Protein AF-A0A5E4HFN9-F1 (afdb_monomer_lite)

pLDDT: mean 70.24, std 19.67, range [31.2, 97.5]

Radius of gyration: 47.09 Å; chains: 1; bounding box: 109×94×127 Å

Foldseek 3Di:
DDPPPPPVVNVVVVVVVVVVVVVLVVLVVDPPPVVVVVVVVVVVVVVVVLLVVLVVLLVVLLVLVLLLLVLLLDAPLQADCVCVVPPDCGGPVPLVVLLVVVLVVCVVVLVVQLVVLVVQLVVVVPDPVSNVVSVLLNVLSVVLNVCLVCLLVVLNVLLVVLSVLLCVLQVVLDVVRRCRLCVLVVQLVVLQSVVLVVVSPDDPPPVNPVVSVVVVVLSVVLSVLSVLLSVLSVVLSVVLSVLSSCVSVLSVLCSHPVSVLVSLVSVLLNSLSSNLSSQLSNLSSVLSVVSVVVDRHDPVNSVSSSVSSVCSSCSSVVSLVVLLVQLVVQLVVLLVDEDPSSLVSVQSSCSSNSHDVVVSVVSSVVRHPPPPCVPVCVVVVVVVCCVVLLVCLVDPVNVVVLVVLLVVLVVLLVVLQVQLVVLQVVLVVCVVVVNNVSSVVSNVVSVVSNVSSVVSVVVSVVSVVSVVVSVVVVVVPPVLVVLVVVLVVQLVVLVVVLVVQLVVLQVVQADPPPRDGVDPVSSVVSNVVSVVVSVVVNVVSVVVSLVVVLVPDPDVVQSVVLVVVLVVQLVVLVVVLVVVVVVVVVVDPDPDDPDVVNVVSVVVSVVSNVVSVVVSVVVVVDPDDDDDPVVVVVVVVVVVPDDDDPDPPVVVVVVVVVPPPDDDDDDDDDDDDDDDDDDDDDDDDDDDDDDDDPPPDDPPPPPPVVVVVVVVVVVVVVVVVVVVVVVVVVVVVPPDDDPVNVVVCVVVVNDDPVVVVVVVVVVPPPDPPPVVVVVVVVVVVVVVVVPDDDDDDDPPVVVVVVVVVVVVVVDDDDPDPVVVVVVVVVVVVVPDDVVRVVVVVVVVVVVVVVVVVPPDDDPPPPPPPPVVPPVVPPPDDDDD

Structure (mmCIF, N/CA/C/O backbone):
data_AF-A0A5E4HFN9-F1
#
_entry.id   AF-A0A5E4HFN9-F1
#
loop_
_atom_site.group_PDB
_atom_site.id
_atom_site.type_symbol
_atom_site.label_atom_id
_atom_site.label_alt_id
_atom_site.label_comp_id
_atom_site.label_asym_id
_atom_site.label_entity_id
_atom_site.label_seq_id
_atom_site.pdbx_PDB_ins_code
_atom_site.Cartn_x
_atom_site.Cartn_y
_atom_site.Cartn_z
_atom_site.occupancy
_atom_site.B_iso_or_equiv
_atom_site.auth_seq_id
_atom_site.auth_comp_id
_atom_site.auth_asym_id
_atom_site.auth_atom_id
_atom_site.pdbx_PDB_model_num
ATOM 1 N N . MET A 1 1 ? 14.097 31.391 -7.782 1.00 42.09 1 MET A N 1
ATOM 2 C CA . MET A 1 1 ? 15.137 30.340 -7.893 1.00 42.09 1 MET A CA 1
ATOM 3 C C . MET A 1 1 ? 16.482 31.002 -8.155 1.00 42.09 1 MET A C 1
ATOM 5 O O . MET A 1 1 ? 16.592 31.787 -9.087 1.00 42.09 1 MET A O 1
ATOM 9 N N . ASN A 1 2 ? 17.453 30.781 -7.269 1.00 40.31 2 ASN A N 1
ATOM 10 C CA . ASN A 1 2 ? 18.664 31.593 -7.130 1.00 40.31 2 ASN A CA 1
ATOM 11 C C . ASN A 1 2 ? 19.790 31.080 -8.057 1.00 40.31 2 ASN A C 1
ATOM 13 O O . ASN A 1 2 ? 20.162 29.914 -7.977 1.00 40.31 2 ASN A O 1
ATOM 17 N N . LYS A 1 3 ? 20.358 31.941 -8.916 1.00 57.16 3 LYS A N 1
ATOM 18 C CA . LYS A 1 3 ? 21.394 31.627 -9.937 1.00 57.16 3 LYS A CA 1
ATOM 19 C C . LYS A 1 3 ? 22.765 31.175 -9.376 1.00 57.16 3 LYS A C 1
ATOM 21 O O . LYS A 1 3 ? 23.726 31.069 -10.133 1.00 57.16 3 LYS A O 1
ATOM 26 N N . ARG A 1 4 ? 22.895 30.928 -8.067 1.00 57.03 4 ARG A N 1
ATOM 27 C CA . ARG A 1 4 ? 24.194 30.759 -7.381 1.00 57.03 4 ARG A CA 1
ATOM 28 C C . ARG A 1 4 ? 24.650 29.317 -7.127 1.00 57.03 4 ARG A C 1
ATOM 30 O O . ARG A 1 4 ? 25.708 29.143 -6.541 1.00 57.03 4 ARG A O 1
ATOM 37 N N . ILE A 1 5 ? 23.935 28.294 -7.599 1.00 60.75 5 ILE A N 1
ATOM 38 C CA . ILE A 1 5 ? 24.332 26.884 -7.399 1.00 60.75 5 ILE A CA 1
ATOM 39 C C . ILE A 1 5 ? 24.607 26.201 -8.745 1.00 60.75 5 ILE A C 1
ATOM 41 O O . ILE A 1 5 ? 24.029 25.175 -9.077 1.00 60.75 5 ILE A O 1
ATOM 45 N N . ILE A 1 6 ? 25.474 26.793 -9.566 1.00 57.41 6 ILE A N 1
ATOM 46 C CA . ILE A 1 6 ? 26.140 26.041 -10.636 1.00 57.41 6 ILE A CA 1
ATOM 47 C C . ILE A 1 6 ? 27.609 26.002 -10.248 1.00 57.41 6 ILE A C 1
ATOM 49 O O . ILE A 1 6 ? 28.295 27.024 -10.313 1.00 57.41 6 ILE A O 1
ATOM 53 N N . ASN A 1 7 ? 28.034 24.830 -9.777 1.00 74.12 7 ASN A N 1
ATOM 54 C CA . ASN A 1 7 ? 29.374 24.553 -9.274 1.00 74.12 7 ASN A CA 1
ATOM 55 C C . ASN A 1 7 ? 30.421 25.028 -10.309 1.00 74.12 7 ASN A C 1
ATOM 57 O O . ASN A 1 7 ? 30.266 24.702 -11.490 1.00 74.12 7 ASN A O 1
ATOM 61 N N . PRO A 1 8 ? 31.449 25.820 -9.943 1.00 80.25 8 PRO A N 1
ATOM 62 C CA . PRO A 1 8 ? 32.484 26.279 -10.878 1.00 80.25 8 PRO A CA 1
ATOM 63 C C . PRO A 1 8 ? 33.132 25.134 -11.666 1.00 80.25 8 PRO A C 1
ATOM 65 O O . PRO A 1 8 ? 33.437 25.307 -12.843 1.00 80.25 8 PRO A O 1
ATOM 68 N N . THR A 1 9 ? 33.226 23.941 -11.078 1.00 67.50 9 THR A N 1
ATOM 69 C CA . THR A 1 9 ? 33.654 22.716 -11.769 1.00 67.50 9 THR A CA 1
ATOM 70 C C . THR A 1 9 ? 32.770 22.355 -12.961 1.00 67.50 9 THR A C 1
ATOM 72 O O . THR A 1 9 ? 33.297 21.990 -14.004 1.00 67.50 9 THR A O 1
ATOM 75 N N . PHE A 1 10 ? 31.447 22.529 -12.874 1.00 66.75 10 PHE A N 1
ATOM 76 C CA . PHE A 1 10 ? 30.537 22.287 -14.000 1.00 66.75 10 PHE A CA 1
ATOM 77 C C . PHE A 1 10 ? 30.761 23.290 -15.140 1.00 66.75 10 PHE A C 1
ATOM 79 O O . PHE A 1 10 ? 30.739 22.912 -16.307 1.00 66.75 10 PHE A O 1
ATOM 86 N N . LYS A 1 11 ? 31.036 24.562 -14.821 1.00 73.19 11 LYS A N 1
ATOM 87 C CA . LYS A 1 11 ? 31.340 25.584 -15.839 1.00 73.19 11 LYS A CA 1
ATOM 88 C C . LYS A 1 11 ? 32.664 25.308 -16.544 1.00 73.19 11 LYS A C 1
ATOM 90 O O . LYS A 1 11 ? 32.726 25.441 -17.761 1.00 73.19 11 LYS A O 1
ATOM 95 N N . VAL A 1 12 ? 33.688 24.900 -15.793 1.00 76.56 12 VAL A N 1
ATOM 96 C CA . VAL A 1 12 ? 34.982 24.492 -16.357 1.00 76.56 12 VAL A CA 1
ATOM 97 C C . VAL A 1 12 ? 34.805 23.260 -17.239 1.00 76.56 12 VAL A C 1
ATOM 99 O O . VAL A 1 12 ? 35.295 23.261 -18.360 1.00 76.56 12 VAL A O 1
ATOM 102 N N . LEU A 1 13 ? 34.031 22.263 -16.798 1.00 68.94 13 LEU A N 1
ATOM 103 C CA . LEU A 1 13 ? 33.755 21.067 -17.595 1.00 68.94 13 LEU A CA 1
ATOM 104 C C . LEU A 1 13 ? 33.059 21.425 -18.918 1.00 68.94 13 LEU A C 1
ATOM 106 O O . LEU A 1 13 ? 33.502 21.000 -19.980 1.00 68.94 13 LEU A O 1
ATOM 110 N N . VAL A 1 14 ? 32.017 22.265 -18.879 1.00 74.81 14 VAL A N 1
ATOM 111 C CA . VAL A 1 14 ? 31.288 22.714 -20.080 1.00 74.81 14 VAL A CA 1
ATOM 112 C C . VAL A 1 14 ? 32.182 23.543 -21.010 1.00 74.81 14 VAL A C 1
ATOM 114 O O . VAL A 1 14 ? 32.163 23.317 -22.218 1.00 74.81 14 VAL A O 1
ATOM 117 N N . ALA A 1 15 ? 32.995 24.458 -20.472 1.00 75.25 15 ALA A N 1
ATOM 118 C CA . ALA A 1 15 ? 33.919 25.272 -21.263 1.00 75.25 15 ALA A CA 1
ATOM 119 C C . ALA A 1 15 ? 35.007 24.423 -21.937 1.00 75.25 15 ALA A C 1
ATOM 121 O O . ALA A 1 15 ? 35.308 24.630 -23.109 1.00 75.25 15 ALA A O 1
ATOM 122 N N . LEU A 1 16 ? 35.548 23.430 -21.228 1.00 73.88 16 LEU A N 1
ATOM 123 C CA . LEU A 1 16 ? 36.560 22.513 -21.751 1.00 73.88 16 LEU A CA 1
ATOM 124 C C . LEU A 1 16 ? 35.956 21.595 -22.824 1.00 73.88 16 LEU A C 1
ATOM 126 O O . LEU A 1 16 ? 36.562 21.392 -23.871 1.00 73.88 16 LEU A O 1
ATOM 130 N N . THR A 1 17 ? 34.714 21.141 -22.630 1.00 69.12 17 THR A N 1
ATOM 131 C CA . THR A 1 17 ? 33.980 20.360 -23.640 1.00 69.12 17 THR A CA 1
ATOM 132 C C . THR A 1 17 ? 33.726 21.188 -24.906 1.00 69.12 17 THR A C 1
ATOM 134 O O . THR A 1 17 ? 33.980 20.715 -26.009 1.00 69.12 17 THR A O 1
ATOM 137 N N . LEU A 1 18 ? 33.288 22.446 -24.766 1.00 72.50 18 LEU A N 1
ATOM 138 C CA . LEU A 1 18 ? 33.086 23.363 -25.896 1.00 72.50 18 LEU A CA 1
ATOM 139 C C . LEU A 1 18 ? 34.394 23.699 -26.620 1.00 72.50 18 LEU A C 1
ATOM 141 O O . LEU A 1 18 ? 34.405 23.742 -27.847 1.00 72.50 18 LEU A O 1
ATOM 145 N N . ALA A 1 19 ? 35.491 23.895 -25.886 1.00 74.00 19 ALA A N 1
ATOM 146 C CA . ALA A 1 19 ? 36.808 24.138 -26.468 1.00 74.00 19 ALA A CA 1
ATOM 147 C C . ALA A 1 19 ? 37.306 22.929 -27.275 1.00 74.00 19 ALA A C 1
ATOM 149 O O . ALA A 1 19 ? 37.797 23.104 -28.386 1.00 74.00 19 ALA A O 1
ATOM 150 N N . VAL A 1 20 ? 37.117 21.706 -26.765 1.00 71.56 20 VAL A N 1
ATOM 151 C CA . VAL A 1 20 ? 37.455 20.468 -27.488 1.00 71.56 20 VAL A CA 1
ATOM 152 C C . VAL A 1 20 ? 36.600 20.311 -28.748 1.00 71.56 20 VAL A C 1
ATOM 154 O O . VAL A 1 20 ? 37.133 19.969 -29.800 1.00 71.56 20 VAL A O 1
ATOM 157 N N . VAL A 1 21 ? 35.299 20.616 -28.684 1.00 69.31 21 VAL A N 1
ATOM 158 C CA . VAL A 1 21 ? 34.407 20.574 -29.859 1.00 69.31 21 VAL A CA 1
ATOM 159 C C . VAL A 1 21 ? 34.807 21.619 -30.906 1.00 69.31 21 VAL A C 1
ATOM 161 O O . VAL A 1 21 ? 34.862 21.299 -32.092 1.00 69.31 21 VAL A O 1
ATOM 164 N N . LEU A 1 22 ? 35.134 22.846 -30.491 1.00 72.00 22 LEU A N 1
ATOM 165 C CA . LEU A 1 22 ? 35.589 23.909 -31.395 1.00 72.00 22 LEU A CA 1
ATOM 166 C C . LEU A 1 22 ? 36.934 23.571 -32.049 1.00 72.00 22 LEU A C 1
ATOM 168 O O . LEU A 1 22 ? 37.082 23.759 -33.254 1.00 72.00 22 LEU A O 1
ATOM 172 N N . LEU A 1 23 ? 37.883 23.017 -31.287 1.00 69.56 23 LEU A N 1
ATOM 173 C CA . LEU A 1 23 ? 39.171 22.550 -31.813 1.00 69.56 23 LEU A CA 1
ATOM 174 C C . LEU A 1 23 ? 39.010 21.368 -32.780 1.00 69.56 23 LEU A C 1
ATOM 176 O O . LEU A 1 23 ? 39.713 21.293 -33.785 1.00 69.56 23 LEU A O 1
ATOM 180 N N . ALA A 1 24 ? 38.059 20.466 -32.524 1.00 61.44 24 ALA A N 1
ATOM 181 C CA . ALA A 1 24 ? 37.743 19.368 -33.434 1.00 61.44 24 ALA A CA 1
ATOM 182 C C . ALA A 1 24 ? 37.159 19.873 -34.765 1.00 61.44 24 ALA A C 1
ATOM 184 O O . ALA A 1 24 ? 37.516 19.374 -35.833 1.00 61.44 24 ALA A O 1
ATOM 185 N N . GLN A 1 25 ? 36.288 20.889 -34.714 1.00 68.19 25 GLN A N 1
ATOM 186 C CA . GLN A 1 25 ? 35.696 21.483 -35.914 1.00 68.19 25 GLN A CA 1
ATOM 187 C C . GLN A 1 25 ? 36.732 22.224 -36.764 1.00 68.19 25 GLN A C 1
ATOM 189 O O . GLN A 1 25 ? 36.754 22.036 -37.981 1.00 68.19 25 GLN A O 1
ATOM 194 N N . THR A 1 26 ? 37.627 23.007 -36.154 1.00 67.19 26 THR A N 1
ATOM 195 C CA . THR A 1 26 ? 38.673 23.727 -36.900 1.00 67.19 26 THR A CA 1
ATOM 196 C C . THR A 1 26 ? 39.723 22.788 -37.490 1.00 67.19 26 THR A C 1
ATOM 198 O O . THR A 1 26 ? 40.177 23.020 -38.610 1.00 67.19 26 THR A O 1
ATOM 201 N N . ALA A 1 27 ? 40.049 21.688 -36.805 1.00 60.00 27 ALA A N 1
ATOM 202 C CA . ALA A 1 27 ? 40.955 20.667 -37.325 1.00 60.00 27 ALA A CA 1
ATOM 203 C C . ALA A 1 27 ? 40.397 19.925 -38.553 1.00 60.00 27 ALA A C 1
ATOM 205 O O . ALA A 1 27 ? 41.162 19.560 -39.439 1.00 60.00 27 ALA A O 1
ATOM 206 N N . SER A 1 28 ? 39.076 19.729 -38.635 1.00 57.62 28 SER A N 1
ATOM 207 C CA . SER A 1 28 ? 38.444 19.038 -39.771 1.00 57.62 28 SER A CA 1
ATOM 208 C C . SER A 1 28 ? 38.421 19.852 -41.074 1.00 57.62 28 SER A C 1
ATOM 210 O O . SER A 1 28 ? 38.289 19.278 -42.151 1.00 57.62 28 SER A O 1
ATOM 212 N N . ALA A 1 29 ? 38.558 21.181 -40.989 1.00 59.19 29 ALA A N 1
ATOM 213 C CA . ALA A 1 29 ? 38.464 22.085 -42.136 1.00 59.19 29 ALA A CA 1
ATOM 214 C C . ALA A 1 29 ? 39.809 22.353 -42.833 1.00 59.19 29 ALA A C 1
ATOM 216 O O . ALA A 1 29 ? 39.833 22.893 -43.938 1.00 59.19 29 ALA A O 1
ATOM 217 N N . ALA A 1 30 ? 40.931 22.001 -42.205 1.00 58.72 30 ALA A N 1
ATOM 218 C CA . ALA A 1 30 ? 42.255 22.272 -42.739 1.00 58.72 30 ALA A CA 1
ATOM 219 C C . ALA A 1 30 ? 42.918 20.963 -43.198 1.00 58.72 30 ALA A C 1
ATOM 221 O O . ALA A 1 30 ? 42.917 19.964 -42.485 1.00 58.72 30 ALA A O 1
ATOM 222 N N . ASN A 1 31 ? 43.518 20.979 -44.389 1.00 60.12 31 ASN A N 1
ATOM 223 C CA . ASN A 1 31 ? 44.084 19.819 -45.088 1.00 60.12 31 ASN A CA 1
ATOM 224 C C . ASN A 1 31 ? 45.431 19.352 -44.471 1.00 60.12 31 ASN A C 1
ATOM 226 O O . ASN A 1 31 ? 46.474 19.347 -45.121 1.00 60.12 31 ASN A O 1
ATOM 230 N N . TRP A 1 32 ? 45.443 19.024 -43.176 1.00 58.34 32 TRP A N 1
ATOM 231 C CA . TRP A 1 32 ? 46.639 18.616 -42.430 1.00 58.34 32 TRP A CA 1
ATOM 232 C C . TRP A 1 32 ? 46.868 17.112 -42.606 1.00 58.34 32 TRP A C 1
ATOM 234 O O . TRP A 1 32 ? 46.421 16.323 -41.782 1.00 58.34 32 TRP A O 1
ATOM 244 N N . GLY A 1 33 ? 47.556 16.694 -43.672 1.00 67.81 33 GLY A N 1
ATOM 245 C CA . GLY A 1 33 ? 47.706 15.273 -44.034 1.00 67.81 33 GLY A CA 1
ATOM 246 C C . GLY A 1 33 ? 48.133 14.337 -42.887 1.00 67.81 33 GLY A C 1
ATOM 247 O O . GLY A 1 33 ? 47.483 13.323 -42.649 1.00 67.81 33 GLY A O 1
ATOM 248 N N . SER A 1 34 ? 49.175 14.680 -42.122 1.00 70.38 34 SER A N 1
ATOM 249 C CA . SER A 1 34 ? 49.655 13.848 -41.001 1.00 70.38 34 SER A CA 1
ATOM 250 C C . SER A 1 34 ? 48.941 14.127 -39.672 1.00 70.38 34 SER A C 1
ATOM 252 O O . SER A 1 34 ? 48.705 13.204 -38.891 1.00 70.38 34 SER A O 1
ATOM 254 N N . MET A 1 35 ? 48.547 15.378 -39.409 1.00 67.19 35 MET A N 1
ATOM 255 C CA . MET A 1 35 ? 47.866 15.749 -38.161 1.00 67.19 35 MET A CA 1
ATOM 256 C C . MET A 1 35 ? 46.403 15.288 -38.151 1.00 67.19 35 MET A C 1
ATOM 258 O O . MET A 1 35 ? 45.902 14.860 -37.117 1.00 67.19 35 MET A O 1
ATOM 262 N N . GLY A 1 36 ? 45.746 15.274 -39.312 1.00 68.88 36 GLY A N 1
ATOM 263 C CA . GLY A 1 36 ? 44.412 14.712 -39.501 1.00 68.88 36 GLY A CA 1
ATOM 264 C C . GLY A 1 36 ? 44.367 13.207 -39.234 1.00 68.88 36 GLY A C 1
ATOM 265 O O . GLY A 1 36 ? 43.425 12.737 -38.603 1.00 68.88 36 GLY A O 1
ATOM 266 N N . ALA A 1 37 ? 45.411 12.458 -39.610 1.00 70.62 37 ALA A N 1
ATOM 267 C CA . ALA A 1 37 ? 45.520 11.033 -39.287 1.00 70.62 37 ALA A CA 1
ATOM 268 C C . ALA A 1 37 ? 45.652 10.794 -37.773 1.00 70.62 37 ALA A C 1
ATOM 270 O O . ALA A 1 37 ? 44.993 9.909 -37.231 1.00 70.62 37 ALA A O 1
ATOM 271 N N . LEU A 1 38 ? 46.442 11.617 -37.075 1.00 73.00 38 LEU A N 1
ATOM 272 C CA . LEU A 1 38 ? 46.636 11.521 -35.624 1.00 73.00 38 LEU A CA 1
ATOM 273 C C . LEU A 1 38 ? 45.356 11.900 -34.859 1.00 73.00 38 LEU A C 1
ATOM 275 O O . LEU A 1 38 ? 44.962 11.210 -33.922 1.00 73.00 38 LEU A O 1
ATOM 279 N N . ILE A 1 39 ? 44.658 12.946 -35.309 1.00 70.19 39 ILE A N 1
ATOM 280 C CA . ILE A 1 39 ? 43.367 13.373 -34.757 1.00 70.19 39 ILE A CA 1
ATOM 281 C C . ILE A 1 39 ? 42.288 12.313 -35.013 1.00 70.19 39 ILE A C 1
ATOM 283 O O . ILE A 1 39 ? 41.557 11.952 -34.094 1.00 70.19 39 ILE A O 1
ATOM 287 N N . SER A 1 40 ? 42.218 11.763 -36.226 1.00 69.19 40 SER A N 1
ATOM 288 C CA . SER A 1 40 ? 41.289 10.681 -36.568 1.00 69.19 40 SER A CA 1
ATOM 289 C C . SER A 1 40 ? 41.559 9.421 -35.739 1.00 69.19 40 SER A C 1
ATOM 291 O O . SER A 1 40 ? 40.637 8.867 -35.143 1.00 69.19 40 SER A O 1
ATOM 293 N N . TRP A 1 41 ? 42.829 9.025 -35.592 1.00 77.12 41 TRP A N 1
ATOM 294 C CA . TRP A 1 41 ? 43.230 7.920 -34.719 1.00 77.12 41 TRP A CA 1
ATOM 295 C C . TRP A 1 41 ? 42.861 8.179 -33.252 1.00 77.12 41 TRP A C 1
ATOM 297 O O . TRP A 1 41 ? 42.342 7.286 -32.586 1.00 77.12 41 TRP A O 1
ATOM 307 N N . PHE A 1 42 ? 43.048 9.404 -32.755 1.00 72.00 42 PHE A N 1
ATOM 308 C CA . PHE A 1 42 ? 42.661 9.792 -31.399 1.00 72.00 42 PHE A CA 1
ATOM 309 C C . PHE A 1 42 ? 41.141 9.729 -31.185 1.00 72.00 42 PHE A C 1
ATOM 311 O O . PHE A 1 42 ? 40.687 9.181 -30.182 1.00 72.00 42 PHE A O 1
ATOM 318 N N . PHE A 1 43 ? 40.334 10.213 -32.134 1.00 70.06 43 PHE A N 1
ATOM 319 C CA . PHE A 1 43 ? 38.874 10.081 -32.074 1.00 70.06 43 PHE A CA 1
ATOM 320 C C . PHE A 1 43 ? 38.418 8.625 -32.186 1.00 70.06 43 PHE A C 1
ATOM 322 O O . PHE A 1 43 ? 37.505 8.213 -31.469 1.00 70.06 43 PHE A O 1
ATOM 329 N N . TYR A 1 44 ? 39.069 7.821 -33.024 1.00 71.25 44 TYR A N 1
ATOM 330 C CA . TYR A 1 44 ? 38.829 6.383 -33.103 1.00 71.25 44 TYR A CA 1
ATOM 331 C C . TYR A 1 44 ? 39.152 5.687 -31.771 1.00 71.25 44 TYR A C 1
ATOM 333 O O . TYR A 1 44 ? 38.361 4.896 -31.260 1.00 71.25 44 TYR A O 1
ATOM 341 N N . PHE A 1 45 ? 40.273 6.036 -31.143 1.00 73.31 45 PHE A N 1
ATOM 342 C CA . PHE A 1 45 ? 40.657 5.514 -29.835 1.00 73.31 45 PHE A CA 1
ATOM 343 C C . PHE A 1 45 ? 39.668 5.931 -28.735 1.00 73.31 45 PHE A C 1
ATOM 345 O O . PHE A 1 45 ? 39.184 5.077 -27.989 1.00 73.31 45 PHE A O 1
ATOM 352 N N . ILE A 1 46 ? 39.288 7.214 -28.678 1.00 73.81 46 ILE A N 1
ATOM 353 C CA . ILE A 1 46 ? 38.267 7.710 -27.744 1.00 73.81 46 ILE A CA 1
ATOM 354 C C . ILE A 1 46 ? 36.942 6.989 -27.965 1.00 73.81 46 ILE A C 1
ATOM 356 O O . ILE A 1 46 ? 36.349 6.533 -26.996 1.00 73.81 46 ILE A O 1
ATOM 360 N N . THR A 1 47 ? 36.471 6.849 -29.205 1.00 68.69 47 THR A N 1
ATOM 361 C CA . THR A 1 47 ? 35.192 6.179 -29.490 1.00 68.69 47 THR A CA 1
ATOM 362 C C . THR A 1 47 ? 35.214 4.699 -29.108 1.00 68.69 47 THR A C 1
ATOM 364 O O . THR A 1 47 ? 34.208 4.205 -28.602 1.00 68.69 47 THR A O 1
ATOM 367 N N . LYS A 1 48 ? 36.351 3.999 -29.239 1.00 73.38 48 LYS A N 1
ATOM 368 C CA . LYS A 1 48 ? 36.514 2.622 -28.736 1.00 73.38 48 LYS A CA 1
ATOM 369 C C . LYS A 1 48 ? 36.493 2.539 -27.211 1.00 73.38 48 LYS A C 1
ATOM 371 O O . LYS A 1 48 ? 35.787 1.684 -26.676 1.00 73.38 48 LYS A O 1
ATOM 376 N N . ILE A 1 49 ? 37.195 3.434 -26.510 1.00 74.25 49 ILE A N 1
ATOM 377 C CA . ILE A 1 49 ? 37.129 3.521 -25.039 1.00 74.25 49 ILE A CA 1
ATOM 378 C C . ILE A 1 49 ? 35.700 3.828 -24.590 1.00 74.25 49 ILE A C 1
ATOM 380 O O . ILE A 1 49 ? 35.179 3.180 -23.684 1.00 74.25 49 ILE A O 1
ATOM 384 N N . LEU A 1 50 ? 35.049 4.784 -25.251 1.00 71.69 50 LEU A N 1
ATOM 385 C CA . LEU A 1 50 ? 33.674 5.175 -24.977 1.00 71.69 50 LEU A CA 1
ATOM 386 C C . LEU A 1 50 ? 32.733 3.979 -25.178 1.00 71.69 50 LEU A C 1
ATOM 388 O O . LEU A 1 50 ? 31.913 3.704 -24.312 1.00 71.69 50 LEU A O 1
ATOM 392 N N . GLY A 1 51 ? 32.897 3.222 -26.269 1.00 69.38 51 GLY A N 1
ATOM 393 C CA . GLY A 1 51 ? 32.135 2.003 -26.547 1.00 69.38 51 GLY A CA 1
ATOM 394 C C . GLY A 1 51 ? 32.316 0.912 -25.485 1.00 69.38 51 GLY A C 1
ATOM 395 O O . GLY A 1 51 ? 31.329 0.324 -25.046 1.00 69.38 51 GLY A O 1
ATOM 396 N N . LEU A 1 52 ? 33.543 0.682 -25.005 1.00 73.00 52 LEU A N 1
ATOM 397 C CA . LEU A 1 52 ? 33.799 -0.234 -23.885 1.00 73.00 52 LEU A CA 1
ATOM 398 C C . LEU A 1 52 ? 33.126 0.242 -22.590 1.00 73.00 52 LEU A C 1
ATOM 400 O O . LEU A 1 52 ? 32.540 -0.565 -21.869 1.00 73.00 52 LEU A O 1
ATOM 404 N N . LEU A 1 53 ? 33.152 1.550 -22.315 1.00 73.06 53 LEU A N 1
ATOM 405 C CA . LEU A 1 53 ? 32.498 2.135 -21.142 1.00 73.06 53 LEU A CA 1
ATOM 406 C C . LEU A 1 53 ? 30.968 2.006 -21.230 1.00 73.06 53 LEU A C 1
ATOM 408 O O . LEU A 1 53 ? 30.329 1.685 -20.230 1.00 73.06 53 LEU A O 1
ATOM 412 N N . VAL A 1 54 ? 30.386 2.167 -22.426 1.00 70.81 54 VAL A N 1
ATOM 413 C CA . VAL A 1 54 ? 28.963 1.888 -22.683 1.00 70.81 54 VAL A CA 1
ATOM 414 C C . VAL A 1 54 ? 28.633 0.438 -22.328 1.00 70.81 54 VAL A C 1
ATOM 416 O O . VAL A 1 54 ? 27.723 0.203 -21.537 1.00 70.81 54 VAL A O 1
ATOM 419 N N . LEU A 1 55 ? 29.378 -0.534 -22.863 1.00 72.75 55 LEU A N 1
ATOM 420 C CA . LEU A 1 55 ? 29.148 -1.957 -22.581 1.00 72.75 55 LEU A CA 1
ATOM 421 C C . LEU A 1 55 ? 29.259 -2.278 -21.082 1.00 72.75 55 LEU A C 1
ATOM 423 O O . LEU A 1 55 ? 28.427 -3.014 -20.552 1.00 72.75 55 LEU A O 1
ATOM 427 N N . ALA A 1 56 ? 30.227 -1.678 -20.382 1.00 75.62 56 ALA A N 1
ATOM 428 C CA . ALA A 1 56 ? 30.362 -1.816 -18.934 1.00 75.62 56 ALA A CA 1
ATOM 429 C C . ALA A 1 56 ? 29.136 -1.264 -18.183 1.00 75.62 56 ALA A C 1
ATOM 431 O O . ALA A 1 56 ? 28.608 -1.932 -17.293 1.00 75.62 56 ALA A O 1
ATOM 432 N N . ILE A 1 57 ? 28.627 -0.088 -18.572 1.00 75.00 57 ILE A N 1
ATOM 433 C CA . ILE A 1 57 ? 27.400 0.485 -17.997 1.00 75.00 57 ILE A CA 1
ATOM 434 C C . ILE A 1 57 ? 26.195 -0.416 -18.261 1.00 75.00 57 ILE A C 1
ATOM 436 O O . ILE A 1 57 ? 25.405 -0.637 -17.348 1.00 75.00 57 ILE A O 1
ATOM 440 N N . PHE A 1 58 ? 26.058 -0.980 -19.462 1.00 72.50 58 PHE A N 1
ATOM 441 C CA . PHE A 1 58 ? 24.990 -1.939 -19.754 1.00 72.50 58 PHE A CA 1
ATOM 442 C C . PHE A 1 58 ? 25.074 -3.187 -18.876 1.00 72.50 58 PHE A C 1
ATOM 444 O O . PHE A 1 58 ? 24.049 -3.636 -18.361 1.00 72.50 58 PHE A O 1
ATOM 451 N N . GLY A 1 59 ? 26.284 -3.700 -18.641 1.00 74.25 59 GLY A N 1
ATOM 452 C CA . GLY A 1 59 ? 26.522 -4.771 -17.675 1.00 74.25 59 GLY A CA 1
ATOM 453 C C . GLY A 1 59 ? 26.037 -4.399 -16.271 1.00 74.25 59 GLY A C 1
ATOM 454 O O . GLY A 1 59 ? 25.304 -5.167 -15.651 1.00 74.25 59 GLY A O 1
ATOM 455 N N . ILE A 1 60 ? 26.358 -3.189 -15.800 1.00 77.88 60 ILE A N 1
ATOM 456 C CA . ILE A 1 60 ? 25.907 -2.679 -14.495 1.00 77.88 60 ILE A CA 1
ATOM 457 C C . ILE A 1 60 ? 24.380 -2.533 -14.450 1.00 77.88 60 ILE A C 1
ATOM 459 O O . ILE A 1 60 ? 23.765 -2.954 -13.474 1.00 77.88 60 ILE A O 1
ATOM 463 N N . ILE A 1 61 ? 23.755 -1.974 -15.492 1.00 75.94 61 ILE A N 1
ATOM 464 C CA . ILE A 1 61 ? 22.293 -1.826 -15.587 1.00 75.94 61 ILE A CA 1
ATOM 465 C C . ILE A 1 61 ? 21.618 -3.194 -15.498 1.00 75.94 61 ILE A C 1
ATOM 467 O O . ILE A 1 61 ? 20.656 -3.339 -14.748 1.00 75.94 61 ILE A O 1
ATOM 471 N N . LYS A 1 62 ? 22.134 -4.200 -16.214 1.00 78.62 62 LYS A N 1
ATOM 472 C CA . LYS A 1 62 ? 21.611 -5.569 -16.160 1.00 78.62 62 LYS A CA 1
ATOM 473 C C . LYS A 1 62 ? 21.703 -6.145 -14.746 1.00 78.62 62 LYS A C 1
ATOM 475 O O . LYS A 1 62 ? 20.688 -6.568 -14.209 1.00 78.62 62 LYS A O 1
ATOM 480 N N . VAL A 1 63 ? 22.878 -6.080 -14.115 1.00 77.75 63 VAL A N 1
ATOM 481 C CA . VAL A 1 63 ? 23.074 -6.562 -12.735 1.00 77.75 63 VAL A CA 1
ATOM 482 C C . VAL A 1 63 ? 22.139 -5.846 -11.759 1.00 77.75 63 VAL A C 1
ATOM 484 O O . VAL A 1 63 ? 21.538 -6.479 -10.898 1.00 77.75 63 VAL A O 1
ATOM 487 N N . MET A 1 64 ? 21.972 -4.530 -11.898 1.00 76.56 64 MET A N 1
ATOM 488 C CA . MET A 1 64 ? 21.078 -3.743 -11.048 1.00 76.56 64 MET A CA 1
ATOM 489 C C . MET A 1 64 ? 19.602 -4.072 -11.281 1.00 76.56 64 MET A C 1
ATOM 491 O O . MET A 1 64 ? 18.826 -4.054 -10.330 1.00 76.56 64 MET A O 1
ATOM 495 N N . LEU A 1 65 ? 19.208 -4.383 -12.517 1.00 74.81 65 LEU A N 1
ATOM 496 C CA . LEU A 1 65 ? 17.859 -4.829 -12.846 1.00 74.81 65 LEU A CA 1
ATOM 497 C C . LEU A 1 65 ? 17.586 -6.218 -12.262 1.00 74.81 65 LEU A C 1
ATOM 499 O O . LEU A 1 65 ? 16.541 -6.411 -11.649 1.00 74.81 65 LEU A O 1
ATOM 503 N N . ASP A 1 66 ? 18.530 -7.149 -12.391 1.00 75.19 66 ASP A N 1
ATOM 504 C CA . ASP A 1 66 ? 18.441 -8.483 -11.791 1.00 75.19 66 ASP A CA 1
ATOM 505 C C . ASP A 1 66 ? 18.329 -8.374 -10.270 1.00 75.19 66 ASP A C 1
ATOM 507 O O . ASP A 1 66 ? 17.455 -8.979 -9.656 1.00 75.19 66 ASP A O 1
ATOM 511 N N . PHE A 1 67 ? 19.150 -7.517 -9.662 1.00 75.88 67 PHE A N 1
ATOM 512 C CA . PHE A 1 67 ? 19.121 -7.230 -8.232 1.00 75.88 67 PHE A CA 1
ATOM 513 C C . PHE A 1 67 ? 17.815 -6.556 -7.788 1.00 75.88 67 PHE A C 1
ATOM 515 O O . PHE A 1 67 ? 17.283 -6.844 -6.717 1.00 75.88 67 PHE A O 1
ATOM 522 N N . PHE A 1 68 ? 17.251 -5.684 -8.621 1.00 77.19 68 PHE A N 1
ATOM 523 C CA . PHE A 1 68 ? 15.957 -5.059 -8.379 1.00 77.19 68 PHE A CA 1
ATOM 524 C C . PHE A 1 68 ? 14.806 -6.066 -8.458 1.00 77.19 68 PHE A C 1
ATOM 526 O O . PHE A 1 68 ? 13.973 -6.110 -7.554 1.00 77.19 68 PHE A O 1
ATOM 533 N N . VAL A 1 69 ? 14.764 -6.896 -9.504 1.00 72.62 69 VAL A N 1
ATOM 534 C CA . VAL A 1 69 ? 13.778 -7.978 -9.655 1.00 72.62 69 VAL A CA 1
ATOM 535 C C . VAL A 1 69 ? 13.913 -8.968 -8.502 1.00 72.62 69 VAL A C 1
ATOM 537 O O . VAL A 1 69 ? 12.906 -9.373 -7.923 1.00 72.62 69 VAL A O 1
ATOM 540 N N . TYR A 1 70 ? 15.144 -9.282 -8.103 1.00 75.50 70 TYR A N 1
ATOM 541 C CA . TYR A 1 70 ? 15.431 -10.079 -6.922 1.00 75.50 70 TYR A CA 1
ATOM 542 C C . TYR A 1 70 ? 14.846 -9.439 -5.662 1.00 75.50 70 TYR A C 1
ATOM 544 O O . TYR A 1 70 ? 14.120 -10.110 -4.945 1.00 75.50 70 TYR A O 1
ATOM 552 N N . PHE A 1 71 ? 15.047 -8.142 -5.413 1.00 74.56 71 PHE A N 1
ATOM 553 C CA . PHE A 1 71 ? 14.450 -7.469 -4.254 1.00 74.56 71 PHE A CA 1
ATOM 554 C C . PHE A 1 71 ? 12.934 -7.300 -4.322 1.00 74.56 71 PHE A C 1
ATOM 556 O O . PHE A 1 71 ? 12.288 -7.226 -3.278 1.00 74.56 71 PHE A O 1
ATOM 563 N N . LEU A 1 72 ? 12.352 -7.223 -5.517 1.00 72.88 72 LEU A N 1
ATOM 564 C CA . LEU A 1 72 ? 10.903 -7.265 -5.686 1.00 72.88 72 LEU A CA 1
ATOM 565 C C . LEU A 1 72 ? 10.343 -8.637 -5.314 1.00 72.88 72 LEU A C 1
ATOM 567 O O . LEU A 1 72 ? 9.322 -8.699 -4.634 1.00 72.88 72 LEU A O 1
ATOM 571 N N . ALA A 1 73 ? 11.012 -9.706 -5.753 1.00 67.31 73 ALA A N 1
ATOM 572 C CA . ALA A 1 73 ? 10.619 -11.088 -5.502 1.00 67.31 73 ALA A CA 1
ATOM 573 C C . ALA A 1 73 ? 10.949 -11.551 -4.075 1.00 67.31 73 ALA A C 1
ATOM 575 O O . ALA A 1 73 ? 10.234 -12.375 -3.503 1.00 67.31 73 ALA A O 1
ATOM 576 N N . MET A 1 74 ? 12.008 -11.006 -3.478 1.00 68.44 74 MET A N 1
ATOM 577 C CA . MET A 1 74 ? 12.369 -11.232 -2.090 1.00 68.44 74 MET A CA 1
ATOM 578 C C . MET A 1 74 ? 11.453 -10.424 -1.183 1.00 68.44 74 MET A C 1
ATOM 580 O O . MET A 1 74 ? 11.676 -9.242 -0.908 1.00 68.44 74 MET A O 1
ATOM 584 N N . ASN A 1 75 ? 10.432 -11.093 -0.662 1.00 65.31 75 ASN A N 1
ATOM 585 C CA . ASN A 1 75 ? 9.831 -10.663 0.586 1.00 65.31 75 ASN A CA 1
ATOM 586 C C . ASN A 1 75 ? 10.607 -11.253 1.759 1.00 65.31 75 ASN A C 1
ATOM 588 O O . ASN A 1 75 ? 11.101 -12.377 1.654 1.00 65.31 75 ASN A O 1
ATOM 592 N N . PRO A 1 76 ? 10.737 -10.513 2.875 1.00 62.69 76 PRO A N 1
ATOM 593 C CA . PRO A 1 76 ? 11.318 -11.075 4.081 1.00 62.69 76 PRO A CA 1
ATOM 594 C C . PRO A 1 76 ? 10.446 -12.258 4.507 1.00 62.69 76 PRO A C 1
ATOM 596 O O . PRO A 1 76 ? 9.352 -12.075 5.035 1.00 62.69 76 PRO A O 1
ATOM 599 N N . VAL A 1 77 ? 10.907 -13.482 4.257 1.00 58.62 77 VAL A N 1
ATOM 600 C CA . VAL A 1 77 ? 10.274 -14.685 4.794 1.00 58.62 77 VAL A CA 1
ATOM 601 C C . VAL A 1 77 ? 10.619 -14.713 6.279 1.00 58.62 77 VAL A C 1
ATOM 603 O O . VAL A 1 77 ? 11.714 -15.093 6.681 1.00 58.62 77 VAL A O 1
ATOM 606 N N . ILE A 1 78 ? 9.705 -14.198 7.103 1.00 56.47 78 ILE A N 1
ATOM 607 C CA . ILE A 1 78 ? 9.923 -14.039 8.552 1.00 56.47 78 ILE A CA 1
ATOM 608 C C . ILE A 1 78 ? 9.911 -15.393 9.260 1.00 56.47 78 ILE A C 1
ATOM 610 O O . ILE A 1 78 ? 10.642 -15.611 10.224 1.00 56.47 78 ILE A O 1
ATOM 614 N N . VAL A 1 79 ? 9.069 -16.297 8.774 1.00 52.25 79 VAL A N 1
ATOM 615 C CA . VAL A 1 79 ? 8.980 -17.678 9.221 1.00 52.25 79 VAL A CA 1
ATOM 616 C C . VAL A 1 79 ? 8.839 -18.501 7.950 1.00 52.25 79 VAL A C 1
ATOM 618 O O . VAL A 1 79 ? 7.954 -18.257 7.128 1.00 52.25 79 VAL A O 1
ATOM 621 N N . ASP A 1 80 ? 9.743 -19.442 7.757 1.00 53.19 80 ASP A N 1
ATOM 622 C CA . ASP A 1 80 ? 9.627 -20.417 6.697 1.00 53.19 80 ASP A CA 1
ATOM 623 C C . ASP A 1 80 ? 8.658 -21.500 7.189 1.00 53.19 80 ASP A C 1
ATOM 625 O O . ASP A 1 80 ? 9.018 -22.322 8.024 1.00 53.19 80 ASP A O 1
ATOM 629 N N . MET A 1 81 ? 7.382 -21.459 6.775 1.00 48.59 81 MET A N 1
ATOM 630 C CA . MET A 1 81 ? 6.475 -22.585 7.071 1.00 48.59 81 MET A CA 1
ATOM 631 C C . MET A 1 81 ? 6.836 -23.812 6.236 1.00 48.59 81 MET A C 1
ATOM 633 O O . MET A 1 81 ? 6.371 -24.903 6.556 1.00 48.59 81 MET A O 1
ATOM 637 N N . SER A 1 82 ? 7.639 -23.671 5.172 1.00 46.91 82 SER A N 1
ATOM 638 C CA . SER A 1 82 ? 7.971 -24.825 4.340 1.00 46.91 82 SER A CA 1
ATOM 639 C C . SER A 1 82 ? 8.860 -25.819 5.089 1.00 46.91 82 SER A C 1
ATOM 641 O O . SER A 1 82 ? 8.702 -27.023 4.911 1.00 46.91 82 SER A O 1
ATOM 643 N N . SER A 1 83 ? 9.671 -25.355 6.046 1.00 46.25 83 SER A N 1
ATOM 644 C CA . SER A 1 83 ? 10.436 -26.236 6.932 1.00 46.25 83 SER A CA 1
ATOM 645 C C . SER A 1 83 ? 9.642 -26.854 8.081 1.00 46.25 83 SER A C 1
ATOM 647 O O . SER A 1 83 ? 10.108 -27.790 8.723 1.00 46.25 83 SER A O 1
ATOM 649 N N . SER A 1 84 ? 8.411 -26.389 8.315 1.00 43.97 84 SER A N 1
ATOM 650 C CA . SER A 1 84 ? 7.437 -27.116 9.137 1.00 43.97 84 SER A CA 1
ATOM 651 C C . SER A 1 84 ? 6.822 -28.306 8.384 1.00 43.97 84 SER A C 1
ATOM 653 O O . SER A 1 84 ? 6.179 -29.140 9.018 1.00 43.97 84 SER A O 1
ATOM 655 N N . LEU A 1 85 ? 6.988 -28.386 7.058 1.00 46.09 85 LEU A N 1
ATOM 656 C CA . LEU A 1 85 ? 6.492 -29.478 6.210 1.00 46.09 85 LEU A CA 1
ATOM 657 C C . LEU A 1 85 ? 7.621 -30.303 5.562 1.00 46.09 85 LEU A C 1
ATOM 659 O O . LEU A 1 85 ? 7.340 -31.352 4.989 1.00 46.09 85 LEU A O 1
ATOM 663 N N . GLY A 1 86 ? 8.883 -29.882 5.694 1.00 44.81 86 GLY A N 1
ATOM 664 C CA . GLY A 1 86 ? 10.060 -30.634 5.261 1.00 44.81 86 GLY A CA 1
ATOM 665 C C . GLY A 1 86 ? 11.271 -30.385 6.177 1.00 44.81 86 GLY A C 1
ATOM 666 O O . GLY A 1 86 ? 11.538 -29.239 6.536 1.00 44.81 86 GLY A O 1
ATOM 667 N N . PRO A 1 87 ? 12.024 -31.420 6.581 1.00 42.75 87 PRO A N 1
ATOM 668 C CA . PRO A 1 87 ? 13.170 -31.263 7.473 1.00 42.75 87 PRO A CA 1
ATOM 669 C C . PRO A 1 87 ? 14.322 -30.545 6.749 1.00 42.75 87 PRO A C 1
ATOM 671 O O . PRO A 1 87 ? 14.898 -31.099 5.819 1.00 42.75 87 PRO A O 1
ATOM 674 N N . GLY A 1 88 ? 14.685 -29.323 7.166 1.00 46.19 88 GLY A N 1
ATOM 675 C CA . GLY A 1 88 ? 15.976 -28.738 6.760 1.00 46.19 88 GLY A CA 1
ATOM 676 C C . GLY A 1 88 ? 16.147 -27.219 6.836 1.00 46.19 88 GLY A C 1
ATOM 677 O O . GLY A 1 88 ? 17.238 -26.764 7.162 1.00 46.19 88 GLY A O 1
ATOM 678 N N . CYS A 1 89 ? 15.111 -26.410 6.604 1.00 43.22 89 CYS A N 1
ATOM 679 C CA . CYS A 1 89 ? 15.278 -24.947 6.516 1.00 43.22 89 CYS A CA 1
ATOM 680 C C . CYS A 1 89 ? 14.729 -24.226 7.750 1.00 43.22 89 CYS A C 1
ATOM 682 O O . CYS A 1 89 ? 13.701 -23.557 7.684 1.00 43.22 89 CYS A O 1
ATOM 684 N N . THR A 1 90 ? 15.369 -24.375 8.912 1.00 50.34 90 THR A N 1
ATOM 685 C CA . THR A 1 90 ? 14.914 -23.654 10.113 1.00 50.34 90 THR A CA 1
ATOM 686 C C . THR A 1 90 ? 14.843 -22.145 9.824 1.00 50.34 90 THR A C 1
ATOM 688 O O . THR A 1 90 ? 15.790 -21.579 9.272 1.00 50.34 90 THR A O 1
ATOM 691 N N . PRO A 1 91 ? 13.713 -21.472 10.129 1.00 53.78 91 PRO A N 1
ATOM 692 C CA . PRO A 1 91 ? 13.578 -20.041 9.891 1.00 53.78 91 PRO A CA 1
ATOM 693 C C . PRO A 1 91 ? 14.729 -19.313 10.569 1.00 53.78 91 PRO A C 1
ATOM 695 O O . PRO A 1 91 ? 15.076 -19.663 11.701 1.00 53.78 91 PRO A O 1
ATOM 698 N N . SER A 1 92 ? 15.301 -18.298 9.906 1.00 55.94 92 SER A N 1
ATOM 699 C CA . SER A 1 92 ? 16.382 -17.522 10.516 1.00 55.94 92 SER A CA 1
ATOM 700 C C . SER A 1 92 ? 15.898 -17.045 11.897 1.00 55.94 92 SER A C 1
ATOM 702 O O . SER A 1 92 ? 14.906 -16.311 11.993 1.00 55.94 92 SER A O 1
ATOM 704 N N . PRO A 1 93 ? 16.516 -17.509 12.996 1.00 61.25 93 PRO A N 1
ATOM 705 C CA . PRO A 1 93 ? 15.914 -17.401 14.321 1.00 61.25 93 PRO A CA 1
ATOM 706 C C . PRO A 1 93 ? 15.795 -15.947 14.802 1.00 61.25 93 PRO A C 1
ATOM 708 O O . PRO A 1 93 ? 15.171 -15.681 15.825 1.00 61.25 93 PRO A O 1
ATOM 711 N N . SER A 1 94 ? 16.380 -14.989 14.085 1.00 76.06 94 SER A N 1
ATOM 712 C CA . SER A 1 94 ? 16.563 -13.611 14.525 1.00 76.06 94 SER A CA 1
ATOM 713 C C . SER A 1 94 ? 15.267 -12.797 14.572 1.00 76.06 94 SER A C 1
ATOM 715 O O . SER A 1 94 ? 14.997 -12.174 15.596 1.00 76.06 94 SER A O 1
ATOM 717 N N . ILE A 1 95 ? 14.426 -12.800 13.528 1.00 75.75 95 ILE A N 1
ATOM 718 C CA . ILE A 1 95 ? 13.239 -11.915 13.504 1.00 75.75 95 ILE A CA 1
ATOM 719 C C . ILE A 1 95 ? 12.166 -12.408 14.479 1.00 75.75 95 ILE A C 1
ATOM 721 O O . ILE A 1 95 ? 11.583 -11.608 15.211 1.00 75.75 95 ILE A O 1
ATOM 725 N N . VAL A 1 96 ? 11.940 -13.723 14.542 1.00 81.25 96 VAL A N 1
ATOM 726 C CA . VAL A 1 96 ? 10.992 -14.325 15.493 1.00 81.25 96 VAL A CA 1
ATOM 727 C C . VAL A 1 96 ? 11.421 -14.042 16.931 1.00 81.25 96 VAL A C 1
ATOM 729 O O . VAL A 1 96 ? 10.582 -13.657 17.743 1.00 81.25 96 VAL A O 1
ATOM 732 N N . LYS A 1 97 ? 12.725 -14.145 17.234 1.00 86.19 97 LYS A N 1
ATOM 733 C CA . LYS A 1 97 ? 13.269 -13.757 18.542 1.00 86.19 97 LYS A CA 1
ATOM 734 C C . LYS A 1 97 ? 12.999 -12.283 18.838 1.00 86.19 97 LYS A C 1
ATOM 736 O O . LYS A 1 97 ? 12.440 -11.989 19.888 1.00 86.19 97 LYS A O 1
ATOM 741 N N . ILE A 1 98 ? 13.309 -11.370 17.908 1.00 88.00 98 ILE A N 1
ATOM 742 C CA . ILE A 1 98 ? 13.061 -9.922 18.064 1.00 88.00 98 ILE A CA 1
ATOM 743 C C . ILE A 1 98 ? 11.579 -9.636 18.335 1.00 88.00 98 ILE A C 1
ATOM 745 O O . ILE A 1 98 ? 11.251 -8.957 19.305 1.00 88.00 98 ILE A O 1
ATOM 749 N N . MET A 1 99 ? 10.670 -10.186 17.534 1.00 88.50 99 MET A N 1
ATOM 750 C CA . MET A 1 99 ? 9.231 -10.018 17.746 1.00 88.50 99 MET A CA 1
ATOM 751 C C . MET A 1 99 ? 8.769 -10.631 19.080 1.00 88.50 99 MET A C 1
ATOM 753 O O . MET A 1 99 ? 7.932 -10.047 19.769 1.00 88.50 99 MET A O 1
ATOM 757 N N . GLY A 1 100 ? 9.357 -11.762 19.484 1.00 88.44 100 GLY A N 1
ATOM 758 C CA . GLY A 1 100 ? 9.171 -12.370 20.802 1.00 88.44 100 GLY A CA 1
ATOM 759 C C . GLY A 1 100 ? 9.584 -11.444 21.951 1.00 88.44 100 GLY A C 1
ATOM 760 O O . GLY A 1 100 ? 8.838 -11.322 22.921 1.00 88.44 100 GLY A O 1
ATOM 761 N N . TYR A 1 101 ? 10.697 -10.713 21.819 1.00 91.50 101 TYR A N 1
ATOM 762 C CA . TYR A 1 101 ? 11.098 -9.694 22.798 1.00 91.50 101 TYR A CA 1
ATOM 763 C C . TYR A 1 101 ? 10.071 -8.558 22.898 1.00 91.50 101 TYR A C 1
ATOM 765 O O . TYR A 1 101 ? 9.727 -8.149 24.005 1.00 91.50 101 TYR A O 1
ATOM 773 N N . PHE A 1 102 ? 9.517 -8.082 21.777 1.00 89.75 102 PHE A N 1
ATOM 774 C CA . PHE A 1 102 ? 8.448 -7.073 21.809 1.00 89.75 102 PHE A CA 1
ATOM 775 C C . PHE A 1 102 ? 7.170 -7.595 22.472 1.00 89.75 102 PHE A C 1
ATOM 777 O O . PHE A 1 102 ? 6.532 -6.853 23.218 1.00 89.75 102 PHE A O 1
ATOM 784 N N . LEU A 1 103 ? 6.805 -8.861 22.251 1.00 92.06 103 LEU A N 1
ATOM 785 C CA . LEU A 1 103 ? 5.684 -9.497 22.950 1.00 92.06 103 LEU A CA 1
ATOM 786 C C . LEU A 1 103 ? 5.935 -9.583 24.458 1.00 92.06 103 LEU A C 1
ATOM 788 O O . LEU A 1 103 ? 5.073 -9.184 25.240 1.00 92.06 103 LEU A O 1
ATOM 792 N N . MET A 1 104 ? 7.129 -10.027 24.859 1.00 95.19 104 MET A N 1
ATOM 793 C CA . MET A 1 104 ? 7.550 -10.077 26.260 1.00 95.19 104 MET A CA 1
ATOM 794 C C . MET A 1 104 ? 7.495 -8.692 26.916 1.00 95.19 104 MET A C 1
ATOM 796 O O . MET A 1 104 ? 7.023 -8.567 28.044 1.00 95.19 104 MET A O 1
ATOM 800 N N . LEU A 1 105 ? 7.896 -7.648 26.183 1.00 93.50 105 LEU A N 1
ATOM 801 C CA . LEU A 1 105 ? 7.811 -6.258 26.626 1.00 93.50 105 LEU A CA 1
ATOM 802 C C . LEU A 1 105 ? 6.359 -5.763 26.731 1.00 93.50 105 LEU A C 1
ATOM 804 O O . LEU A 1 105 ? 6.042 -5.001 27.637 1.00 93.50 105 LEU A O 1
ATOM 808 N N . LEU A 1 106 ? 5.468 -6.182 25.828 1.00 93.88 106 LEU A N 1
ATOM 809 C CA . LEU A 1 106 ? 4.065 -5.752 25.767 1.00 93.88 106 LEU A CA 1
ATOM 810 C C . LEU A 1 106 ? 3.170 -6.385 26.838 1.00 93.88 106 LEU A C 1
ATOM 812 O O . LEU A 1 106 ? 2.227 -5.733 27.292 1.00 93.88 106 LEU A O 1
ATOM 816 N N . TYR A 1 107 ? 3.436 -7.627 27.252 1.00 94.12 107 TYR A N 1
ATOM 817 C CA . TYR A 1 107 ? 2.627 -8.327 28.258 1.00 94.12 107 TYR A CA 1
ATOM 818 C C . TYR A 1 107 ? 2.432 -7.564 29.583 1.00 94.12 107 TYR A C 1
ATOM 820 O O . TYR A 1 107 ? 1.282 -7.456 30.018 1.00 94.12 107 TYR A O 1
ATOM 828 N N . PRO A 1 108 ? 3.457 -6.970 30.225 1.00 95.81 108 PRO A N 1
ATOM 829 C CA . PRO A 1 108 ? 3.237 -6.190 31.443 1.00 95.81 108 PRO A CA 1
ATOM 830 C C . PRO A 1 108 ? 2.343 -4.961 31.206 1.00 95.81 108 PRO A C 1
ATOM 832 O O . PRO A 1 108 ? 1.469 -4.683 32.026 1.00 95.81 108 PRO A O 1
ATOM 835 N N . PHE A 1 109 ? 2.468 -4.265 30.068 1.00 94.56 109 PHE A N 1
ATOM 836 C CA . PHE A 1 109 ? 1.582 -3.136 29.736 1.00 94.56 109 PHE A CA 1
ATOM 837 C C . PHE A 1 109 ? 0.128 -3.576 29.545 1.00 94.56 109 PHE A C 1
ATOM 839 O O . PHE A 1 109 ? -0.796 -2.871 29.954 1.00 94.56 109 PHE A O 1
ATOM 846 N N . TRP A 1 110 ? -0.077 -4.754 28.958 1.00 93.69 110 TRP A N 1
ATOM 847 C CA . TRP A 1 110 ? -1.385 -5.386 28.829 1.00 93.69 110 TRP A CA 1
ATOM 848 C C . TRP A 1 110 ? -2.018 -5.688 30.188 1.00 93.69 110 TRP A C 1
ATOM 850 O O . TRP A 1 110 ? -3.165 -5.303 30.424 1.00 93.69 110 TRP A O 1
ATOM 860 N N . ILE A 1 111 ? -1.260 -6.317 31.091 1.00 94.62 111 ILE A N 1
ATOM 861 C CA . ILE A 1 111 ? -1.707 -6.627 32.456 1.00 94.62 111 ILE A CA 1
ATOM 862 C C . ILE A 1 111 ? -2.085 -5.337 33.187 1.00 94.62 111 ILE A C 1
ATOM 864 O O . ILE A 1 111 ? -3.173 -5.247 33.750 1.00 94.62 111 ILE A O 1
ATOM 868 N N . VAL A 1 112 ? -1.244 -4.302 33.112 1.00 95.81 112 VAL A N 1
ATOM 869 C CA . VAL A 1 112 ? -1.520 -2.992 33.718 1.00 95.81 112 VAL A CA 1
ATOM 870 C C . VAL A 1 112 ? -2.794 -2.367 33.139 1.00 95.81 112 VAL A C 1
ATOM 872 O O . VAL A 1 112 ? -3.662 -1.937 33.898 1.00 95.81 112 VAL A O 1
ATOM 875 N N . ALA A 1 113 ? -2.971 -2.364 31.814 1.00 94.19 113 ALA A N 1
ATOM 876 C CA . ALA A 1 113 ? -4.166 -1.818 31.166 1.00 94.19 113 ALA A CA 1
ATOM 877 C C . ALA A 1 113 ? -5.451 -2.571 31.557 1.00 94.19 113 ALA A C 1
ATOM 879 O O . ALA A 1 113 ? -6.493 -1.947 31.782 1.00 94.19 113 ALA A O 1
ATOM 880 N N . ILE A 1 114 ? -5.382 -3.901 31.665 1.00 93.94 114 ILE A N 1
ATOM 881 C CA . ILE A 1 114 ? -6.497 -4.742 32.116 1.00 93.94 114 ILE A CA 1
ATOM 882 C C . ILE A 1 114 ? -6.821 -4.447 33.582 1.00 93.94 114 ILE A C 1
ATOM 884 O O . ILE A 1 114 ? -7.985 -4.204 33.891 1.00 93.94 114 ILE A O 1
ATOM 888 N N . THR A 1 115 ? -5.819 -4.386 34.461 1.00 95.75 115 THR A N 1
ATOM 889 C CA . THR A 1 115 ? -5.994 -4.074 35.887 1.00 95.75 115 THR A CA 1
ATOM 890 C C . THR A 1 115 ? -6.595 -2.685 36.092 1.00 95.75 115 THR A C 1
ATOM 892 O O . THR A 1 115 ? -7.569 -2.543 36.831 1.00 95.75 115 THR A O 1
ATOM 895 N N . PHE A 1 116 ? -6.107 -1.662 35.380 1.00 94.75 116 PHE A N 1
ATOM 896 C CA . PHE A 1 116 ? -6.693 -0.318 35.424 1.00 94.75 116 PHE A CA 1
ATOM 897 C C . PHE A 1 116 ? -8.142 -0.302 34.942 1.00 94.75 116 PHE A C 1
ATOM 899 O O . PHE A 1 116 ? -8.983 0.372 35.538 1.00 94.75 116 PHE A O 1
ATOM 906 N N . ASN A 1 117 ? -8.464 -1.047 33.884 1.00 93.00 117 ASN A N 1
ATOM 907 C CA . ASN A 1 117 ? -9.833 -1.123 33.393 1.00 93.00 117 ASN A CA 1
ATOM 908 C C . ASN A 1 117 ? -10.744 -1.938 34.328 1.00 93.00 117 ASN A C 1
ATOM 910 O O . ASN A 1 117 ? -11.916 -1.604 34.479 1.00 93.00 117 ASN A O 1
ATOM 914 N N . LEU A 1 118 ? -10.222 -2.962 35.007 1.00 93.38 118 LEU A N 1
ATOM 915 C CA . LEU A 1 118 ? -10.955 -3.712 36.027 1.00 93.38 118 LEU A CA 1
ATOM 916 C C . LEU A 1 118 ? -11.253 -2.827 37.246 1.00 93.38 118 LEU A C 1
ATOM 918 O O . LEU A 1 118 ? -12.399 -2.766 37.690 1.00 93.38 118 LEU A O 1
ATOM 922 N N . ALA A 1 119 ? -10.265 -2.066 37.723 1.00 93.19 119 ALA A N 1
ATOM 923 C CA . ALA A 1 119 ? -10.462 -1.066 38.769 1.00 93.19 119 ALA A CA 1
ATOM 924 C C . ALA A 1 119 ? -11.492 -0.013 38.330 1.00 93.19 119 ALA A C 1
ATOM 926 O O . ALA A 1 119 ? -12.455 0.256 39.047 1.00 93.19 119 ALA A O 1
ATOM 927 N N . TYR A 1 120 ? -11.364 0.519 37.109 1.00 91.94 120 TYR A N 1
ATOM 928 C CA . TYR A 1 120 ? -12.348 1.434 36.531 1.00 91.94 120 TYR A CA 1
ATOM 929 C C . TYR A 1 120 ? -13.746 0.810 36.473 1.00 91.94 120 TYR A C 1
ATOM 931 O O . TYR A 1 120 ? -14.721 1.473 36.809 1.00 91.94 120 TYR A O 1
ATOM 939 N N . PHE A 1 121 ? -13.868 -0.464 36.100 1.00 91.81 121 PHE A N 1
ATOM 940 C CA . PHE A 1 121 ? -15.140 -1.180 36.065 1.00 91.81 121 PHE A CA 1
ATOM 941 C C . PHE A 1 121 ? -15.784 -1.291 37.454 1.00 91.81 121 PHE A C 1
ATOM 943 O O . PHE A 1 121 ? -16.998 -1.114 37.545 1.00 91.81 121 PHE A O 1
ATOM 950 N N . ILE A 1 122 ? -14.996 -1.537 38.510 1.00 91.56 122 ILE A N 1
ATOM 951 C CA . ILE A 1 122 ? -15.462 -1.632 39.907 1.00 91.56 122 ILE A CA 1
ATOM 952 C C . ILE A 1 122 ? -15.877 -0.254 40.446 1.00 91.56 122 ILE A C 1
ATOM 954 O O . ILE A 1 122 ? -16.968 -0.113 41.000 1.00 91.56 122 ILE A O 1
ATOM 958 N N . PHE A 1 123 ? -15.064 0.784 40.236 1.00 91.19 123 PHE A N 1
ATOM 959 C CA . PHE A 1 123 ? -15.336 2.126 40.769 1.00 91.19 123 PHE A CA 1
ATOM 960 C C . PHE A 1 123 ? -16.363 2.921 39.945 1.00 91.19 123 PHE A C 1
ATOM 962 O O . PHE A 1 123 ? -17.122 3.716 40.494 1.00 91.19 123 PHE A O 1
ATOM 969 N N . ALA A 1 124 ? -16.461 2.698 38.631 1.00 84.44 124 ALA A N 1
ATOM 970 C CA . ALA A 1 124 ? -17.428 3.384 37.765 1.00 84.44 124 ALA A CA 1
ATOM 971 C C . ALA A 1 124 ? -18.845 2.774 37.808 1.00 84.44 124 ALA A C 1
ATOM 973 O O . ALA A 1 124 ? -19.716 3.183 37.029 1.00 84.44 124 ALA A O 1
ATOM 974 N N . THR A 1 125 ? -19.097 1.826 38.719 1.00 72.50 125 THR A N 1
ATOM 975 C CA . THR A 1 125 ? -20.379 1.119 38.895 1.00 72.50 125 THR A CA 1
ATOM 976 C C . THR A 1 125 ? -21.567 2.020 39.217 1.00 72.50 125 THR A C 1
ATOM 978 O O . THR A 1 125 ? -22.700 1.604 38.990 1.00 72.50 125 THR A O 1
ATOM 981 N N . LEU A 1 126 ? -21.343 3.265 39.644 1.00 83.06 126 LEU A N 1
ATOM 982 C CA . LEU A 1 126 ? -22.414 4.208 39.984 1.00 83.06 126 LEU A CA 1
ATOM 983 C C . LEU A 1 126 ? -23.321 4.584 38.797 1.00 83.06 126 LEU A C 1
ATOM 985 O O . LEU A 1 126 ? -24.403 5.119 39.011 1.00 83.06 126 LEU A O 1
ATOM 989 N N . THR A 1 127 ? -22.921 4.311 37.545 1.00 89.38 127 THR A N 1
ATOM 990 C CA . THR A 1 127 ? -23.797 4.541 36.380 1.00 89.38 127 THR A CA 1
ATOM 991 C C . THR A 1 127 ? -23.796 3.356 35.400 1.00 89.38 127 THR A C 1
ATOM 993 O O . THR A 1 127 ? -22.729 2.949 34.927 1.00 89.38 127 THR A O 1
ATOM 996 N N . PRO A 1 128 ? -24.973 2.824 35.005 1.00 89.25 128 PRO A N 1
ATOM 997 C CA . PRO A 1 128 ? -25.071 1.653 34.126 1.00 89.25 128 PRO A CA 1
ATOM 998 C C . PRO A 1 128 ? -24.435 1.886 32.746 1.00 89.25 128 PRO A C 1
ATOM 1000 O O . PRO A 1 128 ? -23.823 0.980 32.178 1.00 89.25 128 PRO A O 1
ATOM 1003 N N . ALA A 1 129 ? -24.484 3.119 32.233 1.00 88.81 129 ALA A N 1
ATOM 1004 C CA . ALA A 1 129 ? -23.858 3.484 30.962 1.00 88.81 129 ALA A CA 1
ATOM 1005 C C . ALA A 1 129 ? -22.323 3.322 30.981 1.00 88.81 129 ALA A C 1
ATOM 1007 O O . ALA A 1 129 ? -21.741 2.815 30.017 1.00 88.81 129 ALA A O 1
ATOM 1008 N N . LYS A 1 130 ? -21.656 3.702 32.083 1.00 88.06 130 LYS A N 1
ATOM 1009 C CA . LYS A 1 130 ? -20.195 3.558 32.215 1.00 88.06 130 LYS A CA 1
ATOM 1010 C C . LYS A 1 130 ? -19.783 2.097 32.375 1.00 88.06 130 LYS A C 1
ATOM 1012 O O . LYS A 1 130 ? -18.775 1.698 31.797 1.00 88.06 130 LYS A O 1
ATOM 1017 N N . ARG A 1 131 ? -20.596 1.277 33.053 1.00 89.00 131 ARG A N 1
ATOM 1018 C CA . ARG A 1 131 ? -20.358 -0.169 33.198 1.00 89.00 131 ARG A CA 1
ATOM 1019 C C . ARG A 1 131 ? -20.346 -0.893 31.849 1.00 89.00 131 ARG A C 1
ATOM 1021 O O . ARG A 1 131 ? -19.444 -1.685 31.584 1.00 89.00 131 ARG A O 1
ATOM 1028 N N . VAL A 1 132 ? -21.306 -0.590 30.970 1.00 91.06 132 VAL A N 1
ATOM 1029 C CA . VAL A 1 132 ? -21.348 -1.170 29.613 1.00 91.06 132 VAL A CA 1
ATOM 1030 C C . VAL A 1 132 ? -20.122 -0.746 28.802 1.00 91.06 132 VAL A C 1
ATOM 1032 O O . VAL A 1 132 ? -19.525 -1.570 28.104 1.00 91.06 132 VAL A O 1
ATOM 1035 N N . LYS A 1 133 ? -19.703 0.520 28.924 1.00 89.12 133 LYS A N 1
ATOM 1036 C CA . LYS A 1 133 ? -18.495 1.016 28.257 1.00 89.12 133 LYS A CA 1
ATOM 1037 C C . LYS A 1 133 ? -17.240 0.286 28.749 1.00 89.12 133 LYS A C 1
ATOM 1039 O O . LYS A 1 133 ? -16.489 -0.227 27.924 1.00 89.12 133 LYS A O 1
ATOM 1044 N N . ALA A 1 134 ? -17.052 0.185 30.063 1.00 91.31 134 ALA A N 1
ATOM 1045 C CA . ALA A 1 134 ? -15.921 -0.506 30.679 1.00 91.31 134 ALA A CA 1
ATOM 1046 C C . ALA A 1 134 ? -15.858 -1.990 30.270 1.00 91.31 134 ALA A C 1
ATOM 1048 O O . ALA A 1 134 ? -14.807 -2.456 29.832 1.00 91.31 134 ALA A O 1
ATOM 1049 N N . LYS A 1 135 ? -16.999 -2.702 30.272 1.00 91.81 135 LYS A N 1
ATOM 1050 C CA . LYS A 1 135 ? -17.088 -4.096 29.793 1.00 91.81 135 LYS A CA 1
ATOM 1051 C C . LYS A 1 135 ? -16.620 -4.242 28.339 1.00 91.81 135 LYS A C 1
ATOM 1053 O O . LYS A 1 135 ? -15.885 -5.170 28.019 1.00 91.81 135 LYS A O 1
ATOM 1058 N N . ASN A 1 136 ? -17.012 -3.319 27.460 1.00 90.44 136 ASN A N 1
ATOM 1059 C CA . ASN A 1 136 ? -16.603 -3.339 26.052 1.00 90.44 136 ASN A CA 1
ATOM 1060 C C . ASN A 1 136 ? -15.097 -3.067 25.887 1.00 90.44 136 ASN A C 1
ATOM 1062 O O . ASN A 1 136 ? -14.443 -3.713 25.074 1.00 90.44 136 ASN A O 1
ATOM 1066 N N . ILE A 1 137 ? -14.529 -2.142 26.670 1.00 92.50 137 ILE A N 1
ATOM 1067 C CA . ILE A 1 137 ? -13.077 -1.904 26.670 1.00 92.50 137 ILE A CA 1
ATOM 1068 C C . ILE A 1 137 ? -12.347 -3.153 27.188 1.00 92.50 137 ILE A C 1
ATOM 1070 O O . ILE A 1 137 ? -11.357 -3.555 26.590 1.00 92.50 137 ILE A O 1
ATOM 1074 N N . LEU A 1 138 ? -12.861 -3.810 28.235 1.00 94.19 138 LEU A N 1
ATOM 1075 C CA . LEU A 1 138 ? -12.246 -5.008 28.815 1.00 94.19 138 LEU A CA 1
ATOM 1076 C C . LEU A 1 138 ? -12.235 -6.171 27.817 1.00 94.19 138 LEU A C 1
ATOM 1078 O O . LEU A 1 138 ? -11.198 -6.786 27.602 1.00 94.19 138 LEU A O 1
ATOM 1082 N N . GLN A 1 139 ? -13.360 -6.425 27.144 1.00 94.31 139 GLN A N 1
ATOM 1083 C CA . GLN A 1 139 ? -13.436 -7.462 26.114 1.00 94.31 139 GLN A CA 1
ATOM 1084 C C . GLN A 1 139 ? -12.482 -7.175 24.945 1.00 94.31 139 GLN A C 1
ATOM 1086 O O . GLN A 1 139 ? -11.824 -8.084 24.448 1.00 94.31 139 GLN A O 1
ATOM 1091 N N . ARG A 1 140 ? -12.379 -5.913 24.507 1.00 92.62 140 ARG A N 1
ATOM 1092 C CA . ARG A 1 140 ? -11.427 -5.518 23.454 1.00 92.62 140 ARG A CA 1
ATOM 1093 C C . ARG A 1 140 ? -9.983 -5.692 23.883 1.00 92.62 140 ARG A C 1
ATOM 1095 O O . ARG A 1 140 ? -9.170 -6.063 23.046 1.00 92.62 140 ARG A O 1
ATOM 1102 N N . LEU A 1 141 ? -9.687 -5.425 25.152 1.00 94.88 141 LEU A N 1
ATOM 1103 C CA . LEU A 1 141 ? -8.371 -5.663 25.707 1.00 94.88 141 LEU A CA 1
ATOM 1104 C C . LEU A 1 141 ? -8.041 -7.168 25.655 1.00 94.88 141 LEU A C 1
ATOM 1106 O O . LEU A 1 141 ? -7.080 -7.561 25.009 1.00 94.88 141 LEU A O 1
ATOM 1110 N N . ILE A 1 142 ? -8.895 -8.031 26.206 1.00 94.31 142 ILE A N 1
ATOM 1111 C CA . ILE A 1 142 ? -8.664 -9.488 26.181 1.00 94.31 142 ILE A CA 1
ATOM 1112 C C . ILE A 1 142 ? -8.478 -10.002 24.742 1.00 94.31 142 ILE A C 1
ATOM 1114 O O . ILE A 1 142 ? -7.527 -10.726 24.459 1.00 94.31 142 ILE A O 1
ATOM 1118 N N . MET A 1 143 ? -9.331 -9.567 23.806 1.00 93.69 143 MET A N 1
ATOM 1119 C CA . MET A 1 143 ? -9.184 -9.934 22.393 1.00 93.69 143 MET A CA 1
ATOM 1120 C C . MET A 1 143 ? -7.882 -9.405 21.786 1.00 93.69 143 MET A C 1
ATOM 1122 O O . MET A 1 143 ? -7.234 -10.117 21.027 1.00 93.69 143 MET A O 1
ATOM 1126 N N . GLY A 1 144 ? -7.484 -8.171 22.100 1.00 93.81 144 GLY A N 1
ATOM 1127 C CA . GLY A 1 144 ? -6.239 -7.594 21.599 1.00 93.81 144 GLY A CA 1
ATOM 1128 C C . GLY A 1 144 ? -4.999 -8.328 22.109 1.00 93.81 144 GLY A C 1
ATOM 1129 O O . GLY A 1 144 ? -4.047 -8.459 21.348 1.00 93.81 144 GLY A O 1
ATOM 1130 N N . MET A 1 145 ? -5.031 -8.867 23.331 1.00 95.06 145 MET A N 1
ATOM 1131 C CA . MET A 1 145 ? -3.960 -9.712 23.865 1.00 95.06 145 MET A CA 1
ATOM 1132 C C . MET A 1 145 ? -3.830 -11.007 23.054 1.00 95.06 145 MET A C 1
ATOM 1134 O O . MET A 1 145 ? -2.739 -11.326 22.593 1.00 95.06 145 MET A O 1
ATOM 1138 N N . ILE A 1 146 ? -4.949 -11.695 22.792 1.00 95.19 146 ILE A N 1
ATOM 1139 C CA . ILE A 1 146 ? -4.973 -12.909 21.956 1.00 95.19 146 ILE A CA 1
ATOM 1140 C C . ILE A 1 146 ? -4.453 -12.599 20.544 1.00 95.19 146 ILE A C 1
ATOM 1142 O O . ILE A 1 146 ? -3.593 -13.309 20.026 1.00 95.19 146 ILE A O 1
ATOM 1146 N N . PHE A 1 147 ? -4.924 -11.510 19.926 1.00 94.50 147 PHE A N 1
ATOM 1147 C CA . PHE A 1 147 ? -4.462 -11.102 18.597 1.00 94.50 147 PHE A CA 1
ATOM 1148 C C . PHE A 1 147 ? -2.983 -10.712 18.570 1.00 94.50 147 PHE A C 1
ATOM 1150 O O . PHE A 1 147 ? -2.322 -10.986 17.573 1.00 94.50 147 PHE A O 1
ATOM 1157 N N . ALA A 1 148 ? -2.459 -10.094 19.630 1.00 94.06 148 ALA A N 1
ATOM 1158 C CA . ALA A 1 148 ? -1.038 -9.787 19.738 1.00 94.06 148 ALA A CA 1
ATOM 1159 C C . ALA A 1 148 ? -0.210 -11.079 19.805 1.00 94.06 148 ALA A C 1
ATOM 1161 O O . ALA A 1 148 ? 0.753 -11.213 19.061 1.00 94.06 148 ALA A O 1
ATOM 1162 N N . SER A 1 149 ? -0.623 -12.077 20.592 1.00 93.69 149 SER A N 1
ATOM 1163 C CA . SER A 1 149 ? 0.073 -13.371 20.660 1.00 93.69 149 SER A CA 1
ATOM 1164 C C . SER A 1 149 ? 0.060 -14.137 19.327 1.00 93.69 149 SER A C 1
ATOM 1166 O O . SER A 1 149 ? 1.036 -14.803 18.995 1.00 93.69 149 SER A O 1
ATOM 1168 N N . VAL A 1 150 ? -1.012 -14.017 18.532 1.00 93.81 150 VAL A N 1
ATOM 1169 C CA . VAL A 1 150 ? -1.132 -14.652 17.199 1.00 93.81 150 VAL A CA 1
ATOM 1170 C C . VAL A 1 150 ? -0.538 -13.777 16.080 1.00 93.81 150 VAL A C 1
ATOM 1172 O O . VAL A 1 150 ? -0.420 -14.204 14.932 1.00 93.81 150 VAL A O 1
ATOM 1175 N N . SER A 1 151 ? -0.107 -12.553 16.389 1.00 94.19 151 SER A N 1
ATOM 1176 C CA . SER A 1 151 ? 0.333 -11.578 15.392 1.00 94.19 151 SER A CA 1
ATOM 1177 C C . SER A 1 151 ? 1.494 -12.021 14.488 1.00 94.19 151 SER A C 1
ATOM 1179 O O . SER A 1 151 ? 1.446 -11.660 13.310 1.00 94.19 151 SER A O 1
ATOM 1181 N N . PRO A 1 152 ? 2.492 -12.807 14.957 1.00 90.81 152 PRO A N 1
ATOM 1182 C CA . PRO A 1 152 ? 3.524 -13.386 14.091 1.00 90.81 152 PRO A CA 1
ATOM 1183 C C . PRO A 1 152 ? 2.939 -14.124 12.884 1.00 90.81 152 PRO A C 1
ATOM 1185 O O . PRO A 1 152 ? 3.300 -13.858 11.738 1.00 90.81 152 PRO A O 1
ATOM 1188 N N . TYR A 1 153 ? 1.962 -14.991 13.150 1.00 90.00 153 TYR A N 1
ATOM 1189 C CA . TYR A 1 153 ? 1.298 -15.812 12.145 1.00 90.00 153 TYR A CA 1
ATOM 1190 C C . TYR A 1 153 ? 0.410 -14.977 11.224 1.00 90.00 153 TYR A C 1
ATOM 1192 O O . TYR A 1 153 ? 0.312 -15.262 10.036 1.00 90.00 153 TYR A O 1
ATOM 1200 N N . VAL A 1 154 ? -0.217 -13.917 11.746 1.00 91.19 154 VAL A N 1
ATOM 1201 C CA . VAL A 1 154 ? -1.044 -13.007 10.939 1.00 91.19 154 VAL A CA 1
ATOM 1202 C C . VAL A 1 154 ? -0.197 -12.244 9.919 1.00 91.19 154 VAL A C 1
ATOM 1204 O O . VAL A 1 154 ? -0.586 -12.149 8.757 1.00 91.19 154 VAL A O 1
ATOM 1207 N N . ILE A 1 155 ? 0.963 -11.715 10.319 1.00 90.88 155 ILE A N 1
ATOM 1208 C CA . ILE A 1 155 ? 1.882 -11.047 9.380 1.00 90.88 155 ILE A CA 1
ATOM 1209 C C . ILE A 1 155 ? 2.381 -12.034 8.342 1.00 90.88 155 ILE A C 1
ATOM 1211 O O . ILE A 1 155 ? 2.383 -11.725 7.155 1.00 90.88 155 ILE A O 1
ATOM 1215 N N . GLN A 1 156 ? 2.786 -13.220 8.790 1.00 87.62 156 GLN A N 1
ATOM 1216 C CA . GLN A 1 156 ? 3.257 -14.261 7.898 1.00 87.62 156 GLN A CA 1
ATOM 1217 C C . GLN A 1 156 ? 2.186 -14.650 6.879 1.00 87.62 156 GLN A C 1
ATOM 1219 O O . GLN A 1 156 ? 2.487 -14.751 5.697 1.00 87.62 156 GLN A O 1
ATOM 1224 N N . LEU A 1 157 ? 0.929 -14.788 7.304 1.00 89.81 157 LEU A N 1
ATOM 1225 C CA . LEU A 1 157 ? -0.193 -15.016 6.402 1.00 89.81 157 LEU A CA 1
ATOM 1226 C C . LEU A 1 157 ? -0.317 -13.891 5.365 1.00 89.81 157 LEU A C 1
ATOM 1228 O O . LEU A 1 157 ? -0.508 -14.176 4.186 1.00 89.81 157 LEU A O 1
ATOM 1232 N N . PHE A 1 158 ? -0.185 -12.623 5.767 1.00 91.88 158 PHE A N 1
ATOM 1233 C CA . PHE A 1 158 ? -0.227 -11.508 4.816 1.00 91.88 158 PHE A CA 1
ATOM 1234 C C . PHE A 1 158 ? 0.938 -11.525 3.826 1.00 91.88 158 PHE A C 1
ATOM 1236 O O . PHE A 1 158 ? 0.704 -11.273 2.647 1.00 91.88 158 PHE A O 1
ATOM 1243 N N . LEU A 1 159 ? 2.150 -11.859 4.275 1.00 88.25 159 LEU A N 1
ATOM 1244 C CA . LEU A 1 159 ? 3.317 -12.020 3.404 1.00 88.25 159 LEU A CA 1
ATOM 1245 C C . LEU A 1 159 ? 3.151 -13.208 2.443 1.00 88.25 159 LEU A C 1
ATOM 1247 O O . LEU A 1 159 ? 3.492 -13.095 1.276 1.00 88.25 159 LEU A O 1
ATOM 1251 N N . LEU A 1 160 ? 2.556 -14.320 2.885 1.00 86.56 160 LEU A N 1
ATOM 1252 C CA . LEU A 1 160 ? 2.261 -15.467 2.017 1.00 86.56 160 LEU A CA 1
ATOM 1253 C C . LEU A 1 160 ? 1.208 -15.131 0.954 1.00 86.56 160 LEU A C 1
ATOM 1255 O O . LEU A 1 160 ? 1.352 -15.515 -0.205 1.00 86.56 160 LEU A O 1
ATOM 1259 N N . ILE A 1 161 ? 0.149 -14.404 1.330 1.00 89.50 161 ILE A N 1
ATOM 1260 C CA . ILE A 1 161 ? -0.872 -13.937 0.379 1.00 89.50 161 ILE A CA 1
ATOM 1261 C C . ILE A 1 161 ? -0.237 -13.001 -0.650 1.00 89.50 161 ILE A C 1
ATOM 1263 O O . ILE A 1 161 ? -0.482 -13.135 -1.845 1.00 89.50 161 ILE A O 1
ATOM 1267 N N . GLU A 1 162 ? 0.575 -12.059 -0.185 1.00 91.69 162 GLU A N 1
ATOM 1268 C CA . GLU A 1 162 ? 1.308 -11.117 -1.021 1.00 91.69 162 GLU A CA 1
ATOM 1269 C C . GLU A 1 162 ? 2.236 -11.847 -2.005 1.00 91.69 162 GLU A C 1
ATOM 1271 O O . GLU A 1 162 ? 2.130 -11.613 -3.210 1.00 91.69 162 GLU A O 1
ATOM 1276 N N . GLN A 1 163 ? 3.029 -12.810 -1.532 1.00 86.19 163 GLN A N 1
ATOM 1277 C CA . GLN A 1 163 ? 3.916 -13.623 -2.360 1.00 86.19 163 GLN A CA 1
ATOM 1278 C C . GLN A 1 163 ? 3.129 -14.454 -3.383 1.00 86.19 163 GLN A C 1
ATOM 1280 O O . GLN A 1 163 ? 3.498 -14.508 -4.555 1.00 86.19 163 GLN A O 1
ATOM 1285 N N . GLY A 1 164 ? 2.007 -15.057 -2.979 1.00 86.25 164 GLY A N 1
ATOM 1286 C CA . GLY A 1 164 ? 1.123 -15.793 -3.884 1.00 86.25 164 GLY A CA 1
ATOM 1287 C C . GLY A 1 164 ? 0.535 -14.904 -4.984 1.00 86.25 164 GLY A C 1
ATOM 1288 O O . GLY A 1 164 ? 0.502 -15.296 -6.150 1.00 86.25 164 GLY A O 1
ATOM 1289 N N . MET A 1 165 ? 0.119 -13.680 -4.646 1.00 89.06 165 MET A N 1
ATOM 1290 C CA . MET A 1 165 ? -0.345 -12.698 -5.631 1.00 89.06 165 MET A CA 1
ATOM 1291 C C . MET A 1 165 ? 0.780 -12.265 -6.572 1.00 89.06 165 MET A C 1
ATOM 1293 O O . MET A 1 165 ? 0.565 -12.182 -7.781 1.00 89.06 165 MET A O 1
ATOM 1297 N N . LEU A 1 166 ? 1.975 -12.017 -6.035 1.00 87.31 166 LEU A N 1
ATOM 1298 C CA . LEU A 1 166 ? 3.149 -11.648 -6.816 1.00 87.31 166 LEU A CA 1
ATOM 1299 C C . LEU A 1 166 ? 3.521 -12.758 -7.808 1.00 87.31 166 LEU A C 1
ATOM 1301 O O . LEU A 1 166 ? 3.701 -12.468 -8.988 1.00 87.31 166 LEU A O 1
ATOM 1305 N N . PHE A 1 167 ? 3.536 -14.023 -7.377 1.00 83.12 167 PHE A N 1
ATOM 1306 C CA . PHE A 1 167 ? 3.752 -15.169 -8.263 1.00 83.12 167 PHE A CA 1
ATOM 1307 C C . PHE A 1 167 ? 2.654 -15.333 -9.305 1.00 83.12 167 PHE A C 1
ATOM 1309 O O . PHE A 1 167 ? 2.964 -15.675 -10.438 1.00 83.12 167 PHE A O 1
ATOM 1316 N N . MET A 1 168 ? 1.389 -15.067 -8.979 1.00 86.44 168 MET A N 1
ATOM 1317 C CA . MET A 1 168 ? 0.328 -15.097 -9.987 1.00 86.44 168 MET A CA 1
ATOM 1318 C C . MET A 1 168 ? 0.527 -14.016 -11.053 1.00 86.44 168 MET A C 1
ATOM 1320 O O . MET A 1 168 ? 0.349 -14.291 -12.234 1.00 86.44 168 MET A O 1
ATOM 1324 N N . ILE A 1 169 ? 0.924 -12.802 -10.666 1.00 87.06 169 ILE A N 1
ATOM 1325 C CA . ILE A 1 169 ? 1.127 -11.693 -11.609 1.00 87.06 169 ILE A CA 1
ATOM 1326 C C . ILE A 1 169 ? 2.389 -11.911 -12.444 1.00 87.06 169 ILE A C 1
ATOM 1328 O O . ILE A 1 169 ? 2.345 -11.842 -13.671 1.00 87.06 169 ILE A O 1
ATOM 1332 N N . ILE A 1 170 ? 3.516 -12.178 -11.784 1.00 81.62 170 ILE A N 1
ATOM 1333 C CA . ILE A 1 170 ? 4.802 -12.378 -12.449 1.00 81.62 170 ILE A CA 1
ATOM 1334 C C . ILE A 1 170 ? 4.769 -13.694 -13.222 1.00 81.62 170 ILE A C 1
ATOM 1336 O O . ILE A 1 170 ? 5.065 -13.698 -14.405 1.00 81.62 170 ILE A O 1
ATOM 1340 N N . GLY A 1 171 ? 4.327 -14.791 -12.616 1.00 77.06 171 GLY A N 1
ATOM 1341 C CA . GLY A 1 171 ? 4.252 -16.100 -13.266 1.00 77.06 171 GLY A CA 1
ATOM 1342 C C . GLY A 1 171 ? 3.326 -16.119 -14.481 1.00 77.06 171 GLY A C 1
ATOM 1343 O O . GLY A 1 171 ? 3.696 -16.693 -15.495 1.00 77.06 171 GLY A O 1
ATOM 1344 N N . ALA A 1 172 ? 2.179 -15.429 -14.447 1.00 74.62 172 ALA A N 1
ATOM 1345 C CA . ALA A 1 172 ? 1.322 -15.313 -15.633 1.00 74.62 172 ALA A CA 1
ATOM 1346 C C . ALA A 1 172 ? 1.960 -14.488 -16.763 1.00 74.62 172 ALA A C 1
ATOM 1348 O O . ALA A 1 172 ? 1.588 -14.648 -17.923 1.00 74.62 172 ALA A O 1
ATOM 1349 N N . THR A 1 173 ? 2.900 -13.601 -16.432 1.00 66.88 173 THR A N 1
ATOM 1350 C CA . THR A 1 173 ? 3.551 -12.716 -17.407 1.00 66.88 173 THR A CA 1
ATOM 1351 C C . THR A 1 173 ? 4.916 -13.259 -17.864 1.00 66.88 173 THR A C 1
ATOM 1353 O O . THR A 1 173 ? 5.375 -12.927 -18.953 1.00 66.88 173 THR A O 1
ATOM 1356 N N . PHE A 1 174 ? 5.567 -14.104 -17.057 1.00 61.91 174 PHE A N 1
ATOM 1357 C CA . PHE A 1 174 ? 6.975 -14.486 -17.182 1.00 61.91 174 PHE A CA 1
ATOM 1358 C C . PHE A 1 174 ? 7.180 -15.981 -16.894 1.00 61.91 174 PHE A C 1
ATOM 1360 O O . PHE A 1 174 ? 7.734 -16.377 -15.869 1.00 61.91 174 PHE A O 1
ATOM 1367 N N . THR A 1 175 ? 6.746 -16.840 -17.809 1.00 62.56 175 THR A N 1
ATOM 1368 C CA . THR A 1 175 ? 7.176 -18.245 -17.845 1.00 62.56 175 THR A CA 1
ATOM 1369 C C . THR A 1 175 ? 8.320 -18.404 -18.848 1.00 62.56 175 THR A C 1
ATOM 1371 O O . THR A 1 175 ? 8.056 -18.203 -20.036 1.00 62.56 175 THR A O 1
ATOM 1374 N N . PRO A 1 176 ? 9.550 -18.809 -18.452 1.00 50.91 176 PRO A N 1
ATOM 1375 C CA . PRO A 1 176 ? 10.089 -19.049 -17.097 1.00 50.91 176 PRO A CA 1
ATOM 1376 C C . PRO A 1 176 ? 10.626 -17.792 -16.346 1.00 50.91 176 PRO A C 1
ATOM 1378 O O . PRO A 1 176 ? 11.073 -16.828 -16.975 1.00 50.91 176 PRO A O 1
ATOM 1381 N N . PRO A 1 177 ? 10.642 -17.809 -14.991 1.00 52.44 177 PRO A N 1
ATOM 1382 C CA . PRO A 1 177 ? 10.687 -16.609 -14.135 1.00 52.44 177 PRO A CA 1
ATOM 1383 C C . PRO A 1 177 ? 11.996 -15.799 -14.117 1.00 52.44 177 PRO A C 1
ATOM 1385 O O . PRO A 1 177 ? 11.970 -14.650 -13.682 1.00 52.44 177 PRO A O 1
ATOM 1388 N N . CYS A 1 178 ? 13.128 -16.330 -14.592 1.00 48.50 178 CYS A N 1
ATOM 1389 C CA . CYS A 1 178 ? 14.422 -15.627 -14.507 1.00 48.50 178 CYS A CA 1
ATOM 1390 C C . CYS A 1 178 ? 14.951 -15.087 -15.846 1.00 48.50 178 CYS A C 1
ATOM 1392 O O . CYS A 1 178 ? 15.692 -14.107 -15.856 1.00 48.50 178 CYS A O 1
ATOM 1394 N N . SER A 1 179 ? 14.567 -15.676 -16.981 1.00 53.25 179 SER A N 1
ATOM 1395 C CA . SER A 1 179 ? 15.109 -15.301 -18.297 1.00 53.25 179 SER A CA 1
ATOM 1396 C C . SER A 1 179 ? 14.166 -14.429 -19.132 1.00 53.25 179 SER A C 1
ATOM 1398 O O . SER A 1 179 ? 14.615 -13.763 -20.062 1.00 53.25 179 SER A O 1
ATOM 1400 N N . VAL A 1 180 ? 12.868 -14.380 -18.804 1.00 51.56 180 VAL A N 1
ATOM 1401 C CA . VAL A 1 180 ? 11.855 -13.703 -19.641 1.00 51.56 180 VAL A CA 1
ATOM 1402 C C . VAL A 1 180 ? 11.539 -12.277 -19.190 1.00 51.56 180 VAL A C 1
ATOM 1404 O O . VAL A 1 180 ? 11.048 -11.499 -19.991 1.00 51.56 180 VAL A O 1
ATOM 1407 N N . VAL A 1 181 ? 11.849 -11.861 -17.958 1.00 54.41 181 VAL A N 1
ATOM 1408 C CA . VAL A 1 181 ? 11.817 -10.419 -17.608 1.00 54.41 181 VAL A CA 1
ATOM 1409 C C . VAL A 1 181 ? 13.051 -9.733 -18.185 1.00 54.41 181 VAL A C 1
ATOM 1411 O O . VAL A 1 181 ? 12.978 -8.668 -18.799 1.00 54.41 181 VAL A O 1
ATOM 1414 N N . THR A 1 182 ? 14.198 -10.390 -18.022 1.00 61.47 182 THR A N 1
ATOM 1415 C CA . THR A 1 182 ? 15.468 -9.941 -18.570 1.00 61.47 182 THR A CA 1
ATOM 1416 C C . THR A 1 182 ? 15.463 -10.019 -20.085 1.00 61.47 182 THR A C 1
ATOM 1418 O O . THR A 1 182 ? 16.016 -9.123 -20.689 1.00 61.47 182 THR A O 1
ATOM 1421 N N . GLY A 1 183 ? 14.810 -10.983 -20.731 1.00 66.62 183 GLY A N 1
ATOM 1422 C CA . GLY A 1 183 ? 14.808 -11.130 -22.193 1.00 66.62 183 GLY A CA 1
ATOM 1423 C C . GLY A 1 183 ? 14.348 -9.887 -22.977 1.00 66.62 183 GLY A C 1
ATOM 1424 O O . GLY A 1 183 ? 15.125 -9.378 -23.773 1.00 66.62 183 GLY A O 1
ATOM 1425 N N . PRO A 1 184 ? 13.137 -9.343 -22.766 1.00 66.56 184 PRO A N 1
ATOM 1426 C CA . PRO A 1 184 ? 12.645 -8.142 -23.437 1.00 66.56 184 PRO A CA 1
ATOM 1427 C C . PRO A 1 184 ? 13.378 -6.877 -23.011 1.00 66.56 184 PRO A C 1
ATOM 1429 O O . PRO A 1 184 ? 13.554 -5.983 -23.831 1.00 66.56 184 PRO A O 1
ATOM 1432 N N . ILE A 1 185 ? 13.805 -6.783 -21.747 1.00 66.94 185 ILE A N 1
ATOM 1433 C CA . ILE A 1 185 ? 14.520 -5.600 -21.256 1.00 66.94 185 ILE A CA 1
ATOM 1434 C C . ILE A 1 185 ? 15.954 -5.609 -21.781 1.00 66.94 185 ILE A C 1
ATOM 1436 O O . ILE A 1 185 ? 16.374 -4.657 -22.422 1.00 66.94 185 ILE A O 1
ATOM 1440 N N . THR A 1 186 ? 16.677 -6.709 -21.586 1.00 68.50 186 THR A N 1
ATOM 1441 C CA . THR A 1 186 ? 18.000 -6.954 -22.173 1.00 68.50 186 THR A CA 1
ATOM 1442 C C . THR A 1 186 ? 17.911 -6.845 -23.677 1.00 68.50 186 THR A C 1
ATOM 1444 O O . THR A 1 186 ? 18.726 -6.142 -24.225 1.00 68.50 186 THR A O 1
ATOM 1447 N N . GLY A 1 187 ? 16.896 -7.421 -24.321 1.00 67.00 187 GLY A N 1
ATOM 1448 C CA . GLY A 1 187 ? 16.618 -7.284 -25.747 1.00 67.00 187 GLY A CA 1
ATOM 1449 C C . GLY A 1 187 ? 16.461 -5.826 -26.157 1.00 67.00 187 GLY A C 1
ATOM 1450 O O . GLY A 1 187 ? 17.157 -5.363 -27.047 1.00 67.00 187 GLY A O 1
ATOM 1451 N N . ALA A 1 188 ? 15.606 -5.055 -25.485 1.00 67.00 188 ALA A N 1
ATOM 1452 C CA . ALA A 1 188 ? 15.455 -3.627 -25.755 1.00 67.00 188 ALA A CA 1
ATOM 1453 C C . ALA A 1 188 ? 16.763 -2.846 -25.548 1.00 67.00 188 ALA A C 1
ATOM 1455 O O . ALA A 1 188 ? 16.996 -1.874 -26.260 1.00 67.00 188 ALA A O 1
ATOM 1456 N N . LEU A 1 189 ? 17.614 -3.279 -24.614 1.00 66.88 189 LEU A N 1
ATOM 1457 C CA . LEU A 1 189 ? 18.929 -2.695 -24.370 1.00 66.88 189 LEU A CA 1
ATOM 1458 C C . LEU A 1 189 ? 19.964 -3.161 -25.418 1.00 66.88 189 LEU A C 1
ATOM 1460 O O . LEU A 1 189 ? 20.722 -2.332 -25.902 1.00 66.88 189 LEU A O 1
ATOM 1464 N N . THR A 1 190 ? 19.979 -4.436 -25.829 1.00 68.00 190 THR A N 1
ATOM 1465 C CA . THR A 1 190 ? 20.937 -5.040 -26.774 1.00 68.00 190 THR A CA 1
ATOM 1466 C C . THR A 1 190 ? 20.621 -4.693 -28.221 1.00 68.00 190 THR A C 1
ATOM 1468 O O . THR A 1 190 ? 21.532 -4.320 -28.952 1.00 68.00 190 THR A O 1
ATOM 1471 N N . TYR A 1 191 ? 19.342 -4.683 -28.618 1.00 62.94 191 TYR A N 1
ATOM 1472 C CA . TYR A 1 191 ? 18.891 -4.192 -29.929 1.00 62.94 191 TYR A CA 1
ATOM 1473 C C . TYR A 1 191 ? 19.186 -2.700 -30.136 1.00 62.94 191 TYR A C 1
ATOM 1475 O O . TYR A 1 191 ? 19.052 -2.214 -31.253 1.00 62.94 191 TYR A O 1
ATOM 1483 N N . GLN A 1 192 ? 19.588 -1.958 -29.098 1.00 60.22 192 GLN A N 1
ATOM 1484 C CA . GLN A 1 192 ? 20.119 -0.600 -29.254 1.00 60.22 192 GLN A CA 1
ATOM 1485 C C . GLN A 1 192 ? 21.634 -0.559 -29.427 1.00 60.22 192 GLN A C 1
ATOM 1487 O O . GLN A 1 192 ? 22.139 0.366 -30.062 1.00 60.22 192 GLN A O 1
ATOM 1492 N N . VAL A 1 193 ? 22.359 -1.563 -28.929 1.00 61.16 193 VAL A N 1
ATOM 1493 C CA . VAL A 1 193 ? 23.813 -1.641 -29.098 1.00 61.16 193 VAL A CA 1
ATOM 1494 C C . VAL A 1 193 ? 24.168 -1.961 -30.552 1.00 61.16 193 VAL A C 1
ATOM 1496 O O . VAL A 1 193 ? 25.121 -1.380 -31.063 1.00 61.16 193 VAL A O 1
ATOM 1499 N N . ASP A 1 194 ? 23.375 -2.778 -31.255 1.00 64.12 194 ASP A N 1
ATOM 1500 C CA . ASP A 1 194 ? 23.648 -3.152 -32.653 1.00 64.12 194 ASP A CA 1
ATOM 1501 C C . ASP A 1 194 ? 23.541 -1.972 -33.643 1.00 64.12 194 ASP A C 1
ATOM 1503 O O . ASP A 1 194 ? 24.512 -1.709 -34.357 1.00 64.12 194 ASP A O 1
ATOM 1507 N N . PRO A 1 195 ? 22.451 -1.173 -33.681 1.00 61.72 195 PRO A N 1
ATOM 1508 C CA . PRO A 1 195 ? 22.390 0.030 -34.506 1.00 61.72 195 PRO A CA 1
ATOM 1509 C C . PRO A 1 195 ? 23.437 1.057 -34.098 1.00 61.72 195 PRO A C 1
ATOM 1511 O O . PRO A 1 195 ? 23.963 1.745 -34.963 1.00 61.72 195 PRO A O 1
ATOM 1514 N N . PHE A 1 196 ? 23.771 1.154 -32.807 1.00 60.50 196 PHE A N 1
ATOM 1515 C CA . PHE A 1 196 ? 24.822 2.048 -32.328 1.00 60.50 196 PHE A CA 1
ATOM 1516 C C . PHE A 1 196 ? 26.206 1.614 -32.824 1.00 60.50 196 PHE A C 1
ATOM 1518 O O . PHE A 1 196 ? 27.000 2.451 -33.243 1.00 60.50 196 PHE A O 1
ATOM 1525 N N . TYR A 1 197 ? 26.479 0.309 -32.855 1.00 63.09 197 TYR A N 1
ATOM 1526 C CA . TYR A 1 197 ? 27.706 -0.255 -33.412 1.00 63.09 197 TYR A CA 1
ATOM 1527 C C . TYR A 1 197 ? 27.779 -0.061 -34.934 1.00 63.09 197 TYR A C 1
ATOM 1529 O O . TYR A 1 197 ? 28.817 0.330 -35.469 1.00 63.09 197 TYR A O 1
ATOM 1537 N N . ILE A 1 198 ? 26.661 -0.252 -35.642 1.00 64.50 198 ILE A N 1
ATOM 1538 C CA . ILE A 1 198 ? 26.553 -0.001 -37.090 1.00 64.50 198 ILE A CA 1
ATOM 1539 C C . ILE A 1 198 ? 26.693 1.501 -37.400 1.00 64.50 198 ILE A C 1
ATOM 1541 O O . ILE A 1 198 ? 27.302 1.884 -38.396 1.00 64.50 198 ILE A O 1
ATOM 1545 N N . MET A 1 199 ? 26.169 2.365 -36.532 1.00 59.78 199 MET A N 1
ATOM 1546 C CA . MET A 1 199 ? 26.265 3.822 -36.632 1.00 59.78 199 MET A CA 1
ATOM 1547 C C . MET A 1 199 ? 27.688 4.316 -36.322 1.00 59.78 199 MET A C 1
ATOM 1549 O O . MET A 1 199 ? 28.194 5.195 -37.004 1.00 59.78 199 MET A O 1
ATOM 1553 N N . LEU A 1 200 ? 28.395 3.693 -35.374 1.00 61.41 200 LEU A N 1
ATOM 1554 C CA . LEU A 1 200 ? 29.816 3.956 -35.108 1.00 61.41 200 LEU A CA 1
ATOM 1555 C C . LEU A 1 200 ? 30.751 3.521 -36.249 1.00 61.41 200 LEU A C 1
ATOM 1557 O O . LEU A 1 200 ? 31.882 3.995 -36.307 1.00 61.41 200 LEU A O 1
ATOM 1561 N N . THR A 1 201 ? 30.317 2.605 -37.119 1.00 65.69 201 THR A N 1
ATOM 1562 C CA . THR A 1 201 ? 31.162 2.009 -38.170 1.00 65.69 201 THR A CA 1
ATOM 1563 C C . THR A 1 201 ? 30.926 2.581 -39.570 1.00 65.69 201 THR A C 1
ATOM 1565 O O . THR A 1 201 ? 31.718 2.289 -40.461 1.00 65.69 201 THR A O 1
ATOM 1568 N N . LYS A 1 202 ? 29.890 3.405 -39.791 1.00 61.44 202 LYS A N 1
ATOM 1569 C CA . LYS A 1 202 ? 29.614 4.036 -41.097 1.00 61.44 202 LYS A CA 1
ATOM 1570 C C . LYS A 1 202 ? 30.002 5.521 -41.092 1.00 61.44 202 LYS A C 1
ATOM 1572 O O . LYS A 1 202 ? 29.731 6.224 -40.131 1.00 61.44 202 LYS A O 1
ATOM 1577 N N . ASP A 1 203 ? 30.596 6.010 -42.181 1.00 61.09 203 ASP A N 1
ATOM 1578 C CA . ASP A 1 203 ? 31.293 7.311 -42.336 1.00 61.09 203 ASP A CA 1
ATOM 1579 C C . ASP A 1 203 ? 30.470 8.619 -42.159 1.00 61.09 203 ASP A C 1
ATOM 1581 O O . ASP A 1 203 ? 30.916 9.703 -42.535 1.00 61.09 203 ASP A O 1
ATOM 1585 N N . THR A 1 204 ? 29.273 8.613 -41.565 1.00 59.03 204 THR A N 1
ATOM 1586 C CA . THR A 1 204 ? 28.433 9.829 -41.428 1.00 59.03 204 THR A CA 1
ATOM 1587 C C . THR A 1 204 ? 28.805 10.735 -40.236 1.00 59.03 204 THR A C 1
ATOM 1589 O O . THR A 1 204 ? 27.961 11.076 -39.409 1.00 59.03 204 THR A O 1
ATOM 1592 N N . ALA A 1 205 ? 30.074 11.144 -40.132 1.00 57.94 205 ALA A N 1
ATOM 1593 C CA . ALA A 1 205 ? 30.723 11.776 -38.968 1.00 57.94 205 ALA A CA 1
ATOM 1594 C C . ALA A 1 205 ? 29.965 12.919 -38.239 1.00 57.94 205 ALA A C 1
ATOM 1596 O O . ALA A 1 205 ? 30.131 13.073 -37.030 1.00 57.94 205 ALA A O 1
ATOM 1597 N N . GLN A 1 206 ? 29.124 13.717 -38.909 1.00 59.09 206 GLN A N 1
ATOM 1598 C CA . GLN A 1 206 ? 28.514 14.914 -38.294 1.00 59.09 206 GLN A CA 1
ATOM 1599 C C . GLN A 1 206 ? 27.193 14.672 -37.541 1.00 59.09 206 GLN A C 1
ATOM 1601 O O . GLN A 1 206 ? 26.936 15.337 -36.537 1.00 59.09 206 GLN A O 1
ATOM 1606 N N . LEU A 1 207 ? 26.366 13.709 -37.958 1.00 59.41 207 LEU A N 1
ATOM 1607 C CA . LEU A 1 207 ? 25.129 13.358 -37.235 1.00 59.41 207 LEU A CA 1
ATOM 1608 C C . LEU A 1 207 ? 25.403 12.448 -36.021 1.00 59.41 207 LEU A C 1
ATOM 1610 O O . LEU A 1 207 ? 24.577 12.351 -35.112 1.00 59.41 207 LEU A O 1
ATOM 1614 N N . HIS A 1 208 ? 26.592 11.839 -35.961 1.00 64.62 208 HIS A N 1
ATOM 1615 C CA . HIS A 1 208 ? 26.988 10.905 -34.907 1.00 64.62 208 HIS A CA 1
ATOM 1616 C C . HIS A 1 208 ? 27.185 11.546 -33.534 1.00 64.62 208 HIS A C 1
ATOM 1618 O O . HIS A 1 208 ? 26.751 10.971 -32.537 1.00 64.62 208 HIS A O 1
ATOM 1624 N N . GLY A 1 209 ? 27.776 12.742 -33.454 1.00 68.25 209 GLY A N 1
ATOM 1625 C CA . GLY A 1 209 ? 28.110 13.358 -32.163 1.00 68.25 209 GLY A CA 1
ATOM 1626 C C . GLY A 1 209 ? 26.890 13.601 -31.264 1.00 68.25 209 GLY A C 1
ATOM 1627 O O . GLY A 1 209 ? 26.910 13.276 -30.076 1.00 68.25 209 GLY A O 1
ATOM 1628 N N . TRP A 1 210 ? 25.797 14.110 -31.840 1.00 70.12 210 TRP A N 1
ATOM 1629 C CA . TRP A 1 210 ? 24.570 14.423 -31.097 1.00 70.12 210 TRP A CA 1
ATOM 1630 C C . TRP A 1 210 ? 23.806 13.176 -30.656 1.00 70.12 210 TRP A C 1
ATOM 1632 O O . TRP A 1 210 ? 23.302 13.137 -29.534 1.00 70.12 210 TRP A O 1
ATOM 1642 N N . ALA A 1 211 ? 23.747 12.149 -31.504 1.00 68.88 211 ALA A N 1
ATOM 1643 C CA . ALA A 1 211 ? 23.100 10.886 -31.164 1.00 68.88 211 ALA A CA 1
ATOM 1644 C C . ALA A 1 211 ? 23.851 10.151 -30.044 1.00 68.88 211 ALA A C 1
ATOM 1646 O O . ALA A 1 211 ? 23.223 9.669 -29.102 1.00 68.88 211 ALA A O 1
ATOM 1647 N N . ILE A 1 212 ? 25.190 10.143 -30.097 1.00 71.94 212 ILE A N 1
ATOM 1648 C CA . ILE A 1 212 ? 26.042 9.582 -29.042 1.00 71.94 212 ILE A CA 1
ATOM 1649 C C . ILE A 1 212 ? 25.795 10.323 -27.726 1.00 71.94 212 ILE A C 1
ATOM 1651 O O . ILE A 1 212 ? 25.491 9.688 -26.718 1.00 71.94 212 ILE A O 1
ATOM 1655 N N . TYR A 1 213 ? 25.858 11.658 -27.725 1.00 74.75 213 TYR A N 1
ATOM 1656 C CA . TYR A 1 213 ? 25.631 12.443 -26.510 1.00 74.75 213 TYR A CA 1
ATOM 1657 C C . TYR A 1 213 ? 24.222 12.242 -25.931 1.00 74.75 213 TYR A C 1
ATOM 1659 O O . TYR A 1 213 ? 24.072 12.022 -24.729 1.00 74.75 213 TYR A O 1
ATOM 1667 N N . GLY A 1 214 ? 23.190 12.267 -26.779 1.00 78.62 214 GLY A N 1
ATOM 1668 C CA . GLY A 1 214 ? 21.809 12.027 -26.360 1.00 78.62 214 GLY A CA 1
ATOM 1669 C C . GLY A 1 214 ? 21.631 10.650 -25.721 1.00 78.62 214 GLY A C 1
ATOM 1670 O O . GLY A 1 214 ? 21.016 10.544 -24.661 1.00 78.62 214 GLY A O 1
ATOM 1671 N N . TYR A 1 215 ? 22.235 9.617 -26.313 1.00 75.44 215 TYR A N 1
ATOM 1672 C CA . TYR A 1 215 ? 22.227 8.265 -25.764 1.00 75.44 215 TYR A CA 1
ATOM 1673 C C . TYR A 1 215 ? 22.929 8.186 -24.406 1.00 75.44 215 TYR A C 1
ATOM 1675 O O . TYR A 1 215 ? 22.375 7.609 -23.480 1.00 75.44 215 TYR A O 1
ATOM 1683 N N . TRP A 1 216 ? 24.094 8.821 -24.250 1.00 77.69 216 TRP A N 1
ATOM 1684 C CA . TRP A 1 216 ? 24.833 8.885 -22.982 1.00 77.69 216 TRP A CA 1
ATOM 1685 C C . TRP A 1 216 ? 24.045 9.533 -21.854 1.00 77.69 216 TRP A C 1
ATOM 1687 O O . TRP A 1 216 ? 23.970 8.999 -20.746 1.00 77.69 216 TRP A O 1
ATOM 1697 N N . VAL A 1 217 ? 23.455 10.696 -22.131 1.00 81.69 217 VAL A N 1
ATOM 1698 C CA . VAL A 1 217 ? 22.622 11.401 -21.156 1.00 81.69 217 VAL A CA 1
ATOM 1699 C C . VAL A 1 217 ? 21.477 10.490 -20.736 1.00 81.69 217 VAL A C 1
ATOM 1701 O O . VAL A 1 217 ? 21.223 10.305 -19.549 1.00 81.69 217 VAL A O 1
ATOM 1704 N N . LEU A 1 218 ? 20.826 9.868 -21.710 1.00 82.38 218 LEU A N 1
ATOM 1705 C CA . LEU A 1 218 ? 19.657 9.046 -21.489 1.00 82.38 218 LEU A CA 1
ATOM 1706 C C . LEU A 1 218 ? 19.988 7.728 -20.752 1.00 82.38 218 LEU A C 1
ATOM 1708 O O . LEU A 1 218 ? 19.299 7.394 -19.794 1.00 82.38 218 LEU A O 1
ATOM 1712 N N . THR A 1 219 ? 21.065 7.016 -21.086 1.00 77.06 219 THR A N 1
ATOM 1713 C CA . THR A 1 219 ? 21.490 5.811 -20.345 1.00 77.06 219 THR A CA 1
ATOM 1714 C C . THR A 1 219 ? 21.951 6.145 -18.927 1.00 77.06 219 THR A C 1
ATOM 1716 O O . THR A 1 219 ? 21.626 5.417 -17.990 1.00 77.06 219 THR A O 1
ATOM 1719 N N . THR A 1 220 ? 22.625 7.282 -18.733 1.00 80.12 220 THR A N 1
ATOM 1720 C CA . THR A 1 220 ? 23.020 7.761 -17.398 1.00 80.12 220 THR A CA 1
ATOM 1721 C C . THR A 1 220 ? 21.796 8.082 -16.542 1.00 80.12 220 THR A C 1
ATOM 1723 O O . THR A 1 220 ? 21.721 7.665 -15.387 1.00 80.12 220 THR A O 1
ATOM 1726 N N . TRP A 1 221 ? 20.800 8.775 -17.103 1.00 85.94 221 TRP A N 1
ATOM 1727 C CA . TRP A 1 221 ? 19.531 9.005 -16.412 1.00 85.94 221 TRP A CA 1
ATOM 1728 C C . TRP A 1 221 ? 18.846 7.689 -16.065 1.00 85.94 221 TRP A C 1
ATOM 1730 O O . TRP A 1 221 ? 18.381 7.529 -14.940 1.00 85.94 221 TRP A O 1
ATOM 1740 N N . LEU A 1 222 ? 18.815 6.735 -16.995 1.00 83.31 222 LEU A N 1
ATOM 1741 C CA . LEU A 1 222 ? 18.205 5.433 -16.762 1.00 83.31 222 LEU A CA 1
ATOM 1742 C C . LEU A 1 222 ? 18.864 4.707 -15.585 1.00 83.31 222 LEU A C 1
ATOM 1744 O O . LEU A 1 222 ? 18.163 4.213 -14.705 1.00 83.31 222 LEU A O 1
ATOM 1748 N N . LEU A 1 223 ? 20.197 4.724 -15.521 1.00 82.75 223 LEU A N 1
ATOM 1749 C CA . LEU A 1 223 ? 20.962 4.174 -14.405 1.00 82.75 223 LEU A CA 1
ATOM 1750 C C . LEU A 1 223 ? 20.600 4.854 -13.073 1.00 82.75 223 LEU A C 1
ATOM 1752 O O . LEU A 1 223 ? 20.400 4.164 -12.076 1.00 82.75 223 LEU A O 1
ATOM 1756 N N . ILE A 1 224 ? 20.458 6.185 -13.050 1.00 85.94 224 ILE A N 1
ATOM 1757 C CA . ILE A 1 224 ? 20.047 6.934 -11.849 1.00 85.94 224 ILE A CA 1
ATOM 1758 C C . ILE A 1 224 ? 18.640 6.516 -11.394 1.00 85.94 224 ILE A C 1
ATOM 1760 O O . ILE A 1 224 ? 18.426 6.274 -10.205 1.00 85.94 224 ILE A O 1
ATOM 1764 N N . PHE A 1 225 ? 17.680 6.405 -12.317 1.00 87.94 225 PHE A N 1
ATOM 1765 C CA . PHE A 1 225 ? 16.313 5.981 -11.993 1.00 87.94 225 PHE A CA 1
ATOM 1766 C C . PHE A 1 225 ? 16.253 4.535 -11.504 1.00 87.94 225 PHE A C 1
ATOM 1768 O O . PHE A 1 225 ? 15.520 4.246 -10.560 1.00 87.94 225 PHE A O 1
ATOM 1775 N N . LEU A 1 226 ? 17.031 3.643 -12.115 1.00 83.62 226 LEU A N 1
ATOM 1776 C CA . LEU A 1 226 ? 17.134 2.250 -11.701 1.00 83.62 226 LEU A CA 1
ATOM 1777 C C . LEU A 1 226 ? 17.742 2.144 -10.296 1.00 83.62 226 LEU A C 1
ATOM 1779 O O . LEU A 1 226 ? 17.180 1.473 -9.438 1.00 83.62 226 LEU A O 1
ATOM 1783 N N . LEU A 1 227 ? 18.827 2.875 -10.022 1.00 84.25 227 LEU A N 1
ATOM 1784 C CA . LEU A 1 227 ? 19.454 2.924 -8.699 1.00 84.25 227 LEU A CA 1
ATOM 1785 C C . LEU A 1 227 ? 18.490 3.472 -7.640 1.00 84.25 227 LEU A C 1
ATOM 1787 O O . LEU A 1 227 ? 18.401 2.924 -6.541 1.00 84.25 227 LEU A O 1
ATOM 1791 N N . LEU A 1 228 ? 17.718 4.508 -7.979 1.00 88.88 228 LEU A N 1
ATOM 1792 C CA . LEU A 1 228 ? 16.680 5.045 -7.103 1.00 88.88 228 LEU A CA 1
ATOM 1793 C C . LEU A 1 228 ? 15.553 4.027 -6.863 1.00 88.88 228 LEU A C 1
ATOM 1795 O O . LEU A 1 228 ? 15.109 3.871 -5.728 1.00 88.88 228 LEU A O 1
ATOM 1799 N N . ALA A 1 229 ? 15.113 3.303 -7.895 1.00 86.19 229 ALA A N 1
ATOM 1800 C CA . ALA A 1 229 ? 14.108 2.249 -7.765 1.00 86.19 229 ALA A CA 1
ATOM 1801 C C . ALA A 1 229 ? 14.602 1.097 -6.871 1.00 86.19 229 ALA A C 1
ATOM 1803 O O . ALA A 1 229 ? 13.872 0.663 -5.978 1.00 86.19 229 ALA A O 1
ATOM 1804 N N . THR A 1 230 ? 15.855 0.666 -7.036 1.00 83.06 230 THR A N 1
ATOM 1805 C CA . THR A 1 230 ? 16.515 -0.324 -6.170 1.00 83.06 230 THR A CA 1
ATOM 1806 C C . THR A 1 230 ? 16.615 0.165 -4.732 1.00 83.06 230 THR A C 1
ATOM 1808 O O . THR A 1 230 ? 16.280 -0.572 -3.806 1.00 83.06 230 THR A O 1
ATOM 1811 N N . PHE A 1 231 ? 16.998 1.426 -4.521 1.00 87.31 231 PHE A N 1
ATOM 1812 C CA . PHE A 1 231 ? 17.038 2.020 -3.187 1.00 87.31 231 PHE A CA 1
ATOM 1813 C C . PHE A 1 231 ? 15.651 2.041 -2.526 1.00 87.31 231 PHE A C 1
ATOM 1815 O O . PHE A 1 231 ? 15.522 1.698 -1.352 1.00 87.31 231 PHE A O 1
ATOM 1822 N N . VAL A 1 232 ? 14.594 2.375 -3.275 1.00 88.94 232 VAL A N 1
ATOM 1823 C CA . VAL A 1 232 ? 13.208 2.327 -2.778 1.00 88.94 232 VAL A CA 1
ATOM 1824 C C . VAL A 1 232 ? 12.785 0.893 -2.440 1.00 88.94 232 VAL A C 1
ATOM 1826 O O . VAL A 1 232 ? 12.149 0.681 -1.407 1.00 88.94 232 VAL A O 1
ATOM 1829 N N . ALA A 1 233 ? 13.155 -0.100 -3.256 1.00 84.81 233 ALA A N 1
ATOM 1830 C CA . ALA A 1 233 ? 12.876 -1.512 -2.982 1.00 84.81 233 ALA A CA 1
ATOM 1831 C C . ALA A 1 233 ? 13.597 -2.017 -1.717 1.00 84.81 233 ALA A C 1
ATOM 1833 O O . ALA A 1 233 ? 12.989 -2.712 -0.897 1.00 84.81 233 ALA A O 1
ATOM 1834 N N . LEU A 1 234 ? 14.851 -1.601 -1.511 1.00 84.81 234 LEU A N 1
ATOM 1835 C CA . LEU A 1 234 ? 15.625 -1.886 -0.301 1.00 84.81 234 LEU A CA 1
ATOM 1836 C C . LEU A 1 234 ? 15.014 -1.209 0.934 1.00 84.81 234 LEU A C 1
ATOM 1838 O O . LEU A 1 234 ? 14.802 -1.853 1.961 1.00 84.81 234 LEU A O 1
ATOM 1842 N N . PHE A 1 235 ? 14.681 0.081 0.838 1.00 88.19 235 PHE A N 1
ATOM 1843 C CA . PHE A 1 235 ? 14.030 0.813 1.925 1.00 88.19 235 PHE A CA 1
ATOM 1844 C C . PHE A 1 235 ? 12.697 0.168 2.309 1.00 88.19 235 PHE A C 1
ATOM 1846 O O . PHE A 1 235 ? 12.393 0.016 3.490 1.00 88.19 235 PHE A O 1
ATOM 1853 N N . ARG A 1 236 ? 11.920 -0.275 1.317 1.00 89.44 236 ARG A N 1
ATOM 1854 C CA . ARG A 1 236 ? 10.690 -1.041 1.524 1.00 89.44 236 ARG A CA 1
ATOM 1855 C C . ARG A 1 236 ? 10.957 -2.336 2.287 1.00 89.44 236 ARG A C 1
ATOM 1857 O O . ARG A 1 236 ? 10.240 -2.609 3.243 1.00 89.44 236 ARG A O 1
ATOM 1864 N N . TYR A 1 237 ? 11.964 -3.116 1.893 1.00 86.50 237 TYR A N 1
ATOM 1865 C CA . TYR A 1 237 ? 12.329 -4.349 2.597 1.00 86.50 237 TYR A CA 1
ATOM 1866 C C . TYR A 1 237 ? 12.607 -4.079 4.087 1.00 86.50 237 TYR A C 1
ATOM 1868 O O . TYR A 1 237 ? 12.038 -4.740 4.959 1.00 86.50 237 TYR A O 1
ATOM 1876 N N . LEU A 1 238 ? 13.386 -3.033 4.387 1.00 88.88 238 LEU A N 1
ATOM 1877 C CA . LEU A 1 238 ? 13.650 -2.594 5.762 1.00 88.88 238 LEU A CA 1
ATOM 1878 C C . LEU A 1 238 ? 12.379 -2.118 6.482 1.00 88.88 238 LEU A C 1
ATOM 1880 O O . LEU A 1 238 ? 12.169 -2.456 7.648 1.00 88.88 238 LEU A O 1
ATOM 1884 N N . ALA A 1 239 ? 11.507 -1.374 5.798 1.00 91.06 239 ALA A N 1
ATOM 1885 C CA . ALA A 1 239 ? 10.245 -0.897 6.353 1.00 91.06 239 ALA A CA 1
ATOM 1886 C C . ALA A 1 239 ? 9.300 -2.054 6.707 1.00 91.06 239 ALA A C 1
ATOM 1888 O O . ALA A 1 239 ? 8.715 -2.039 7.787 1.00 91.06 239 ALA A O 1
ATOM 1889 N N . VAL A 1 240 ? 9.177 -3.074 5.849 1.00 91.62 240 VAL A N 1
ATOM 1890 C CA . VAL A 1 240 ? 8.363 -4.273 6.116 1.00 91.62 240 VAL A CA 1
ATOM 1891 C C . VAL A 1 240 ? 8.922 -5.052 7.306 1.00 91.62 240 VAL A C 1
ATOM 1893 O O . VAL A 1 240 ? 8.145 -5.444 8.173 1.00 91.62 240 VAL A O 1
ATOM 1896 N N . LEU A 1 241 ? 10.247 -5.210 7.408 1.00 90.56 241 LEU A N 1
ATOM 1897 C CA . LEU A 1 241 ? 10.888 -5.852 8.561 1.00 90.56 241 LEU A CA 1
ATOM 1898 C C . LEU A 1 241 ? 10.588 -5.089 9.859 1.00 90.56 241 LEU A C 1
ATOM 1900 O O . LEU A 1 241 ? 10.134 -5.679 10.841 1.00 90.56 241 LEU A O 1
ATOM 1904 N N . PHE A 1 242 ? 10.774 -3.769 9.854 1.00 92.50 242 PHE A N 1
ATOM 1905 C CA . PHE A 1 242 ? 10.491 -2.914 11.007 1.00 92.50 242 PHE A CA 1
ATOM 1906 C C . PHE A 1 242 ? 9.012 -2.957 11.414 1.00 92.50 242 PHE A C 1
ATOM 1908 O O . PHE A 1 242 ? 8.679 -3.110 12.589 1.00 92.50 242 PHE A O 1
ATOM 1915 N N . ILE A 1 243 ? 8.113 -2.874 10.434 1.00 93.19 243 ILE A N 1
ATOM 1916 C CA . ILE A 1 243 ? 6.668 -2.982 10.634 1.00 93.19 243 ILE A CA 1
ATOM 1917 C C . ILE A 1 243 ? 6.301 -4.343 11.210 1.00 93.19 243 ILE A C 1
ATOM 1919 O O . ILE A 1 243 ? 5.451 -4.402 12.096 1.00 93.19 243 ILE A O 1
ATOM 1923 N N . ALA A 1 244 ? 6.919 -5.420 10.730 1.00 91.69 244 ALA A N 1
ATOM 1924 C CA . ALA A 1 244 ? 6.624 -6.755 11.210 1.00 91.69 244 ALA A CA 1
ATOM 1925 C C . ALA A 1 244 ? 7.000 -6.916 12.687 1.00 91.69 244 ALA A C 1
ATOM 1927 O O . ALA A 1 244 ? 6.206 -7.411 13.485 1.00 91.69 244 ALA A O 1
ATOM 1928 N N . VAL A 1 245 ? 8.172 -6.403 13.066 1.00 93.06 245 VAL A N 1
ATOM 1929 C CA . VAL A 1 245 ? 8.632 -6.359 14.458 1.00 93.06 245 VAL A CA 1
ATOM 1930 C C . VAL A 1 245 ? 7.702 -5.513 15.339 1.00 93.06 245 VAL A C 1
ATOM 1932 O O . VAL A 1 245 ? 7.392 -5.909 16.461 1.00 93.06 245 VAL A O 1
ATOM 1935 N N . LEU A 1 246 ? 7.208 -4.375 14.836 1.00 94.38 246 LEU A N 1
ATOM 1936 C CA . LEU A 1 246 ? 6.285 -3.495 15.566 1.00 94.38 246 LEU A CA 1
ATOM 1937 C C . LEU A 1 246 ? 4.820 -3.941 15.538 1.00 94.38 246 LEU A C 1
ATOM 1939 O O . LEU A 1 246 ? 3.993 -3.387 16.260 1.00 94.38 246 LEU A O 1
ATOM 1943 N N . PHE A 1 247 ? 4.442 -4.908 14.717 1.00 95.44 247 PHE A N 1
ATOM 1944 C CA . PHE A 1 247 ? 3.039 -5.257 14.523 1.00 95.44 247 PHE A CA 1
ATOM 1945 C C . PHE A 1 247 ? 2.301 -5.716 15.799 1.00 95.44 247 PHE A C 1
ATOM 1947 O O . PHE A 1 247 ? 1.158 -5.280 15.981 1.00 95.44 247 PHE A O 1
ATOM 1954 N N . PRO A 1 248 ? 2.906 -6.480 16.739 1.00 94.50 248 PRO A N 1
ATOM 1955 C CA . PRO A 1 248 ? 2.280 -6.733 18.039 1.00 94.50 248 PRO A CA 1
ATOM 1956 C C . PRO A 1 248 ? 1.925 -5.433 18.782 1.00 94.50 248 PRO A C 1
ATOM 1958 O O . PRO A 1 248 ? 0.850 -5.306 19.375 1.00 94.50 248 PRO A O 1
ATOM 1961 N N . PHE A 1 249 ? 2.799 -4.426 18.691 1.00 95.56 249 PHE A N 1
ATOM 1962 C CA . PHE A 1 249 ? 2.580 -3.103 19.271 1.00 95.56 249 PHE A CA 1
ATOM 1963 C C . PHE A 1 249 ? 1.463 -2.337 18.552 1.00 95.56 249 PHE A C 1
ATOM 1965 O O . PHE A 1 249 ? 0.642 -1.682 19.196 1.00 95.56 249 PHE A O 1
ATOM 1972 N N . VAL A 1 250 ? 1.350 -2.473 17.228 1.00 96.00 250 VAL A N 1
ATOM 1973 C CA . VAL A 1 250 ? 0.236 -1.899 16.454 1.00 96.00 250 VAL A CA 1
ATOM 1974 C C . VAL A 1 250 ? -1.112 -2.463 16.918 1.00 96.00 250 VAL A C 1
ATOM 1976 O O . VAL A 1 250 ? -2.064 -1.697 17.099 1.00 96.00 250 VAL A O 1
ATOM 1979 N N . ILE A 1 251 ? -1.201 -3.774 17.167 1.00 95.06 251 ILE A N 1
ATOM 1980 C CA . ILE A 1 251 ? -2.415 -4.418 17.698 1.00 95.06 251 ILE A CA 1
ATOM 1981 C C . ILE A 1 251 ? -2.740 -3.903 19.103 1.00 95.06 251 ILE A C 1
ATOM 1983 O O . ILE A 1 251 ? -3.899 -3.588 19.395 1.00 95.06 251 ILE A O 1
ATOM 1987 N N . PHE A 1 252 ? -1.727 -3.748 19.956 1.00 95.00 252 PHE A N 1
ATOM 1988 C CA . PHE A 1 252 ? -1.896 -3.154 21.279 1.00 95.00 252 PHE A CA 1
ATOM 1989 C C . PHE A 1 252 ? -2.462 -1.732 21.204 1.00 95.00 252 PHE A C 1
ATOM 1991 O O . PHE A 1 252 ? -3.511 -1.461 21.793 1.00 95.00 252 PHE A O 1
ATOM 1998 N N . LEU A 1 253 ? -1.860 -0.845 20.407 1.00 95.38 253 LEU A N 1
ATOM 1999 C CA . LEU A 1 253 ? -2.376 0.514 20.215 1.00 95.38 253 LEU A CA 1
ATOM 2000 C C . LEU A 1 253 ? -3.787 0.522 19.616 1.00 95.38 253 LEU A C 1
ATOM 2002 O O . LEU A 1 253 ? -4.602 1.381 19.945 1.00 95.38 253 LEU A O 1
ATOM 2006 N N . TYR A 1 254 ? -4.104 -0.437 18.746 1.00 94.44 254 TYR A N 1
ATOM 2007 C CA . TYR A 1 254 ? -5.442 -0.570 18.175 1.00 94.44 254 TYR A CA 1
ATOM 2008 C C . TYR A 1 254 ? -6.496 -0.962 19.227 1.00 94.44 254 TYR A C 1
ATOM 2010 O O . TYR A 1 254 ? -7.653 -0.530 19.138 1.00 94.44 254 TYR A O 1
ATOM 2018 N N . SER A 1 255 ? -6.113 -1.770 20.219 1.00 93.69 255 SER A N 1
ATOM 2019 C CA . SER A 1 255 ? -7.005 -2.262 21.275 1.00 93.69 255 SER A CA 1
ATOM 2020 C C . SER A 1 255 ? -7.376 -1.198 22.318 1.00 93.69 255 SER A C 1
ATOM 2022 O O . SER A 1 255 ? -8.501 -1.200 22.829 1.00 93.69 255 SER A O 1
ATOM 2024 N N . LEU A 1 256 ? -6.475 -0.247 22.583 1.00 93.19 256 LEU A N 1
ATOM 2025 C CA . LEU A 1 256 ? -6.669 0.830 23.551 1.00 93.19 256 LEU A CA 1
ATOM 2026 C C . LEU A 1 256 ? -7.552 1.939 22.979 1.00 93.19 256 LEU A C 1
ATOM 2028 O O . LEU A 1 256 ? -7.286 2.465 21.906 1.00 93.19 256 LEU A O 1
ATOM 2032 N N . GLU A 1 257 ? -8.590 2.364 23.707 1.00 90.25 257 GLU A N 1
ATOM 2033 C CA . GLU A 1 257 ? -9.528 3.380 23.202 1.00 90.25 257 GLU A CA 1
ATOM 2034 C C . GLU A 1 257 ? -8.844 4.733 22.918 1.00 90.25 257 GLU A C 1
ATOM 2036 O O . GLU A 1 257 ? -9.163 5.368 21.910 1.00 90.25 257 GLU A O 1
ATOM 2041 N N . THR A 1 258 ? -7.873 5.128 23.751 1.00 92.12 258 THR A N 1
ATOM 2042 C CA . THR A 1 258 ? -7.128 6.395 23.640 1.00 92.12 258 THR A CA 1
ATOM 2043 C C . THR A 1 258 ? -6.196 6.426 22.427 1.00 92.12 258 THR A C 1
ATOM 2045 O O . THR A 1 258 ? -6.174 7.411 21.695 1.00 92.12 258 THR A O 1
ATOM 2048 N N . THR A 1 259 ? -5.460 5.341 22.166 1.00 94.81 259 THR A N 1
ATOM 2049 C CA . THR A 1 259 ? -4.474 5.259 21.071 1.00 94.81 259 THR A CA 1
ATOM 2050 C C . THR A 1 259 ? -5.003 4.543 19.828 1.00 94.81 259 THR A C 1
ATOM 2052 O O . THR A 1 259 ? -4.298 4.423 18.826 1.00 94.81 259 THR A O 1
ATOM 2055 N N . ARG A 1 260 ? -6.288 4.166 19.819 1.00 92.56 260 ARG A N 1
ATOM 2056 C CA . ARG A 1 260 ? -6.943 3.454 18.712 1.00 92.56 260 ARG A CA 1
ATOM 2057 C C . ARG A 1 260 ? -6.770 4.121 17.356 1.00 92.56 260 ARG A C 1
ATOM 2059 O O . ARG A 1 260 ? -6.767 3.447 16.327 1.00 92.56 260 ARG A O 1
ATOM 2066 N N . GLN A 1 261 ? -6.739 5.452 17.323 1.00 92.75 261 GLN A N 1
ATOM 2067 C CA . GLN A 1 261 ? -6.540 6.169 16.069 1.00 92.75 261 GLN A CA 1
ATOM 2068 C C . GLN A 1 261 ? -5.138 5.920 15.507 1.00 92.75 261 GLN A C 1
ATOM 2070 O O . GLN A 1 261 ? -5.043 5.554 14.339 1.00 92.75 261 GLN A O 1
ATOM 2075 N N . LEU A 1 262 ? -4.109 6.008 16.350 1.00 94.25 262 LEU A N 1
ATOM 2076 C CA . LEU A 1 262 ? -2.731 5.709 15.975 1.00 94.25 262 LEU A CA 1
ATOM 2077 C C . LEU A 1 262 ? -2.585 4.244 15.540 1.00 94.25 262 LEU A C 1
ATOM 2079 O O . LEU A 1 262 ? -2.063 3.977 14.465 1.00 94.25 262 LEU A O 1
ATOM 2083 N N . GLY A 1 263 ? -3.147 3.297 16.302 1.00 94.00 263 GLY A N 1
ATOM 2084 C CA . GLY A 1 263 ? -3.133 1.878 15.927 1.00 94.00 263 GLY A CA 1
ATOM 2085 C C . GLY A 1 263 ? -3.819 1.596 14.582 1.00 94.00 263 GLY A C 1
ATOM 2086 O O . GLY A 1 263 ? -3.345 0.775 13.804 1.00 94.00 263 GLY A O 1
ATOM 2087 N N . ARG A 1 264 ? -4.907 2.309 14.250 1.00 92.19 264 ARG A N 1
ATOM 2088 C CA . ARG A 1 264 ? -5.550 2.220 12.922 1.00 92.19 264 ARG A CA 1
ATOM 2089 C C . ARG A 1 264 ? -4.659 2.730 11.798 1.00 92.19 264 ARG A C 1
ATOM 2091 O O . ARG A 1 264 ? -4.625 2.115 10.738 1.00 92.19 264 ARG A O 1
ATOM 2098 N N . GLU A 1 265 ? -4.003 3.864 12.007 1.00 92.81 265 GLU A N 1
ATOM 2099 C CA . GLU A 1 265 ? -3.125 4.468 11.004 1.00 92.81 265 GLU A CA 1
ATOM 2100 C C . GLU A 1 265 ? -1.891 3.594 10.770 1.00 92.81 265 GLU A C 1
ATOM 2102 O O . GLU A 1 265 ? -1.569 3.304 9.620 1.00 92.81 265 GLU A O 1
ATOM 2107 N N . LEU A 1 266 ? -1.293 3.060 11.838 1.00 94.62 266 LEU A N 1
ATOM 2108 C CA . LEU A 1 266 ? -0.177 2.119 11.751 1.00 94.62 266 LEU A CA 1
ATOM 2109 C C . LEU A 1 266 ? -0.579 0.780 11.117 1.00 94.62 266 LEU A C 1
ATOM 2111 O O . LEU A 1 266 ? 0.183 0.249 10.321 1.00 94.62 266 LEU A O 1
ATOM 2115 N N . MET A 1 267 ? -1.780 0.259 11.395 1.00 93.81 267 MET A N 1
ATOM 2116 C CA . MET A 1 267 ? -2.293 -0.960 10.747 1.00 93.81 267 MET A CA 1
ATOM 2117 C C . MET A 1 267 ? -2.539 -0.752 9.246 1.00 93.81 267 MET A C 1
ATOM 2119 O O . MET A 1 267 ? -2.320 -1.636 8.423 1.00 93.81 267 MET A O 1
ATOM 2123 N N . LYS A 1 268 ? -3.008 0.436 8.860 1.00 90.50 268 LYS A N 1
ATOM 2124 C CA . LYS A 1 268 ? -3.152 0.781 7.446 1.00 90.50 268 LYS A CA 1
ATOM 2125 C C . LYS A 1 268 ? -1.785 0.910 6.784 1.00 90.50 268 LYS A C 1
ATOM 2127 O O . LYS A 1 268 ? -1.611 0.430 5.667 1.00 90.50 268 LYS A O 1
ATOM 2132 N N . LEU A 1 269 ? -0.837 1.554 7.461 1.00 92.50 269 LEU A N 1
ATOM 2133 C CA . LEU A 1 269 ? 0.532 1.698 6.991 1.00 92.50 269 LEU A CA 1
ATOM 2134 C C . LEU A 1 269 ? 1.170 0.317 6.795 1.00 92.50 269 LEU A C 1
ATOM 2136 O O . LEU A 1 269 ? 1.696 0.061 5.719 1.00 92.50 269 LEU A O 1
ATOM 2140 N N . SER A 1 270 ? 1.034 -0.592 7.765 1.00 93.44 270 SER A N 1
ATOM 2141 C CA . SER A 1 270 ? 1.592 -1.944 7.684 1.00 93.44 270 SER A CA 1
ATOM 2142 C C . SER A 1 270 ? 1.052 -2.736 6.502 1.00 93.44 270 SER A C 1
ATOM 2144 O O . SER A 1 270 ? 1.831 -3.221 5.686 1.00 93.44 270 SER A O 1
ATOM 2146 N N . LEU A 1 271 ? -0.272 -2.776 6.343 1.00 91.88 271 LEU A N 1
ATOM 2147 C CA . LEU A 1 271 ? -0.905 -3.410 5.188 1.00 91.88 271 LEU A CA 1
ATOM 2148 C C . LEU A 1 271 ? -0.499 -2.737 3.873 1.00 91.88 271 LEU A C 1
ATOM 2150 O O . LEU A 1 271 ? -0.288 -3.422 2.878 1.00 91.88 271 LEU A O 1
ATOM 2154 N N . THR A 1 272 ? -0.352 -1.409 3.862 1.00 92.12 272 THR A N 1
ATOM 2155 C CA . THR A 1 272 ? 0.082 -0.692 2.658 1.00 92.12 272 THR A CA 1
ATOM 2156 C C . THR A 1 272 ? 1.467 -1.151 2.237 1.00 92.12 272 THR A C 1
ATOM 2158 O O . THR A 1 272 ? 1.619 -1.582 1.103 1.00 92.12 272 THR A O 1
ATOM 2161 N N . TRP A 1 273 ? 2.445 -1.133 3.146 1.00 93.19 273 TRP A N 1
ATOM 2162 C CA . TRP A 1 273 ? 3.824 -1.528 2.847 1.00 93.19 273 TRP A CA 1
ATOM 2163 C C . TRP A 1 273 ? 3.964 -2.993 2.443 1.00 93.19 273 TRP A C 1
ATOM 2165 O O . TRP A 1 273 ? 4.737 -3.273 1.530 1.00 93.19 273 TRP A O 1
ATOM 2175 N N . ILE A 1 274 ? 3.187 -3.894 3.056 1.00 93.06 274 ILE A N 1
ATOM 2176 C CA . ILE A 1 274 ? 3.163 -5.311 2.669 1.00 93.06 274 ILE A CA 1
ATOM 2177 C C . ILE A 1 274 ? 2.712 -5.454 1.210 1.00 93.06 274 ILE A C 1
ATOM 2179 O O . ILE A 1 274 ? 3.389 -6.108 0.437 1.00 93.06 274 ILE A O 1
ATOM 2183 N N . PHE A 1 275 ? 1.636 -4.786 0.781 1.00 93.44 275 PHE A N 1
ATOM 2184 C CA . PHE A 1 275 ? 1.080 -4.978 -0.568 1.00 93.44 275 PHE A CA 1
ATOM 2185 C C . PHE A 1 275 ? 1.674 -4.074 -1.675 1.00 93.44 275 PHE A C 1
ATOM 2187 O O . PHE A 1 275 ? 1.261 -4.190 -2.831 1.00 93.44 275 PHE A O 1
ATOM 2194 N N . VAL A 1 276 ? 2.638 -3.189 -1.377 1.00 93.31 276 VAL A N 1
ATOM 2195 C CA . VAL A 1 276 ? 3.391 -2.414 -2.398 1.00 93.31 276 VAL A CA 1
ATOM 2196 C C . VAL A 1 276 ? 3.949 -3.288 -3.535 1.00 93.31 276 VAL A C 1
ATOM 2198 O O . VAL A 1 276 ? 3.699 -2.939 -4.691 1.00 93.31 276 VAL A O 1
ATOM 2201 N N . PRO A 1 277 ? 4.670 -4.396 -3.267 1.00 91.88 277 PRO A N 1
ATOM 2202 C CA . PRO A 1 277 ? 5.206 -5.295 -4.297 1.00 91.88 277 PRO A CA 1
ATOM 2203 C C . PRO A 1 277 ? 4.176 -5.770 -5.307 1.00 91.88 277 PRO A C 1
ATOM 2205 O O . PRO A 1 277 ? 4.445 -5.751 -6.501 1.00 91.88 277 PRO A O 1
ATOM 2208 N N . VAL A 1 278 ? 2.983 -6.152 -4.852 1.00 91.88 278 VAL A N 1
ATOM 2209 C CA . VAL A 1 278 ? 1.913 -6.628 -5.737 1.00 91.88 278 VAL A CA 1
ATOM 2210 C C . VAL A 1 278 ? 1.544 -5.541 -6.742 1.00 91.88 278 VAL A C 1
ATOM 2212 O O . VAL A 1 278 ? 1.445 -5.807 -7.936 1.00 91.88 278 VAL A O 1
ATOM 2215 N N . LEU A 1 279 ? 1.410 -4.289 -6.292 1.00 91.44 279 LEU A N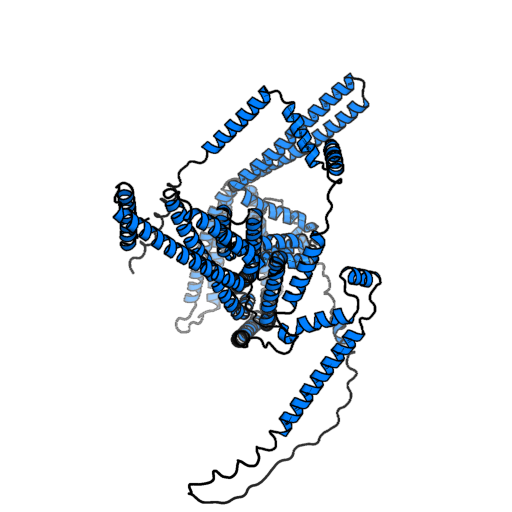 1
ATOM 2216 C CA . LEU A 1 279 ? 1.150 -3.170 -7.196 1.00 91.44 279 LEU A CA 1
ATOM 2217 C C . LEU A 1 279 ? 2.334 -2.910 -8.139 1.00 91.44 279 LEU A C 1
ATOM 2219 O O . LEU A 1 279 ? 2.119 -2.674 -9.327 1.00 91.44 279 LEU A O 1
ATOM 2223 N N . GLN A 1 280 ? 3.568 -2.965 -7.633 1.00 90.31 280 GLN A N 1
ATOM 2224 C CA . GLN A 1 280 ? 4.773 -2.815 -8.455 1.00 90.31 280 GLN A CA 1
ATOM 2225 C C . GLN A 1 280 ? 4.862 -3.906 -9.527 1.00 90.31 280 GLN A C 1
ATOM 2227 O O . GLN A 1 280 ? 5.167 -3.587 -10.670 1.00 90.31 280 GLN A O 1
ATOM 2232 N N . ALA A 1 281 ? 4.524 -5.152 -9.195 1.00 88.75 281 ALA A N 1
ATOM 2233 C CA . ALA A 1 281 ? 4.487 -6.274 -10.124 1.00 88.75 281 ALA A CA 1
ATOM 2234 C C . ALA A 1 281 ? 3.419 -6.081 -11.207 1.00 88.75 281 ALA A C 1
ATOM 2236 O O . ALA A 1 281 ? 3.701 -6.315 -12.377 1.00 88.75 281 ALA A O 1
ATOM 2237 N N . VAL A 1 282 ? 2.222 -5.587 -10.856 1.00 91.19 282 VAL A N 1
ATOM 2238 C CA . VAL A 1 282 ? 1.188 -5.248 -11.854 1.00 91.19 282 VAL A CA 1
ATOM 2239 C C . VAL A 1 282 ? 1.678 -4.150 -12.798 1.00 91.19 282 VAL A C 1
ATOM 2241 O O . VAL A 1 282 ? 1.546 -4.275 -14.013 1.00 91.19 282 VAL A O 1
ATOM 2244 N N . LEU A 1 283 ? 2.257 -3.075 -12.258 1.00 91.69 283 LEU A N 1
ATOM 2245 C CA . LEU A 1 283 ? 2.777 -1.967 -13.064 1.00 91.69 283 LEU A CA 1
ATOM 2246 C C . LEU A 1 283 ? 3.939 -2.417 -13.960 1.00 91.69 283 LEU A C 1
ATOM 2248 O O . LEU A 1 283 ? 4.005 -2.012 -15.120 1.00 91.69 283 LEU A O 1
ATOM 2252 N N . LEU A 1 284 ? 4.808 -3.291 -13.447 1.00 87.94 284 LEU A N 1
ATOM 2253 C CA . LEU A 1 284 ? 5.888 -3.905 -14.211 1.00 87.94 284 LEU A CA 1
ATOM 2254 C C . LEU A 1 284 ? 5.335 -4.777 -15.338 1.00 87.94 284 LEU A C 1
ATOM 2256 O O . LEU A 1 284 ? 5.759 -4.615 -16.474 1.00 87.94 284 LEU A O 1
ATOM 2260 N N . ALA A 1 285 ? 4.365 -5.648 -15.057 1.00 88.69 285 ALA A N 1
ATOM 2261 C CA . ALA A 1 285 ? 3.748 -6.520 -16.053 1.00 88.69 285 ALA A CA 1
ATOM 2262 C C . ALA A 1 285 ? 3.097 -5.718 -17.192 1.00 88.69 285 ALA A C 1
ATOM 2264 O O . ALA A 1 285 ? 3.298 -6.035 -18.366 1.00 88.69 285 ALA A O 1
ATOM 2265 N N . ILE A 1 286 ? 2.384 -4.633 -16.862 1.00 90.94 286 ILE A N 1
ATOM 2266 C CA . ILE A 1 286 ? 1.811 -3.708 -17.853 1.00 90.94 286 ILE A CA 1
ATOM 2267 C C . ILE A 1 286 ? 2.920 -3.067 -18.692 1.00 90.94 286 ILE A C 1
ATOM 2269 O O . ILE A 1 286 ? 2.817 -3.011 -19.916 1.00 90.94 286 ILE A O 1
ATOM 2273 N N . GLY A 1 287 ? 3.986 -2.598 -18.044 1.00 89.69 287 GLY A N 1
ATOM 2274 C CA . GLY A 1 287 ? 5.102 -1.962 -18.729 1.00 89.69 287 GLY A CA 1
ATOM 2275 C C . GLY A 1 287 ? 5.867 -2.916 -19.648 1.00 89.69 287 GLY A C 1
ATOM 2276 O O . GLY A 1 287 ? 6.128 -2.567 -20.796 1.00 89.69 287 GLY A O 1
ATOM 2277 N N . VAL A 1 288 ? 6.150 -4.145 -19.204 1.00 85.69 288 VAL A N 1
ATOM 2278 C CA . VAL A 1 288 ? 6.807 -5.150 -20.052 1.00 85.69 288 VAL A CA 1
ATOM 2279 C C . VAL A 1 288 ? 5.904 -5.553 -21.215 1.00 85.69 288 VAL A C 1
ATOM 2281 O O . VAL A 1 288 ? 6.382 -5.627 -22.341 1.00 85.69 288 VAL A O 1
ATOM 2284 N N . SER A 1 289 ? 4.598 -5.714 -20.990 1.00 88.00 289 SER A N 1
ATOM 2285 C CA . SER A 1 289 ? 3.640 -5.987 -22.072 1.00 88.00 289 SER A CA 1
ATOM 2286 C C . SER A 1 289 ? 3.607 -4.862 -23.116 1.00 88.00 289 SER A C 1
ATOM 2288 O O . SER A 1 289 ? 3.482 -5.110 -24.316 1.00 88.00 289 SER A O 1
ATOM 2290 N N . ALA A 1 290 ? 3.744 -3.606 -22.682 1.00 89.81 290 ALA A N 1
ATOM 2291 C CA . ALA A 1 290 ? 3.856 -2.472 -23.593 1.00 89.81 290 ALA A CA 1
ATOM 2292 C C . ALA A 1 290 ? 5.181 -2.498 -24.377 1.00 89.81 290 ALA A C 1
ATOM 2294 O O . ALA A 1 290 ? 5.177 -2.255 -25.583 1.00 89.81 290 ALA A O 1
ATOM 2295 N N . LEU A 1 291 ? 6.296 -2.835 -23.716 1.00 86.44 291 LEU A N 1
ATOM 2296 C CA . LEU A 1 291 ? 7.611 -2.965 -24.351 1.00 86.44 291 LEU A CA 1
ATOM 2297 C C . LEU A 1 291 ? 7.641 -4.075 -25.406 1.00 86.44 291 LEU A C 1
ATOM 2299 O O . LEU A 1 291 ? 8.157 -3.856 -26.500 1.00 86.44 291 LEU A O 1
ATOM 2303 N N . THR A 1 292 ? 7.064 -5.243 -25.113 1.00 84.31 292 THR A N 1
ATOM 2304 C CA . THR A 1 292 ? 7.012 -6.361 -26.067 1.00 84.31 292 THR A CA 1
ATOM 2305 C C . THR A 1 292 ? 6.149 -6.027 -27.280 1.00 84.31 292 THR A C 1
ATOM 2307 O O . THR A 1 292 ? 6.518 -6.369 -28.400 1.00 84.31 292 THR A O 1
ATOM 2310 N N . THR A 1 293 ? 5.044 -5.301 -27.086 1.00 87.75 293 THR A N 1
ATOM 2311 C CA . THR A 1 293 ? 4.136 -4.907 -28.178 1.00 87.75 293 THR A CA 1
ATOM 2312 C C . THR A 1 293 ? 4.766 -3.891 -29.136 1.00 87.75 293 THR A C 1
ATOM 2314 O O . THR A 1 293 ? 4.479 -3.907 -30.329 1.00 87.75 293 THR A O 1
ATOM 2317 N N . LEU A 1 294 ? 5.617 -2.992 -28.634 1.00 85.50 294 LEU A N 1
ATOM 2318 C CA . LEU A 1 294 ? 6.200 -1.906 -29.434 1.00 85.50 294 LEU A CA 1
ATOM 2319 C C . LEU A 1 294 ? 7.507 -2.281 -30.147 1.00 85.50 294 LEU A C 1
ATOM 2321 O O . LEU A 1 294 ? 8.010 -1.476 -30.930 1.00 85.50 294 LEU A O 1
ATOM 2325 N N . GLY A 1 295 ? 8.038 -3.480 -29.894 1.00 77.62 295 GLY A N 1
ATOM 2326 C CA . GLY A 1 295 ? 9.337 -3.921 -30.397 1.00 77.62 295 GLY A CA 1
ATOM 2327 C C . GLY A 1 295 ? 10.500 -3.260 -29.646 1.00 77.62 295 GLY A C 1
ATOM 2328 O O . GLY A 1 295 ? 10.567 -2.035 -29.493 1.00 77.62 295 GLY A O 1
ATOM 2329 N N . GLY A 1 296 ? 11.438 -4.076 -29.158 1.00 68.31 296 GLY A N 1
ATOM 2330 C CA . GLY A 1 296 ? 12.670 -3.583 -28.538 1.00 68.31 296 GLY A CA 1
ATOM 2331 C C . GLY A 1 296 ? 13.486 -2.748 -29.530 1.00 68.31 296 GLY A C 1
ATOM 2332 O O . GLY A 1 296 ? 13.578 -3.098 -30.701 1.00 68.31 296 GLY A O 1
ATOM 2333 N N . GLY A 1 297 ? 14.052 -1.624 -29.080 1.00 68.62 297 GLY A N 1
ATOM 2334 C CA . GLY A 1 297 ? 14.952 -0.787 -29.887 1.00 68.62 297 GLY A CA 1
ATOM 2335 C C . GLY A 1 297 ? 14.456 0.632 -30.181 1.00 68.62 297 GLY A C 1
ATOM 2336 O O . GLY A 1 297 ? 15.273 1.519 -30.420 1.00 68.62 297 GLY A O 1
ATOM 2337 N N . SER A 1 298 ? 13.152 0.911 -30.088 1.00 79.94 298 SER A N 1
ATOM 2338 C CA . SER A 1 298 ? 12.634 2.270 -30.319 1.00 79.94 298 SER A CA 1
ATOM 2339 C C . SER A 1 298 ? 12.971 3.237 -29.169 1.00 79.94 298 SER A C 1
ATOM 2341 O O . SER A 1 298 ? 13.023 2.847 -28.004 1.00 79.94 298 SER A O 1
ATOM 2343 N N . LEU A 1 299 ? 13.124 4.537 -29.463 1.00 77.94 299 LEU A N 1
ATOM 2344 C CA . LEU A 1 299 ? 13.196 5.584 -28.422 1.00 77.94 299 LEU A CA 1
ATOM 2345 C C . LEU A 1 299 ? 11.986 5.522 -27.472 1.00 77.94 299 LEU A C 1
ATOM 2347 O O . LEU A 1 299 ? 12.115 5.790 -26.278 1.00 77.94 299 LEU A O 1
ATOM 2351 N N . VAL A 1 300 ? 10.822 5.117 -27.993 1.00 83.00 300 VAL A N 1
ATOM 2352 C CA . VAL A 1 300 ? 9.589 4.915 -27.220 1.00 83.00 300 VAL A CA 1
ATOM 2353 C C . VAL A 1 300 ? 9.779 3.846 -26.142 1.00 83.00 300 VAL A C 1
ATOM 2355 O O . VAL A 1 300 ? 9.325 4.049 -25.018 1.00 83.00 300 VAL A O 1
ATOM 2358 N N . ALA A 1 301 ? 10.496 2.757 -26.438 1.00 82.38 301 ALA A N 1
ATOM 2359 C CA . ALA A 1 301 ? 10.803 1.718 -25.457 1.00 82.38 301 ALA A CA 1
ATOM 2360 C C . ALA A 1 301 ? 11.618 2.272 -24.27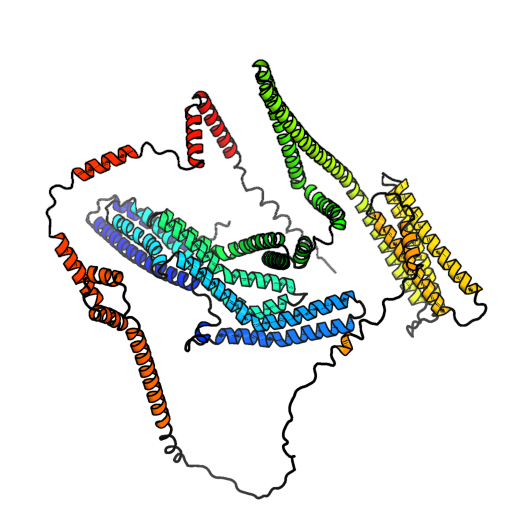8 1.00 82.38 301 ALA A C 1
ATOM 2362 O O . ALA A 1 301 ? 11.345 1.949 -23.124 1.00 82.38 301 ALA A O 1
ATOM 2363 N N . ILE A 1 302 ? 12.560 3.179 -24.538 1.00 80.69 302 ILE A N 1
ATOM 2364 C CA . ILE A 1 302 ? 13.339 3.795 -23.464 1.00 80.69 302 ILE A CA 1
ATOM 2365 C C . ILE A 1 302 ? 12.467 4.711 -22.597 1.00 80.69 302 ILE A C 1
ATOM 2367 O O . ILE A 1 302 ? 12.499 4.617 -21.370 1.00 80.69 302 ILE A O 1
ATOM 2371 N N . PHE A 1 303 ? 11.654 5.576 -23.211 1.00 87.12 303 PHE A N 1
ATOM 2372 C CA . PHE A 1 303 ? 10.726 6.430 -22.460 1.00 87.12 303 PHE A CA 1
ATOM 2373 C C . PHE A 1 303 ? 9.730 5.611 -21.634 1.00 87.12 303 PHE A C 1
ATOM 2375 O O . PHE A 1 303 ? 9.405 5.993 -20.509 1.00 87.12 303 PHE A O 1
ATOM 2382 N N . LEU A 1 304 ? 9.285 4.466 -22.153 1.00 88.62 304 LEU A N 1
ATOM 2383 C CA . LEU A 1 304 ? 8.482 3.516 -21.391 1.00 88.62 304 LEU A CA 1
ATOM 2384 C C . LEU A 1 304 ? 9.249 2.937 -20.207 1.00 88.62 304 LEU A C 1
ATOM 2386 O O . LEU A 1 304 ? 8.684 2.860 -19.121 1.00 88.62 304 LEU A O 1
ATOM 2390 N N . LEU A 1 305 ? 10.528 2.601 -20.369 1.00 86.00 305 LEU A N 1
ATOM 2391 C CA . LEU A 1 305 ? 11.349 2.095 -19.272 1.00 86.00 305 LEU A CA 1
ATOM 2392 C C . LEU A 1 305 ? 11.524 3.150 -18.166 1.00 86.00 305 LEU A C 1
ATOM 2394 O O . LEU A 1 305 ? 11.356 2.840 -16.987 1.00 86.00 305 LEU A O 1
ATOM 2398 N N . PHE A 1 306 ? 11.723 4.422 -18.528 1.00 88.81 306 PHE A N 1
ATOM 2399 C CA . PHE A 1 306 ? 11.682 5.531 -17.566 1.00 88.81 306 PHE A CA 1
ATOM 2400 C C . PHE A 1 306 ? 10.338 5.647 -16.852 1.00 88.81 306 PHE A C 1
ATOM 2402 O O . PHE A 1 306 ? 10.300 5.823 -15.633 1.00 88.81 306 PHE A O 1
ATOM 2409 N N . ALA A 1 307 ? 9.234 5.549 -17.596 1.00 91.19 307 ALA A N 1
ATOM 2410 C CA . ALA A 1 307 ? 7.897 5.596 -17.019 1.00 91.19 307 ALA A CA 1
ATOM 2411 C C . ALA A 1 307 ? 7.670 4.428 -16.046 1.00 91.19 307 ALA A C 1
ATOM 2413 O O . ALA A 1 307 ? 7.121 4.642 -14.967 1.00 91.19 307 ALA A O 1
ATOM 2414 N N . MET A 1 308 ? 8.158 3.228 -16.374 1.00 90.94 308 MET A N 1
ATOM 2415 C CA . MET A 1 308 ? 8.108 2.054 -15.502 1.00 90.94 308 MET A CA 1
ATOM 2416 C C . MET A 1 308 ? 8.887 2.291 -14.208 1.00 90.94 308 MET A C 1
ATOM 2418 O O . MET A 1 308 ? 8.304 2.174 -13.131 1.00 90.94 308 MET A O 1
ATOM 2422 N N . CYS A 1 309 ? 10.156 2.707 -14.283 1.00 88.88 309 CYS A N 1
ATOM 2423 C CA . CYS A 1 309 ? 10.948 3.027 -13.090 1.00 88.88 309 CYS A CA 1
ATOM 2424 C C . CYS A 1 309 ? 10.283 4.128 -12.246 1.00 88.88 309 CYS A C 1
ATOM 2426 O O . CYS A 1 309 ? 10.168 4.001 -11.026 1.00 88.88 309 CYS A O 1
ATOM 2428 N N . GLY A 1 310 ? 9.775 5.183 -12.892 1.00 91.38 310 GLY A N 1
ATOM 2429 C CA . GLY A 1 310 ? 9.061 6.272 -12.228 1.00 91.38 310 GLY A CA 1
ATOM 2430 C C . GLY A 1 310 ? 7.791 5.805 -11.510 1.00 91.38 310 GLY A C 1
ATOM 2431 O O . GLY A 1 310 ? 7.552 6.177 -10.359 1.00 91.38 310 GLY A O 1
ATOM 2432 N N . TRP A 1 311 ? 6.989 4.946 -12.142 1.00 93.00 311 TRP A N 1
ATOM 2433 C CA . TRP A 1 311 ? 5.798 4.359 -11.525 1.00 93.00 311 TRP A CA 1
ATOM 2434 C C . TRP A 1 311 ? 6.133 3.425 -10.368 1.00 93.00 311 TRP A C 1
ATOM 2436 O O . TRP A 1 311 ? 5.403 3.410 -9.379 1.00 93.00 311 TRP A O 1
ATOM 2446 N N . MET A 1 312 ? 7.247 2.699 -10.437 1.00 89.75 312 MET A N 1
ATOM 2447 C CA . MET A 1 312 ? 7.695 1.834 -9.345 1.00 89.75 312 MET A CA 1
ATOM 2448 C C . MET A 1 312 ? 8.117 2.629 -8.110 1.00 89.75 312 MET A C 1
ATOM 2450 O O . MET A 1 312 ? 7.750 2.247 -6.997 1.00 89.75 312 MET A O 1
ATOM 2454 N N . ILE A 1 313 ? 8.796 3.764 -8.303 1.00 91.88 313 ILE A N 1
ATOM 2455 C CA . ILE A 1 313 ? 9.121 4.717 -7.228 1.00 91.88 313 ILE A CA 1
ATOM 2456 C C . ILE A 1 313 ? 7.837 5.312 -6.630 1.00 91.88 313 ILE A C 1
ATOM 2458 O O . ILE A 1 313 ? 7.727 5.475 -5.415 1.00 91.88 313 ILE A O 1
ATOM 2462 N N . MET A 1 314 ? 6.836 5.596 -7.468 1.00 93.56 314 MET A N 1
ATOM 2463 C CA . MET A 1 314 ? 5.552 6.159 -7.036 1.00 93.56 314 MET A CA 1
ATOM 2464 C C . MET A 1 314 ? 4.576 5.131 -6.440 1.00 93.56 314 MET A C 1
ATOM 2466 O O . MET A 1 314 ? 3.584 5.523 -5.817 1.00 93.56 314 MET A O 1
ATOM 2470 N N . ALA A 1 315 ? 4.830 3.830 -6.591 1.00 92.69 315 ALA A N 1
ATOM 2471 C CA . ALA A 1 315 ? 3.898 2.771 -6.208 1.00 92.69 315 ALA A CA 1
ATOM 2472 C C . ALA A 1 315 ? 3.426 2.832 -4.738 1.00 92.69 315 ALA A C 1
ATOM 2474 O O . ALA A 1 315 ? 2.217 2.705 -4.523 1.00 92.69 315 ALA A O 1
ATOM 2475 N N . PRO A 1 316 ? 4.278 3.106 -3.725 1.00 88.62 316 PRO A N 1
ATOM 2476 C CA . PRO A 1 316 ? 3.817 3.249 -2.340 1.00 88.62 316 PRO A CA 1
ATOM 2477 C C . PRO A 1 316 ? 2.754 4.347 -2.167 1.00 88.62 316 PRO A C 1
ATOM 2479 O O . PRO A 1 316 ? 1.775 4.172 -1.436 1.00 88.62 316 PRO A O 1
ATOM 2482 N N . PHE A 1 317 ? 2.901 5.464 -2.885 1.00 91.25 317 PHE A N 1
ATOM 2483 C CA . PHE A 1 317 ? 1.962 6.587 -2.836 1.00 91.25 317 PHE A CA 1
ATOM 2484 C C . PHE A 1 317 ? 0.649 6.258 -3.548 1.00 91.25 317 PHE A C 1
ATOM 2486 O O . PHE A 1 317 ? -0.433 6.548 -3.027 1.00 91.25 317 PHE A O 1
ATOM 2493 N N . ILE A 1 318 ? 0.737 5.607 -4.713 1.00 91.94 318 ILE A N 1
ATOM 2494 C CA . ILE A 1 318 ? -0.434 5.152 -5.472 1.00 91.94 318 ILE A CA 1
ATOM 2495 C C . ILE A 1 318 ? -1.245 4.175 -4.621 1.00 91.94 318 ILE A C 1
ATOM 2497 O O . ILE A 1 318 ? -2.464 4.323 -4.509 1.00 91.94 318 ILE A O 1
ATOM 2501 N N . LEU A 1 319 ? -0.581 3.224 -3.960 1.00 89.88 319 LEU A N 1
ATOM 2502 C CA . LEU A 1 319 ? -1.245 2.208 -3.155 1.00 89.88 319 LEU A CA 1
ATOM 2503 C C . LEU A 1 319 ? -2.007 2.806 -1.965 1.00 89.88 319 LEU A C 1
ATOM 2505 O O . LEU A 1 319 ? -3.123 2.378 -1.676 1.00 89.88 319 LEU A O 1
ATOM 2509 N N . GLY A 1 320 ? -1.477 3.857 -1.331 1.00 86.56 320 GLY A N 1
ATOM 2510 C CA . GLY A 1 320 ? -2.206 4.604 -0.300 1.00 86.56 320 GLY A CA 1
ATOM 2511 C C . GLY A 1 320 ? -3.535 5.186 -0.809 1.00 86.56 320 GLY A C 1
ATOM 2512 O O . GLY A 1 320 ? -4.545 5.166 -0.094 1.00 86.56 320 GLY A O 1
ATOM 2513 N N . GLY A 1 321 ? -3.565 5.654 -2.062 1.00 86.56 321 GLY A N 1
ATOM 2514 C CA . GLY A 1 321 ? -4.782 6.087 -2.754 1.00 86.56 321 GLY A CA 1
ATOM 2515 C C . GLY A 1 321 ? -5.704 4.922 -3.128 1.00 86.56 321 GLY A C 1
ATOM 2516 O O . GLY A 1 321 ? -6.912 4.983 -2.881 1.00 86.56 321 GLY A O 1
ATOM 2517 N N . VAL A 1 322 ? -5.139 3.833 -3.656 1.00 87.69 322 VAL A N 1
ATOM 2518 C CA . VAL A 1 322 ? -5.874 2.621 -4.045 1.00 87.69 322 VAL A CA 1
ATOM 2519 C C . VAL A 1 322 ? -6.546 1.970 -2.835 1.00 87.69 322 VAL A C 1
ATOM 2521 O O . VAL A 1 322 ? -7.723 1.643 -2.924 1.00 87.69 322 VAL A O 1
ATOM 2524 N N . PHE A 1 323 ? -5.896 1.873 -1.672 1.00 85.44 323 PHE A N 1
ATOM 2525 C CA . PHE A 1 323 ? -6.526 1.346 -0.454 1.00 85.44 323 PHE A CA 1
ATOM 2526 C C . PHE A 1 323 ? -7.737 2.169 -0.002 1.00 85.44 323 PHE A C 1
ATOM 2528 O O . PHE A 1 323 ? -8.736 1.606 0.450 1.00 85.44 323 PHE A O 1
ATOM 2535 N N . ASN A 1 324 ? -7.702 3.494 -0.181 1.00 88.00 324 ASN A N 1
ATOM 2536 C CA . ASN A 1 324 ? -8.866 4.342 0.085 1.00 88.00 324 ASN A CA 1
ATOM 2537 C C . ASN A 1 324 ? -10.012 4.064 -0.900 1.00 88.00 324 ASN A C 1
ATOM 2539 O O . ASN A 1 324 ? -11.186 4.089 -0.511 1.00 88.00 324 ASN A O 1
ATOM 2543 N N . ALA A 1 325 ? -9.680 3.803 -2.167 1.00 88.38 325 ALA A N 1
ATOM 2544 C CA . ALA A 1 325 ? -10.648 3.474 -3.207 1.00 88.38 325 ALA A CA 1
ATOM 2545 C C . ALA A 1 325 ? -11.249 2.075 -2.998 1.00 88.38 325 ALA A C 1
ATOM 2547 O O . ALA A 1 325 ? -12.471 1.956 -2.902 1.00 88.38 325 ALA A O 1
ATOM 2548 N N . ILE A 1 326 ? -10.411 1.045 -2.823 1.00 85.62 326 ILE A N 1
ATOM 2549 C CA . ILE A 1 326 ? -10.814 -0.337 -2.521 1.00 85.62 326 ILE A CA 1
ATOM 2550 C C . ILE A 1 326 ? -11.651 -0.362 -1.251 1.00 85.62 326 ILE A C 1
ATOM 2552 O O . ILE A 1 326 ? -12.746 -0.914 -1.262 1.00 85.62 326 ILE A O 1
ATOM 2556 N N . GLY A 1 327 ? -11.215 0.313 -0.185 1.00 85.06 327 GLY A N 1
ATOM 2557 C CA . GLY A 1 327 ? -12.013 0.426 1.031 1.00 85.06 327 GLY A CA 1
ATOM 2558 C C . GLY A 1 327 ? -13.400 1.024 0.771 1.00 85.06 327 GLY A C 1
ATOM 2559 O O . GLY A 1 327 ? -14.381 0.632 1.396 1.00 85.06 327 GLY A O 1
ATOM 2560 N N . GLY A 1 328 ? -13.517 1.941 -0.193 1.00 87.62 328 GLY A N 1
ATOM 2561 C CA . GLY A 1 328 ? -14.796 2.514 -0.615 1.00 87.62 328 GLY A CA 1
ATOM 2562 C C . GLY A 1 328 ? -15.683 1.534 -1.352 1.00 87.62 328 GLY A C 1
ATOM 2563 O O . GLY A 1 328 ? -16.866 1.438 -1.032 1.00 87.62 328 GLY A O 1
ATOM 2564 N N . VAL A 1 329 ? -15.104 0.787 -2.289 1.00 89.31 329 VAL A N 1
ATOM 2565 C CA . VAL A 1 329 ? -15.807 -0.250 -3.049 1.00 89.31 329 VAL A CA 1
ATOM 2566 C C . VAL A 1 329 ? -16.250 -1.376 -2.121 1.00 89.31 329 VAL A C 1
ATOM 2568 O O . VAL A 1 329 ? -17.435 -1.680 -2.079 1.00 89.31 329 VAL A O 1
ATOM 2571 N N . VAL A 1 330 ? -15.348 -1.928 -1.305 1.00 88.50 330 VAL A N 1
ATOM 2572 C CA . VAL A 1 330 ? -15.654 -2.979 -0.319 1.00 88.50 330 VAL A CA 1
ATOM 2573 C C . VAL A 1 330 ? -16.721 -2.498 0.666 1.00 88.50 330 VAL A C 1
ATOM 2575 O O . VAL A 1 330 ? -17.647 -3.240 0.991 1.00 88.50 330 VAL A O 1
ATOM 2578 N N . SER A 1 331 ? -16.665 -1.226 1.082 1.00 88.81 331 SER A N 1
ATOM 2579 C CA . SER A 1 331 ? -17.691 -0.656 1.954 1.00 88.81 331 SER A CA 1
ATOM 2580 C C . SER A 1 331 ? -19.062 -0.585 1.275 1.00 88.81 331 SER A C 1
ATOM 2582 O O . SER A 1 331 ? -20.064 -0.958 1.889 1.00 88.81 331 SER A O 1
ATOM 2584 N N . ALA A 1 332 ? -19.097 -0.155 0.010 1.00 89.06 332 ALA A N 1
ATOM 2585 C CA . ALA A 1 332 ? -20.308 -0.077 -0.802 1.00 89.06 332 ALA A CA 1
ATOM 2586 C C . ALA A 1 332 ? -20.895 -1.463 -1.113 1.00 89.06 332 ALA A C 1
ATOM 2588 O O . ALA A 1 332 ? -22.102 -1.642 -0.981 1.00 89.06 332 ALA A O 1
ATOM 2589 N N . VAL A 1 333 ? -20.059 -2.450 -1.450 1.00 89.56 333 VAL A N 1
ATOM 2590 C CA . VAL A 1 333 ? -20.477 -3.846 -1.651 1.00 89.56 333 VAL A CA 1
ATOM 2591 C C . VAL A 1 333 ? -21.038 -4.416 -0.352 1.00 89.56 333 VAL A C 1
ATOM 2593 O O . VAL A 1 333 ? -22.121 -4.993 -0.360 1.00 89.56 333 VAL A O 1
ATOM 2596 N N . GLY A 1 334 ? -20.384 -4.173 0.787 1.00 90.75 334 GLY A N 1
ATOM 2597 C CA . GLY A 1 334 ? -20.910 -4.587 2.088 1.00 90.75 334 GLY A CA 1
ATOM 2598 C C . GLY A 1 334 ? -22.283 -3.989 2.412 1.00 90.75 334 GLY A C 1
ATOM 2599 O O . GLY A 1 334 ? -23.116 -4.655 3.014 1.00 90.75 334 GLY A O 1
ATOM 2600 N N . MET A 1 335 ? -22.572 -2.767 1.944 1.00 90.38 335 MET A N 1
ATOM 2601 C CA . MET A 1 335 ? -23.904 -2.165 2.097 1.00 90.38 335 MET A CA 1
ATOM 2602 C C . MET A 1 335 ? -24.965 -2.820 1.202 1.00 90.38 335 MET A C 1
ATOM 2604 O O . MET A 1 335 ? -26.154 -2.668 1.479 1.00 90.38 335 MET A O 1
ATOM 2608 N N . MET A 1 336 ? -24.557 -3.500 0.126 1.00 91.44 336 MET A N 1
ATOM 2609 C CA . MET A 1 336 ? -25.449 -4.204 -0.800 1.00 91.44 336 MET A CA 1
ATOM 2610 C C . MET A 1 336 ? -25.673 -5.667 -0.406 1.00 91.44 336 MET A C 1
ATOM 2612 O O . MET A 1 336 ? -26.734 -6.210 -0.700 1.00 91.44 336 MET A O 1
ATOM 2616 N N . VAL A 1 337 ? -24.703 -6.303 0.258 1.00 91.25 337 VAL A N 1
ATOM 2617 C CA . VAL A 1 337 ? -24.815 -7.693 0.718 1.00 91.25 337 VAL A CA 1
ATOM 2618 C C . VAL A 1 337 ? -25.673 -7.740 1.992 1.00 91.25 337 VAL A C 1
ATOM 2620 O O . VAL A 1 337 ? -25.295 -7.147 3.001 1.00 91.25 337 VAL A O 1
ATOM 2623 N N . PRO A 1 338 ? -26.830 -8.425 2.004 1.00 90.19 338 PRO A N 1
ATOM 2624 C CA . PRO A 1 338 ? -27.624 -8.566 3.219 1.00 90.19 338 PRO A CA 1
ATOM 2625 C C . PRO A 1 338 ? -26.926 -9.469 4.251 1.00 90.19 338 PRO A C 1
ATOM 2627 O O . PRO A 1 338 ? -26.133 -10.350 3.923 1.00 90.19 338 PRO A O 1
ATOM 2630 N N . GLY A 1 339 ? -27.258 -9.280 5.529 1.00 90.31 339 GLY A N 1
ATOM 2631 C CA . GLY A 1 339 ? -26.806 -10.150 6.618 1.00 90.31 339 GLY A CA 1
ATOM 2632 C C . GLY A 1 339 ? -25.443 -9.790 7.221 1.00 90.31 339 GLY A C 1
ATOM 2633 O O . GLY A 1 339 ? -24.919 -8.687 7.057 1.00 90.31 339 GLY A O 1
ATOM 2634 N N . LYS A 1 340 ? -24.880 -10.733 7.990 1.00 88.94 340 LYS A N 1
ATOM 2635 C CA . LYS A 1 340 ? -23.660 -10.518 8.793 1.00 88.94 340 LYS A CA 1
ATOM 2636 C C . LYS A 1 340 ? -22.436 -10.212 7.921 1.00 88.94 340 LYS A C 1
ATOM 2638 O O . LYS A 1 340 ? -21.629 -9.365 8.293 1.00 88.94 340 LYS A O 1
ATOM 2643 N N . TRP A 1 341 ? -22.339 -10.835 6.745 1.00 85.56 341 TRP A N 1
ATOM 2644 C CA . TRP A 1 341 ? -21.248 -10.611 5.793 1.00 85.56 341 TRP A CA 1
ATOM 2645 C C . TRP A 1 341 ? -21.224 -9.190 5.233 1.00 85.56 341 TRP A C 1
ATOM 2647 O O . TRP A 1 341 ? -20.151 -8.599 5.143 1.00 85.56 341 TRP A O 1
ATOM 2657 N N . GLY A 1 342 ? -22.387 -8.595 4.951 1.00 87.94 342 GLY A N 1
ATOM 2658 C CA . GLY A 1 342 ? -22.465 -7.193 4.541 1.00 87.94 342 GLY A CA 1
ATOM 2659 C C . GLY A 1 342 ? -21.908 -6.242 5.592 1.00 87.94 342 GLY A C 1
ATOM 2660 O O . GLY A 1 342 ? -21.106 -5.362 5.287 1.00 87.94 342 GLY A O 1
ATOM 2661 N N . LEU A 1 343 ? -22.240 -6.485 6.864 1.00 86.25 343 LEU A N 1
ATOM 2662 C CA . LEU A 1 343 ? -21.721 -5.701 7.983 1.00 86.25 343 LEU A CA 1
ATOM 2663 C C . LEU A 1 343 ? -20.199 -5.834 8.125 1.00 86.25 343 LEU A C 1
ATOM 2665 O O . LEU A 1 343 ? -19.521 -4.825 8.329 1.00 86.25 343 LEU A O 1
ATOM 2669 N N . VAL A 1 344 ? -19.666 -7.053 7.981 1.00 84.25 344 VAL A N 1
ATOM 2670 C CA . VAL A 1 344 ? -18.219 -7.314 8.000 1.00 84.25 344 VAL A CA 1
ATOM 2671 C C . VAL A 1 344 ? -17.530 -6.591 6.845 1.00 84.25 344 VAL A C 1
ATOM 2673 O O . VAL A 1 344 ? -16.593 -5.838 7.088 1.00 84.25 344 VAL A O 1
ATOM 2676 N N . LEU A 1 345 ? -18.023 -6.723 5.611 1.00 86.44 345 LEU A N 1
ATOM 2677 C CA . LEU A 1 345 ? -17.449 -6.054 4.439 1.00 86.44 345 LEU A CA 1
ATOM 2678 C C . LEU A 1 345 ? -17.540 -4.526 4.549 1.00 86.44 345 LEU A C 1
ATOM 2680 O O . LEU A 1 345 ? -16.559 -3.828 4.305 1.00 86.44 345 LEU A O 1
ATOM 2684 N N . THR A 1 346 ? -18.668 -3.976 5.012 1.00 87.69 346 THR A N 1
ATOM 2685 C CA . THR A 1 346 ? -18.788 -2.534 5.267 1.00 87.69 346 THR A CA 1
ATOM 2686 C C . THR A 1 346 ? -17.779 -2.059 6.305 1.00 87.69 346 THR A C 1
ATOM 2688 O O . THR A 1 346 ? -17.207 -0.975 6.146 1.00 87.69 346 THR A O 1
ATOM 2691 N N . ALA A 1 347 ? -17.537 -2.865 7.343 1.00 84.94 347 ALA A N 1
ATOM 2692 C CA . ALA A 1 347 ? -16.569 -2.560 8.382 1.00 84.94 347 ALA A CA 1
ATOM 2693 C C . ALA A 1 347 ? -15.121 -2.651 7.900 1.00 84.94 347 ALA A C 1
ATOM 2695 O O . ALA A 1 347 ? -14.360 -1.712 8.135 1.00 84.94 347 ALA A O 1
ATOM 2696 N N . VAL A 1 348 ? -14.763 -3.715 7.182 1.00 83.12 348 VAL A N 1
ATOM 2697 C CA . VAL A 1 348 ? -13.442 -3.893 6.566 1.00 83.12 348 VAL A CA 1
ATOM 2698 C C . VAL A 1 348 ? -13.165 -2.751 5.592 1.00 83.12 348 VAL A C 1
ATOM 2700 O O . VAL A 1 348 ? -12.159 -2.059 5.727 1.00 83.12 348 VAL A O 1
ATOM 2703 N N . GLY A 1 349 ? -14.105 -2.457 4.690 1.00 84.94 349 GLY A N 1
ATOM 2704 C CA . GLY A 1 349 ? -13.966 -1.363 3.735 1.00 84.94 349 GLY A CA 1
ATOM 2705 C C . GLY A 1 349 ? -13.818 -0.002 4.417 1.00 84.94 349 GLY A C 1
ATOM 2706 O O . GLY A 1 349 ? -12.904 0.760 4.111 1.00 84.94 349 GLY A O 1
ATOM 2707 N N . GLY A 1 350 ? -14.656 0.294 5.416 1.00 85.25 350 GLY A N 1
ATOM 2708 C CA . GLY A 1 350 ? -14.555 1.533 6.188 1.00 85.25 350 GLY A CA 1
ATOM 2709 C C . GLY A 1 350 ? -13.228 1.673 6.942 1.00 85.25 350 GLY A C 1
ATOM 2710 O O . GLY A 1 350 ? -12.690 2.780 7.022 1.00 85.25 350 GLY A O 1
ATOM 2711 N N . LEU A 1 351 ? -12.684 0.563 7.450 1.00 82.19 351 LEU A N 1
ATOM 2712 C CA . LEU A 1 351 ? -11.383 0.524 8.114 1.00 82.19 351 LEU A CA 1
ATOM 2713 C C . LEU A 1 351 ? -10.246 0.791 7.117 1.00 82.19 351 LEU A C 1
ATOM 2715 O O . LEU A 1 351 ? -9.390 1.625 7.404 1.00 82.19 351 LEU A O 1
ATOM 2719 N N . MET A 1 352 ? -10.300 0.199 5.920 1.00 83.56 352 MET A N 1
ATOM 2720 C CA . MET A 1 352 ? -9.344 0.462 4.831 1.00 83.56 352 MET A CA 1
ATOM 2721 C C . MET A 1 352 ? -9.387 1.925 4.353 1.00 83.56 352 MET A C 1
ATOM 2723 O O . MET A 1 352 ? -8.344 2.517 4.079 1.00 83.56 352 MET A O 1
ATOM 2727 N N . GLN A 1 353 ? -10.566 2.563 4.346 1.00 85.19 353 GLN A N 1
ATOM 2728 C CA . GLN A 1 353 ? -10.698 4.001 4.051 1.00 85.19 353 GLN A CA 1
ATOM 2729 C C . GLN A 1 353 ? -10.161 4.925 5.155 1.00 85.19 353 GLN A C 1
ATOM 2731 O O . GLN A 1 353 ? -10.190 6.145 4.992 1.00 85.19 353 GLN A O 1
ATOM 2736 N N . GLY A 1 354 ? -9.753 4.392 6.310 1.00 80.25 354 GLY A N 1
ATOM 2737 C CA . GLY A 1 354 ? -9.410 5.203 7.480 1.00 80.25 354 GLY A CA 1
ATOM 2738 C C . GLY A 1 354 ? -10.613 5.932 8.095 1.00 80.25 354 GLY A C 1
ATOM 2739 O O . GLY A 1 354 ? -10.442 6.880 8.863 1.00 80.25 354 GLY A O 1
ATOM 2740 N N . LYS A 1 355 ? -11.853 5.519 7.789 1.00 82.88 355 LYS A N 1
ATOM 2741 C CA . LYS A 1 355 ? -13.042 6.112 8.413 1.00 82.88 355 LYS A CA 1
ATOM 2742 C C . LYS A 1 355 ? -13.132 5.660 9.870 1.00 82.88 355 LYS A C 1
ATOM 2744 O O . LYS A 1 355 ? -12.946 4.492 10.205 1.00 82.88 355 LYS A O 1
ATOM 2749 N N . LYS A 1 356 ? -13.438 6.601 10.771 1.00 76.12 356 LYS A N 1
ATOM 2750 C CA . LYS A 1 356 ? -13.568 6.323 12.212 1.00 76.12 356 LYS A CA 1
ATOM 2751 C C . LYS A 1 356 ? -14.612 5.223 12.447 1.00 76.12 356 LYS A C 1
ATOM 2753 O O . LYS A 1 356 ? -15.667 5.223 11.820 1.00 76.12 356 LYS A O 1
ATOM 2758 N N . ALA A 1 357 ? -14.362 4.332 13.409 1.00 58.44 357 ALA A N 1
ATOM 2759 C CA . ALA A 1 357 ? -15.263 3.221 13.746 1.00 58.44 357 ALA A CA 1
ATOM 2760 C C . ALA A 1 357 ? -16.710 3.660 14.070 1.00 58.44 357 ALA A C 1
ATOM 2762 O O . ALA A 1 357 ? -17.649 2.901 13.853 1.00 58.44 357 ALA A O 1
ATOM 2763 N N . SER A 1 358 ? -16.910 4.898 14.535 1.00 54.56 358 SER A N 1
ATOM 2764 C CA . SER A 1 358 ? -18.240 5.486 14.733 1.00 54.56 358 SER A CA 1
ATOM 2765 C C . SER A 1 358 ? -18.981 5.748 13.418 1.00 54.56 358 SER A C 1
ATOM 2767 O O . SER A 1 358 ? -20.186 5.524 13.341 1.00 54.56 358 SER A O 1
ATOM 2769 N N . ALA A 1 359 ? -18.269 6.160 12.365 1.00 56.41 359 ALA A N 1
ATOM 2770 C CA . ALA A 1 359 ? -18.830 6.276 11.024 1.00 56.41 359 ALA A CA 1
ATOM 2771 C C . ALA A 1 359 ? -19.173 4.893 10.455 1.00 56.41 359 ALA A C 1
ATOM 2773 O O . ALA A 1 359 ? -20.215 4.759 9.826 1.00 56.41 359 ALA A O 1
ATOM 2774 N N . ILE A 1 360 ? -18.351 3.878 10.755 1.00 59.81 360 ILE A N 1
ATOM 2775 C CA . ILE A 1 360 ? -18.557 2.480 10.348 1.00 59.81 360 ILE A CA 1
ATOM 2776 C C . ILE A 1 360 ? -19.809 1.888 10.999 1.00 59.81 360 ILE A C 1
ATOM 2778 O O . ILE A 1 360 ? -20.659 1.346 10.297 1.00 59.81 360 ILE A O 1
ATOM 2782 N N . ALA A 1 361 ? -19.958 2.037 12.318 1.00 57.16 361 ALA A N 1
ATOM 2783 C CA . ALA A 1 361 ? -21.147 1.596 13.042 1.00 57.16 361 ALA A CA 1
ATOM 2784 C C . ALA A 1 361 ? -22.403 2.325 12.541 1.00 57.16 361 ALA A C 1
ATOM 2786 O O . ALA A 1 361 ? -23.433 1.696 12.325 1.00 57.16 361 ALA A O 1
ATOM 2787 N N . ALA A 1 362 ? -22.308 3.629 12.260 1.00 56.34 362 ALA A N 1
ATOM 2788 C CA . ALA A 1 362 ? -23.414 4.391 11.689 1.00 56.34 362 ALA A CA 1
ATOM 2789 C C . ALA A 1 362 ? -23.783 3.946 10.259 1.00 56.34 362 ALA A C 1
ATOM 2791 O O . ALA A 1 362 ? -24.961 3.972 9.903 1.00 56.34 362 ALA A O 1
ATOM 2792 N N . SER A 1 363 ? -22.817 3.527 9.433 1.00 53.72 363 SER A N 1
ATOM 2793 C CA . SER A 1 363 ? -23.085 2.937 8.111 1.00 53.72 363 SER A CA 1
ATOM 2794 C C . SER A 1 363 ? -23.625 1.507 8.188 1.00 53.72 363 SER A C 1
ATOM 2796 O O . SER A 1 363 ? -24.559 1.178 7.465 1.00 53.72 363 SER A O 1
ATOM 2798 N N . ALA A 1 364 ? -23.091 0.682 9.088 1.00 51.62 364 ALA A N 1
ATOM 2799 C CA . ALA A 1 364 ? -23.511 -0.701 9.293 1.00 51.62 364 ALA A CA 1
ATOM 2800 C C . ALA A 1 364 ? -24.937 -0.785 9.860 1.00 51.62 364 ALA A C 1
ATOM 2802 O O . ALA A 1 364 ? -25.765 -1.548 9.366 1.00 51.62 364 ALA A O 1
ATOM 2803 N N . LEU A 1 365 ? -25.266 0.074 10.830 1.00 56.44 365 LEU A N 1
ATOM 2804 C CA . LEU A 1 365 ? -26.616 0.179 11.391 1.00 56.44 365 LEU A CA 1
ATOM 2805 C C . LEU A 1 365 ? -27.627 0.741 10.379 1.00 56.44 365 LEU A C 1
ATOM 2807 O O . LEU A 1 365 ? -28.811 0.429 10.463 1.00 56.44 365 LEU A O 1
ATOM 2811 N N . LYS A 1 366 ? -27.178 1.519 9.384 1.00 54.06 366 LYS A N 1
ATOM 2812 C CA . LYS A 1 366 ? -28.030 1.965 8.268 1.00 54.06 366 LYS A CA 1
ATOM 2813 C C . LYS A 1 366 ? -28.369 0.849 7.272 1.00 54.06 366 LYS A C 1
ATOM 2815 O O . LYS A 1 366 ? -29.418 0.943 6.633 1.00 54.06 366 LYS A O 1
ATOM 2820 N N . GLY A 1 367 ? -27.505 -0.160 7.132 1.00 46.91 367 GLY A N 1
ATOM 2821 C CA . GLY A 1 367 ? -27.671 -1.266 6.181 1.00 46.91 367 GLY A CA 1
ATOM 2822 C C . GLY A 1 367 ? -28.366 -2.507 6.756 1.00 46.91 367 GLY A C 1
ATOM 2823 O O . GLY A 1 367 ? -29.170 -3.122 6.063 1.00 46.91 367 GLY A O 1
ATOM 2824 N N . GLY A 1 368 ? -28.108 -2.861 8.021 1.00 42.62 368 GLY A N 1
ATOM 2825 C CA . GLY A 1 368 ? -28.428 -4.198 8.548 1.00 42.62 368 GLY A CA 1
ATOM 2826 C C . GLY A 1 368 ? -29.770 -4.400 9.267 1.00 42.62 368 GLY A C 1
ATOM 2827 O O . GLY A 1 368 ? -30.163 -5.543 9.462 1.00 42.62 368 GLY A O 1
ATOM 2828 N N . VAL A 1 369 ? -30.497 -3.349 9.663 1.00 44.03 369 VAL A N 1
ATOM 2829 C CA . VAL A 1 369 ? -31.704 -3.485 10.518 1.00 44.03 369 VAL A CA 1
ATOM 2830 C C . VAL A 1 369 ? -32.936 -2.921 9.808 1.00 44.03 369 VAL A C 1
ATOM 2832 O O . VAL A 1 369 ? -33.539 -1.940 10.236 1.00 44.03 369 VAL A O 1
ATOM 2835 N N . SER A 1 370 ? -33.261 -3.478 8.638 1.00 47.34 370 SER A N 1
ATOM 2836 C CA . SER A 1 370 ? -34.295 -2.918 7.754 1.00 47.34 370 SER A CA 1
ATOM 2837 C C . SER A 1 370 ? -35.652 -3.631 7.778 1.00 47.34 370 SER A C 1
ATOM 2839 O O . SER A 1 370 ? -36.610 -3.036 7.291 1.00 47.34 370 SER A O 1
ATOM 2841 N N . SER A 1 371 ? -35.788 -4.819 8.380 1.00 43.97 371 SER A N 1
ATOM 2842 C CA . SER A 1 371 ? -37.068 -5.554 8.382 1.00 43.97 371 SER A CA 1
ATOM 2843 C C . SER A 1 371 ? -37.998 -5.232 9.562 1.00 43.97 371 SER A C 1
ATOM 2845 O O . SER A 1 371 ? -39.208 -5.296 9.390 1.00 43.97 371 SER A O 1
ATOM 2847 N N . GLN A 1 372 ? -37.488 -4.807 10.727 1.00 42.88 372 GLN A N 1
ATOM 2848 C CA . GLN A 1 372 ? -38.325 -4.529 11.914 1.00 42.88 372 GLN A CA 1
ATOM 2849 C C . GLN A 1 372 ? -38.613 -3.041 12.189 1.00 42.88 372 GLN A C 1
ATOM 2851 O O . GLN A 1 372 ? -39.427 -2.728 13.050 1.00 42.88 372 GLN A O 1
ATOM 2856 N N . LEU A 1 373 ? -37.996 -2.104 11.457 1.00 42.41 373 LEU A N 1
ATOM 2857 C CA . LEU A 1 373 ? -38.118 -0.655 11.714 1.00 42.41 373 LEU A CA 1
ATOM 2858 C C . LEU A 1 373 ? -38.731 0.147 10.549 1.00 42.41 373 LEU A C 1
ATOM 2860 O O . LEU A 1 373 ? -38.474 1.343 10.399 1.00 42.41 373 LEU A O 1
ATOM 2864 N N . GLY A 1 374 ? -39.546 -0.499 9.709 1.00 40.00 374 GLY A N 1
ATOM 2865 C CA . GLY A 1 374 ? -40.160 0.109 8.520 1.00 40.00 374 GLY A CA 1
ATOM 2866 C C . GLY A 1 374 ? -41.020 1.350 8.800 1.00 40.00 374 GLY A C 1
ATOM 2867 O O . GLY A 1 374 ? -41.016 2.276 7.991 1.00 40.00 374 GLY A O 1
ATOM 2868 N N . SER A 1 375 ? -41.674 1.433 9.962 1.00 39.66 375 SER A N 1
ATOM 2869 C CA . SER A 1 375 ? -42.565 2.550 10.317 1.00 39.66 375 SER A CA 1
ATOM 2870 C C . SER A 1 375 ? -41.840 3.791 10.854 1.00 39.66 375 SER A C 1
ATOM 2872 O O . SER A 1 375 ? -42.292 4.908 10.632 1.00 39.66 375 SER A O 1
ATOM 2874 N N . MET A 1 376 ? -40.666 3.641 11.479 1.00 41.31 376 MET A N 1
ATOM 2875 C CA . MET A 1 376 ? -39.853 4.786 11.935 1.00 41.31 376 MET A CA 1
ATOM 2876 C C . MET A 1 376 ? -38.952 5.356 10.819 1.00 41.31 376 MET A C 1
ATOM 2878 O O . MET A 1 376 ? -38.392 6.452 10.938 1.00 41.31 376 MET A O 1
ATOM 2882 N N . ARG A 1 377 ? -38.810 4.617 9.707 1.00 42.84 377 ARG A N 1
ATOM 2883 C CA . ARG A 1 377 ? -37.888 4.907 8.597 1.00 42.84 377 ARG A CA 1
ATOM 2884 C C . ARG A 1 377 ? -38.362 6.047 7.688 1.00 42.84 377 ARG A C 1
ATOM 2886 O O . ARG A 1 377 ? -37.515 6.789 7.191 1.00 42.84 377 ARG A O 1
ATOM 2893 N N . SER A 1 378 ? -39.668 6.238 7.488 1.00 43.03 378 SER A N 1
ATOM 2894 C CA . SER A 1 378 ? -40.189 7.338 6.653 1.00 43.03 378 SER A CA 1
ATOM 2895 C C . SER A 1 378 ? -39.969 8.712 7.292 1.00 43.03 378 SER A C 1
ATOM 2897 O O . SER A 1 378 ? -39.675 9.680 6.587 1.00 43.03 378 SER A O 1
ATOM 2899 N N . GLU A 1 379 ? -40.030 8.786 8.623 1.00 40.34 379 GLU A N 1
ATOM 2900 C CA . GLU A 1 379 ? -39.919 10.037 9.376 1.00 40.34 379 GLU A CA 1
ATOM 2901 C C . GLU A 1 379 ? -38.446 10.437 9.583 1.00 40.34 379 GLU A C 1
ATOM 2903 O O . GLU A 1 379 ? -38.043 11.560 9.268 1.00 40.34 379 GLU A O 1
ATOM 2908 N N . ALA A 1 380 ? -37.587 9.498 10.002 1.00 42.34 380 ALA A N 1
ATOM 2909 C CA . ALA A 1 380 ? -36.172 9.777 10.266 1.00 42.34 380 ALA A CA 1
ATOM 2910 C C . ALA A 1 380 ? -35.346 10.002 8.983 1.00 42.34 380 ALA A C 1
ATOM 2912 O O . ALA A 1 380 ? -34.449 10.854 8.966 1.00 42.34 380 ALA A O 1
ATOM 2913 N N . ALA A 1 381 ? -35.665 9.306 7.882 1.00 43.59 381 ALA A N 1
ATOM 2914 C CA . ALA A 1 381 ? -35.023 9.543 6.587 1.00 43.59 381 ALA A CA 1
ATOM 2915 C C . ALA A 1 381 ? -35.425 10.904 5.991 1.00 43.59 381 ALA A C 1
ATOM 2917 O O . ALA A 1 381 ? -34.559 11.610 5.465 1.00 43.59 381 ALA A O 1
ATOM 2918 N N . ARG A 1 382 ? -36.688 11.337 6.162 1.00 50.12 382 ARG A N 1
ATOM 2919 C CA . ARG A 1 382 ? -37.121 12.707 5.819 1.00 50.12 382 ARG A CA 1
ATOM 2920 C C . ARG A 1 382 ? -36.353 13.747 6.623 1.00 50.12 382 ARG A C 1
ATOM 2922 O O . ARG A 1 382 ? -35.837 14.702 6.048 1.00 50.12 382 ARG A O 1
ATOM 2929 N N . VAL A 1 383 ? -36.244 13.577 7.938 1.00 49.56 383 VAL A N 1
ATOM 2930 C CA . VAL A 1 383 ? -35.620 14.579 8.819 1.00 49.56 383 VAL A CA 1
ATOM 2931 C C . VAL A 1 383 ? -34.098 14.652 8.615 1.00 49.56 383 VAL A C 1
ATOM 2933 O O . VAL A 1 383 ? -33.537 15.749 8.550 1.00 49.56 383 VAL A O 1
ATOM 2936 N N . GLY A 1 384 ? -33.424 13.513 8.429 1.00 42.19 384 GLY A N 1
ATOM 2937 C CA . GLY A 1 384 ? -31.975 13.446 8.212 1.00 42.19 384 GLY A CA 1
ATOM 2938 C C . GLY A 1 384 ? -31.522 13.960 6.840 1.00 42.19 384 GLY A C 1
ATOM 2939 O O . GLY A 1 384 ? -30.571 14.747 6.762 1.00 42.19 384 GLY A O 1
ATOM 2940 N N . MET A 1 385 ? -32.218 13.581 5.758 1.00 47.16 385 MET A N 1
ATOM 2941 C CA . MET A 1 385 ? -31.902 14.075 4.409 1.00 47.16 385 MET A CA 1
ATOM 2942 C C . MET A 1 385 ? -32.216 15.563 4.249 1.00 47.16 385 MET A C 1
ATOM 2944 O O . MET A 1 385 ? -31.454 16.267 3.589 1.00 47.16 385 MET A O 1
ATOM 2948 N N . ASN A 1 386 ? -33.254 16.076 4.916 1.00 54.06 386 ASN A N 1
ATOM 2949 C CA . ASN A 1 386 ? -33.550 17.508 4.892 1.00 54.06 386 ASN A CA 1
ATOM 2950 C C . ASN A 1 386 ? -32.450 18.338 5.574 1.00 54.06 386 ASN A C 1
ATOM 2952 O O . ASN A 1 386 ? -32.143 19.429 5.107 1.00 54.06 386 ASN A O 1
ATOM 2956 N N . LYS A 1 387 ? -31.798 17.831 6.632 1.00 49.31 387 LYS A N 1
ATOM 2957 C CA . LYS A 1 387 ? -30.756 18.581 7.363 1.00 49.31 387 LYS A CA 1
ATOM 2958 C C . LYS A 1 387 ? -29.385 18.553 6.674 1.00 49.31 387 LYS A C 1
ATOM 2960 O O . LYS A 1 387 ? -28.706 19.580 6.631 1.00 49.31 387 LYS A O 1
ATOM 2965 N N . LEU A 1 388 ? -28.975 17.404 6.128 1.00 47.75 388 LEU A N 1
ATOM 2966 C CA . LEU A 1 388 ? -27.689 17.257 5.426 1.00 47.75 388 LEU A CA 1
ATOM 2967 C C . LEU A 1 388 ? -27.766 17.738 3.970 1.00 47.75 388 LEU A C 1
ATOM 2969 O O . LEU A 1 388 ? -26.863 18.439 3.512 1.00 47.75 388 LEU A O 1
ATOM 2973 N N . GLY A 1 389 ? -28.879 17.466 3.282 1.00 55.59 389 GLY A N 1
ATOM 2974 C CA . GLY A 1 389 ? -29.155 17.981 1.941 1.00 55.59 389 GLY A CA 1
ATOM 2975 C C . GLY A 1 389 ? -29.261 19.506 1.915 1.00 55.59 389 GLY A C 1
ATOM 2976 O O . GLY A 1 389 ? -28.640 20.140 1.066 1.00 55.59 389 GLY A O 1
ATOM 2977 N N . ALA A 1 390 ? -29.930 20.122 2.900 1.00 54.31 390 ALA A N 1
ATOM 2978 C CA . ALA A 1 390 ? -30.006 21.583 2.988 1.00 54.31 390 ALA A CA 1
ATOM 2979 C C . ALA A 1 390 ? -28.654 22.246 3.302 1.00 54.31 390 ALA A C 1
ATOM 2981 O O . ALA A 1 390 ? -28.433 23.382 2.892 1.00 54.31 390 ALA A O 1
ATOM 2982 N N . LYS A 1 391 ? -27.727 21.575 4.005 1.00 58.56 391 LYS A N 1
ATOM 2983 C CA . LYS A 1 391 ? -26.370 22.110 4.230 1.00 58.56 391 LYS A CA 1
ATOM 2984 C C . LYS A 1 391 ? -25.510 22.031 2.967 1.00 58.56 391 LYS A C 1
ATOM 2986 O O . LYS A 1 391 ? -24.879 23.023 2.617 1.00 58.56 391 LYS A O 1
ATOM 2991 N N . ALA A 1 392 ? -25.533 20.903 2.255 1.00 53.59 392 ALA A N 1
ATOM 2992 C CA . ALA A 1 392 ? -24.799 20.751 0.998 1.00 53.59 392 ALA A CA 1
ATOM 2993 C C . ALA A 1 392 ? -25.335 21.689 -0.103 1.00 53.59 392 ALA A C 1
ATOM 2995 O O . ALA A 1 392 ? -24.548 22.291 -0.833 1.00 53.59 392 ALA A O 1
ATOM 2996 N N . MET A 1 393 ? -26.658 21.899 -0.168 1.00 55.91 393 MET A N 1
ATOM 2997 C CA . MET A 1 393 ? -27.301 22.774 -1.162 1.00 55.91 393 MET A CA 1
ATOM 2998 C C . MET A 1 393 ? -27.107 24.281 -0.921 1.00 55.91 393 MET A C 1
ATOM 3000 O O . MET A 1 393 ? -27.280 25.063 -1.853 1.00 55.91 393 MET A O 1
ATOM 3004 N N . LYS A 1 394 ? -26.708 24.704 0.289 1.00 61.75 394 LYS A N 1
ATOM 3005 C CA . LYS A 1 394 ? -26.410 26.118 0.604 1.00 61.75 394 LYS A CA 1
ATOM 3006 C C . LYS A 1 394 ? -25.095 26.615 0.001 1.00 61.75 394 LYS A C 1
ATOM 3008 O O . LYS A 1 394 ? -24.919 27.819 -0.167 1.00 61.75 394 LYS A O 1
ATOM 3013 N N . THR A 1 395 ? -24.180 25.708 -0.322 1.00 72.31 395 THR A N 1
ATOM 3014 C CA . THR A 1 395 ? -22.892 26.054 -0.932 1.00 72.31 395 THR A CA 1
ATOM 3015 C C . THR A 1 395 ? -23.079 26.463 -2.403 1.00 72.31 395 THR A C 1
ATOM 3017 O O . THR A 1 395 ? -24.033 26.034 -3.057 1.00 72.31 395 THR A O 1
ATOM 3020 N N . LYS A 1 396 ? -22.170 27.282 -2.957 1.00 70.50 396 LYS A N 1
ATOM 3021 C CA . LYS A 1 396 ? -22.146 27.612 -4.399 1.00 70.50 396 LYS A CA 1
ATOM 3022 C C . LYS A 1 396 ? -22.294 26.366 -5.309 1.00 70.50 396 LYS A C 1
ATOM 3024 O O . LYS A 1 396 ? -23.141 26.416 -6.206 1.00 70.50 396 LYS A O 1
ATOM 3029 N N . PRO A 1 397 ? -21.589 25.234 -5.075 1.00 71.75 397 PRO A N 1
ATOM 3030 C CA . PRO A 1 397 ? -21.799 24.015 -5.863 1.00 71.75 397 PRO A CA 1
ATOM 3031 C C . PRO A 1 397 ? -23.189 23.398 -5.657 1.00 71.75 397 PRO A C 1
ATOM 3033 O O . PRO A 1 397 ? -23.793 22.915 -6.611 1.00 71.75 397 PRO A O 1
ATOM 3036 N N . GLY A 1 398 ? -23.758 23.491 -4.454 1.00 72.31 398 GLY A N 1
ATOM 3037 C CA . GLY A 1 398 ? -25.122 23.055 -4.157 1.00 72.31 398 GLY A CA 1
ATOM 3038 C C . GLY A 1 398 ? -26.200 23.743 -5.005 1.00 72.31 398 GLY A C 1
ATOM 3039 O O . GLY A 1 398 ? -27.049 23.073 -5.598 1.00 72.31 398 GLY A O 1
ATOM 3040 N N . LYS A 1 399 ? -26.123 25.074 -5.143 1.00 78.62 399 LYS A N 1
ATOM 3041 C CA . LYS A 1 399 ? -27.020 25.851 -6.021 1.00 78.62 399 LYS A CA 1
ATOM 3042 C C . LYS A 1 399 ? -26.844 25.475 -7.497 1.00 78.62 399 LYS A C 1
ATOM 3044 O O . LYS A 1 399 ? -27.828 25.384 -8.233 1.00 78.62 399 LYS A O 1
ATOM 3049 N N . ALA A 1 400 ? -25.608 25.208 -7.930 1.00 77.00 400 ALA A N 1
ATOM 3050 C CA . ALA A 1 400 ? -25.324 24.762 -9.293 1.00 77.00 400 ALA A CA 1
ATOM 3051 C C . ALA A 1 400 ? -25.922 23.373 -9.585 1.00 77.00 400 ALA A C 1
ATOM 3053 O O . ALA A 1 400 ? -26.505 23.172 -10.652 1.00 77.00 400 ALA A O 1
ATOM 3054 N N . ILE A 1 401 ? -25.850 22.439 -8.630 1.00 78.50 401 ILE A N 1
ATOM 3055 C CA . ILE A 1 401 ? -26.448 21.099 -8.745 1.00 78.50 401 ILE A CA 1
ATOM 3056 C C . ILE A 1 401 ? -27.979 21.190 -8.824 1.00 78.50 401 ILE A C 1
ATOM 3058 O O . ILE A 1 401 ? -28.575 20.583 -9.715 1.00 78.50 401 ILE A O 1
ATOM 3062 N N . ALA A 1 402 ? -28.620 21.998 -7.971 1.00 78.88 402 ALA A N 1
ATOM 3063 C CA . ALA A 1 402 ? -30.070 22.209 -8.015 1.00 78.88 402 ALA A CA 1
ATOM 3064 C C . ALA A 1 402 ? -30.526 22.826 -9.354 1.00 78.88 402 ALA A C 1
ATOM 3066 O O . ALA A 1 402 ? -31.491 22.360 -9.966 1.00 78.88 402 ALA A O 1
ATOM 3067 N N . LYS A 1 403 ? -29.780 23.813 -9.876 1.00 87.06 403 LYS A N 1
ATOM 3068 C CA . LYS A 1 403 ? -30.037 24.415 -11.195 1.00 87.06 403 LYS A CA 1
ATOM 3069 C C . LYS A 1 403 ? -29.872 23.398 -12.334 1.00 87.06 403 LYS A C 1
ATOM 3071 O O . LYS A 1 403 ? -30.709 23.362 -13.236 1.00 87.06 403 LYS A O 1
ATOM 3076 N N . ARG A 1 404 ? -28.849 22.532 -12.282 1.00 87.81 404 ARG A N 1
ATOM 3077 C CA . ARG A 1 404 ? -28.645 21.442 -13.259 1.00 87.81 404 ARG A CA 1
ATOM 3078 C C . ARG A 1 404 ? -29.784 20.418 -13.219 1.00 87.81 404 ARG A C 1
ATOM 3080 O O . ARG A 1 404 ? -30.309 20.073 -14.274 1.00 87.81 404 ARG A O 1
ATOM 3087 N N . ALA A 1 405 ? -30.225 19.994 -12.033 1.00 83.50 405 ALA A N 1
ATOM 3088 C CA . ALA A 1 405 ? -31.346 19.062 -11.873 1.00 83.50 405 ALA A CA 1
ATOM 3089 C C . ALA A 1 405 ? -32.670 19.642 -12.408 1.00 83.50 405 ALA A C 1
ATOM 3091 O O . ALA A 1 405 ? -33.417 18.967 -13.121 1.00 83.50 405 ALA A O 1
ATOM 3092 N N . LYS A 1 406 ? -32.933 20.927 -12.140 1.00 90.31 406 LYS A N 1
ATOM 3093 C CA . LYS A 1 406 ? -34.083 21.655 -12.697 1.00 90.31 406 LYS A CA 1
ATOM 3094 C C . LYS A 1 406 ? -34.040 21.707 -14.226 1.00 90.31 406 LYS A C 1
ATOM 3096 O O . LYS A 1 406 ? -35.036 21.387 -14.878 1.00 90.31 406 LYS A O 1
ATOM 3101 N N . ASN A 1 407 ? -32.894 22.070 -14.803 1.00 91.56 407 ASN A N 1
ATOM 3102 C CA . ASN A 1 407 ? -32.717 22.129 -16.255 1.00 91.56 407 ASN A CA 1
ATOM 3103 C C . ASN A 1 407 ? -32.871 20.749 -16.907 1.00 91.56 407 ASN A C 1
ATOM 3105 O O . ASN A 1 407 ? -33.502 20.642 -17.955 1.00 91.56 407 ASN A O 1
ATOM 3109 N N . TYR A 1 408 ? -32.391 19.688 -16.256 1.00 92.56 408 TYR A N 1
ATOM 3110 C CA . TYR A 1 408 ? -32.569 18.311 -16.715 1.00 92.56 408 TYR A CA 1
ATOM 3111 C C . TYR A 1 408 ? -34.051 17.915 -16.813 1.00 92.56 408 TYR A C 1
ATOM 3113 O O . TYR A 1 408 ? -34.499 17.411 -17.845 1.00 92.56 408 TYR A O 1
ATOM 3121 N N . HIS A 1 409 ? -34.846 18.188 -15.771 1.00 90.19 409 HIS A N 1
ATOM 3122 C CA . HIS A 1 409 ? -36.279 17.881 -15.791 1.00 90.19 409 HIS A CA 1
ATOM 3123 C C . HIS A 1 409 ? -37.059 18.741 -16.794 1.00 90.19 409 HIS A C 1
ATOM 3125 O O . HIS A 1 409 ? -37.955 18.221 -17.459 1.00 90.19 409 HIS A O 1
ATOM 3131 N N . ARG A 1 410 ? -36.690 20.018 -16.974 1.00 92.38 410 ARG A N 1
ATOM 3132 C CA . ARG A 1 410 ? -37.258 20.870 -18.035 1.00 92.38 410 ARG A CA 1
ATOM 3133 C C . ARG A 1 410 ? -36.925 20.338 -19.432 1.00 92.38 410 ARG A C 1
ATOM 3135 O O . ARG A 1 410 ? -37.824 20.240 -20.261 1.00 92.38 410 ARG A O 1
ATOM 3142 N N . GLY A 1 411 ? -35.682 19.913 -19.666 1.00 93.12 411 GLY A N 1
ATOM 3143 C CA . GLY A 1 411 ? -35.264 19.295 -20.927 1.00 93.12 411 GLY A CA 1
ATOM 3144 C C . GLY A 1 411 ? -36.066 18.033 -21.249 1.00 93.12 411 GLY A C 1
ATOM 3145 O O . GLY A 1 411 ? -36.618 17.908 -22.341 1.00 93.12 411 GLY A O 1
ATOM 3146 N N . LYS A 1 412 ? -36.246 17.133 -20.272 1.00 94.38 412 LYS A N 1
ATOM 3147 C CA . LYS A 1 412 ? -37.084 15.937 -20.463 1.00 94.38 412 LYS A CA 1
ATOM 3148 C C . LYS A 1 412 ? -38.559 16.256 -20.706 1.00 94.38 412 LYS A C 1
ATOM 3150 O O . LYS A 1 412 ? -39.183 15.591 -21.531 1.00 94.38 412 LYS A O 1
ATOM 3155 N N . ALA A 1 413 ? -39.118 17.259 -20.028 1.00 94.19 413 ALA A N 1
ATOM 3156 C CA . ALA A 1 413 ? -40.493 17.696 -20.269 1.00 94.19 413 ALA A CA 1
ATOM 3157 C C . ALA A 1 413 ? -40.679 18.249 -21.694 1.00 94.19 413 ALA A C 1
ATOM 3159 O O . ALA A 1 413 ? -41.676 17.936 -22.344 1.00 94.19 413 ALA A O 1
ATOM 3160 N N . ASN A 1 414 ? -39.708 19.016 -22.198 1.00 94.31 414 ASN A N 1
ATOM 3161 C CA . ASN A 1 414 ? -39.731 19.557 -23.558 1.00 94.31 414 ASN A CA 1
ATOM 3162 C C . ASN A 1 414 ? -39.591 18.453 -24.614 1.00 94.31 414 ASN A C 1
ATOM 3164 O O . ASN A 1 414 ? -40.363 18.433 -25.569 1.00 94.31 414 ASN A O 1
ATOM 3168 N N . ASN A 1 415 ? -38.699 17.481 -24.403 1.00 94.25 415 ASN A N 1
ATOM 3169 C CA . ASN A 1 415 ? -38.561 16.330 -25.303 1.00 94.25 415 ASN A CA 1
ATOM 3170 C C . ASN A 1 415 ? -39.840 15.487 -25.346 1.00 94.25 415 ASN A C 1
ATOM 3172 O O . ASN A 1 415 ? -40.278 15.076 -26.418 1.00 94.25 415 ASN A O 1
ATOM 3176 N N . ALA A 1 416 ? -40.478 15.266 -24.192 1.00 93.88 416 ALA A N 1
ATOM 3177 C CA . ALA A 1 416 ? -41.757 14.569 -24.132 1.00 93.88 416 ALA A CA 1
ATOM 3178 C C . ALA A 1 416 ? -42.869 15.336 -24.871 1.00 93.88 416 ALA A C 1
ATOM 3180 O O . ALA A 1 416 ? -43.656 14.716 -25.582 1.00 93.88 416 ALA A O 1
ATOM 3181 N N . LYS A 1 417 ? -42.889 16.676 -24.770 1.00 96.81 417 LYS A N 1
ATOM 3182 C CA . LYS A 1 417 ? -43.809 17.542 -25.526 1.00 96.81 417 LYS A CA 1
ATOM 3183 C C . LYS A 1 417 ? -43.591 17.422 -27.039 1.00 96.81 417 LYS A C 1
ATOM 3185 O O . LYS A 1 417 ? -44.558 17.257 -27.774 1.00 96.81 417 LYS A O 1
ATOM 3190 N N . ALA A 1 418 ? -42.338 17.482 -27.493 1.00 95.88 418 ALA A N 1
ATOM 3191 C CA . ALA A 1 418 ? -41.996 17.367 -28.911 1.00 95.88 418 ALA A CA 1
ATOM 3192 C C . ALA A 1 418 ? -42.392 15.993 -29.479 1.00 95.88 418 ALA A C 1
ATOM 3194 O O . ALA A 1 418 ? -42.996 15.906 -30.542 1.00 95.88 418 ALA A O 1
ATOM 3195 N N . GLN A 1 419 ? -42.140 14.914 -28.731 1.00 96.38 419 GLN A N 1
ATOM 3196 C CA . GLN A 1 419 ? -42.553 13.567 -29.134 1.00 96.38 419 GLN A CA 1
ATOM 3197 C C . GLN A 1 419 ? -44.078 13.408 -29.178 1.00 96.38 419 GLN A C 1
ATOM 3199 O O . GLN A 1 419 ? -44.589 12.800 -30.114 1.00 96.38 419 GLN A O 1
ATOM 3204 N N . ALA A 1 420 ? -44.813 13.968 -28.210 1.00 96.69 420 ALA A N 1
ATOM 3205 C CA . ALA A 1 420 ? -46.277 13.965 -28.234 1.00 96.69 420 ALA A CA 1
ATOM 3206 C C . ALA A 1 420 ? -46.831 14.694 -29.472 1.00 96.69 420 ALA A C 1
ATOM 3208 O O . ALA A 1 420 ? -47.748 14.187 -30.112 1.00 96.69 420 ALA A O 1
ATOM 3209 N N . ALA A 1 421 ? -46.245 15.839 -29.842 1.00 96.44 421 ALA A N 1
ATOM 3210 C CA . ALA A 1 421 ? -46.621 16.572 -31.051 1.00 96.44 421 ALA A CA 1
ATOM 3211 C C . ALA A 1 421 ? -46.370 15.744 -32.323 1.00 96.44 421 ALA A C 1
ATOM 3213 O O . ALA A 1 421 ? -47.277 15.598 -33.135 1.00 96.44 421 ALA A O 1
ATOM 3214 N N . ASN A 1 422 ? -45.198 15.109 -32.442 1.00 96.88 422 ASN A N 1
ATOM 3215 C CA . ASN A 1 422 ? -44.876 14.255 -33.589 1.00 96.88 422 ASN A CA 1
ATOM 3216 C C . ASN A 1 422 ? -45.854 13.080 -33.735 1.00 96.88 422 ASN A C 1
ATOM 3218 O O . ASN A 1 422 ? -46.279 12.772 -34.847 1.00 96.88 422 ASN A O 1
ATOM 3222 N N . TYR A 1 423 ? -46.242 12.434 -32.628 1.00 97.50 423 TYR A N 1
ATOM 3223 C CA . TYR A 1 423 ? -47.233 11.355 -32.672 1.00 97.50 423 TYR A CA 1
ATOM 3224 C C . TYR A 1 423 ? -48.615 11.849 -33.110 1.00 97.50 423 TYR A C 1
ATOM 3226 O O . TYR A 1 423 ? -49.261 11.162 -33.894 1.00 97.50 423 TYR A O 1
ATOM 3234 N N . ARG A 1 424 ? -49.040 13.048 -32.689 1.00 97.25 424 ARG A N 1
ATOM 3235 C CA . ARG A 1 424 ? -50.306 13.652 -33.138 1.00 97.25 424 ARG A CA 1
ATOM 3236 C C . ARG A 1 424 ? -50.297 13.985 -34.628 1.00 97.25 424 ARG A C 1
ATOM 3238 O O . ARG A 1 424 ? -51.264 13.683 -35.316 1.00 97.25 424 ARG A O 1
ATOM 3245 N N . THR A 1 425 ? -49.201 14.535 -35.149 1.00 96.75 425 THR A N 1
ATOM 3246 C CA . THR A 1 425 ? -49.059 14.798 -36.591 1.00 96.75 425 THR A CA 1
ATOM 3247 C C . THR A 1 425 ? -49.098 13.499 -37.400 1.00 96.75 425 THR A C 1
ATOM 3249 O O . THR A 1 425 ? -49.782 13.425 -38.417 1.00 96.75 425 THR A O 1
ATOM 3252 N N . GLN A 1 426 ? -48.436 12.438 -36.922 1.00 97.00 426 GLN A N 1
ATOM 3253 C CA . GLN A 1 426 ? -48.521 11.115 -37.552 1.00 97.00 426 GLN A CA 1
ATOM 3254 C C . GLN A 1 426 ? -49.925 10.502 -37.445 1.00 97.00 426 GLN A C 1
ATOM 3256 O O . GLN A 1 426 ? -50.351 9.782 -38.344 1.00 97.00 426 GLN A O 1
ATOM 3261 N N . ALA A 1 427 ? -50.653 10.760 -36.356 1.00 96.75 427 ALA A N 1
ATOM 3262 C CA . ALA A 1 427 ? -52.032 10.309 -36.213 1.00 96.75 427 ALA A CA 1
ATOM 3263 C C . ALA A 1 427 ? -52.956 11.033 -37.204 1.00 96.75 427 ALA A C 1
ATOM 3265 O O . ALA A 1 427 ? -53.813 10.401 -37.814 1.00 96.75 427 ALA A O 1
ATOM 3266 N N . GLN A 1 428 ? -52.755 12.336 -37.425 1.00 96.94 428 GLN A N 1
ATOM 3267 C CA . GLN A 1 428 ? -53.496 13.113 -38.424 1.00 96.94 428 GLN A CA 1
ATOM 3268 C C . GLN A 1 428 ? -53.241 12.617 -39.853 1.00 96.94 428 GLN A C 1
ATOM 3270 O O . GLN A 1 428 ? -54.198 12.434 -40.602 1.00 96.94 428 GLN A O 1
ATOM 3275 N N . SER A 1 429 ? -51.990 12.317 -40.222 1.00 96.12 429 SER A N 1
ATOM 3276 C CA . SER A 1 429 ? -51.698 11.744 -41.545 1.00 96.12 429 SER A CA 1
ATOM 3277 C C . SER A 1 429 ? -52.244 10.319 -41.708 1.00 96.12 429 SER A C 1
ATOM 3279 O O . SER A 1 429 ? -52.715 9.952 -42.785 1.00 96.12 429 SER A O 1
ATOM 3281 N N . ALA A 1 430 ? -52.264 9.522 -40.634 1.00 95.75 430 ALA A N 1
ATOM 3282 C CA . ALA A 1 430 ? -52.915 8.212 -40.630 1.00 95.75 430 ALA A CA 1
ATOM 3283 C C . ALA A 1 430 ? -54.443 8.317 -40.813 1.00 95.75 430 ALA A C 1
ATOM 3285 O O . ALA A 1 430 ? -55.019 7.520 -41.549 1.00 95.75 430 ALA A O 1
ATOM 3286 N N . ARG A 1 431 ? -55.096 9.327 -40.220 1.00 96.44 431 ARG A N 1
ATOM 3287 C CA . ARG A 1 431 ? -56.526 9.611 -40.452 1.00 96.44 431 ARG A CA 1
ATOM 3288 C C . ARG A 1 431 ? -56.799 10.035 -41.889 1.00 96.44 431 ARG A C 1
ATOM 3290 O O . ARG A 1 431 ? -57.720 9.510 -42.501 1.00 96.44 431 ARG A O 1
ATOM 3297 N N . ALA A 1 432 ? -55.976 10.930 -42.433 1.00 94.88 432 ALA A N 1
ATOM 3298 C CA . ALA A 1 432 ? -56.111 11.407 -43.809 1.00 94.88 432 ALA A CA 1
ATOM 3299 C C . ALA A 1 432 ? -55.954 10.285 -44.854 1.00 94.88 432 ALA A C 1
ATOM 3301 O O . ALA A 1 432 ? -56.515 10.375 -45.938 1.00 94.88 432 ALA A O 1
ATOM 3302 N N . SER A 1 433 ? -55.231 9.212 -44.518 1.00 95.31 433 SER A N 1
ATOM 3303 C CA . SER A 1 433 ? -55.053 8.024 -45.368 1.00 95.31 433 SER A CA 1
ATOM 3304 C C . SER A 1 433 ? -56.065 6.900 -45.097 1.00 95.31 433 SER A C 1
ATOM 3306 O O . SER A 1 433 ? -55.898 5.795 -45.606 1.00 95.31 433 SER A O 1
ATOM 3308 N N . GLY A 1 434 ? -57.097 7.141 -44.278 1.00 95.81 434 GLY A N 1
ATOM 3309 C CA . GLY A 1 434 ? -58.130 6.150 -43.949 1.00 95.81 434 GLY A CA 1
ATOM 3310 C C . GLY A 1 434 ? -57.704 5.070 -42.943 1.00 95.81 434 GLY A C 1
ATOM 3311 O O . GLY A 1 434 ? -58.485 4.173 -42.637 1.00 95.81 434 GLY A O 1
ATOM 3312 N N . ASN A 1 435 ? -56.494 5.140 -42.376 1.00 96.62 435 ASN A N 1
ATOM 3313 C CA . ASN A 1 435 ? -55.985 4.146 -41.429 1.00 96.62 435 ASN A CA 1
ATOM 3314 C C . ASN A 1 435 ? -56.290 4.535 -39.971 1.00 96.62 435 ASN A C 1
ATOM 3316 O O . ASN A 1 435 ? -55.422 4.990 -39.214 1.00 96.62 435 ASN A O 1
ATOM 3320 N N . THR A 1 436 ? -57.547 4.339 -39.572 1.00 94.56 436 THR A N 1
ATOM 3321 C CA . THR A 1 436 ? -58.069 4.700 -38.242 1.00 94.56 436 THR A CA 1
ATOM 3322 C C . THR A 1 436 ? -57.382 3.937 -37.104 1.00 94.56 436 THR A C 1
ATOM 3324 O O . THR A 1 436 ? -56.978 4.548 -36.115 1.00 94.56 436 THR A O 1
ATOM 3327 N N . ALA A 1 437 ? -57.114 2.636 -37.268 1.00 93.38 437 ALA A N 1
ATOM 3328 C CA . ALA A 1 437 ? -56.437 1.821 -36.252 1.00 93.38 437 ALA A CA 1
ATOM 3329 C C . ALA A 1 437 ? -55.013 2.323 -35.941 1.00 93.38 437 ALA A C 1
ATOM 3331 O O . ALA A 1 437 ? -54.584 2.379 -34.780 1.00 93.38 437 ALA A O 1
ATOM 3332 N N . ARG A 1 438 ? -54.265 2.735 -36.974 1.00 95.88 438 ARG A N 1
ATOM 3333 C CA . ARG A 1 438 ? -52.935 3.328 -36.794 1.00 95.88 438 ARG A CA 1
ATOM 3334 C C . ARG A 1 438 ? -53.026 4.687 -36.109 1.00 95.88 438 ARG A C 1
ATOM 3336 O O . ARG A 1 438 ? -52.220 4.937 -35.209 1.00 95.88 438 ARG A O 1
ATOM 3343 N N . ALA A 1 439 ? -53.993 5.522 -36.488 1.00 95.56 439 ALA A N 1
ATOM 3344 C CA . ALA A 1 439 ? -54.220 6.817 -35.853 1.00 95.56 439 ALA A CA 1
ATOM 3345 C C . ALA A 1 439 ? -54.494 6.681 -34.346 1.00 95.56 439 ALA A C 1
ATOM 3347 O O . ALA A 1 439 ? -53.818 7.328 -33.545 1.00 95.56 439 ALA A O 1
ATOM 3348 N N . ASP A 1 440 ? -55.371 5.759 -33.946 1.00 96.19 440 ASP A N 1
ATOM 3349 C CA . ASP A 1 440 ? -55.704 5.527 -32.534 1.00 96.19 440 ASP A CA 1
ATOM 3350 C C . ASP A 1 440 ? -54.500 5.026 -31.723 1.00 96.19 440 ASP A C 1
ATOM 3352 O O . ASP A 1 440 ? -54.286 5.411 -30.568 1.00 96.19 440 ASP A O 1
ATOM 3356 N N . SER A 1 441 ? -53.661 4.179 -32.329 1.00 97.19 441 SER A N 1
ATOM 3357 C CA . SER A 1 441 ? -52.426 3.709 -31.692 1.00 97.19 441 SER A CA 1
ATOM 3358 C C . SER A 1 441 ? -51.420 4.845 -31.447 1.00 97.19 441 SER A C 1
ATOM 3360 O O . SER A 1 441 ? -50.704 4.838 -30.438 1.00 97.19 441 SER A O 1
ATOM 3362 N N . LEU A 1 442 ? -51.363 5.821 -32.358 1.00 97.38 442 LEU A N 1
ATOM 3363 C CA . LEU A 1 442 ? -50.465 6.970 -32.290 1.00 97.38 442 LEU A CA 1
ATOM 3364 C C . LEU A 1 442 ? -50.962 7.997 -31.273 1.00 97.38 442 LEU A C 1
ATOM 3366 O O . LEU A 1 442 ? -50.155 8.490 -30.483 1.00 97.38 442 LEU A O 1
ATOM 3370 N N . ASP A 1 443 ? -52.271 8.218 -31.183 1.00 97.19 443 ASP A N 1
ATOM 3371 C CA . ASP A 1 443 ? -52.856 9.069 -30.144 1.00 97.19 443 ASP A CA 1
ATOM 3372 C C . ASP A 1 443 ? -52.643 8.487 -28.741 1.00 97.19 443 ASP A C 1
ATOM 3374 O O . ASP A 1 443 ? -52.155 9.186 -27.849 1.00 97.19 443 ASP A O 1
ATOM 3378 N N . LYS A 1 444 ? -52.819 7.169 -28.555 1.00 97.38 444 LYS A N 1
ATOM 3379 C CA . LYS A 1 444 ? -52.461 6.500 -27.286 1.00 97.38 444 LYS A CA 1
ATOM 3380 C C . LYS A 1 444 ? -50.983 6.692 -26.919 1.00 97.38 444 LYS A C 1
ATOM 3382 O O . LYS A 1 444 ? -50.639 6.769 -25.734 1.00 97.38 444 LYS A O 1
ATOM 3387 N N . LYS A 1 445 ? -50.076 6.749 -27.904 1.00 96.94 445 LYS A N 1
ATOM 3388 C CA . LYS A 1 445 ? -48.650 7.043 -27.670 1.00 96.94 445 LYS A CA 1
ATOM 3389 C C . LYS A 1 445 ? -48.431 8.514 -27.309 1.00 96.94 445 LYS A C 1
ATOM 3391 O O . LYS A 1 445 ? -47.658 8.775 -26.384 1.00 96.94 445 LYS A O 1
ATOM 3396 N N . ALA A 1 446 ? -49.120 9.446 -27.967 1.00 97.06 446 ALA A N 1
ATOM 3397 C CA . ALA A 1 446 ? -49.082 10.867 -27.631 1.00 97.06 446 ALA A CA 1
ATOM 3398 C C . ALA A 1 446 ? -49.519 11.114 -26.175 1.00 97.06 446 ALA A C 1
ATOM 3400 O O . ALA A 1 446 ? -48.796 11.769 -25.421 1.00 97.06 446 ALA A O 1
ATOM 3401 N N . ASP A 1 447 ? -50.603 10.477 -25.727 1.00 96.19 447 ASP A N 1
ATOM 3402 C CA . ASP A 1 447 ? -51.111 10.603 -24.354 1.00 96.19 447 ASP A CA 1
ATOM 3403 C C . ASP A 1 447 ? -50.136 10.064 -23.301 1.00 96.19 447 ASP A C 1
ATOM 3405 O O . ASP A 1 447 ? -49.941 10.654 -22.232 1.00 96.19 447 ASP A O 1
ATOM 3409 N N . ARG A 1 448 ? -49.456 8.946 -23.594 1.00 96.06 448 ARG A N 1
ATOM 3410 C CA . ARG A 1 448 ? -48.391 8.422 -22.720 1.00 96.06 448 ARG A CA 1
ATOM 3411 C C . ARG A 1 448 ? -47.234 9.415 -22.592 1.00 96.06 448 ARG A C 1
ATOM 3413 O O . ARG A 1 448 ? -46.638 9.518 -21.515 1.00 96.06 448 ARG A O 1
ATOM 3420 N N . MET A 1 449 ? -46.907 10.138 -23.663 1.00 96.25 449 MET A N 1
ATOM 3421 C CA . MET A 1 449 ? -45.860 11.160 -23.644 1.00 96.25 449 MET A CA 1
ATOM 3422 C C . MET A 1 449 ? -46.288 12.411 -22.874 1.00 96.25 449 MET A C 1
ATOM 3424 O O . MET A 1 449 ? -45.484 12.931 -22.097 1.00 96.25 449 MET A O 1
ATOM 3428 N N . ASP A 1 450 ? -47.550 12.828 -22.967 1.00 95.81 450 ASP A N 1
ATOM 3429 C CA . ASP A 1 450 ? -48.076 13.925 -22.148 1.00 95.81 450 ASP A CA 1
ATOM 3430 C C . ASP A 1 450 ? -48.107 13.578 -20.651 1.00 95.81 450 ASP A C 1
ATOM 3432 O O . ASP A 1 450 ? -47.655 14.378 -19.827 1.00 95.81 450 ASP A O 1
ATOM 3436 N N . LYS A 1 451 ? -48.474 12.343 -20.278 1.00 96.12 451 LYS A N 1
ATOM 3437 C CA . LYS A 1 451 ? -48.347 11.868 -18.884 1.00 96.12 451 LYS A CA 1
ATOM 3438 C C . LYS A 1 451 ? -46.892 11.891 -18.393 1.00 96.12 451 LYS A C 1
ATOM 3440 O O . LYS A 1 451 ? -46.620 12.254 -17.246 1.00 96.12 451 LYS A O 1
ATOM 3445 N N . LYS A 1 452 ? -45.920 11.527 -19.242 1.00 94.00 452 LYS A N 1
ATOM 3446 C CA . LYS A 1 452 ? -44.482 11.634 -18.909 1.00 94.00 452 LYS A CA 1
ATOM 3447 C C . LYS A 1 452 ? -44.042 13.090 -18.743 1.00 94.00 452 LYS A C 1
ATOM 3449 O O . LYS A 1 452 ? -43.307 13.399 -17.803 1.00 94.00 452 LYS A O 1
ATOM 3454 N N . ARG A 1 453 ? -44.497 13.984 -19.624 1.00 96.25 453 ARG A N 1
ATOM 3455 C CA . ARG A 1 453 ? -44.251 15.428 -19.529 1.00 96.25 453 ARG A CA 1
ATOM 3456 C C . ARG A 1 453 ? -44.772 15.977 -18.204 1.00 96.25 453 ARG A C 1
ATOM 3458 O O . ARG A 1 453 ? -44.026 16.662 -17.508 1.00 96.25 453 ARG A O 1
ATOM 3465 N N . GLU A 1 454 ? -46.001 15.640 -17.825 1.00 94.94 454 GLU A N 1
ATOM 3466 C CA . GLU A 1 454 ? -46.618 16.099 -16.580 1.00 94.94 454 GLU A CA 1
ATOM 3467 C C . GLU A 1 454 ? -45.803 15.687 -15.345 1.00 94.94 454 GLU A C 1
ATOM 3469 O O . GLU A 1 454 ? -45.539 16.517 -14.471 1.00 94.94 454 GLU A O 1
ATOM 3474 N N . LYS A 1 455 ? -45.309 14.440 -15.305 1.00 94.19 455 LYS A N 1
ATOM 3475 C CA . LYS A 1 455 ? -44.411 13.970 -14.235 1.00 94.19 455 LYS A CA 1
ATOM 3476 C C . LYS A 1 455 ? -43.156 14.839 -14.128 1.00 94.19 455 LYS A C 1
ATOM 3478 O O . LYS A 1 455 ? -42.809 15.281 -13.035 1.00 94.19 455 LYS A O 1
ATOM 3483 N N . HIS A 1 456 ? -42.500 15.138 -15.249 1.00 92.75 456 HIS A N 1
ATOM 3484 C CA . HIS A 1 456 ? -41.296 15.973 -15.252 1.00 92.75 456 HIS A CA 1
ATOM 3485 C C . HIS A 1 456 ? -41.570 17.441 -14.891 1.00 92.75 456 HIS A C 1
ATOM 3487 O O . HIS A 1 456 ? -40.758 18.055 -14.196 1.00 92.75 456 HIS A O 1
ATOM 3493 N N . VAL A 1 457 ? -42.724 17.992 -15.284 1.00 94.25 457 VAL A N 1
ATOM 3494 C CA . VAL A 1 457 ? -43.159 19.339 -14.878 1.00 94.25 457 VAL A CA 1
ATOM 3495 C C . VAL A 1 457 ? -43.423 19.398 -13.371 1.00 94.25 457 VAL A C 1
ATOM 3497 O O . VAL A 1 457 ? -42.959 20.331 -12.713 1.00 94.25 457 VAL A O 1
ATOM 3500 N N . LYS A 1 458 ? -44.099 18.392 -12.800 1.00 93.44 458 LYS A N 1
ATOM 3501 C CA . LYS A 1 458 ? -44.323 18.279 -11.348 1.00 93.44 458 LYS A CA 1
ATOM 3502 C C . LYS A 1 458 ? -43.001 18.200 -10.581 1.00 93.44 458 LYS A C 1
ATOM 3504 O O . LYS A 1 458 ? -42.822 18.939 -9.616 1.00 93.44 458 LYS A O 1
ATOM 3509 N N . SER A 1 459 ? -42.042 17.396 -11.049 1.00 89.38 459 SER A N 1
ATOM 3510 C CA . SER A 1 459 ? -40.700 17.340 -10.452 1.00 89.38 459 SER A CA 1
ATOM 3511 C C . SER A 1 459 ? -39.981 18.691 -10.515 1.00 89.38 459 SER A C 1
ATOM 3513 O O . SER A 1 459 ? -39.417 19.124 -9.515 1.00 89.38 459 SER A O 1
ATOM 3515 N N . ALA A 1 460 ? -40.029 19.394 -11.651 1.00 89.38 460 ALA A N 1
ATOM 3516 C CA . ALA A 1 460 ? -39.409 20.714 -11.782 1.00 89.38 460 ALA A CA 1
ATOM 3517 C C . ALA A 1 460 ? -40.040 21.758 -10.836 1.00 89.38 460 ALA A C 1
ATOM 3519 O O . ALA A 1 460 ? -39.311 22.521 -10.206 1.00 89.38 460 ALA A O 1
ATOM 3520 N N . ARG A 1 461 ? -41.373 21.754 -10.675 1.00 90.25 461 ARG A N 1
ATOM 3521 C CA . ARG A 1 461 ? -42.079 22.630 -9.717 1.00 90.25 461 ARG A CA 1
ATOM 3522 C C . ARG A 1 461 ? -41.734 22.307 -8.261 1.00 90.25 461 ARG A C 1
ATOM 3524 O O . ARG A 1 461 ? -41.580 23.224 -7.457 1.00 90.25 461 ARG A O 1
ATOM 3531 N N . ALA A 1 462 ? -41.570 21.027 -7.922 1.00 85.56 462 ALA A N 1
ATOM 3532 C CA . ALA A 1 462 ? -41.156 20.612 -6.581 1.00 85.56 462 ALA A CA 1
ATOM 3533 C C . ALA A 1 462 ? -39.767 21.165 -6.213 1.00 85.56 462 ALA A C 1
ATOM 3535 O O . ALA A 1 462 ? -39.569 21.621 -5.087 1.00 85.56 462 ALA A O 1
ATOM 3536 N N . TRP A 1 463 ? -38.836 21.204 -7.174 1.00 83.62 463 TRP A N 1
ATOM 3537 C CA . TRP A 1 463 ? -37.532 21.850 -6.991 1.00 83.62 463 TRP A CA 1
ATOM 3538 C C . TRP A 1 463 ? -37.648 23.364 -6.768 1.00 83.62 463 TRP A C 1
ATOM 3540 O O . TRP A 1 463 ? -36.971 23.891 -5.887 1.00 83.62 463 TRP A O 1
ATOM 3550 N N . ASP A 1 464 ? -38.551 24.049 -7.479 1.00 83.06 464 ASP A N 1
ATOM 3551 C CA . ASP A 1 464 ? -38.804 25.486 -7.282 1.00 83.06 464 ASP A CA 1
ATOM 3552 C C . ASP A 1 464 ? -39.385 25.784 -5.889 1.00 83.06 464 ASP A C 1
ATOM 3554 O O . ASP A 1 464 ? -38.942 26.705 -5.201 1.00 83.06 464 ASP A O 1
ATOM 3558 N N . THR A 1 465 ? -40.322 24.955 -5.417 1.00 82.56 465 THR A N 1
ATOM 3559 C CA . THR A 1 465 ? -40.878 25.078 -4.057 1.00 82.56 465 THR A CA 1
ATOM 3560 C C . THR A 1 465 ? -39.834 24.771 -2.978 1.00 82.56 465 THR A C 1
ATOM 3562 O O . THR A 1 465 ? -39.804 25.427 -1.937 1.00 82.56 465 THR A O 1
ATOM 3565 N N . ALA A 1 466 ? -38.956 23.791 -3.207 1.00 76.81 466 ALA A N 1
ATOM 3566 C CA . ALA A 1 466 ? -37.876 23.468 -2.278 1.00 76.81 466 ALA A CA 1
ATOM 3567 C C . ALA A 1 466 ? -36.856 24.611 -2.171 1.00 76.81 466 ALA A C 1
ATOM 3569 O O . ALA A 1 466 ? -36.429 24.946 -1.065 1.00 76.81 466 ALA A O 1
ATOM 3570 N N . GLN A 1 467 ? -36.505 25.242 -3.296 1.00 80.38 467 GLN A N 1
ATOM 3571 C CA . GLN A 1 467 ? -35.590 26.379 -3.313 1.00 80.38 467 GLN A CA 1
ATOM 3572 C C . GLN A 1 467 ? -36.178 27.591 -2.573 1.00 80.38 467 GLN A C 1
ATOM 3574 O O . GLN A 1 467 ? -35.502 28.150 -1.709 1.00 80.38 467 GLN A O 1
ATOM 3579 N N . SER A 1 468 ? -37.448 27.946 -2.818 1.00 77.06 468 SER A N 1
ATOM 3580 C CA . SER A 1 468 ? -38.065 29.110 -2.157 1.00 77.06 468 SER A CA 1
ATOM 3581 C C . SER A 1 468 ? -38.205 28.923 -0.640 1.00 77.06 468 SER A C 1
ATOM 3583 O O . SER A 1 468 ? -38.001 29.862 0.131 1.00 77.06 468 SER A O 1
ATOM 3585 N N . ARG A 1 469 ? -38.473 27.691 -0.179 1.00 75.12 469 ARG A N 1
ATOM 3586 C CA . ARG A 1 469 ? -38.479 27.352 1.256 1.00 75.12 469 ARG A CA 1
ATOM 3587 C C . ARG A 1 469 ? -37.093 27.481 1.889 1.00 75.12 469 ARG A C 1
ATOM 3589 O O . ARG A 1 469 ? -36.986 27.874 3.047 1.00 75.12 469 ARG A O 1
ATOM 3596 N N . MET A 1 470 ? -36.030 27.165 1.151 1.00 67.62 470 MET A N 1
ATOM 3597 C CA . MET A 1 470 ? -34.659 27.302 1.650 1.00 67.62 470 MET A CA 1
ATOM 3598 C C . MET A 1 470 ? -34.212 28.761 1.745 1.00 67.62 470 MET A C 1
ATOM 3600 O O . MET A 1 470 ? -33.561 29.121 2.726 1.00 67.62 470 MET A O 1
ATOM 3604 N N . GLU A 1 471 ? -34.588 29.595 0.774 1.00 70.38 471 GLU A N 1
ATOM 3605 C CA . GLU A 1 471 ? -34.305 31.034 0.799 1.00 70.38 471 GLU A CA 1
ATOM 3606 C C . GLU A 1 471 ? -34.997 31.699 1.998 1.00 70.38 471 GLU A C 1
ATOM 3608 O O . GLU A 1 471 ? -34.318 32.344 2.800 1.00 70.38 471 GLU A O 1
ATOM 3613 N N . LYS A 1 472 ? -36.286 31.402 2.235 1.00 68.19 472 LYS A N 1
ATOM 3614 C CA . LYS A 1 472 ? -37.037 31.899 3.407 1.00 68.19 472 LYS A CA 1
ATOM 3615 C C . LYS A 1 472 ? -36.478 31.434 4.760 1.00 68.19 472 LYS A C 1
ATOM 3617 O O . LYS A 1 472 ? -36.533 32.180 5.727 1.00 68.19 472 LYS A O 1
ATOM 3622 N N . ASN A 1 473 ? -35.904 30.231 4.847 1.00 58.59 473 ASN A N 1
ATOM 3623 C CA . ASN A 1 473 ? -35.321 29.726 6.100 1.00 58.59 473 ASN A CA 1
ATOM 3624 C C . ASN A 1 473 ? -33.902 30.254 6.384 1.00 58.59 473 ASN A C 1
ATOM 3626 O O . ASN A 1 473 ? -33.410 30.116 7.505 1.00 58.59 473 ASN A O 1
ATOM 3630 N N . SER A 1 474 ? -33.202 30.810 5.389 1.00 56.56 474 SER A N 1
ATOM 3631 C CA . SER A 1 474 ? -31.843 31.336 5.584 1.00 56.56 474 SER A CA 1
ATOM 3632 C C . SER A 1 474 ? -31.818 32.692 6.294 1.00 56.56 474 SER A C 1
ATOM 3634 O O . SER A 1 474 ? -30.958 32.892 7.155 1.00 56.56 474 SER A O 1
ATOM 3636 N N . THR A 1 475 ? -32.800 33.556 6.028 1.00 54.88 475 THR A N 1
ATOM 3637 C CA . THR A 1 475 ? -32.972 34.859 6.691 1.00 54.88 475 THR A CA 1
ATOM 3638 C C . THR A 1 475 ? -33.308 34.716 8.178 1.00 54.88 475 THR A C 1
ATOM 3640 O O . THR A 1 475 ? -32.828 35.500 8.989 1.00 54.88 475 THR A O 1
ATOM 3643 N N . TRP A 1 476 ? -34.010 33.646 8.567 1.00 49.47 476 TRP A N 1
ATOM 3644 C CA . TRP A 1 476 ? -34.334 33.334 9.968 1.00 49.47 476 TRP A CA 1
ATOM 3645 C C . TRP A 1 476 ? -33.101 32.982 10.831 1.00 49.47 476 TRP A C 1
ATOM 3647 O O . TRP A 1 476 ? -33.076 33.243 12.028 1.00 49.47 476 TRP A O 1
ATOM 3657 N N . SER A 1 477 ? -32.052 32.395 10.236 1.00 50.47 477 SER A N 1
ATOM 3658 C CA . SER A 1 477 ? -30.939 31.788 10.996 1.00 50.47 477 SER A CA 1
ATOM 3659 C C . SER A 1 477 ? -29.801 32.733 11.399 1.00 50.47 477 SER A C 1
ATOM 3661 O O . SER A 1 477 ? -28.933 32.335 12.178 1.00 50.47 477 SER A O 1
ATOM 3663 N N . LEU A 1 478 ? -29.771 33.951 10.851 1.00 50.69 478 LEU A N 1
ATOM 3664 C CA . LEU A 1 478 ? -28.716 34.934 11.126 1.00 50.69 478 LEU A CA 1
ATOM 3665 C C . LEU A 1 478 ? -29.085 35.866 12.289 1.00 50.69 478 LEU A C 1
ATOM 3667 O O . LEU A 1 478 ? -28.219 36.150 13.109 1.00 50.69 478 LEU A O 1
ATOM 3671 N N . GLY A 1 479 ? -30.359 36.252 12.423 1.00 57.03 479 GLY A N 1
ATOM 3672 C CA . GLY A 1 479 ? -30.831 37.091 13.534 1.00 57.03 479 GLY A CA 1
ATOM 3673 C C . GLY A 1 479 ? -30.949 36.348 14.870 1.00 57.03 479 GLY A C 1
ATOM 3674 O O . GLY A 1 479 ? -30.564 36.879 15.904 1.00 57.03 479 GLY A O 1
ATOM 3675 N N . SER A 1 480 ? -31.400 35.086 14.869 1.00 56.28 480 SER A N 1
ATOM 3676 C CA . SER A 1 480 ? -31.597 34.337 16.122 1.00 56.28 480 SER A CA 1
ATOM 3677 C C . SER A 1 480 ? -30.279 33.997 16.833 1.00 56.28 480 SER A C 1
ATOM 3679 O O . SER A 1 480 ? -30.217 33.963 18.056 1.00 56.28 480 SER A O 1
ATOM 3681 N N . ARG A 1 481 ? -29.189 33.794 16.076 1.00 61.16 481 ARG A N 1
ATOM 3682 C CA . ARG A 1 481 ? -27.885 33.404 16.638 1.00 61.16 481 ARG A CA 1
ATOM 3683 C C . ARG A 1 481 ? -27.183 34.517 17.412 1.00 61.16 481 ARG A C 1
ATOM 3685 O O . ARG A 1 481 ? -26.399 34.194 18.302 1.00 61.16 481 ARG A O 1
ATOM 3692 N N . SER A 1 482 ? -27.399 35.790 17.072 1.00 70.94 482 SER A N 1
ATOM 3693 C CA . SER A 1 482 ? -26.812 36.890 17.851 1.00 70.94 482 SER A CA 1
ATOM 3694 C C . SER A 1 482 ? -27.559 37.076 19.173 1.00 70.94 482 SER A C 1
ATOM 3696 O O . SER A 1 482 ? -26.918 37.220 20.212 1.00 70.94 482 SER A O 1
ATOM 3698 N N . ILE A 1 483 ? -28.891 36.958 19.147 1.00 73.50 483 ILE A N 1
ATOM 3699 C CA . ILE A 1 483 ? -29.752 37.054 20.332 1.00 73.50 483 ILE A CA 1
ATOM 3700 C C . ILE A 1 483 ? -29.463 35.900 21.309 1.00 73.50 483 ILE A C 1
ATOM 3702 O O . ILE A 1 483 ? -29.331 36.137 22.509 1.00 73.50 483 ILE A O 1
ATOM 3706 N N . ASP A 1 484 ? -29.265 34.673 20.808 1.00 72.44 484 ASP A N 1
ATOM 3707 C CA . ASP A 1 484 ? -28.904 33.511 21.638 1.00 72.44 484 ASP A CA 1
ATOM 3708 C C . ASP A 1 484 ? -27.534 33.673 22.315 1.00 72.44 484 ASP A C 1
ATOM 3710 O O . ASP A 1 484 ? -27.382 33.353 23.495 1.00 72.44 484 ASP A O 1
ATOM 3714 N N . LYS A 1 485 ? -26.529 34.203 21.599 1.00 73.19 485 LYS A N 1
ATOM 3715 C CA . LYS A 1 485 ? -25.202 34.467 22.181 1.00 73.19 485 LYS A CA 1
ATOM 3716 C C . LYS A 1 485 ? -25.265 35.523 23.283 1.00 73.19 485 LYS A C 1
ATOM 3718 O O . LYS A 1 485 ? -24.643 35.350 24.327 1.00 73.19 485 LYS A O 1
ATOM 3723 N N . GLN A 1 486 ? -26.031 36.591 23.068 1.00 80.81 486 GLN A N 1
ATOM 3724 C CA . GLN A 1 486 ? -26.190 37.656 24.057 1.00 80.81 486 GLN A CA 1
ATOM 3725 C C . GLN A 1 486 ? -26.936 37.166 25.309 1.00 80.81 486 GLN A C 1
ATOM 3727 O O . GLN A 1 486 ? -26.607 37.571 26.422 1.00 80.81 486 GLN A O 1
ATOM 3732 N N . TYR A 1 487 ? -27.902 36.258 25.145 1.00 86.19 487 TYR A N 1
ATOM 3733 C CA . TYR A 1 487 ? -28.584 35.612 26.264 1.00 86.19 487 TYR A CA 1
ATOM 3734 C C . TYR A 1 487 ? -27.662 34.682 27.062 1.00 86.19 487 TYR A C 1
ATOM 3736 O O . TYR A 1 487 ? -27.666 34.748 28.290 1.00 86.19 487 TYR A O 1
ATOM 3744 N N . GLN A 1 488 ? -26.840 33.862 26.394 1.00 82.81 488 GLN A N 1
ATOM 3745 C CA . GLN A 1 488 ? -25.896 32.984 27.094 1.00 82.81 488 GLN A CA 1
ATOM 3746 C C . GLN A 1 488 ? -24.885 33.768 27.939 1.00 82.81 488 GLN A C 1
ATOM 3748 O O . GLN A 1 488 ? -24.623 33.355 29.064 1.00 82.81 488 GLN A O 1
ATOM 3753 N N . GLY A 1 489 ? -24.398 34.916 27.450 1.00 89.00 489 GLY A N 1
ATOM 3754 C CA . GLY A 1 489 ? -23.530 35.806 28.233 1.00 89.00 489 GLY A CA 1
ATOM 3755 C C . GLY A 1 489 ? -24.208 36.317 29.509 1.00 89.00 489 GLY A C 1
ATOM 3756 O O . GLY A 1 489 ? -23.692 36.128 30.608 1.00 89.00 489 GLY A O 1
ATOM 3757 N N . LYS A 1 490 ? -25.430 36.855 29.390 1.00 89.94 490 LYS A N 1
ATOM 3758 C CA . LYS A 1 490 ? -26.190 37.347 30.554 1.00 89.94 490 LYS A CA 1
ATOM 3759 C C . LYS A 1 490 ? -26.510 36.243 31.564 1.00 89.94 490 LYS A C 1
ATOM 3761 O O . LYS A 1 490 ? -26.507 36.492 32.763 1.00 89.94 490 LYS A O 1
ATOM 3766 N N . LEU A 1 491 ? -26.783 35.022 31.097 1.00 89.94 491 LEU A N 1
ATOM 3767 C CA . LEU A 1 491 ? -27.039 33.889 31.985 1.00 89.94 491 LEU A CA 1
ATOM 3768 C C . LEU A 1 491 ? -25.770 33.471 32.744 1.00 89.94 491 LEU A C 1
ATOM 3770 O O . LEU A 1 491 ? -25.847 33.214 33.943 1.00 89.94 491 LEU A O 1
ATOM 3774 N N . SER A 1 492 ? -24.610 33.462 32.073 1.00 89.38 492 SER A N 1
ATOM 3775 C CA . SER A 1 492 ? -23.330 33.185 32.735 1.00 89.38 492 SER A CA 1
ATOM 3776 C C . SER A 1 492 ? -22.953 34.252 33.765 1.00 89.38 492 SER A C 1
ATOM 3778 O O . SER A 1 492 ? -22.408 33.907 34.811 1.00 89.38 492 SER A O 1
ATOM 3780 N N . ASP A 1 493 ? -23.300 35.521 33.528 1.00 92.25 493 ASP A N 1
ATOM 3781 C CA . ASP A 1 493 ? -23.067 36.600 34.494 1.00 92.25 493 ASP A CA 1
ATOM 3782 C C . ASP A 1 493 ? -23.905 36.407 35.768 1.00 92.25 493 ASP A C 1
ATOM 3784 O O . ASP A 1 493 ? -23.379 36.495 36.877 1.00 92.25 493 ASP A O 1
ATOM 3788 N N . VAL A 1 494 ? -25.184 36.038 35.621 1.00 93.00 494 VAL A N 1
ATOM 3789 C CA . VAL A 1 494 ? -26.078 35.723 36.752 1.00 93.00 494 VAL A CA 1
ATOM 3790 C C . VAL A 1 494 ? -25.567 34.516 37.553 1.00 93.00 494 VAL A C 1
ATOM 3792 O O . VAL A 1 494 ? -25.634 34.517 38.783 1.00 93.00 494 VAL A O 1
ATOM 3795 N N . GLU A 1 495 ? -25.023 33.489 36.890 1.00 92.44 495 GLU A N 1
ATOM 3796 C CA . GLU A 1 495 ? -24.427 32.328 37.570 1.00 92.44 495 GLU A CA 1
ATOM 3797 C C . GLU A 1 495 ? -23.114 32.673 38.290 1.00 92.44 495 GLU A C 1
ATOM 3799 O O . GLU A 1 495 ? -22.869 32.174 39.393 1.00 92.44 495 GLU A O 1
ATOM 3804 N N . ARG A 1 496 ? -22.296 33.565 37.716 1.00 93.88 496 ARG A N 1
ATOM 3805 C CA . ARG A 1 496 ? -21.066 34.063 38.347 1.00 93.88 496 ARG A CA 1
ATOM 3806 C C . ARG A 1 496 ? -21.370 34.860 39.616 1.00 93.88 496 ARG A C 1
ATOM 3808 O O . ARG A 1 496 ? -20.804 34.556 40.666 1.00 93.88 496 ARG A O 1
ATOM 3815 N N . GLU A 1 497 ? -22.316 35.796 39.546 1.00 94.88 497 GLU A N 1
ATOM 3816 C CA . GLU A 1 497 ? -22.789 36.565 40.705 1.00 94.88 497 GLU A CA 1
ATOM 3817 C C . GLU A 1 497 ? -23.351 35.652 41.811 1.00 94.88 497 GLU A C 1
ATOM 3819 O O . GLU A 1 497 ? -23.090 35.871 42.997 1.00 94.88 497 GLU A O 1
ATOM 3824 N N . ARG A 1 498 ? -24.079 34.584 41.445 1.00 95.44 498 ARG A N 1
ATOM 3825 C CA . ARG A 1 498 ? -24.575 33.588 42.410 1.00 95.44 498 ARG A CA 1
ATOM 3826 C C . ARG A 1 498 ? -23.429 32.888 43.130 1.00 95.44 498 ARG A C 1
ATOM 3828 O O . ARG A 1 498 ? -23.488 32.700 44.345 1.00 95.44 498 ARG A O 1
ATOM 3835 N N . GLY A 1 499 ? -22.387 32.503 42.393 1.00 93.62 499 GLY A N 1
ATOM 3836 C CA . GLY A 1 499 ? -21.193 31.885 42.962 1.00 93.62 499 GLY A CA 1
ATOM 3837 C C . GLY A 1 499 ? -20.497 32.786 43.985 1.00 93.62 499 GLY A C 1
ATOM 3838 O O . GLY A 1 499 ? -20.108 32.314 45.053 1.00 93.62 499 GLY A O 1
ATOM 3839 N N . GLU A 1 500 ? -20.383 34.082 43.696 1.00 95.88 500 GLU A N 1
ATOM 3840 C CA . GLU A 1 500 ? -19.799 35.071 44.611 1.00 95.88 500 GLU A CA 1
ATOM 3841 C C . GLU A 1 500 ? -20.666 35.292 45.860 1.00 95.88 500 GLU A C 1
ATOM 3843 O O . GLU A 1 500 ? -20.151 35.274 46.980 1.00 95.88 500 GLU A O 1
ATOM 3848 N N . ALA A 1 501 ? -21.987 35.389 45.700 1.00 94.81 501 ALA A N 1
ATOM 3849 C CA . ALA A 1 501 ? -22.914 35.527 46.822 1.00 94.81 501 ALA A CA 1
ATOM 3850 C C . ALA A 1 501 ? -22.908 34.301 47.753 1.00 94.81 501 ALA A C 1
ATOM 3852 O O . ALA A 1 501 ? -22.920 34.452 48.975 1.00 94.81 501 ALA A O 1
ATOM 3853 N N . LEU A 1 502 ? -22.819 33.083 47.203 1.00 94.94 502 LEU A N 1
ATOM 3854 C CA . LEU A 1 502 ? -22.701 31.855 48.000 1.00 94.94 502 LEU A CA 1
ATOM 3855 C C . LEU A 1 502 ? -21.362 31.770 48.745 1.00 94.94 502 LEU A C 1
ATOM 3857 O O . LEU A 1 502 ? -21.323 31.297 49.883 1.00 94.94 502 LEU A O 1
ATOM 3861 N N . LYS A 1 503 ? -20.265 32.244 48.135 1.00 95.12 503 LYS A N 1
ATOM 3862 C CA . LYS A 1 503 ? -18.964 32.355 48.814 1.00 95.12 503 LYS A CA 1
ATOM 3863 C C . LYS A 1 503 ? -19.035 33.334 49.985 1.00 95.12 503 LYS A C 1
ATOM 3865 O O . LYS A 1 503 ? -18.558 32.994 51.065 1.00 95.12 503 LYS A O 1
ATOM 3870 N N . LYS A 1 504 ? -19.679 34.491 49.800 1.00 95.56 504 LYS A N 1
ATOM 3871 C CA . LYS A 1 504 ? -19.892 35.479 50.865 1.00 95.56 504 LYS A CA 1
ATOM 3872 C C . LYS A 1 504 ? -20.747 34.917 52.004 1.00 95.56 504 LYS A C 1
ATOM 3874 O O . LYS A 1 504 ? -20.309 34.938 53.146 1.00 95.56 504 LYS A O 1
ATOM 3879 N N . ALA A 1 505 ? -21.886 34.297 51.692 1.00 92.75 505 ALA A N 1
ATOM 3880 C CA . ALA A 1 505 ? -22.744 33.656 52.693 1.00 92.75 505 ALA A CA 1
ATOM 3881 C C . ALA A 1 505 ? -22.002 32.573 53.498 1.00 92.75 505 ALA A C 1
ATOM 3883 O O . ALA A 1 505 ? -22.244 32.400 54.692 1.00 92.75 505 ALA A O 1
ATOM 3884 N N . ARG A 1 506 ? -21.069 31.849 52.863 1.00 94.88 506 ARG A N 1
ATOM 3885 C CA . ARG A 1 506 ? -20.200 30.892 53.557 1.00 94.88 506 ARG A CA 1
ATOM 3886 C C . ARG A 1 506 ? -19.187 31.595 54.454 1.00 94.88 506 ARG A C 1
ATOM 3888 O O . ARG A 1 506 ? -19.044 31.175 55.595 1.00 94.88 506 ARG A O 1
ATOM 3895 N N . ALA A 1 507 ? -18.512 32.635 53.973 1.00 93.56 507 ALA A N 1
ATOM 3896 C CA . ALA A 1 507 ? -17.538 33.391 54.760 1.00 93.56 507 ALA A CA 1
ATOM 3897 C C . ALA A 1 507 ? -18.177 34.026 56.009 1.00 93.56 507 ALA A C 1
ATOM 3899 O O . ALA A 1 507 ? -17.676 33.826 57.112 1.00 93.56 507 ALA A O 1
ATOM 3900 N N . ASP A 1 508 ? -19.335 34.673 55.853 1.00 93.88 508 ASP A N 1
ATOM 3901 C CA . ASP A 1 508 ? -20.052 35.365 56.935 1.00 93.88 508 ASP A CA 1
ATOM 3902 C C . ASP A 1 508 ? -20.523 34.408 58.044 1.00 93.88 508 ASP A C 1
ATOM 3904 O O . ASP A 1 508 ? -20.632 34.790 59.211 1.00 93.88 508 ASP A O 1
ATOM 3908 N N . ASN A 1 509 ? -20.771 33.143 57.691 1.00 94.06 509 ASN A N 1
ATOM 3909 C CA . ASN A 1 509 ? -21.226 32.114 58.621 1.00 94.06 509 ASN A CA 1
ATOM 3910 C C . ASN A 1 509 ? -20.123 31.138 59.050 1.00 94.06 509 ASN A C 1
ATOM 3912 O O . ASN A 1 509 ? -20.402 30.238 59.837 1.00 94.06 509 ASN A O 1
ATOM 3916 N N . THR A 1 510 ? -18.885 31.291 58.577 1.00 94.19 510 THR A N 1
ATOM 3917 C CA . THR A 1 510 ? -17.753 30.455 59.002 1.00 94.19 510 THR A CA 1
ATOM 3918 C C . THR A 1 510 ? -17.008 31.138 60.148 1.00 94.19 510 THR A C 1
ATOM 3920 O O . THR A 1 510 ? -16.875 32.362 60.207 1.00 94.19 510 THR A O 1
ATOM 3923 N N . ASP A 1 511 ? -16.586 30.356 61.130 1.00 92.56 511 ASP A N 1
ATOM 3924 C CA . ASP A 1 511 ? -15.676 30.783 62.181 1.00 92.56 511 ASP A CA 1
ATOM 3925 C C . ASP A 1 511 ? -14.256 30.880 61.614 1.00 92.56 511 ASP A C 1
ATOM 3927 O O . ASP A 1 511 ? -13.751 29.919 61.030 1.00 92.56 511 ASP A O 1
ATOM 3931 N N . ALA A 1 512 ? -13.619 32.038 61.767 1.00 88.69 512 ALA A N 1
ATOM 3932 C CA . ALA A 1 512 ? -12.311 32.301 61.179 1.00 88.69 512 ALA A CA 1
ATOM 3933 C C . ALA A 1 512 ? -11.204 31.421 61.784 1.00 88.69 512 ALA A C 1
ATOM 3935 O O . ALA A 1 512 ? -10.232 31.119 61.098 1.00 88.69 512 ALA A O 1
ATOM 3936 N N . THR A 1 513 ? -11.351 30.983 63.037 1.00 86.56 513 THR A N 1
ATOM 3937 C CA . THR A 1 513 ? -10.343 30.159 63.725 1.00 86.56 513 THR A CA 1
ATOM 3938 C C . THR A 1 513 ? -10.534 28.669 63.478 1.00 86.56 513 THR A C 1
ATOM 3940 O O . THR A 1 513 ? -9.556 27.948 63.302 1.00 86.56 513 THR A O 1
ATOM 3943 N N . THR A 1 514 ? -11.778 28.186 63.441 1.00 91.81 514 THR A N 1
ATOM 3944 C CA . THR A 1 514 ? -12.060 26.743 63.331 1.00 91.81 514 THR A CA 1
ATOM 3945 C C . THR A 1 514 ? -12.428 26.287 61.920 1.00 91.81 514 THR A C 1
ATOM 3947 O O . THR A 1 514 ? -12.476 25.084 61.657 1.00 91.81 514 THR A O 1
ATOM 3950 N N . GLY A 1 515 ? -12.739 27.213 61.005 1.00 91.94 515 GLY A N 1
ATOM 3951 C CA . GLY A 1 515 ? -13.235 26.894 59.663 1.00 91.94 515 GLY A CA 1
ATOM 3952 C C . GLY A 1 515 ? -14.608 26.204 59.655 1.00 91.94 515 GLY A C 1
ATOM 3953 O O . GLY A 1 515 ? -15.073 25.764 58.599 1.00 91.94 515 GLY A O 1
ATOM 3954 N N . ARG A 1 516 ? -15.271 26.087 60.815 1.00 92.12 516 ARG A N 1
ATOM 3955 C CA . ARG A 1 516 ? -16.605 25.491 60.960 1.00 92.12 516 ARG A CA 1
ATOM 3956 C C . ARG A 1 516 ? -17.687 26.552 60.816 1.00 92.12 516 ARG A C 1
ATOM 3958 O O . ARG A 1 516 ? -17.479 27.720 61.120 1.00 92.12 516 ARG A O 1
ATOM 3965 N N . ILE A 1 517 ? -18.865 26.141 60.358 1.00 93.06 517 ILE A N 1
ATOM 3966 C CA . ILE A 1 517 ? -20.022 27.034 60.256 1.00 93.06 517 ILE A CA 1
ATOM 3967 C C . ILE A 1 517 ? -20.515 27.350 61.677 1.00 93.06 517 ILE A C 1
ATOM 3969 O O . ILE A 1 517 ? -20.919 26.430 62.386 1.00 93.06 517 ILE A O 1
ATOM 3973 N N . ARG A 1 518 ? -20.476 28.628 62.082 1.00 91.88 518 ARG A N 1
ATOM 3974 C CA . ARG A 1 518 ? -20.870 29.114 63.421 1.00 91.88 518 ARG A CA 1
ATOM 3975 C C . ARG A 1 518 ? -22.327 28.809 63.739 1.00 91.88 518 ARG A C 1
ATOM 3977 O O . ARG A 1 518 ? -22.633 28.366 64.838 1.00 91.88 518 ARG A O 1
ATOM 3984 N N . ASP A 1 519 ? -23.207 29.025 62.766 1.00 92.88 519 ASP A N 1
ATOM 3985 C CA . ASP A 1 519 ? -24.635 28.741 62.879 1.00 92.88 519 ASP A CA 1
ATOM 3986 C C . ASP A 1 519 ? -25.138 28.066 61.588 1.00 92.88 519 ASP A C 1
ATOM 3988 O O . ASP A 1 519 ? -25.363 28.730 60.567 1.00 92.88 519 ASP A O 1
ATOM 3992 N N . PRO A 1 520 ? -25.310 26.730 61.596 1.00 91.56 520 PRO A N 1
ATOM 3993 C CA . PRO A 1 520 ? -25.796 25.983 60.439 1.00 91.56 520 PRO A CA 1
ATOM 3994 C C . PRO A 1 520 ? -27.196 26.394 59.971 1.00 91.56 520 PRO A C 1
ATOM 3996 O O . PRO A 1 520 ? -27.516 26.219 58.792 1.00 91.56 520 PRO A O 1
ATOM 3999 N N . LYS A 1 521 ? -28.041 26.911 60.874 1.00 93.00 521 LYS A N 1
ATOM 4000 C CA . LYS A 1 521 ? -29.397 27.355 60.542 1.00 93.00 521 LYS A CA 1
ATOM 4001 C C . LYS A 1 521 ? -29.333 28.685 59.801 1.00 93.00 521 LYS A C 1
ATOM 4003 O O . LYS A 1 521 ? -29.867 28.778 58.700 1.00 93.00 521 LYS A O 1
ATOM 4008 N N . LYS A 1 522 ? -28.574 29.648 60.330 1.00 92.62 522 LYS A N 1
ATOM 4009 C CA . LYS A 1 522 ? -28.343 30.941 59.673 1.00 92.62 522 LYS A CA 1
ATOM 4010 C C . LYS A 1 522 ? -27.694 30.786 58.294 1.00 92.62 522 LYS A C 1
ATOM 4012 O O . LYS A 1 522 ? -28.173 31.373 57.331 1.00 92.62 522 LYS A O 1
ATOM 4017 N N . TYR A 1 523 ? -26.692 29.912 58.158 1.00 93.31 523 TYR A N 1
ATOM 4018 C CA . TYR A 1 523 ? -26.092 29.613 56.852 1.00 93.31 523 TYR A CA 1
ATOM 4019 C C . TYR A 1 523 ? -27.111 29.054 55.851 1.00 93.31 523 TYR A C 1
ATOM 4021 O O . TYR A 1 523 ? -27.112 29.439 54.682 1.00 93.31 523 TYR A O 1
ATOM 4029 N N . ARG A 1 524 ? -27.996 28.153 56.296 1.00 92.75 524 ARG A N 1
ATOM 4030 C CA . ARG A 1 524 ? -29.053 27.600 55.441 1.00 92.75 524 ARG A CA 1
ATOM 4031 C C . ARG A 1 524 ? -30.026 28.688 54.983 1.00 92.75 524 ARG A C 1
ATOM 4033 O O . ARG A 1 524 ? -30.377 28.704 53.804 1.00 92.75 524 ARG A O 1
ATOM 4040 N N . ASP A 1 525 ? -30.420 29.584 55.882 1.00 93.19 525 ASP A N 1
ATOM 4041 C CA . ASP A 1 525 ? -31.338 30.686 55.581 1.00 93.19 525 ASP A CA 1
ATOM 4042 C C . ASP A 1 525 ? -30.697 31.708 54.624 1.00 93.19 525 ASP A C 1
ATOM 4044 O O . ASP A 1 525 ? -31.341 32.166 53.678 1.00 93.19 525 ASP A O 1
ATOM 4048 N N . ASP A 1 526 ? -29.407 32.007 54.795 1.00 92.19 526 ASP A N 1
ATOM 4049 C CA . ASP A 1 526 ? -28.659 32.897 53.902 1.00 92.19 526 ASP A CA 1
ATOM 4050 C C . ASP A 1 526 ? -28.470 32.277 52.506 1.00 92.19 526 ASP A C 1
ATOM 4052 O O . ASP A 1 526 ? -28.661 32.952 51.493 1.00 92.19 526 ASP A O 1
ATOM 4056 N N . VAL A 1 527 ? -28.182 30.973 52.418 1.00 93.69 527 VAL A N 1
ATOM 4057 C CA . VAL A 1 527 ? -28.119 30.248 51.135 1.00 93.69 527 VAL A CA 1
ATOM 4058 C C . VAL A 1 527 ? -29.484 30.213 50.441 1.00 93.69 527 VAL A C 1
ATOM 4060 O O . VAL A 1 527 ? -29.545 30.369 49.219 1.00 93.69 527 VAL A O 1
ATOM 4063 N N . ALA A 1 528 ? -30.578 30.040 51.190 1.00 92.19 528 ALA A N 1
ATOM 4064 C CA . ALA A 1 528 ? -31.933 30.081 50.644 1.00 92.19 528 ALA A CA 1
ATOM 4065 C C . ALA A 1 528 ? -32.258 31.462 50.047 1.00 92.19 528 ALA A C 1
ATOM 4067 O O . ALA A 1 528 ? -32.654 31.537 48.886 1.00 92.19 528 ALA A O 1
ATOM 4068 N N . LYS A 1 529 ? -31.966 32.554 50.771 1.00 94.56 529 LYS A N 1
ATOM 4069 C CA . LYS A 1 529 ? -32.139 33.932 50.270 1.00 94.56 529 LYS A CA 1
ATOM 4070 C C . LYS A 1 529 ? -31.329 34.208 49.004 1.00 94.56 529 LYS A C 1
ATOM 4072 O O . LYS A 1 529 ? -31.824 34.858 48.080 1.00 94.56 529 LYS A O 1
ATOM 4077 N N . VAL A 1 530 ? -30.086 33.719 48.946 1.00 93.75 530 VAL A N 1
ATOM 4078 C CA . VAL A 1 530 ? -29.246 33.833 47.746 1.00 93.75 530 VAL A CA 1
ATOM 4079 C C . VAL A 1 530 ? -29.904 33.090 46.582 1.00 93.75 530 VAL A C 1
ATOM 4081 O O . VAL A 1 530 ? -30.094 33.679 45.521 1.00 93.75 530 VAL A O 1
ATOM 4084 N N . ASN A 1 531 ? -30.324 31.839 46.770 1.00 92.44 531 ASN A N 1
ATOM 4085 C CA . ASN A 1 531 ? -30.975 31.069 45.708 1.00 92.44 531 ASN A CA 1
ATOM 4086 C C . ASN A 1 531 ? -32.263 31.734 45.201 1.00 92.44 531 ASN A C 1
ATOM 4088 O O . ASN A 1 531 ? -32.385 31.921 43.993 1.00 92.44 531 ASN A O 1
ATOM 4092 N N . ASP A 1 532 ? -33.144 32.197 46.091 1.00 92.06 532 ASP A N 1
ATOM 4093 C CA . ASP A 1 532 ? -34.388 32.880 45.707 1.00 92.06 532 ASP A CA 1
ATOM 4094 C C . ASP A 1 532 ? -34.114 34.160 44.898 1.00 92.06 532 ASP A C 1
ATOM 4096 O O . ASP A 1 532 ? -34.771 34.443 43.891 1.00 92.06 532 ASP A O 1
ATOM 4100 N N . THR A 1 533 ? -33.093 34.928 45.291 1.00 93.94 533 THR A N 1
ATOM 4101 C CA . THR A 1 533 ? -32.688 36.149 44.576 1.00 93.94 533 THR A CA 1
ATOM 4102 C C . THR A 1 533 ? -32.201 35.834 43.159 1.00 93.94 533 THR A C 1
ATOM 4104 O O . THR A 1 533 ? -32.570 36.518 42.198 1.00 93.94 533 THR A O 1
ATOM 4107 N N . PHE A 1 534 ? -31.381 34.792 43.003 1.00 94.62 534 PHE A N 1
ATOM 4108 C CA . PHE A 1 534 ? -30.806 34.429 41.708 1.00 94.62 534 PHE A CA 1
ATOM 4109 C C . PHE A 1 534 ? -31.782 33.685 40.798 1.00 94.62 534 PHE A C 1
ATOM 4111 O O . PHE A 1 534 ? -31.726 33.883 39.584 1.00 94.62 534 PHE A O 1
ATOM 4118 N N . ASP A 1 535 ? -32.725 32.925 41.348 1.00 89.94 535 ASP A N 1
ATOM 4119 C CA . ASP A 1 535 ? -33.813 32.326 40.574 1.00 89.94 535 ASP A CA 1
ATOM 4120 C C . ASP A 1 535 ? -34.729 33.410 39.986 1.00 89.94 535 ASP A C 1
ATOM 4122 O O . ASP A 1 535 ? -35.082 33.346 38.805 1.00 89.94 535 ASP A O 1
ATOM 4126 N N . ASN A 1 536 ? -35.012 34.476 40.743 1.00 90.88 536 ASN A N 1
ATOM 4127 C CA . ASN A 1 536 ? -35.747 35.637 40.234 1.00 90.88 536 ASN A CA 1
ATOM 4128 C C . ASN A 1 536 ? -34.971 36.398 39.145 1.00 90.88 536 ASN A C 1
ATOM 4130 O O . ASN A 1 536 ? -35.547 36.750 38.112 1.00 90.88 536 ASN A O 1
ATOM 4134 N N . LYS A 1 537 ? -33.653 36.603 39.308 1.00 92.62 537 LYS A N 1
ATOM 4135 C CA . LYS A 1 537 ? -32.798 37.194 38.256 1.00 92.62 537 LYS A CA 1
ATOM 4136 C C . LYS A 1 537 ? -32.748 36.325 36.996 1.00 92.62 537 LYS A C 1
ATOM 4138 O O . LYS A 1 537 ? -32.814 36.845 35.878 1.00 92.62 537 LYS A O 1
ATOM 4143 N N . ARG A 1 538 ? -32.660 35.002 37.153 1.00 89.62 538 ARG A N 1
ATOM 4144 C CA . ARG A 1 538 ? -32.653 34.042 36.042 1.00 89.62 538 ARG A CA 1
ATOM 4145 C C . ARG A 1 538 ? -33.973 34.079 35.279 1.00 89.62 538 ARG A C 1
ATOM 4147 O O . ARG A 1 538 ? -33.955 34.147 34.051 1.00 89.62 538 ARG A O 1
ATOM 4154 N N . LEU A 1 539 ? -35.096 34.116 35.997 1.00 89.19 539 LEU A N 1
ATOM 4155 C CA . LEU A 1 539 ? -36.432 34.238 35.416 1.00 89.19 539 LEU A CA 1
ATOM 4156 C C . LEU A 1 539 ? -36.608 35.572 34.673 1.00 89.19 539 LEU A C 1
ATOM 4158 O O . LEU A 1 539 ? -37.094 35.588 33.544 1.00 89.19 539 LEU A O 1
ATOM 4162 N N . ALA A 1 540 ? -36.145 36.686 35.248 1.00 88.88 540 ALA A N 1
ATOM 4163 C CA . ALA A 1 540 ? -36.161 37.992 34.586 1.00 88.88 540 ALA A CA 1
ATOM 4164 C C . ALA A 1 540 ? -35.313 38.001 33.299 1.00 88.88 540 ALA A C 1
ATOM 4166 O O . ALA A 1 540 ? -35.750 38.510 32.266 1.00 88.88 540 ALA A O 1
ATOM 4167 N N . THR A 1 541 ? -34.133 37.375 33.328 1.00 89.31 541 THR A N 1
ATOM 4168 C CA . THR A 1 541 ? -33.247 37.248 32.157 1.00 89.31 541 THR A CA 1
ATOM 4169 C C . THR A 1 541 ? -33.873 36.377 31.064 1.00 89.31 541 THR A C 1
ATOM 4171 O O . THR A 1 541 ? -33.797 36.714 29.881 1.00 89.31 541 THR A O 1
ATOM 4174 N N . GLN A 1 542 ? -34.538 35.282 31.445 1.00 86.94 542 GLN A N 1
ATOM 4175 C CA . GLN A 1 542 ? -35.304 34.435 30.526 1.00 86.94 542 GLN A CA 1
ATOM 4176 C C . GLN A 1 542 ? -36.467 35.194 29.890 1.00 86.94 542 GLN A C 1
ATOM 4178 O O . GLN A 1 542 ? -36.621 35.160 28.670 1.00 86.94 542 GLN A O 1
ATOM 4183 N N . LYS A 1 543 ? -37.239 35.935 30.690 1.00 88.50 543 LYS A N 1
ATOM 4184 C CA . LYS A 1 543 ? -38.350 36.757 30.205 1.00 88.50 543 LYS A CA 1
ATOM 4185 C C . LYS A 1 543 ? -37.874 37.817 29.209 1.00 88.50 543 LYS A C 1
ATOM 4187 O O . LYS A 1 543 ? -38.420 37.909 28.115 1.00 88.50 543 LYS A O 1
ATOM 4192 N N . ALA A 1 544 ? -36.784 38.521 29.521 1.00 85.00 544 ALA A N 1
ATOM 4193 C CA . ALA A 1 544 ? -36.182 39.501 28.618 1.00 85.00 544 ALA A CA 1
ATOM 4194 C C . ALA A 1 544 ? -35.708 38.880 27.289 1.00 85.00 544 ALA A C 1
ATOM 4196 O O . ALA A 1 544 ? -35.828 39.506 26.236 1.00 85.00 544 ALA A O 1
ATOM 4197 N N . HIS A 1 545 ? -35.195 37.646 27.308 1.00 86.19 545 HIS A N 1
ATOM 4198 C CA . HIS A 1 545 ? -34.812 36.928 26.090 1.00 86.19 545 HIS A CA 1
ATOM 4199 C C . HIS A 1 545 ? -36.023 36.521 25.247 1.00 86.19 545 HIS A C 1
ATOM 4201 O O . HIS A 1 545 ? -36.010 36.712 24.031 1.00 86.19 545 HIS A O 1
ATOM 4207 N N . VAL A 1 546 ? -37.087 36.025 25.883 1.00 80.38 546 VAL A N 1
ATOM 4208 C CA . VAL A 1 546 ? -38.352 35.706 25.206 1.00 80.38 546 VAL A CA 1
ATOM 4209 C C . VAL A 1 546 ? -38.968 36.963 24.587 1.00 80.38 546 VAL A C 1
ATOM 4211 O O . VAL A 1 546 ? -39.384 36.926 23.429 1.00 80.38 546 VAL A O 1
ATOM 4214 N N . ASP A 1 547 ? -38.960 38.091 25.297 1.00 80.69 547 ASP A N 1
ATOM 4215 C CA . ASP A 1 547 ? -39.462 39.369 24.786 1.00 80.69 547 ASP A CA 1
ATOM 4216 C C . ASP A 1 547 ? -38.603 39.910 23.628 1.00 80.69 547 ASP A C 1
ATOM 4218 O O . ASP A 1 547 ? -39.141 40.394 22.628 1.00 80.69 547 ASP A O 1
ATOM 4222 N N . ALA A 1 548 ? -37.275 39.762 23.696 1.00 76.94 548 ALA A N 1
ATOM 4223 C CA . ALA A 1 548 ? -36.367 40.115 22.602 1.00 76.94 548 ALA A CA 1
ATOM 4224 C C . ALA A 1 548 ? -36.607 39.253 21.348 1.00 76.94 548 ALA A C 1
ATOM 4226 O O . ALA A 1 548 ? -36.644 39.777 20.233 1.00 76.94 548 ALA A O 1
ATOM 4227 N N . LEU A 1 549 ? -36.843 37.947 21.521 1.00 73.81 549 LEU A N 1
ATOM 4228 C CA . LEU A 1 549 ? -37.229 37.046 20.431 1.00 73.81 549 LEU A CA 1
ATOM 4229 C C . LEU A 1 549 ? -38.616 37.394 19.866 1.00 73.81 549 LEU A C 1
ATOM 4231 O O . LEU A 1 549 ? -38.823 37.328 18.655 1.00 73.81 549 LEU A O 1
ATOM 4235 N N . ALA A 1 550 ? -39.561 37.809 20.715 1.00 71.62 550 ALA A N 1
ATOM 4236 C CA . ALA A 1 550 ? -40.912 38.187 20.303 1.00 71.62 550 ALA A CA 1
ATOM 4237 C C . ALA A 1 550 ? -40.964 39.520 19.532 1.00 71.62 550 ALA A C 1
ATOM 4239 O O . ALA A 1 550 ? -41.826 39.688 18.662 1.00 71.62 550 ALA A O 1
ATOM 4240 N N . ASN A 1 551 ? -40.050 40.452 19.820 1.00 71.81 551 ASN A N 1
ATOM 4241 C CA . ASN A 1 551 ? -39.950 41.749 19.142 1.00 71.81 551 ASN A CA 1
ATOM 4242 C C . ASN A 1 551 ? -39.160 41.690 17.816 1.00 71.81 551 ASN A C 1
ATOM 4244 O O . ASN A 1 551 ? -39.296 42.592 16.995 1.00 71.81 551 ASN A O 1
ATOM 4248 N N . GLY A 1 552 ? -38.417 40.607 17.548 1.00 66.81 552 GLY A N 1
ATOM 4249 C CA . GLY A 1 552 ? -37.599 40.404 16.337 1.00 66.81 552 GLY A CA 1
ATOM 4250 C C . GLY A 1 552 ? -38.345 40.119 15.019 1.00 66.81 552 GLY A C 1
ATOM 4251 O O . GLY A 1 552 ? -37.709 39.737 14.040 1.00 66.81 552 GLY A O 1
ATOM 4252 N N . GLY A 1 553 ? -39.668 40.309 14.963 1.00 61.72 553 GLY A N 1
ATOM 4253 C CA . GLY A 1 553 ? -40.470 40.189 13.738 1.00 61.72 553 GLY A CA 1
ATOM 4254 C C . GLY A 1 553 ? -40.876 38.752 13.363 1.00 61.72 553 GLY A C 1
ATOM 4255 O O . GLY A 1 553 ? -40.052 37.901 13.048 1.00 61.72 553 GLY A O 1
ATOM 4256 N N . HIS A 1 554 ? -42.195 38.522 13.315 1.00 49.03 554 HIS A N 1
ATOM 4257 C CA . HIS A 1 554 ? -42.909 37.307 12.871 1.00 49.03 554 HIS A CA 1
ATOM 4258 C C . HIS A 1 554 ? -42.955 36.091 13.818 1.00 49.03 554 HIS A C 1
ATOM 4260 O O . HIS A 1 554 ? -42.455 35.011 13.524 1.00 49.03 554 HIS A O 1
ATOM 4266 N N . THR A 1 555 ? -43.688 36.230 14.924 1.00 56.56 555 THR A N 1
ATOM 4267 C CA . THR A 1 555 ? -44.972 35.544 15.247 1.00 56.56 555 THR A CA 1
ATOM 4268 C C . THR A 1 555 ? -45.242 35.731 16.742 1.00 56.56 555 THR A C 1
ATOM 4270 O O . THR A 1 555 ? -45.216 34.804 17.546 1.00 56.56 555 THR A O 1
ATOM 4273 N N . LYS A 1 556 ? -45.521 36.987 17.114 1.00 56.28 556 LYS A N 1
ATOM 4274 C CA . LYS A 1 556 ? -45.704 37.462 18.497 1.00 56.28 556 LYS A CA 1
ATOM 4275 C C . LYS A 1 556 ? -46.709 36.633 19.315 1.00 56.28 556 LYS A C 1
ATOM 4277 O O . LYS A 1 556 ? -46.562 36.539 20.525 1.00 56.28 556 LYS A O 1
ATOM 4282 N N . LYS A 1 557 ? -47.709 36.012 18.672 1.00 56.41 557 LYS A N 1
ATOM 4283 C CA . LYS A 1 557 ? -48.707 35.150 19.336 1.00 56.41 557 LYS A CA 1
ATOM 4284 C C . LYS A 1 557 ? -48.170 33.767 19.723 1.00 56.41 557 LYS A C 1
ATOM 4286 O O . LYS A 1 557 ? -48.440 33.339 20.833 1.00 56.41 557 LYS A O 1
ATOM 4291 N N . ALA A 1 558 ? -47.392 33.099 18.866 1.00 55.84 558 ALA A N 1
ATOM 4292 C CA . ALA A 1 558 ? -46.950 31.721 19.112 1.00 55.84 558 ALA A CA 1
ATOM 4293 C C . ALA A 1 558 ? -45.907 31.638 20.239 1.00 55.84 558 ALA A C 1
ATOM 4295 O O . ALA A 1 558 ? -46.009 30.787 21.115 1.00 55.84 558 ALA A O 1
ATOM 4296 N N . LEU A 1 559 ? -44.957 32.579 20.257 1.00 59.03 559 LEU A N 1
ATOM 4297 C CA . LEU A 1 559 ? -43.966 32.695 21.332 1.00 59.03 559 LEU A CA 1
ATOM 4298 C C . LEU A 1 559 ? -44.598 33.117 22.668 1.00 59.03 559 LEU A C 1
ATOM 4300 O O . LEU A 1 559 ? -44.217 32.582 23.703 1.00 59.03 559 LEU A O 1
ATOM 4304 N N . ARG A 1 560 ? -45.602 34.011 22.655 1.00 64.12 560 ARG A N 1
ATOM 4305 C CA . ARG A 1 560 ? -46.353 34.378 23.872 1.00 64.12 560 ARG A CA 1
ATOM 4306 C C . ARG A 1 560 ? -47.170 33.212 24.423 1.00 64.12 560 ARG A C 1
ATOM 4308 O O . ARG A 1 560 ? -47.133 32.994 25.625 1.00 64.12 560 ARG A O 1
ATOM 4315 N N . GLN A 1 561 ? -47.832 32.438 23.561 1.00 66.69 561 GLN A N 1
ATOM 4316 C CA . GLN A 1 561 ? -48.557 31.235 23.980 1.00 66.69 561 GLN A CA 1
ATOM 4317 C C . GLN A 1 561 ? -47.610 30.192 24.576 1.00 66.69 561 GLN A C 1
ATOM 4319 O O . GLN A 1 561 ? -47.871 29.677 25.653 1.00 66.69 561 GLN A O 1
ATOM 4324 N N . GLN A 1 562 ? -46.477 29.915 23.924 1.00 64.00 562 GLN A N 1
ATOM 4325 C CA . GLN A 1 562 ? -45.516 28.927 24.419 1.00 64.00 562 GLN A CA 1
ATOM 4326 C C . GLN A 1 562 ? -44.869 29.344 25.752 1.00 64.00 562 GLN A C 1
ATOM 4328 O O . GLN A 1 562 ? -44.606 28.487 26.592 1.00 64.00 562 GLN A O 1
ATOM 4333 N N . ALA A 1 563 ? -44.644 30.646 25.960 1.00 67.44 563 ALA A N 1
ATOM 4334 C CA . ALA A 1 563 ? -44.179 31.183 27.237 1.00 67.44 563 ALA A CA 1
ATOM 4335 C C . ALA A 1 563 ? -45.261 31.105 28.330 1.00 67.44 563 ALA A C 1
ATOM 4337 O O . ALA A 1 563 ? -44.952 30.681 29.439 1.00 67.44 563 ALA A O 1
ATOM 4338 N N . GLN A 1 564 ? -46.522 31.429 28.009 1.00 74.88 564 GLN A N 1
ATOM 4339 C CA . GLN A 1 564 ? -47.648 31.267 28.939 1.00 74.88 564 GLN A CA 1
ATOM 4340 C C . GLN A 1 564 ? -47.825 29.808 29.371 1.00 74.88 564 GLN A C 1
ATOM 4342 O O . GLN A 1 564 ? -47.955 29.559 30.560 1.00 74.88 564 GLN A O 1
ATOM 4347 N N . TYR A 1 565 ? -47.725 28.842 28.453 1.00 70.88 565 TYR A N 1
ATOM 4348 C CA . TYR A 1 565 ? -47.844 27.419 28.798 1.00 70.88 565 TYR A CA 1
ATOM 4349 C C . TYR A 1 565 ? -46.715 26.908 29.704 1.00 70.88 565 TYR A C 1
ATOM 4351 O O . TYR A 1 565 ? -46.952 26.064 30.565 1.00 70.88 565 TYR A O 1
ATOM 4359 N N . HIS A 1 566 ? -45.481 27.401 29.538 1.00 75.94 566 HIS A N 1
ATOM 4360 C CA . HIS A 1 566 ? -44.387 27.056 30.458 1.00 75.94 566 HIS A CA 1
ATOM 4361 C C . HIS A 1 566 ? -44.595 27.701 31.832 1.00 75.94 566 HIS A C 1
ATOM 4363 O O . HIS A 1 566 ? -44.398 27.049 32.857 1.00 75.94 566 HIS A O 1
ATOM 4369 N N . GLU A 1 567 ? -45.064 28.949 31.871 1.00 74.25 567 GLU A N 1
ATOM 4370 C CA . GLU A 1 567 ? -45.370 29.640 33.125 1.00 74.25 567 GLU A CA 1
ATOM 4371 C C . GLU A 1 567 ? -46.548 28.987 33.872 1.00 74.25 567 GLU A C 1
ATOM 4373 O O . GLU A 1 567 ? -46.474 28.800 35.083 1.00 74.25 567 GLU A O 1
ATOM 4378 N N . GLU A 1 568 ? -47.598 28.564 33.167 1.00 76.56 568 GLU A N 1
ATOM 4379 C CA . GLU A 1 568 ? -48.729 27.825 33.738 1.00 76.56 568 GLU A CA 1
ATOM 4380 C C . GLU A 1 568 ? -48.299 26.447 34.251 1.00 76.56 568 GLU A C 1
ATOM 4382 O O . GLU A 1 568 ? -48.549 26.138 35.414 1.00 76.56 568 GLU A O 1
ATOM 4387 N N . GLY A 1 569 ? -47.551 25.670 33.458 1.00 74.94 569 GLY A N 1
ATOM 4388 C CA . GLY A 1 569 ? -47.063 24.354 33.884 1.00 74.94 569 GLY A CA 1
ATOM 4389 C C . GLY A 1 569 ? -46.126 24.424 35.095 1.00 74.94 569 GLY A C 1
ATOM 4390 O O . GLY A 1 569 ? -46.192 23.586 35.990 1.00 74.94 569 GLY A O 1
ATOM 4391 N N . THR A 1 570 ? -45.279 25.452 35.184 1.00 77.06 570 THR A N 1
ATOM 4392 C CA . THR A 1 570 ? -44.412 25.649 36.359 1.00 77.06 570 THR A CA 1
ATOM 4393 C C . THR A 1 570 ? -45.165 26.188 37.578 1.00 77.06 570 THR A C 1
ATOM 4395 O O . THR A 1 570 ? -44.845 25.803 38.706 1.00 77.06 570 THR A O 1
ATOM 4398 N N . ARG A 1 571 ? -46.189 27.032 37.390 1.00 77.69 571 ARG A N 1
ATOM 4399 C CA . ARG A 1 571 ? -47.085 27.466 38.477 1.00 77.69 571 ARG A CA 1
ATOM 4400 C C . ARG A 1 571 ? -47.902 26.305 39.033 1.00 77.69 571 ARG A C 1
ATOM 4402 O O . ARG A 1 571 ? -47.988 26.184 40.250 1.00 77.69 571 ARG A O 1
ATOM 4409 N N . GLU A 1 572 ? -48.431 25.438 38.179 1.00 77.38 572 GLU A N 1
ATOM 4410 C CA . GLU A 1 572 ? -49.218 24.269 38.580 1.00 77.38 572 GLU A CA 1
ATOM 4411 C C . GLU A 1 572 ? -48.375 23.260 39.372 1.00 77.38 572 GLU A C 1
ATOM 4413 O O . GLU A 1 572 ? -48.764 22.834 40.459 1.00 77.38 572 GLU A O 1
ATOM 4418 N N . VAL A 1 573 ? -47.156 22.958 38.907 1.00 79.75 573 VAL A N 1
ATOM 4419 C CA . VAL A 1 573 ? -46.206 22.097 39.637 1.00 79.75 573 VAL A CA 1
ATOM 4420 C C . VAL A 1 573 ? -45.867 22.682 41.018 1.00 79.75 573 VAL A C 1
ATOM 4422 O O . VAL A 1 573 ? -45.755 21.933 41.989 1.00 79.75 573 VAL A O 1
ATOM 4425 N N . ARG A 1 574 ? -45.751 24.012 41.147 1.00 77.25 574 ARG A N 1
ATOM 4426 C CA . ARG A 1 574 ? -45.518 24.683 42.441 1.00 77.25 574 ARG A CA 1
ATOM 4427 C C . ARG A 1 574 ? -46.752 24.703 43.347 1.00 77.25 574 ARG A C 1
ATOM 4429 O O . ARG A 1 574 ? -46.592 24.523 44.553 1.00 77.25 574 ARG A O 1
ATOM 4436 N N . ALA A 1 575 ? -47.945 24.924 42.797 1.00 74.88 575 ALA A N 1
ATOM 4437 C CA . ALA A 1 575 ? -49.197 24.912 43.553 1.00 74.88 575 ALA A CA 1
ATOM 4438 C C . ALA A 1 575 ? -49.453 23.519 44.141 1.00 74.88 575 ALA A C 1
ATOM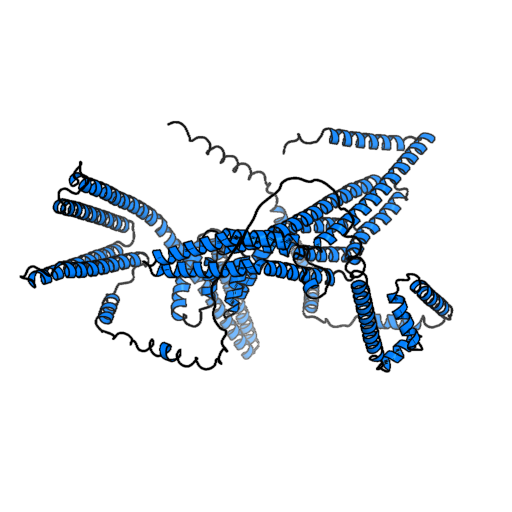 4440 O O . ALA A 1 575 ? -49.570 23.388 45.357 1.00 74.88 575 ALA A O 1
ATOM 4441 N N . ASN A 1 576 ? -49.343 22.477 43.311 1.00 78.62 576 ASN A N 1
ATOM 4442 C CA . ASN A 1 576 ? -49.495 21.087 43.736 1.00 78.62 576 ASN A CA 1
ATOM 4443 C C . ASN A 1 576 ? -48.482 20.700 44.825 1.00 78.62 576 ASN A C 1
ATOM 4445 O O . ASN A 1 576 ? -48.846 20.072 45.817 1.00 78.62 576 ASN A O 1
ATOM 4449 N N . ARG A 1 577 ? -47.222 21.156 44.714 1.00 85.38 577 ARG A N 1
ATOM 4450 C CA . ARG A 1 577 ? -46.214 20.949 45.768 1.00 85.38 577 ARG A CA 1
ATOM 4451 C C . ARG A 1 577 ? -46.643 21.572 47.094 1.00 85.38 577 ARG A C 1
ATOM 4453 O O . ARG A 1 577 ? -46.471 20.954 48.141 1.00 85.38 577 ARG A O 1
ATOM 4460 N N . ASN A 1 578 ? -47.146 22.802 47.067 1.00 79.50 578 ASN A N 1
ATOM 4461 C CA . ASN A 1 578 ? -47.529 23.516 48.281 1.00 79.50 578 ASN A CA 1
ATOM 4462 C C . ASN A 1 578 ? -48.793 22.936 48.919 1.00 79.50 578 ASN A C 1
ATOM 4464 O O . ASN A 1 578 ? -48.851 22.862 50.145 1.00 79.50 578 ASN A O 1
ATOM 4468 N N . ASP A 1 579 ? -49.755 22.486 48.118 1.00 76.44 579 ASP A N 1
ATOM 4469 C CA . ASP A 1 579 ? -50.987 21.868 48.608 1.00 76.44 579 ASP A CA 1
ATOM 4470 C C . ASP A 1 579 ? -50.722 20.478 49.193 1.00 76.44 579 ASP A C 1
ATOM 4472 O O . ASP A 1 579 ? -51.211 20.173 50.279 1.00 76.44 579 ASP A O 1
ATOM 4476 N N . GLU A 1 580 ? -49.849 19.676 48.575 1.00 78.44 580 GLU A N 1
ATOM 4477 C CA . GLU A 1 580 ? -49.442 18.373 49.114 1.00 78.44 580 GLU A CA 1
ATOM 4478 C C . GLU A 1 580 ? -48.621 18.544 50.409 1.00 78.44 580 GLU A C 1
ATOM 4480 O O . GLU A 1 580 ? -48.856 17.855 51.402 1.00 78.44 580 GLU A O 1
ATOM 4485 N N . LEU A 1 581 ? -47.725 19.540 50.470 1.00 79.38 581 LEU A N 1
ATOM 4486 C CA . LEU A 1 581 ? -46.994 19.872 51.701 1.00 79.38 581 LEU A CA 1
ATOM 4487 C C . LEU A 1 581 ? -47.913 20.411 52.811 1.00 79.38 581 LEU A C 1
ATOM 4489 O O . LEU A 1 581 ? -47.676 20.110 53.982 1.00 79.38 581 LEU A O 1
ATOM 4493 N N . ARG A 1 582 ? -48.957 21.181 52.474 1.00 75.44 582 ARG A N 1
ATOM 4494 C CA . ARG A 1 582 ? -49.961 21.671 53.437 1.00 75.44 582 ARG A CA 1
ATOM 4495 C C . ARG A 1 582 ? -50.888 20.560 53.916 1.00 75.44 582 ARG A C 1
ATOM 4497 O O . ARG A 1 582 ? -51.139 20.486 55.114 1.00 75.44 582 ARG A O 1
ATOM 4504 N N . GLY A 1 583 ? -51.333 19.671 53.029 1.00 74.06 583 GLY A N 1
ATOM 4505 C CA . GLY A 1 583 ? -52.135 18.497 53.376 1.00 74.06 583 GLY A CA 1
ATOM 4506 C C . GLY A 1 583 ? -51.386 17.558 54.321 1.00 74.06 583 GLY A C 1
ATOM 4507 O O . GLY A 1 583 ? -51.924 17.156 55.351 1.00 74.06 583 GLY A O 1
ATOM 4508 N N . HIS A 1 584 ? -50.100 17.306 54.056 1.00 70.31 584 HIS A N 1
ATOM 4509 C CA . HIS A 1 584 ? -49.255 16.517 54.957 1.00 70.31 584 HIS A CA 1
ATOM 4510 C C . HIS A 1 584 ? -48.931 17.226 56.282 1.00 70.31 584 HIS A C 1
ATOM 4512 O O . HIS A 1 584 ? -48.758 16.550 57.297 1.00 70.31 584 HIS A O 1
ATOM 4518 N N . ALA A 1 585 ? -48.862 18.561 56.301 1.00 64.94 585 ALA A N 1
ATOM 4519 C CA . ALA A 1 585 ? -48.696 19.331 57.535 1.00 64.94 585 ALA A CA 1
ATOM 4520 C C . ALA A 1 585 ? -49.978 19.352 58.390 1.00 64.94 585 ALA A C 1
ATOM 4522 O O . ALA A 1 585 ? -49.892 19.258 59.610 1.00 64.94 585 ALA A O 1
ATOM 4523 N N . ALA A 1 586 ? -51.157 19.419 57.764 1.00 65.88 586 ALA A N 1
ATOM 4524 C CA . ALA A 1 586 ? -52.449 19.396 58.451 1.00 65.88 586 ALA A CA 1
ATOM 4525 C C . ALA A 1 586 ? -52.819 17.995 58.974 1.00 65.88 586 ALA A C 1
ATOM 4527 O O . ALA A 1 586 ? -53.398 17.872 60.049 1.00 65.88 586 ALA A O 1
ATOM 4528 N N . ALA A 1 587 ? -52.438 16.932 58.257 1.00 63.50 587 ALA A N 1
ATOM 4529 C CA . ALA A 1 587 ? -52.727 15.548 58.639 1.00 63.50 587 ALA A CA 1
ATOM 4530 C C . ALA A 1 587 ? -51.859 15.015 59.798 1.00 63.50 587 ALA A C 1
ATOM 4532 O O . ALA A 1 587 ? -52.129 13.936 60.325 1.00 63.50 587 ALA A O 1
ATOM 4533 N N . ARG A 1 588 ? -50.812 15.741 60.219 1.00 57.31 588 ARG A N 1
ATOM 4534 C CA . ARG A 1 588 ? -49.933 15.333 61.325 1.00 57.31 588 ARG A CA 1
ATOM 4535 C C . ARG A 1 588 ? -49.849 16.406 62.403 1.00 57.31 588 ARG A C 1
ATOM 4537 O O . ARG A 1 588 ? -48.867 17.134 62.501 1.00 57.31 588 ARG A O 1
ATOM 4544 N N . GLY A 1 589 ? -50.827 16.396 63.302 1.00 50.19 589 GLY A N 1
ATOM 4545 C CA . GLY A 1 589 ? -50.756 17.075 64.602 1.00 50.19 589 GLY A CA 1
ATOM 4546 C C . GLY A 1 589 ? -49.787 16.435 65.614 1.00 50.19 589 GLY A C 1
ATOM 4547 O O . GLY A 1 589 ? -49.976 16.605 66.811 1.00 50.19 589 GLY A O 1
ATOM 4548 N N . GLY A 1 590 ? -48.768 15.681 65.181 1.00 51.66 590 GLY A N 1
ATOM 4549 C CA . GLY A 1 590 ? -47.867 14.940 66.071 1.00 51.66 590 GLY A CA 1
ATOM 4550 C C . GLY A 1 590 ? -46.437 14.879 65.537 1.00 51.66 590 GLY A C 1
ATOM 4551 O O . GLY A 1 590 ? -46.182 14.373 64.443 1.00 51.66 590 GLY A O 1
ATOM 4552 N N . ALA A 1 591 ? -45.501 15.424 66.314 1.00 53.16 591 ALA A N 1
ATOM 4553 C CA . ALA A 1 591 ? -44.084 15.527 65.992 1.00 53.16 591 ALA A CA 1
ATOM 4554 C C . ALA A 1 591 ? -43.418 14.139 65.907 1.00 53.16 591 ALA A C 1
ATOM 4556 O O . ALA A 1 591 ? -43.364 13.420 66.898 1.00 53.16 591 ALA A O 1
ATOM 4557 N N . GLY A 1 592 ? -42.871 13.766 64.741 1.00 52.66 592 GLY A N 1
ATOM 4558 C CA . GLY A 1 592 ? -41.938 12.629 64.675 1.00 52.66 592 GLY A CA 1
ATOM 4559 C C . GLY A 1 592 ? -41.605 12.039 63.299 1.00 52.66 592 GLY A C 1
ATOM 4560 O O . GLY A 1 592 ? -40.480 11.600 63.100 1.00 52.66 592 GLY A O 1
ATOM 4561 N N . GLY A 1 593 ? -42.518 12.048 62.318 1.00 52.47 593 GLY A N 1
ATOM 4562 C CA . GLY A 1 593 ? -42.344 11.240 61.086 1.00 52.47 593 GLY A CA 1
ATOM 4563 C C . GLY A 1 593 ? -42.023 11.974 59.771 1.00 52.47 593 GLY A C 1
ATOM 4564 O O . GLY A 1 593 ? -41.793 11.335 58.749 1.00 52.47 593 GLY A O 1
ATOM 4565 N N . GLY A 1 594 ? -42.027 13.310 59.737 1.00 60.72 594 GLY A N 1
ATOM 4566 C CA . GLY A 1 594 ? -42.223 14.060 58.480 1.00 60.72 594 GLY A CA 1
ATOM 4567 C C . GLY A 1 594 ? -41.031 14.206 57.520 1.00 60.72 594 GLY A C 1
ATOM 4568 O O . GLY A 1 594 ? -41.228 14.592 56.370 1.00 60.72 594 GLY A O 1
ATOM 4569 N N . ALA A 1 595 ? -39.793 13.939 57.941 1.00 67.25 595 ALA A N 1
ATOM 4570 C CA . ALA A 1 595 ? -38.620 14.340 57.152 1.00 67.25 595 ALA A CA 1
ATOM 4571 C C . ALA A 1 595 ? -38.353 13.451 55.922 1.00 67.25 595 ALA A C 1
ATOM 4573 O O . ALA A 1 595 ? -37.951 13.960 54.874 1.00 67.25 595 ALA A O 1
ATOM 4574 N N . ALA A 1 596 ? -38.568 12.137 56.030 1.00 68.94 596 ALA A N 1
ATOM 4575 C CA . ALA A 1 596 ? -38.325 11.200 54.929 1.00 68.94 596 ALA A CA 1
ATOM 4576 C C . ALA A 1 596 ? -39.382 11.334 53.823 1.00 68.94 596 ALA A C 1
ATOM 4578 O O . ALA A 1 596 ? -39.059 11.367 52.638 1.00 68.94 596 ALA A O 1
ATOM 4579 N N . GLU A 1 597 ? -40.638 11.501 54.222 1.00 75.25 597 GLU A N 1
ATOM 4580 C CA . GLU A 1 597 ? -41.770 11.658 53.313 1.00 75.25 597 GLU A CA 1
ATOM 4581 C C . GLU A 1 597 ? -41.731 13.010 52.594 1.00 75.25 597 GLU A C 1
ATOM 4583 O O . GLU A 1 597 ? -41.905 13.071 51.379 1.00 75.25 597 GLU A O 1
ATOM 4588 N N . ARG A 1 598 ? -41.340 14.084 53.295 1.00 76.56 598 ARG A N 1
ATOM 4589 C CA . ARG A 1 598 ? -41.093 15.387 52.663 1.00 76.56 598 ARG A CA 1
ATOM 4590 C C . ARG A 1 598 ? -40.011 15.314 51.582 1.00 76.56 598 ARG A C 1
ATOM 4592 O O . ARG A 1 598 ? -40.190 15.901 50.521 1.00 76.56 598 ARG A O 1
ATOM 4599 N N . ARG A 1 599 ? -38.933 14.548 51.800 1.00 75.06 599 ARG A N 1
ATOM 4600 C CA . ARG A 1 599 ? -37.887 14.326 50.780 1.00 75.06 599 ARG A CA 1
ATOM 4601 C C . ARG A 1 599 ? -38.406 13.552 49.568 1.00 75.06 599 ARG A C 1
ATOM 4603 O O . ARG A 1 599 ? -38.009 13.860 48.449 1.00 75.06 599 ARG A O 1
ATOM 4610 N N . GLN A 1 600 ? -39.287 12.572 49.767 1.00 76.88 600 GLN A N 1
ATOM 4611 C CA . GLN A 1 600 ? -39.912 11.841 48.658 1.00 76.88 600 GLN A CA 1
ATOM 4612 C C . GLN A 1 600 ? -40.895 12.711 47.868 1.00 76.88 600 GLN A C 1
ATOM 4614 O O . GLN A 1 600 ? -40.959 12.612 46.644 1.00 76.88 600 GLN A O 1
ATOM 4619 N N . ILE A 1 601 ? -41.645 13.585 48.542 1.00 80.19 601 ILE A N 1
ATOM 4620 C CA . ILE A 1 601 ? -42.497 14.581 47.884 1.00 80.19 601 ILE A CA 1
ATOM 4621 C C . ILE A 1 601 ? -41.616 15.525 47.053 1.00 80.19 601 ILE A C 1
ATOM 4623 O O . ILE A 1 601 ? -41.833 15.659 45.852 1.00 80.19 601 ILE A O 1
ATOM 4627 N N . GLU A 1 602 ? -40.555 16.092 47.633 1.00 77.69 602 GLU A N 1
ATOM 4628 C CA . GLU A 1 602 ? -39.634 16.994 46.923 1.00 77.69 602 GLU A CA 1
ATOM 4629 C C . GLU A 1 602 ? -38.976 16.338 45.698 1.00 77.69 602 GLU A C 1
ATOM 4631 O O . GLU A 1 602 ? -38.993 16.924 44.617 1.00 77.69 602 GLU A O 1
ATOM 4636 N N . SER A 1 603 ? -38.511 15.088 45.807 1.00 76.19 603 SER A N 1
ATOM 4637 C CA . SER A 1 603 ? -37.912 14.371 44.670 1.00 76.19 603 SER A CA 1
ATOM 4638 C C . SER A 1 603 ? -38.897 14.136 43.517 1.00 76.19 603 SER A C 1
ATOM 4640 O O . SER A 1 603 ? -38.484 14.130 42.354 1.00 76.19 603 SER A O 1
ATOM 4642 N N . ARG A 1 604 ? -40.186 13.921 43.810 1.00 80.44 604 ARG A N 1
ATOM 4643 C CA . ARG A 1 604 ? -41.222 13.750 42.778 1.00 80.44 604 ARG A CA 1
ATOM 4644 C C . ARG A 1 604 ? -41.482 15.060 42.036 1.00 80.44 604 ARG A C 1
ATOM 4646 O O . ARG A 1 604 ? -41.633 15.047 40.814 1.00 80.44 604 ARG A O 1
ATOM 4653 N N . TYR A 1 605 ? -41.475 16.191 42.741 1.00 83.56 605 TYR A N 1
ATOM 4654 C CA . TYR A 1 605 ? -41.645 17.503 42.114 1.00 83.56 605 TYR A CA 1
ATOM 4655 C C . TYR A 1 605 ? -40.433 17.928 41.286 1.00 83.56 605 TYR A C 1
ATOM 4657 O O . TYR A 1 605 ? -40.625 18.456 40.193 1.00 83.56 605 TYR A O 1
ATOM 4665 N N . ASP A 1 606 ? -39.210 17.618 41.721 1.00 75.06 606 ASP A N 1
ATOM 4666 C CA . ASP A 1 606 ? -38.005 17.883 40.924 1.00 75.06 606 ASP A CA 1
ATOM 4667 C C . ASP A 1 606 ? -38.025 17.120 39.590 1.00 75.06 606 ASP A C 1
ATOM 4669 O O . ASP A 1 606 ? -37.668 17.667 38.544 1.00 75.06 606 ASP A O 1
ATOM 4673 N N . GLN A 1 607 ? -38.511 15.874 39.591 1.00 71.56 607 GLN A N 1
ATOM 4674 C CA . GLN A 1 607 ? -38.695 15.098 38.361 1.00 71.56 607 GLN A CA 1
ATOM 4675 C C . GLN A 1 607 ? -39.791 15.680 37.457 1.00 71.56 607 GLN A C 1
ATOM 4677 O O . GLN A 1 607 ? -39.592 15.773 36.243 1.00 71.56 607 GLN A O 1
ATOM 4682 N N . LYS A 1 608 ? -40.926 16.115 38.026 1.00 77.31 608 LYS A N 1
ATOM 4683 C CA . LYS A 1 608 ? -42.002 16.782 37.268 1.00 77.31 608 LYS A CA 1
ATOM 4684 C C . LYS A 1 608 ? -41.520 18.099 36.651 1.00 77.31 608 LYS A C 1
ATOM 4686 O O . LYS A 1 608 ? -41.763 18.344 35.472 1.00 77.31 608 LYS A O 1
ATOM 4691 N N . GLN A 1 609 ? -40.765 18.898 37.401 1.00 76.81 609 GLN A N 1
ATOM 4692 C CA . GLN A 1 609 ? -40.184 20.151 36.923 1.00 76.81 609 GLN A CA 1
ATOM 4693 C C . GLN A 1 609 ? -39.182 19.909 35.781 1.00 76.81 609 GLN A C 1
ATOM 4695 O O . GLN A 1 609 ? -39.270 20.550 34.734 1.00 76.81 609 GLN A O 1
ATOM 4700 N N . GLN A 1 610 ? -38.297 18.913 35.916 1.00 70.06 610 GLN A N 1
ATOM 4701 C CA . GLN A 1 610 ? -37.387 18.512 34.836 1.00 70.06 610 GLN A CA 1
ATOM 4702 C C . GLN A 1 610 ? -38.134 18.045 33.580 1.00 70.06 610 GLN A C 1
ATOM 4704 O O . GLN A 1 610 ? -37.671 18.292 32.466 1.00 70.06 610 GLN A O 1
ATOM 4709 N N . ALA A 1 611 ? -39.284 17.384 33.727 1.00 66.50 611 ALA A N 1
ATOM 4710 C CA . ALA A 1 611 ? -40.101 16.966 32.593 1.00 66.50 611 ALA A CA 1
ATOM 4711 C C . ALA A 1 611 ? -40.724 18.163 31.851 1.00 66.50 611 ALA A C 1
ATOM 4713 O O . ALA A 1 611 ? -40.690 18.182 30.617 1.00 66.50 611 ALA A O 1
ATOM 4714 N N . VAL A 1 612 ? -41.225 19.172 32.577 1.00 74.06 612 VAL A N 1
ATOM 4715 C CA . VAL A 1 612 ? -41.750 20.427 32.003 1.00 74.06 612 VAL A CA 1
ATOM 4716 C C . VAL A 1 612 ? -40.650 21.185 31.251 1.00 74.06 612 VAL A C 1
ATOM 4718 O O . VAL A 1 612 ? -40.848 21.580 30.099 1.00 74.06 612 VAL A O 1
ATOM 4721 N N . ASP A 1 613 ? -39.456 21.298 31.835 1.00 69.31 613 ASP A N 1
ATOM 4722 C CA . ASP A 1 613 ? -38.318 21.985 31.209 1.00 69.31 613 ASP A CA 1
ATOM 4723 C C . ASP A 1 613 ? -37.812 21.244 29.958 1.00 69.31 613 ASP A C 1
ATOM 4725 O O . ASP A 1 613 ? -37.602 21.842 28.899 1.00 69.31 613 ASP A O 1
ATOM 4729 N N . GLN A 1 614 ? -37.716 19.911 30.016 1.00 65.94 614 GLN A N 1
ATOM 4730 C CA . GLN A 1 614 ? -37.367 19.092 28.852 1.00 65.94 614 GLN A CA 1
ATOM 4731 C C . GLN A 1 614 ? -38.426 19.140 27.741 1.00 65.94 614 GLN A C 1
ATOM 4733 O O . GLN A 1 614 ? -38.088 18.954 26.566 1.00 65.94 614 GLN A O 1
ATOM 4738 N N . ALA A 1 615 ? -39.704 19.320 28.083 1.00 60.66 615 ALA A N 1
ATOM 4739 C CA . ALA A 1 615 ? -40.781 19.472 27.110 1.00 60.66 615 ALA A CA 1
ATOM 4740 C C . ALA A 1 615 ? -40.705 20.838 26.412 1.00 60.66 615 ALA A C 1
ATOM 4742 O O . ALA A 1 615 ? -40.798 20.904 25.181 1.00 60.66 615 ALA A O 1
ATOM 4743 N N . PHE A 1 616 ? -40.436 21.906 27.167 1.00 70.44 616 PHE A N 1
ATOM 4744 C CA . PHE A 1 616 ? -40.213 23.248 26.629 1.00 70.44 616 PHE A CA 1
ATOM 4745 C C . PHE A 1 616 ? -39.012 23.294 25.669 1.00 70.44 616 PHE A C 1
ATOM 4747 O O . PHE A 1 616 ? -39.117 23.814 24.552 1.00 70.44 616 PHE A O 1
ATOM 4754 N N . ASP A 1 617 ? -37.899 22.656 26.039 1.00 60.72 617 ASP A N 1
ATOM 4755 C CA . ASP A 1 617 ? -36.696 22.571 25.203 1.00 60.72 617 ASP A CA 1
ATOM 4756 C C . ASP A 1 617 ? -36.914 21.780 23.909 1.00 60.72 617 ASP A C 1
ATOM 4758 O O . ASP A 1 617 ? -36.398 22.149 22.849 1.00 60.72 617 ASP A O 1
ATOM 4762 N N . ARG A 1 618 ? -37.735 20.725 23.953 1.00 59.50 618 ARG A N 1
ATOM 4763 C CA . ARG A 1 618 ? -38.131 19.973 22.753 1.00 59.50 618 ARG A CA 1
ATOM 4764 C C . ARG A 1 618 ? -39.024 20.796 21.818 1.00 59.50 618 ARG A C 1
ATOM 4766 O O . ARG A 1 618 ? -38.897 20.662 20.598 1.00 59.50 618 ARG A O 1
ATOM 4773 N N . GLY A 1 619 ? -39.869 21.672 22.365 1.00 52.78 619 GLY A N 1
ATOM 4774 C CA . GLY A 1 619 ? -40.745 22.566 21.602 1.00 52.78 619 GLY A CA 1
ATOM 4775 C C . GLY A 1 619 ? -40.001 23.639 20.797 1.00 52.78 619 GLY A C 1
ATOM 4776 O O . GLY A 1 619 ? -40.434 23.985 19.702 1.00 52.78 619 GLY A O 1
ATOM 4777 N N . ARG A 1 620 ? -38.833 24.114 21.256 1.00 51.00 620 ARG A N 1
ATOM 4778 C CA . ARG A 1 620 ? -38.027 25.134 20.543 1.00 51.00 620 ARG A CA 1
ATOM 4779 C C . ARG A 1 620 ? -37.515 24.694 19.162 1.00 51.00 620 ARG A C 1
ATOM 4781 O O . ARG A 1 620 ? -37.120 25.531 18.352 1.00 51.00 620 ARG A O 1
ATOM 4788 N N . GLY A 1 621 ? -37.510 23.391 18.870 1.00 42.53 621 GLY A N 1
ATOM 4789 C CA . GLY A 1 621 ? -37.029 22.831 17.600 1.00 42.53 621 GLY A CA 1
ATOM 4790 C C . GLY A 1 621 ? -38.106 22.554 16.547 1.00 42.53 621 GLY A C 1
ATOM 4791 O O . GLY A 1 621 ? -37.761 22.176 15.423 1.00 42.53 621 GLY A O 1
ATOM 4792 N N . GLN A 1 622 ? -39.388 22.699 16.887 1.00 41.03 622 GLN A N 1
ATOM 4793 C CA . GLN A 1 622 ? -40.511 22.351 16.019 1.00 41.03 622 GLN A CA 1
ATOM 4794 C C . GLN A 1 622 ? -41.426 23.575 15.891 1.00 41.03 622 GLN A C 1
ATOM 4796 O O . GLN A 1 622 ? -41.959 24.056 16.880 1.00 41.03 622 GLN A O 1
ATOM 4801 N N . GLY A 1 623 ? -41.579 24.117 14.676 1.00 37.31 623 GLY A N 1
ATOM 4802 C CA . GLY A 1 623 ? -42.530 25.209 14.423 1.00 37.31 623 GLY A CA 1
ATOM 4803 C C . GLY A 1 623 ? -43.956 24.846 14.876 1.00 37.31 623 GLY A C 1
ATOM 4804 O O . GLY A 1 623 ? -44.252 23.662 15.048 1.00 37.31 623 GLY A O 1
ATOM 4805 N N . PRO A 1 624 ? -44.844 25.839 15.055 1.00 34.53 624 PRO A N 1
ATOM 4806 C CA . PRO A 1 624 ? -46.049 25.694 15.861 1.00 34.53 624 PRO A CA 1
ATOM 4807 C C . PRO A 1 624 ? -46.970 24.619 15.279 1.00 34.53 624 PRO A C 1
ATOM 4809 O O . PRO A 1 624 ? -47.547 24.787 14.204 1.00 34.53 624 PRO A O 1
ATOM 4812 N N . ARG A 1 625 ? -47.118 23.510 16.005 1.00 36.38 625 ARG A N 1
ATOM 4813 C CA . ARG A 1 625 ? -48.308 22.665 15.933 1.00 36.38 625 ARG A CA 1
ATOM 4814 C C . ARG A 1 625 ? -49.031 22.784 17.262 1.00 36.38 625 ARG A C 1
ATOM 4816 O O . ARG A 1 625 ? -48.401 22.736 18.314 1.00 36.38 625 ARG A O 1
ATOM 4823 N N . VAL A 1 626 ? -50.336 22.991 17.154 1.00 38.81 626 VAL A N 1
ATOM 4824 C CA . VAL A 1 626 ? -51.289 23.094 18.256 1.00 38.81 626 VAL A CA 1
ATOM 4825 C C . VAL A 1 626 ? -51.098 21.898 19.188 1.00 38.81 626 VAL A C 1
ATOM 4827 O O . VAL A 1 626 ? -51.156 20.751 18.749 1.00 38.81 626 VAL A O 1
ATOM 4830 N N . TRP A 1 627 ? -50.801 22.199 20.448 1.00 38.47 627 TRP A N 1
ATOM 4831 C CA . TRP A 1 627 ? -50.720 21.241 21.540 1.00 38.47 627 TRP A CA 1
ATOM 4832 C C . TRP A 1 627 ? -52.159 20.959 21.993 1.00 38.47 627 TRP A C 1
ATOM 4834 O O . TRP A 1 627 ? -52.850 21.878 22.422 1.00 38.47 627 TRP A O 1
ATOM 4844 N N . GLN A 1 628 ? -52.627 19.722 21.842 1.00 37.12 628 GLN A N 1
ATOM 4845 C CA . GLN A 1 628 ? -53.841 19.218 22.490 1.00 37.12 628 GLN A CA 1
ATOM 4846 C C . GLN A 1 628 ? -53.368 18.343 23.657 1.00 37.12 628 GLN A C 1
ATOM 4848 O O . GLN A 1 628 ? -52.476 17.514 23.472 1.00 37.12 628 GLN A O 1
ATOM 4853 N N . GLY A 1 629 ? -53.886 18.605 24.859 1.00 35.97 629 GLY A N 1
ATOM 4854 C CA . GLY A 1 629 ? -53.378 18.134 26.158 1.00 35.97 629 GLY A CA 1
ATOM 4855 C C . GLY A 1 629 ? -53.412 16.622 26.420 1.00 35.97 629 GLY A C 1
ATOM 4856 O O . GLY A 1 629 ? -53.137 16.196 27.536 1.00 35.97 629 GLY A O 1
ATOM 4857 N N . ASP A 1 630 ? -53.687 15.795 25.416 1.00 35.53 630 ASP A N 1
ATOM 4858 C CA . ASP A 1 630 ? -54.027 14.383 25.619 1.00 35.53 630 ASP A CA 1
ATOM 4859 C C . ASP A 1 630 ? -52.792 13.496 25.860 1.00 35.53 630 ASP A C 1
ATOM 4861 O O . ASP A 1 630 ? -52.855 12.491 26.564 1.00 35.53 630 ASP A O 1
ATOM 4865 N N . ALA A 1 631 ? -51.620 13.889 25.350 1.00 38.09 631 ALA A N 1
ATOM 4866 C CA . ALA A 1 631 ? -50.405 13.069 25.431 1.00 38.09 631 ALA A CA 1
ATOM 4867 C C . ALA A 1 631 ? -49.729 13.062 26.820 1.00 38.09 631 ALA A C 1
ATOM 4869 O O . ALA A 1 631 ? -48.897 12.192 27.092 1.00 38.09 631 ALA A O 1
ATOM 4870 N N . ALA A 1 632 ? -50.044 14.034 27.683 1.00 38.75 632 ALA A N 1
ATOM 4871 C CA . ALA A 1 632 ? -49.546 14.079 29.060 1.00 38.75 632 ALA A CA 1
ATOM 4872 C C . ALA A 1 632 ? -50.438 13.262 30.010 1.00 38.75 632 ALA A C 1
ATOM 4874 O O . ALA A 1 632 ? -49.905 12.529 30.841 1.00 38.75 632 ALA A O 1
ATOM 4875 N N . ASN A 1 633 ? -51.761 13.300 29.812 1.00 40.03 633 ASN A N 1
ATOM 4876 C CA . ASN A 1 633 ? -52.722 12.517 30.595 1.00 40.03 633 ASN A CA 1
ATOM 4877 C C . ASN A 1 633 ? -52.630 11.015 30.294 1.00 40.03 633 ASN A C 1
ATOM 4879 O O . ASN A 1 633 ? -52.660 10.202 31.210 1.00 40.03 633 ASN A O 1
ATOM 4883 N N . GLN A 1 634 ? -52.361 10.636 29.042 1.00 39.69 634 GLN A N 1
ATOM 4884 C CA . GLN A 1 634 ? -52.265 9.224 28.655 1.00 39.69 634 GLN A CA 1
ATOM 4885 C C . GLN A 1 634 ? -51.120 8.469 29.359 1.00 39.69 634 GLN A C 1
ATOM 4887 O O . GLN A 1 634 ? -51.236 7.284 29.647 1.00 39.69 634 GLN A O 1
ATOM 4892 N N . LYS A 1 635 ? -50.020 9.159 29.696 1.00 41.88 635 LYS A N 1
ATOM 4893 C CA . LYS A 1 635 ? -48.910 8.569 30.467 1.00 41.88 635 LYS A CA 1
ATOM 4894 C C . LYS A 1 635 ? -49.162 8.512 31.971 1.00 41.88 635 LYS A C 1
ATOM 4896 O O . LYS A 1 635 ? -48.470 7.761 32.653 1.00 41.88 635 LYS A O 1
ATOM 4901 N N . LEU A 1 636 ? -50.094 9.317 32.473 1.00 39.25 636 LEU A N 1
ATOM 4902 C CA . LEU A 1 636 ? -50.532 9.288 33.865 1.00 39.25 636 LEU A CA 1
ATOM 4903 C C . LEU A 1 636 ? -51.486 8.099 34.075 1.00 39.25 636 LEU A C 1
ATOM 4905 O O . LEU A 1 636 ? -51.259 7.288 34.970 1.00 39.25 636 LEU A O 1
ATOM 4909 N N . ASP A 1 637 ? -52.427 7.902 33.146 1.00 40.41 637 ASP A N 1
ATOM 4910 C CA . ASP A 1 637 ? -53.381 6.783 33.156 1.00 40.41 637 ASP A CA 1
ATOM 4911 C C . ASP A 1 637 ? -52.715 5.408 32.992 1.00 40.41 637 ASP A C 1
ATOM 4913 O O . ASP A 1 637 ? -53.245 4.399 33.458 1.00 40.41 637 ASP A O 1
ATOM 4917 N N . ASP A 1 638 ? -51.572 5.341 32.305 1.00 45.81 638 ASP A N 1
ATOM 4918 C CA . ASP A 1 638 ? -50.794 4.105 32.138 1.00 45.81 638 ASP A CA 1
ATOM 4919 C C . ASP A 1 638 ? -49.947 3.768 33.381 1.00 45.81 638 ASP A C 1
ATOM 4921 O O . ASP A 1 638 ? -49.504 2.631 33.532 1.00 45.81 638 ASP A O 1
ATOM 4925 N N . TYR A 1 639 ? -49.728 4.733 34.282 1.00 43.16 639 TYR A N 1
ATOM 4926 C CA . TYR A 1 639 ? -49.053 4.512 35.565 1.00 43.16 639 TYR A CA 1
ATOM 4927 C C . TYR A 1 639 ? -50.053 4.184 36.687 1.00 43.16 639 TYR A C 1
ATOM 4929 O O . TYR A 1 639 ? -49.735 3.409 37.586 1.00 43.16 639 TYR A O 1
ATOM 4937 N N . GLU A 1 640 ? -51.274 4.729 36.618 1.00 40.28 640 GLU A N 1
ATOM 4938 C CA . GLU A 1 640 ? -52.361 4.437 37.566 1.00 40.28 640 GLU A CA 1
ATOM 4939 C C . GLU A 1 640 ? -53.067 3.097 37.282 1.00 40.28 640 GLU A C 1
ATOM 4941 O O . GLU A 1 640 ? -53.566 2.449 38.204 1.00 40.28 640 GLU A O 1
ATOM 4946 N N . ARG A 1 641 ? -53.038 2.604 36.034 1.00 40.16 641 ARG A N 1
ATOM 4947 C CA . ARG A 1 641 ? -53.480 1.244 35.674 1.00 40.16 641 ARG A CA 1
ATOM 4948 C C . ARG A 1 641 ? -52.382 0.220 35.970 1.00 40.16 641 ARG A C 1
ATOM 4950 O O . ARG A 1 641 ? -51.702 -0.262 35.069 1.00 40.16 641 ARG A O 1
ATOM 4957 N N . GLY A 1 642 ? -52.205 -0.093 37.253 1.00 42.66 642 GLY A N 1
ATOM 4958 C CA . GLY A 1 642 ? -51.208 -1.042 37.752 1.00 42.66 642 GLY A CA 1
ATOM 4959 C C . GLY A 1 642 ? -51.129 -2.346 36.945 1.00 42.66 642 GLY A C 1
ATOM 4960 O O . GLY A 1 642 ? -52.060 -3.149 36.942 1.00 42.66 642 GLY A O 1
ATOM 4961 N N . GLN A 1 643 ? -49.987 -2.572 36.293 1.00 31.28 643 GLN A N 1
ATOM 4962 C CA . GLN A 1 643 ? -49.598 -3.882 35.775 1.00 31.28 643 GLN A CA 1
ATOM 4963 C C . GLN A 1 643 ? -48.751 -4.611 36.828 1.00 31.28 643 GLN A C 1
ATOM 4965 O O . GLN A 1 643 ? -47.834 -4.002 37.388 1.00 31.28 643 GLN A O 1
ATOM 4970 N N . PRO A 1 644 ? -49.027 -5.896 37.115 1.00 37.34 644 PRO A N 1
ATOM 4971 C CA . PRO A 1 644 ? -48.229 -6.663 38.058 1.00 37.34 644 PRO A CA 1
ATOM 4972 C C . PRO A 1 644 ? -46.828 -6.927 37.492 1.00 37.34 644 PRO A C 1
ATOM 4974 O O . PRO A 1 644 ? -46.630 -7.066 36.284 1.00 37.34 644 PRO A O 1
ATOM 4977 N N . ALA A 1 645 ? -45.849 -6.964 38.395 1.00 35.91 645 ALA A N 1
ATOM 4978 C CA . ALA A 1 645 ? -44.458 -7.268 38.094 1.00 35.91 645 ALA A CA 1
ATOM 4979 C C . ALA A 1 645 ? -44.319 -8.636 37.389 1.00 35.91 645 ALA A C 1
ATOM 4981 O O . ALA A 1 645 ? -45.056 -9.559 37.727 1.00 35.91 645 ALA A O 1
ATOM 4982 N N . PRO A 1 646 ? -43.375 -8.804 36.443 1.00 36.06 646 PRO A N 1
ATOM 4983 C CA . PRO A 1 646 ? -43.125 -10.105 35.839 1.00 36.06 646 PRO A CA 1
ATOM 4984 C C . PRO A 1 646 ? -42.482 -11.059 36.856 1.00 36.06 646 PRO A C 1
ATOM 4986 O O . PRO A 1 646 ? -41.492 -10.721 37.510 1.00 36.06 646 PRO A O 1
ATOM 4989 N N . ASP A 1 647 ? -43.076 -12.247 36.954 1.00 35.31 647 ASP A N 1
ATOM 4990 C CA . ASP A 1 647 ? -42.801 -13.299 37.927 1.00 35.31 647 ASP A CA 1
ATOM 4991 C C . ASP A 1 647 ? -41.355 -13.818 37.947 1.00 35.31 647 ASP A C 1
ATOM 4993 O O . ASP A 1 647 ? -40.667 -13.968 36.933 1.00 35.31 647 ASP A O 1
ATOM 4997 N N . ALA A 1 648 ? -40.926 -14.174 39.157 1.00 39.06 648 ALA A N 1
ATOM 4998 C CA . ALA A 1 648 ? -39.614 -14.695 39.525 1.00 39.06 648 ALA A CA 1
ATOM 4999 C C . ALA A 1 648 ? -39.398 -16.191 39.188 1.00 39.06 648 ALA A C 1
ATOM 5001 O O . ALA A 1 648 ? -38.679 -16.886 39.903 1.00 39.06 648 ALA A O 1
ATOM 5002 N N . THR A 1 649 ? -39.983 -16.713 38.108 1.00 36.47 649 THR A N 1
ATOM 5003 C CA . THR A 1 649 ? -39.947 -18.155 37.770 1.00 36.47 649 THR A CA 1
ATOM 5004 C C . THR A 1 649 ? -38.965 -18.536 36.657 1.00 36.47 649 THR A C 1
ATOM 5006 O O . THR A 1 649 ? -38.708 -19.718 36.446 1.00 36.47 649 THR A O 1
ATOM 5009 N N . ALA A 1 650 ? -38.303 -17.575 36.005 1.00 34.62 650 ALA A N 1
ATOM 5010 C CA . ALA A 1 650 ? -37.272 -17.869 34.996 1.00 34.62 650 ALA A CA 1
ATOM 5011 C C . ALA A 1 650 ? -35.864 -18.133 35.583 1.00 34.62 650 ALA A C 1
ATOM 5013 O O . ALA A 1 650 ? -34.977 -18.610 34.876 1.00 34.62 650 ALA A O 1
ATOM 5014 N N . ALA A 1 651 ? -35.638 -17.837 36.870 1.00 37.34 651 ALA A N 1
ATOM 5015 C CA . ALA A 1 651 ? -34.332 -17.989 37.526 1.00 37.34 651 ALA A CA 1
ATOM 5016 C C . ALA A 1 651 ? -34.123 -19.363 38.200 1.00 37.34 651 ALA A C 1
ATOM 5018 O O . ALA A 1 651 ? -32.994 -19.711 38.546 1.00 37.34 651 ALA A O 1
ATOM 5019 N N . THR A 1 652 ? -35.187 -20.153 38.362 1.00 37.56 652 THR A N 1
ATOM 5020 C CA . THR A 1 652 ? -35.156 -21.471 39.019 1.00 37.56 652 THR A CA 1
ATOM 5021 C C . THR A 1 652 ? -34.954 -22.611 38.015 1.00 37.56 652 THR A C 1
ATOM 5023 O O . THR A 1 652 ? -34.154 -23.504 38.274 1.00 37.56 652 THR A O 1
ATOM 5026 N N . ALA A 1 653 ? -35.524 -22.509 36.808 1.00 36.78 653 ALA A N 1
ATOM 5027 C CA . ALA A 1 653 ? -35.353 -23.511 35.746 1.00 36.78 653 ALA A CA 1
ATOM 5028 C C . ALA A 1 653 ? -33.907 -23.603 35.202 1.00 36.78 653 ALA A C 1
ATOM 5030 O O . ALA A 1 653 ? -33.464 -24.659 34.761 1.00 36.78 653 ALA A O 1
ATOM 5031 N N . ALA A 1 654 ? -33.125 -22.520 35.291 1.00 38.91 654 ALA A N 1
ATOM 5032 C CA . ALA A 1 654 ? -31.709 -22.520 34.909 1.00 38.91 654 ALA A CA 1
ATOM 5033 C C . ALA A 1 654 ? -30.776 -23.112 35.988 1.00 38.91 654 ALA A C 1
ATOM 5035 O O . ALA A 1 654 ? -29.600 -23.344 35.715 1.00 38.91 654 ALA A O 1
ATOM 5036 N N . ARG A 1 655 ? -31.279 -23.352 37.210 1.00 41.34 655 ARG A N 1
ATOM 5037 C CA . ARG A 1 655 ? -30.525 -23.981 38.310 1.00 41.34 655 ARG A CA 1
ATOM 5038 C C . ARG A 1 655 ? -30.735 -25.493 38.403 1.00 41.34 655 ARG A C 1
ATOM 5040 O O . ARG A 1 655 ? -29.856 -26.166 38.929 1.00 41.34 655 ARG A O 1
ATOM 5047 N N . GLU A 1 656 ? -31.828 -26.026 37.862 1.00 37.31 656 GLU A N 1
ATOM 5048 C CA . GLU A 1 656 ? -32.066 -27.477 37.787 1.00 37.31 656 GLU A CA 1
ATOM 5049 C C . GLU A 1 656 ? -31.391 -28.126 36.569 1.00 37.31 656 GLU A C 1
ATOM 5051 O O . GLU A 1 656 ? -30.853 -29.219 36.692 1.00 37.31 656 GLU A O 1
ATOM 5056 N N . ALA A 1 657 ? -31.241 -27.412 35.447 1.00 39.38 657 ALA A N 1
ATOM 5057 C CA . ALA A 1 657 ? -30.525 -27.921 34.268 1.00 39.38 657 ALA A CA 1
ATOM 5058 C C . ALA A 1 657 ? -28.994 -28.077 34.452 1.00 39.38 657 ALA A C 1
ATOM 5060 O O . ALA A 1 657 ? -28.321 -28.618 33.580 1.00 39.38 657 ALA A O 1
ATOM 5061 N N . ALA A 1 658 ? -28.431 -27.605 35.571 1.00 40.31 658 ALA A N 1
ATOM 5062 C CA . ALA A 1 658 ? -27.008 -27.731 35.902 1.00 40.31 658 ALA A CA 1
ATOM 5063 C C . ALA A 1 658 ? -26.705 -28.862 36.908 1.00 40.31 658 ALA A C 1
ATOM 5065 O O . ALA A 1 658 ? -25.555 -29.005 37.314 1.00 40.31 658 ALA A O 1
ATOM 5066 N N . ARG A 1 659 ? -27.715 -29.644 37.329 1.00 37.81 659 ARG A N 1
ATOM 5067 C CA . ARG A 1 659 ? -27.555 -30.751 38.292 1.00 37.81 659 ARG A CA 1
ATOM 5068 C C . ARG A 1 659 ? -27.498 -32.156 37.677 1.00 37.81 659 ARG A C 1
ATOM 5070 O O . ARG A 1 659 ? -27.076 -33.062 38.381 1.00 37.81 659 ARG A O 1
ATOM 5077 N N . ASP A 1 660 ? -27.802 -32.319 36.389 1.00 37.78 660 ASP A N 1
ATOM 5078 C CA . ASP A 1 660 ? -27.869 -33.636 35.720 1.00 37.78 660 ASP A CA 1
ATOM 5079 C C . ASP A 1 660 ? -26.650 -33.971 34.832 1.00 37.78 660 ASP A C 1
ATOM 5081 O O . ASP A 1 660 ? -26.732 -34.798 33.926 1.00 37.78 660 ASP A O 1
ATOM 5085 N N . LEU A 1 661 ? -25.490 -33.352 35.072 1.00 40.19 661 LEU A N 1
ATOM 5086 C CA . LEU A 1 661 ? -24.243 -33.656 34.349 1.00 40.19 661 LEU A CA 1
ATOM 5087 C C . LEU A 1 661 ? -23.074 -33.950 35.295 1.00 40.19 661 LEU A C 1
ATOM 5089 O O . LEU A 1 661 ? -21.966 -33.462 35.084 1.00 40.19 661 LEU A O 1
ATOM 5093 N N . ASP A 1 662 ? -23.312 -34.766 36.322 1.00 36.50 662 ASP A N 1
ATOM 5094 C CA . ASP A 1 662 ? -22.227 -35.346 37.112 1.00 36.50 662 ASP A CA 1
ATOM 5095 C C . ASP A 1 662 ? -22.468 -36.843 37.328 1.00 36.50 662 ASP A C 1
ATOM 5097 O O . ASP A 1 662 ? -23.331 -37.266 38.096 1.00 36.50 662 ASP A O 1
ATOM 5101 N N . GLY A 1 663 ? -21.734 -37.658 36.573 1.00 34.97 663 GLY A N 1
ATOM 5102 C CA . GLY A 1 663 ? -21.857 -39.108 36.618 1.00 34.97 663 GLY A CA 1
ATOM 5103 C C . GLY A 1 663 ? -20.987 -39.810 35.588 1.00 34.97 663 GLY A C 1
ATOM 5104 O O . GLY A 1 663 ? -21.537 -40.393 34.665 1.00 34.97 663 GLY A O 1
ATOM 5105 N N . ASN A 1 664 ? -19.655 -39.731 35.724 1.00 39.22 664 ASN A N 1
ATOM 5106 C CA . ASN A 1 664 ? -18.727 -40.861 35.524 1.00 39.22 664 ASN A CA 1
ATOM 5107 C C . ASN A 1 664 ? -17.263 -40.407 35.695 1.00 39.22 664 ASN A C 1
ATOM 5109 O O . ASN A 1 664 ? -16.699 -39.852 34.759 1.00 39.22 664 ASN A O 1
ATOM 5113 N N . TYR A 1 665 ? -16.616 -40.692 36.828 1.00 37.53 665 TYR A N 1
ATOM 5114 C CA . TYR A 1 665 ? -15.154 -40.837 36.872 1.00 37.53 665 TYR A CA 1
ATOM 5115 C C . TYR A 1 665 ? -14.759 -41.896 37.903 1.00 37.53 665 TYR A C 1
ATOM 5117 O O . TYR A 1 665 ? -15.167 -41.850 39.062 1.00 37.53 665 TYR A O 1
ATOM 5125 N N . GLY A 1 666 ? -13.997 -42.879 37.420 1.00 35.59 666 GLY A N 1
ATOM 5126 C CA . GLY A 1 666 ? -13.484 -44.015 38.173 1.00 35.59 666 GLY A CA 1
ATOM 5127 C C . GLY A 1 666 ? -12.404 -43.648 39.194 1.00 35.59 666 GLY A C 1
ATOM 5128 O O . GLY A 1 666 ? -11.796 -42.581 39.155 1.00 35.59 666 GLY A O 1
ATOM 5129 N N . ALA A 1 667 ? -12.208 -44.583 40.119 1.00 36.53 667 ALA A N 1
ATOM 5130 C CA . ALA A 1 667 ? -11.418 -44.486 41.340 1.00 36.53 667 ALA A CA 1
ATOM 5131 C C . ALA A 1 667 ? -9.896 -44.290 41.143 1.00 36.53 667 ALA A C 1
ATOM 5133 O O . ALA A 1 667 ? -9.331 -44.822 40.185 1.00 36.53 667 ALA A O 1
ATOM 5134 N N . PRO A 1 668 ? -9.201 -43.646 42.105 1.00 47.06 668 PRO A N 1
ATOM 5135 C CA . PRO A 1 668 ? -7.748 -43.711 42.242 1.00 47.06 668 PRO A CA 1
ATOM 5136 C C . PRO A 1 668 ? -7.288 -44.708 43.331 1.00 47.06 668 PRO A C 1
ATOM 5138 O O . PRO A 1 668 ? -7.932 -44.885 44.364 1.00 47.06 668 PRO A O 1
ATOM 5141 N N . VAL A 1 669 ? -6.134 -45.336 43.082 1.00 42.94 669 VAL A N 1
ATOM 5142 C CA . VAL A 1 669 ? -5.384 -46.274 43.950 1.00 42.94 669 VAL A CA 1
ATOM 5143 C C . VAL A 1 669 ? -4.407 -45.489 44.863 1.00 42.94 669 VAL A C 1
ATOM 5145 O O . VAL A 1 669 ? -3.952 -44.425 44.438 1.00 42.94 669 VAL A O 1
ATOM 5148 N N . PRO A 1 670 ? -4.064 -45.946 46.094 1.00 54.38 670 PRO A N 1
ATOM 5149 C CA . PRO A 1 670 ? -3.392 -45.112 47.098 1.00 54.38 670 PRO A CA 1
ATOM 5150 C C . PRO A 1 670 ? -1.860 -45.286 47.159 1.00 54.38 670 PRO A C 1
ATOM 5152 O O . PRO A 1 670 ? -1.333 -46.365 46.892 1.00 54.38 670 PRO A O 1
ATOM 5155 N N . THR A 1 671 ? -1.153 -44.247 47.623 1.00 47.34 671 THR A N 1
ATOM 5156 C CA . THR A 1 671 ? 0.268 -44.287 48.040 1.00 47.34 671 THR A CA 1
ATOM 5157 C C . THR A 1 671 ? 0.448 -43.771 49.484 1.00 47.34 671 THR A C 1
ATOM 5159 O O . THR A 1 671 ? -0.301 -42.874 49.880 1.00 47.34 671 THR A O 1
ATOM 5162 N N . PRO A 1 672 ? 1.415 -44.298 50.272 1.00 48.44 672 PRO A N 1
ATOM 5163 C CA . PRO A 1 672 ? 1.559 -44.039 51.718 1.00 48.44 672 PRO A CA 1
ATOM 5164 C C . PRO A 1 672 ? 2.513 -42.856 52.079 1.00 48.44 672 PRO A C 1
ATOM 5166 O O . PRO A 1 672 ? 3.126 -42.284 51.178 1.00 48.44 672 PRO A O 1
ATOM 5169 N N . PRO A 1 673 ? 2.608 -42.448 53.374 1.00 53.41 673 PRO A N 1
ATOM 5170 C CA . PRO A 1 673 ? 2.936 -41.078 53.818 1.00 53.41 673 PRO A CA 1
ATOM 5171 C C . PRO A 1 673 ? 4.408 -40.846 54.259 1.00 53.41 673 PRO A C 1
ATOM 5173 O O . PRO A 1 673 ? 5.170 -41.807 54.362 1.00 53.41 673 PRO A O 1
ATOM 5176 N N . PRO A 1 674 ? 4.821 -39.585 54.549 1.00 51.94 674 PRO A N 1
ATOM 5177 C CA . PRO A 1 674 ? 6.214 -39.217 54.817 1.00 51.94 674 PRO A CA 1
ATOM 5178 C C . PRO A 1 674 ? 6.576 -39.204 56.315 1.00 51.94 674 PRO A C 1
ATOM 5180 O O . PRO A 1 674 ? 5.763 -38.833 57.161 1.00 51.94 674 PRO A O 1
ATOM 5183 N N . GLY A 1 675 ? 7.833 -39.544 56.624 1.00 40.12 675 GLY A N 1
ATOM 5184 C CA . GLY A 1 675 ? 8.423 -39.523 57.967 1.00 40.12 675 GLY A CA 1
ATOM 5185 C C . GLY A 1 675 ? 9.886 -39.048 57.965 1.00 40.12 675 GLY A C 1
ATOM 5186 O O . GLY A 1 675 ? 10.632 -39.294 57.026 1.00 40.12 675 GLY A O 1
ATOM 5187 N N . THR A 1 676 ? 10.222 -38.321 59.026 1.00 40.41 676 THR A N 1
ATOM 5188 C CA . THR A 1 676 ? 11.355 -37.429 59.376 1.00 40.41 676 THR A CA 1
ATOM 5189 C C . THR A 1 676 ? 12.765 -38.058 59.594 1.00 40.41 676 THR A C 1
ATOM 5191 O O . THR A 1 676 ? 12.872 -39.280 59.615 1.00 40.41 676 THR A O 1
ATOM 5194 N N . PRO A 1 677 ? 13.845 -37.235 59.761 1.00 64.69 677 PRO A N 1
ATOM 5195 C CA . PRO A 1 677 ? 15.282 -37.605 59.683 1.00 64.69 677 PRO A CA 1
ATOM 5196 C C . PRO A 1 677 ? 15.865 -38.028 61.054 1.00 64.69 677 PRO A C 1
ATOM 5198 O O . PRO A 1 677 ? 15.119 -37.908 62.032 1.00 64.69 677 PRO A O 1
ATOM 5201 N N . PRO A 1 678 ? 17.141 -38.499 61.197 1.00 50.62 678 PRO A N 1
ATOM 5202 C CA . PRO A 1 678 ? 18.290 -37.606 61.538 1.00 50.62 678 PRO A CA 1
ATOM 5203 C C . PRO A 1 678 ? 19.763 -38.134 61.339 1.00 50.62 678 PRO A C 1
ATOM 5205 O O . PRO A 1 678 ? 19.999 -39.294 61.023 1.00 50.62 678 PRO A O 1
ATOM 5208 N N . HIS A 1 679 ? 20.731 -37.247 61.663 1.00 34.47 679 HIS A N 1
ATOM 5209 C CA . HIS A 1 679 ? 22.078 -37.441 62.278 1.00 34.47 679 HIS A CA 1
ATOM 5210 C C . HIS A 1 679 ? 23.419 -37.475 61.480 1.00 34.47 679 HIS A C 1
ATOM 5212 O O . HIS A 1 679 ? 23.676 -38.312 60.626 1.00 34.47 679 HIS A O 1
ATOM 5218 N N . HIS A 1 680 ? 24.299 -36.549 61.918 1.00 40.59 680 HIS A N 1
ATOM 5219 C CA . HIS A 1 680 ? 25.779 -36.439 61.871 1.00 40.59 680 HIS A CA 1
ATOM 5220 C C . HIS A 1 680 ? 26.517 -37.630 62.542 1.00 40.59 680 HIS A C 1
ATOM 5222 O O . HIS A 1 680 ? 25.865 -38.322 63.324 1.00 40.59 680 HIS A O 1
ATOM 5228 N N . PRO A 1 681 ? 27.838 -37.883 62.315 1.00 51.19 681 PRO A N 1
ATOM 5229 C CA . PRO A 1 681 ? 29.013 -37.076 62.769 1.00 51.19 681 PRO A CA 1
ATOM 5230 C C . PRO A 1 681 ? 30.145 -37.025 61.700 1.00 51.19 681 PRO A C 1
ATOM 5232 O O . PRO A 1 681 ? 29.980 -37.598 60.637 1.00 51.19 681 PRO A O 1
ATOM 5235 N N . GLY A 1 682 ? 31.309 -36.371 61.780 1.00 34.59 682 GLY A N 1
ATOM 5236 C CA . GLY A 1 682 ? 32.100 -35.662 62.790 1.00 34.59 682 GLY A CA 1
ATOM 5237 C C . GLY A 1 682 ? 33.598 -35.817 62.414 1.00 34.59 682 GLY A C 1
ATOM 5238 O O . GLY A 1 682 ? 33.977 -36.866 61.910 1.00 34.59 682 GLY A O 1
ATOM 5239 N N . HIS A 1 683 ? 34.416 -34.795 62.710 1.00 32.81 683 HIS A N 1
ATOM 5240 C CA . HIS A 1 683 ? 35.899 -34.749 62.787 1.00 32.81 683 HIS A CA 1
ATOM 5241 C C . HIS A 1 683 ? 36.801 -34.281 61.611 1.00 32.81 683 HIS A C 1
ATOM 5243 O O . HIS A 1 683 ? 37.052 -34.988 60.648 1.00 32.81 683 HIS A O 1
ATOM 5249 N N . MET A 1 684 ? 37.360 -33.079 61.850 1.00 33.22 684 MET A N 1
ATOM 5250 C CA . MET A 1 684 ? 38.776 -32.640 61.881 1.00 33.22 684 MET A CA 1
ATOM 5251 C C . MET A 1 684 ? 39.741 -32.918 60.713 1.00 33.22 684 MET A C 1
ATOM 5253 O O . MET A 1 684 ? 40.149 -34.050 60.491 1.00 33.22 684 MET A O 1
ATOM 5257 N N . GLY A 1 685 ? 40.336 -31.821 60.225 1.00 31.97 685 GLY A N 1
ATOM 5258 C CA . GLY A 1 685 ? 41.797 -31.662 60.239 1.00 31.97 685 GLY A CA 1
ATOM 5259 C C . GLY A 1 685 ? 42.495 -31.514 58.884 1.00 31.97 685 GLY A C 1
ATOM 5260 O O . GLY A 1 685 ? 42.364 -32.372 58.023 1.00 31.97 685 GLY A O 1
ATOM 5261 N N . GLY A 1 686 ? 43.344 -30.486 58.772 1.00 31.20 686 GLY A N 1
ATOM 5262 C CA . GLY A 1 686 ? 44.611 -30.603 58.041 1.00 31.20 686 GLY A CA 1
ATOM 5263 C C . GLY A 1 686 ? 44.745 -29.795 56.753 1.00 31.20 686 GLY A C 1
ATOM 5264 O O . GLY A 1 686 ? 44.115 -30.087 55.747 1.00 31.20 686 GLY A O 1
ATOM 5265 N N . GLU A 1 687 ? 45.623 -28.800 56.811 1.00 35.66 687 GLU A N 1
ATOM 5266 C CA . GLU A 1 687 ? 46.124 -27.971 55.718 1.00 35.66 687 GLU A CA 1
ATOM 5267 C C . GLU A 1 687 ? 47.059 -28.718 54.740 1.00 35.66 687 GLU A C 1
ATOM 5269 O O . GLU A 1 687 ? 47.652 -29.738 55.080 1.00 35.66 687 GLU A O 1
ATOM 5274 N N . ALA A 1 688 ? 47.290 -28.050 53.599 1.00 34.59 688 ALA A N 1
ATOM 5275 C CA . ALA A 1 688 ? 48.480 -28.079 52.737 1.00 34.59 688 ALA A CA 1
ATOM 5276 C C . ALA A 1 688 ? 48.666 -29.241 51.739 1.00 34.59 688 ALA A C 1
ATOM 5278 O O . ALA A 1 688 ? 48.626 -30.414 52.085 1.00 34.59 688 ALA A O 1
ATOM 5279 N N . GLY A 1 689 ? 49.015 -28.883 50.494 1.00 31.31 689 GLY A N 1
ATOM 5280 C CA . GLY A 1 689 ? 49.713 -29.796 49.582 1.00 31.31 689 GLY A CA 1
ATOM 5281 C C . GLY A 1 689 ? 49.387 -29.632 48.103 1.00 31.31 689 GLY A C 1
ATOM 5282 O O . GLY A 1 689 ? 48.395 -30.150 47.616 1.00 31.31 689 GLY A O 1
ATOM 5283 N N . MET A 1 690 ? 50.261 -28.924 47.394 1.00 36.69 690 MET A N 1
ATOM 5284 C CA . MET A 1 690 ? 50.349 -28.825 45.938 1.00 36.69 690 MET A CA 1
ATOM 5285 C C . MET A 1 690 ? 50.623 -30.166 45.218 1.00 36.69 690 MET A C 1
ATOM 5287 O O . MET A 1 690 ? 51.336 -31.010 45.747 1.00 36.69 690 MET A O 1
ATOM 5291 N N . LEU A 1 691 ? 50.247 -30.174 43.927 1.00 39.03 691 LEU A N 1
ATOM 5292 C CA . LEU A 1 691 ? 50.861 -30.858 42.767 1.00 39.03 691 LEU A CA 1
ATOM 5293 C C . LEU A 1 691 ? 50.509 -32.327 42.441 1.00 39.03 691 LEU A C 1
ATOM 5295 O O . LEU A 1 691 ? 50.378 -33.179 43.305 1.00 39.03 691 LEU A O 1
ATOM 5299 N N . SER A 1 692 ? 50.449 -32.529 41.113 1.00 45.31 692 SER A N 1
ATOM 5300 C CA . SER A 1 692 ? 50.363 -33.743 40.277 1.00 45.31 692 SER A CA 1
ATOM 5301 C C . SER A 1 692 ? 49.088 -34.588 40.332 1.00 45.31 692 SER A C 1
ATOM 5303 O O . SER A 1 692 ? 48.848 -35.277 41.309 1.00 45.31 692 SER A O 1
ATOM 5305 N N . ASP A 1 693 ? 48.310 -34.564 39.236 1.00 34.91 693 ASP A N 1
ATOM 5306 C CA . ASP A 1 693 ? 48.033 -35.774 38.431 1.00 34.91 693 ASP A CA 1
ATOM 5307 C C . ASP A 1 693 ? 47.202 -35.452 37.170 1.00 34.91 693 ASP A C 1
ATOM 5309 O O . ASP A 1 693 ? 45.987 -35.633 37.089 1.00 34.91 693 ASP A O 1
ATOM 5313 N N . GLN A 1 694 ? 47.898 -34.984 36.128 1.00 42.16 694 GLN A N 1
ATOM 5314 C CA . GLN A 1 694 ? 47.483 -35.150 34.731 1.00 42.16 694 GLN A CA 1
ATOM 5315 C C . GLN A 1 694 ? 47.981 -36.521 34.249 1.00 42.16 694 GLN A C 1
ATOM 5317 O O . GLN A 1 694 ? 49.044 -36.601 33.642 1.00 42.16 694 GLN A O 1
ATOM 5322 N N . ALA A 1 695 ? 47.251 -37.604 34.533 1.00 42.91 695 ALA A N 1
ATOM 5323 C CA . ALA A 1 695 ? 47.555 -38.912 33.928 1.00 42.91 695 ALA A CA 1
ATOM 5324 C C . ALA A 1 695 ? 46.403 -39.940 33.893 1.00 42.91 695 ALA A C 1
ATOM 5326 O O . ALA A 1 695 ? 46.630 -41.060 33.445 1.00 42.91 695 ALA A O 1
ATOM 5327 N N . ALA A 1 696 ? 45.169 -39.617 34.307 1.00 38.31 696 ALA A N 1
ATOM 5328 C CA . ALA A 1 696 ? 44.132 -40.648 34.498 1.00 38.31 696 ALA A CA 1
ATOM 5329 C C . ALA A 1 696 ? 42.761 -40.355 33.854 1.00 38.31 696 ALA A C 1
ATOM 5331 O O . ALA A 1 696 ? 41.732 -40.790 34.361 1.00 38.31 696 ALA A O 1
ATOM 5332 N N . THR A 1 697 ? 42.719 -39.658 32.712 1.00 42.91 697 THR A N 1
ATOM 5333 C CA . THR A 1 697 ? 41.465 -39.406 31.958 1.00 42.91 697 THR A CA 1
ATOM 5334 C C . THR A 1 697 ? 41.572 -39.647 30.446 1.00 42.91 697 THR A C 1
ATOM 5336 O O . THR A 1 697 ? 40.754 -39.149 29.680 1.00 42.91 697 THR A O 1
ATOM 5339 N N . ALA A 1 698 ? 42.537 -40.459 29.996 1.00 43.34 698 ALA A N 1
ATOM 5340 C CA . ALA A 1 698 ? 42.751 -40.736 28.568 1.00 43.34 698 ALA A CA 1
ATOM 5341 C C . ALA A 1 698 ? 42.357 -42.151 28.090 1.00 43.34 698 ALA A C 1
ATOM 5343 O O . ALA A 1 698 ? 42.513 -42.433 26.909 1.00 43.34 698 ALA A O 1
ATOM 5344 N N . TYR A 1 699 ? 41.815 -43.032 28.943 1.00 41.97 699 TYR A N 1
ATOM 5345 C CA . TYR A 1 699 ? 41.516 -44.426 28.546 1.00 41.97 699 TYR A CA 1
ATOM 5346 C C . TYR A 1 699 ? 40.041 -44.859 28.625 1.00 41.97 699 TYR A C 1
ATOM 5348 O O . TYR A 1 699 ? 39.736 -46.002 28.311 1.00 41.97 699 TYR A O 1
ATOM 5356 N N . ALA A 1 700 ? 39.109 -43.961 28.968 1.00 42.94 700 ALA A N 1
ATOM 5357 C CA . ALA A 1 700 ? 37.675 -44.290 29.055 1.00 42.94 700 ALA A CA 1
ATOM 5358 C C . ALA A 1 700 ? 36.782 -43.569 28.021 1.00 42.94 700 ALA A C 1
ATOM 5360 O O . ALA A 1 700 ? 35.582 -43.812 27.979 1.00 42.94 700 ALA A O 1
ATOM 5361 N N . ALA A 1 701 ? 37.346 -42.710 27.163 1.00 45.31 701 ALA A N 1
ATOM 5362 C CA . ALA A 1 701 ? 36.591 -41.946 26.157 1.00 45.31 701 ALA A CA 1
ATOM 5363 C C . ALA A 1 701 ? 36.727 -42.488 24.714 1.00 45.31 701 ALA A C 1
ATOM 5365 O O . ALA A 1 701 ? 36.137 -41.930 23.793 1.00 45.31 701 ALA A O 1
ATOM 5366 N N . GLY A 1 702 ? 37.499 -43.564 24.506 1.00 42.91 702 GLY A N 1
ATOM 5367 C CA . GLY A 1 702 ? 37.774 -44.129 23.176 1.00 42.91 702 GLY A CA 1
ATOM 5368 C C . GLY A 1 702 ? 36.728 -45.124 22.660 1.00 42.91 702 GLY A C 1
ATOM 5369 O O . GLY A 1 702 ? 36.494 -45.174 21.455 1.00 42.91 702 GLY A O 1
ATOM 5370 N N . ASP A 1 703 ? 36.053 -45.862 23.547 1.00 43.22 703 ASP A N 1
ATOM 5371 C CA . ASP A 1 703 ? 35.205 -46.998 23.136 1.00 43.22 703 ASP A CA 1
ATOM 5372 C C . ASP A 1 703 ? 33.715 -46.667 22.952 1.00 43.22 703 ASP A C 1
ATOM 5374 O O . ASP A 1 703 ? 33.014 -47.387 22.245 1.00 43.22 703 ASP A O 1
ATOM 5378 N N . GLN A 1 704 ? 33.212 -45.549 23.488 1.00 45.44 704 GLN A N 1
ATOM 5379 C CA . GLN A 1 704 ? 31.820 -45.130 23.244 1.00 45.44 704 GLN A CA 1
ATOM 5380 C C . GLN A 1 704 ? 31.633 -44.355 21.929 1.00 45.44 704 GLN A C 1
ATOM 5382 O O . GLN A 1 704 ? 30.563 -44.410 21.334 1.00 45.44 704 GLN A O 1
ATOM 5387 N N . ALA A 1 705 ? 32.675 -43.702 21.402 1.00 48.88 705 ALA A N 1
ATOM 5388 C CA . ALA A 1 705 ? 32.562 -42.889 20.185 1.00 48.88 705 ALA A CA 1
ATOM 5389 C C . ALA A 1 705 ? 32.520 -43.707 18.874 1.00 48.88 705 ALA A C 1
ATOM 5391 O O . ALA A 1 705 ? 32.116 -43.182 17.834 1.00 48.88 705 ALA A O 1
ATOM 5392 N N . ASN A 1 706 ? 32.920 -44.984 18.906 1.00 49.00 706 ASN A N 1
ATOM 5393 C CA . ASN A 1 706 ? 32.903 -45.863 17.729 1.00 49.00 706 ASN A CA 1
ATOM 5394 C C . ASN A 1 706 ? 31.607 -46.683 17.601 1.00 49.00 706 ASN A C 1
ATOM 5396 O O . ASN A 1 706 ? 31.222 -47.034 16.486 1.00 49.00 706 ASN A O 1
ATOM 5400 N N . GLY A 1 707 ? 30.908 -46.947 18.712 1.00 51.16 707 GLY A N 1
ATOM 5401 C CA . GLY A 1 707 ? 29.618 -47.646 18.700 1.00 51.16 707 GLY A CA 1
ATOM 5402 C C . GLY A 1 707 ? 28.502 -46.813 18.064 1.00 51.16 707 GLY A C 1
ATOM 5403 O O . GLY A 1 707 ? 27.762 -47.313 17.215 1.00 51.16 707 GLY A O 1
ATOM 5404 N N . ASP A 1 708 ? 28.446 -45.522 18.393 1.00 49.97 708 ASP A N 1
ATOM 5405 C CA . ASP A 1 708 ? 27.377 -44.635 17.919 1.00 49.97 708 ASP A CA 1
ATOM 5406 C C . ASP A 1 708 ? 27.516 -44.306 16.422 1.00 49.97 708 ASP A C 1
ATOM 5408 O O . ASP A 1 708 ? 26.529 -44.317 15.684 1.00 49.97 708 ASP A O 1
ATOM 5412 N N . ARG A 1 709 ? 28.753 -44.152 15.920 1.00 53.12 709 ARG A N 1
ATOM 5413 C CA . ARG A 1 709 ? 29.020 -43.911 14.488 1.00 53.12 709 ARG A CA 1
ATOM 5414 C C . ARG A 1 709 ? 28.626 -45.081 13.586 1.00 53.12 709 ARG A C 1
ATOM 5416 O O . ARG A 1 709 ? 28.127 -44.855 12.486 1.00 53.12 709 ARG A O 1
ATOM 5423 N N . LEU A 1 710 ? 28.814 -46.320 14.041 1.00 57.75 710 LEU A N 1
ATOM 5424 C CA . LEU A 1 710 ? 28.429 -47.506 13.269 1.00 57.75 710 LEU A CA 1
ATOM 5425 C C . LEU A 1 710 ? 26.908 -47.720 13.256 1.00 57.75 710 LEU A C 1
ATOM 5427 O O . LEU A 1 710 ? 26.374 -48.248 12.277 1.00 57.75 710 LEU A O 1
ATOM 5431 N N . SER A 1 711 ? 26.202 -47.281 14.302 1.00 62.47 711 SER A N 1
ATOM 5432 C CA . SER A 1 711 ? 24.739 -47.365 14.360 1.00 62.47 711 SER A CA 1
ATOM 5433 C C . SER A 1 711 ? 24.070 -46.361 13.409 1.00 62.47 711 SER A C 1
ATOM 5435 O O . SER A 1 711 ? 23.141 -46.726 12.680 1.00 62.47 711 SER A O 1
ATOM 5437 N N . ASP A 1 712 ? 24.620 -45.148 13.313 1.00 65.88 712 ASP A N 1
ATOM 5438 C CA . ASP A 1 712 ? 24.090 -44.090 12.448 1.00 65.88 712 ASP A CA 1
ATOM 5439 C C . ASP A 1 712 ? 24.373 -44.359 10.961 1.00 65.88 712 ASP A C 1
ATOM 5441 O O . ASP A 1 712 ? 23.514 -44.134 10.103 1.00 65.88 712 ASP A O 1
ATOM 5445 N N . GLU A 1 713 ? 25.538 -44.927 10.630 1.00 72.62 713 GLU A N 1
ATOM 5446 C CA . GLU A 1 713 ? 25.862 -45.295 9.247 1.00 72.62 713 GLU A CA 1
ATOM 5447 C C . GLU A 1 713 ? 25.012 -46.481 8.754 1.00 72.62 713 GLU A C 1
ATOM 5449 O O . GLU A 1 713 ? 24.562 -46.505 7.603 1.00 72.62 713 GLU A O 1
ATOM 5454 N N . ALA A 1 714 ? 24.716 -47.445 9.633 1.00 70.56 714 ALA A N 1
ATOM 5455 C CA . ALA A 1 714 ? 23.822 -48.557 9.321 1.00 70.56 714 ALA A CA 1
ATOM 5456 C C . ALA A 1 714 ? 22.356 -48.107 9.173 1.00 70.56 714 ALA A C 1
ATOM 5458 O O . ALA A 1 714 ? 21.640 -48.628 8.312 1.00 70.56 714 ALA A O 1
ATOM 5459 N N . ALA A 1 715 ? 21.904 -47.133 9.970 1.00 68.50 715 ALA A N 1
ATOM 5460 C CA . ALA A 1 715 ? 20.570 -46.547 9.845 1.00 68.50 715 ALA A CA 1
ATOM 5461 C C . ALA A 1 715 ? 20.420 -45.744 8.541 1.00 68.50 715 ALA A C 1
ATOM 5463 O O . ALA A 1 715 ? 19.434 -45.922 7.821 1.00 68.50 715 ALA A O 1
ATOM 5464 N N . SER A 1 716 ? 21.440 -44.957 8.184 1.00 74.94 716 SER A N 1
ATOM 5465 C CA . SER A 1 716 ? 21.501 -44.199 6.928 1.00 74.94 716 SER A CA 1
ATOM 5466 C C . SER A 1 716 ? 21.452 -45.117 5.698 1.00 74.94 716 SER A C 1
ATOM 5468 O O . SER A 1 716 ? 20.592 -44.957 4.829 1.00 74.94 716 SER A O 1
ATOM 5470 N N . LYS A 1 717 ? 22.269 -46.181 5.671 1.00 80.00 717 LYS A N 1
ATOM 5471 C CA . LYS A 1 717 ? 22.274 -47.164 4.570 1.00 80.00 717 LYS A CA 1
ATOM 5472 C C . LYS A 1 717 ? 20.957 -47.940 4.449 1.00 80.00 717 LYS A C 1
ATOM 5474 O O . LYS A 1 717 ? 20.559 -48.308 3.344 1.00 80.00 717 LYS A O 1
ATOM 5479 N N . ARG A 1 718 ? 20.241 -48.169 5.558 1.00 73.69 718 ARG A N 1
ATOM 5480 C CA . ARG A 1 718 ? 18.899 -48.782 5.538 1.00 73.69 718 ARG A CA 1
ATOM 5481 C C . ARG A 1 718 ? 17.833 -47.832 4.993 1.00 73.69 718 ARG A C 1
ATOM 5483 O O . ARG A 1 718 ? 16.957 -48.292 4.264 1.00 73.69 718 ARG A O 1
ATOM 5490 N N . GLN A 1 719 ? 17.915 -46.536 5.294 1.00 66.88 719 GLN A N 1
ATOM 5491 C CA . GLN A 1 719 ? 17.023 -45.528 4.714 1.00 66.88 719 GLN A CA 1
ATOM 5492 C C . GLN A 1 719 ? 17.258 -45.351 3.210 1.00 66.88 719 GLN A C 1
ATOM 5494 O O . GLN A 1 719 ? 16.291 -45.303 2.454 1.00 66.88 719 GLN A O 1
ATOM 5499 N N . GLU A 1 720 ? 18.515 -45.349 2.765 1.00 76.50 720 GLU A N 1
ATOM 5500 C CA . GLU A 1 720 ? 18.857 -45.274 1.340 1.00 76.50 720 GLU A CA 1
ATOM 5501 C C . GLU A 1 720 ? 18.415 -46.535 0.573 1.00 76.50 720 GLU A C 1
ATOM 5503 O O . GLU A 1 720 ? 17.880 -46.453 -0.532 1.00 76.50 720 GLU A O 1
ATOM 5508 N N . ALA A 1 721 ? 18.560 -47.724 1.170 1.00 75.12 721 ALA A N 1
ATOM 5509 C CA . ALA A 1 721 ? 18.061 -48.965 0.575 1.00 75.12 721 ALA A CA 1
ATOM 5510 C C . ALA A 1 721 ? 16.521 -49.015 0.518 1.00 75.12 721 ALA A C 1
ATOM 5512 O O . ALA A 1 721 ? 15.954 -49.543 -0.440 1.00 75.12 721 ALA A O 1
ATOM 5513 N N . ALA A 1 722 ? 15.837 -48.451 1.519 1.00 69.56 722 ALA A N 1
ATOM 5514 C CA . ALA A 1 722 ? 14.381 -48.355 1.541 1.00 69.56 722 ALA A CA 1
ATOM 5515 C C . ALA A 1 722 ? 13.850 -47.347 0.509 1.00 69.56 722 ALA A C 1
ATOM 5517 O O . ALA A 1 722 ? 12.849 -47.637 -0.146 1.00 69.56 722 ALA A O 1
ATOM 5518 N N . SER A 1 723 ? 14.529 -46.210 0.302 1.00 71.31 723 SER A N 1
ATOM 5519 C CA . SER A 1 723 ? 14.134 -45.248 -0.735 1.00 71.31 723 SER A CA 1
ATOM 5520 C C . SER A 1 723 ? 14.356 -45.815 -2.137 1.00 71.31 723 SER A C 1
ATOM 5522 O O . SER A 1 723 ? 13.468 -45.701 -2.975 1.00 71.31 723 SER A O 1
ATOM 5524 N N . LYS A 1 724 ? 15.474 -46.520 -2.366 1.00 77.56 724 LYS A N 1
ATOM 5525 C CA . LYS A 1 724 ? 15.756 -47.191 -3.647 1.00 77.56 724 LYS A CA 1
ATOM 5526 C C . LYS A 1 724 ? 14.759 -48.312 -3.958 1.00 77.56 724 LYS A C 1
ATOM 5528 O O . LYS A 1 724 ? 14.385 -48.477 -5.114 1.00 77.56 724 LYS A O 1
ATOM 5533 N N . ARG A 1 725 ? 14.274 -49.049 -2.948 1.00 67.75 725 ARG A N 1
ATOM 5534 C CA . ARG A 1 725 ? 13.178 -50.025 -3.127 1.00 67.75 725 ARG A CA 1
ATOM 5535 C C . ARG A 1 725 ? 11.840 -49.355 -3.436 1.00 67.75 725 ARG A C 1
ATOM 5537 O O . ARG A 1 725 ? 11.169 -49.777 -4.365 1.00 67.75 725 ARG A O 1
ATOM 5544 N N . ALA A 1 726 ? 11.487 -48.283 -2.727 1.00 62.50 726 ALA A N 1
ATOM 5545 C CA . ALA A 1 726 ? 10.252 -47.544 -2.997 1.00 62.50 726 ALA A CA 1
ATOM 5546 C C . ALA A 1 726 ? 10.244 -46.887 -4.392 1.00 62.50 726 ALA A C 1
ATOM 5548 O O . ALA A 1 726 ? 9.183 -46.709 -4.988 1.00 62.50 726 ALA A O 1
ATOM 5549 N N . GLU A 1 727 ? 11.415 -46.531 -4.919 1.00 64.62 727 GLU A N 1
ATOM 5550 C CA . GLU A 1 727 ? 11.582 -45.991 -6.269 1.00 64.62 727 GLU A CA 1
ATOM 5551 C C . GLU A 1 727 ? 11.533 -47.087 -7.347 1.00 64.62 727 GLU A C 1
ATOM 5553 O O . GLU A 1 727 ? 10.887 -46.891 -8.377 1.00 64.62 727 GLU A O 1
ATOM 5558 N N . ALA A 1 728 ? 12.092 -48.272 -7.073 1.00 62.53 728 ALA A N 1
ATOM 5559 C CA . ALA A 1 728 ? 11.956 -49.451 -7.933 1.00 62.53 728 ALA A CA 1
ATOM 5560 C C . ALA A 1 728 ? 10.491 -49.921 -8.054 1.00 62.53 728 ALA A C 1
ATOM 5562 O O . ALA A 1 728 ? 9.996 -50.101 -9.167 1.00 62.53 728 ALA A O 1
ATOM 5563 N N . ASP A 1 729 ? 9.756 -49.989 -6.939 1.00 60.97 729 ASP A N 1
ATOM 5564 C CA . ASP A 1 729 ? 8.332 -50.365 -6.929 1.00 60.97 729 ASP A CA 1
ATOM 5565 C C . ASP A 1 729 ? 7.460 -49.333 -7.680 1.00 60.97 729 ASP A C 1
ATOM 5567 O O . ASP A 1 729 ? 6.433 -49.659 -8.283 1.00 60.97 729 ASP A O 1
ATOM 5571 N N . ARG A 1 730 ? 7.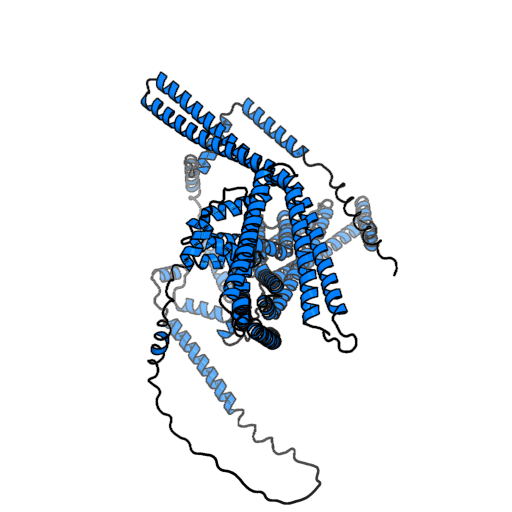882 -48.061 -7.695 1.00 56.09 730 ARG A N 1
ATOM 5572 C CA . ARG A 1 730 ? 7.199 -46.980 -8.425 1.00 56.09 730 ARG A CA 1
ATOM 5573 C C . ARG A 1 730 ? 7.440 -47.040 -9.937 1.00 56.09 730 ARG A C 1
ATOM 5575 O O . ARG A 1 730 ? 6.609 -46.531 -10.695 1.00 56.09 730 ARG A O 1
ATOM 5582 N N . LEU A 1 731 ? 8.544 -47.650 -10.366 1.00 60.31 731 LEU A N 1
ATOM 5583 C CA . LEU A 1 731 ? 8.880 -47.875 -11.772 1.00 60.31 731 LEU A CA 1
ATOM 5584 C C . LEU A 1 731 ? 8.209 -49.144 -12.325 1.00 60.31 731 LEU A C 1
ATOM 5586 O O . LEU A 1 731 ? 7.753 -49.123 -13.467 1.00 60.31 731 LEU A O 1
ATOM 5590 N N . GLU A 1 732 ? 8.024 -50.193 -11.516 1.00 52.47 732 GLU A N 1
ATOM 5591 C CA . GLU A 1 732 ? 7.258 -51.385 -11.927 1.00 52.47 732 GLU A CA 1
ATOM 5592 C C . GLU A 1 732 ? 5.743 -51.120 -12.061 1.00 52.47 732 GLU A C 1
ATOM 5594 O O . GLU A 1 732 ? 5.068 -51.744 -12.883 1.00 52.47 732 GLU A O 1
ATOM 5599 N N . GLY A 1 733 ? 5.201 -50.124 -11.348 1.00 44.09 733 GLY A N 1
ATOM 5600 C CA . GLY A 1 733 ? 3.781 -49.744 -11.404 1.00 44.09 733 GLY A CA 1
ATOM 5601 C C . GLY A 1 733 ? 3.314 -48.981 -12.660 1.00 44.09 733 GLY A C 1
ATOM 5602 O O . GLY A 1 733 ? 2.132 -48.644 -12.752 1.00 44.09 733 GLY A O 1
ATOM 5603 N N . LYS A 1 734 ? 4.193 -48.684 -13.630 1.00 45.62 734 LYS A N 1
ATOM 5604 C CA . LYS A 1 734 ? 3.874 -47.906 -14.851 1.00 45.62 734 LYS A CA 1
ATOM 5605 C C . LYS A 1 734 ? 3.962 -48.730 -16.146 1.00 45.62 734 LYS A C 1
ATOM 5607 O O . LYS A 1 734 ? 4.590 -48.310 -17.112 1.00 45.62 734 LYS A O 1
ATOM 5612 N N . THR A 1 735 ? 3.303 -49.885 -16.210 1.00 48.00 735 THR A N 1
ATOM 5613 C CA . THR A 1 735 ? 3.272 -50.733 -17.425 1.00 48.00 735 THR A CA 1
ATOM 5614 C C . THR A 1 735 ? 1.891 -50.867 -18.074 1.00 48.00 735 THR A C 1
ATOM 5616 O O . THR A 1 735 ? 1.606 -51.863 -18.727 1.00 48.00 735 THR A O 1
ATOM 5619 N N . ASN A 1 736 ? 1.055 -49.826 -17.997 1.00 48.06 736 ASN A N 1
ATOM 5620 C CA . ASN A 1 736 ? -0.145 -49.706 -18.834 1.00 48.06 736 ASN A CA 1
ATOM 5621 C C . ASN A 1 736 ? -0.039 -48.470 -19.738 1.00 48.06 736 ASN A C 1
ATOM 5623 O O . ASN A 1 736 ? -0.644 -47.438 -19.459 1.00 48.06 736 ASN A O 1
ATOM 5627 N N . MET A 1 737 ? 0.759 -48.574 -20.806 1.00 63.94 737 MET A N 1
ATOM 5628 C CA . MET A 1 737 ? 0.750 -47.603 -21.907 1.00 63.94 737 MET A CA 1
ATOM 5629 C C . MET A 1 737 ? -0.430 -47.882 -22.832 1.00 63.94 737 MET A C 1
ATOM 5631 O O . MET A 1 737 ? -0.694 -49.028 -23.204 1.00 63.94 737 MET A O 1
ATOM 5635 N N . THR A 1 738 ? -1.124 -46.824 -23.232 1.00 71.81 738 THR A N 1
ATOM 5636 C CA . THR A 1 738 ? -2.208 -46.921 -24.209 1.00 71.81 738 THR A CA 1
ATOM 5637 C C . THR A 1 738 ? -1.646 -47.149 -25.626 1.00 71.81 738 THR A C 1
ATOM 5639 O O . THR A 1 738 ? -0.520 -46.743 -25.926 1.00 71.81 738 THR A O 1
ATOM 5642 N N . PRO A 1 739 ? -2.400 -47.785 -26.547 1.00 65.62 739 PRO A N 1
ATOM 5643 C CA . PRO A 1 739 ? -1.941 -48.025 -27.920 1.00 65.62 739 PRO A CA 1
ATOM 5644 C C . PRO A 1 739 ? -1.551 -46.751 -28.687 1.00 65.62 739 PRO A C 1
ATOM 5646 O O . PRO A 1 739 ? -0.719 -46.815 -29.590 1.00 65.62 739 PRO A O 1
ATOM 5649 N N . GLU A 1 740 ? -2.122 -45.597 -28.328 1.00 59.56 740 GLU A N 1
ATOM 5650 C CA . GLU A 1 740 ? -1.796 -44.303 -28.939 1.00 59.56 740 GLU A CA 1
ATOM 5651 C C . GLU A 1 740 ? -0.445 -43.754 -28.467 1.00 59.56 740 GLU A C 1
ATOM 5653 O O . GLU A 1 740 ? 0.324 -43.256 -29.286 1.00 59.56 740 GLU A O 1
ATOM 5658 N N . GLU A 1 741 ? -0.101 -43.924 -27.187 1.00 63.72 741 GLU A N 1
ATOM 5659 C CA . GLU A 1 741 ? 1.221 -43.560 -26.655 1.00 63.72 741 GLU A CA 1
ATOM 5660 C C . GLU A 1 741 ? 2.323 -44.426 -27.273 1.00 63.72 741 GLU A C 1
ATOM 5662 O O . GLU A 1 741 ? 3.399 -43.925 -27.601 1.00 63.72 741 GLU A O 1
ATOM 5667 N N . ARG A 1 742 ? 2.031 -45.708 -27.532 1.00 67.06 742 ARG A N 1
ATOM 5668 C CA . ARG A 1 742 ? 2.953 -46.606 -28.241 1.00 67.06 742 ARG A CA 1
ATOM 5669 C C . ARG A 1 742 ? 3.179 -46.165 -29.690 1.00 67.06 742 ARG A C 1
ATOM 5671 O O . ARG A 1 742 ? 4.314 -46.152 -30.154 1.00 67.06 742 ARG A O 1
ATOM 5678 N N . LYS A 1 743 ? 2.118 -45.728 -30.375 1.00 67.00 743 LYS A N 1
ATOM 5679 C CA . LYS A 1 743 ? 2.189 -45.193 -31.745 1.00 67.00 743 LYS A CA 1
ATOM 5680 C C . LYS A 1 743 ? 2.943 -43.862 -31.818 1.00 67.00 743 LYS A C 1
ATOM 5682 O O . LYS A 1 743 ? 3.654 -43.617 -32.788 1.00 67.00 743 LYS A O 1
ATOM 5687 N N . ALA A 1 744 ? 2.800 -43.013 -30.801 1.00 65.38 744 ALA A N 1
ATOM 5688 C CA . ALA A 1 744 ? 3.528 -41.752 -30.699 1.00 65.38 744 ALA A CA 1
ATOM 5689 C C . ALA A 1 744 ? 5.027 -41.973 -30.435 1.00 65.38 744 ALA A C 1
ATOM 5691 O O . ALA A 1 744 ? 5.850 -41.272 -31.013 1.00 65.38 744 ALA A O 1
ATOM 5692 N N . LEU A 1 745 ? 5.391 -42.970 -29.624 1.00 68.31 745 LEU A N 1
ATOM 5693 C CA . LEU A 1 745 ? 6.791 -43.330 -29.372 1.00 68.31 745 LEU A CA 1
ATOM 5694 C C . LEU A 1 745 ? 7.462 -43.980 -30.590 1.00 68.31 745 LEU A C 1
ATOM 5696 O O . LEU A 1 745 ? 8.594 -43.624 -30.923 1.00 68.31 745 LEU A O 1
ATOM 5700 N N . GLU A 1 746 ? 6.745 -44.843 -31.317 1.00 71.56 746 GLU A N 1
ATOM 5701 C CA . GLU A 1 746 ? 7.223 -45.396 -32.592 1.00 71.56 746 GLU A CA 1
ATOM 5702 C C . GLU A 1 746 ? 7.427 -44.300 -33.652 1.00 71.56 746 GLU A C 1
ATOM 5704 O O . GLU A 1 746 ? 8.404 -44.346 -34.400 1.00 71.56 746 GLU A O 1
ATOM 5709 N N . ALA A 1 747 ? 6.579 -43.264 -33.675 1.00 63.72 747 ALA A N 1
ATOM 5710 C CA . ALA A 1 747 ? 6.724 -42.126 -34.588 1.00 63.72 747 ALA A CA 1
ATOM 5711 C C . ALA A 1 747 ? 7.969 -41.258 -34.313 1.00 63.72 747 ALA A C 1
ATOM 5713 O O . ALA A 1 747 ? 8.419 -40.539 -35.203 1.00 63.72 747 ALA A O 1
ATOM 5714 N N . VAL A 1 748 ? 8.545 -41.337 -33.107 1.00 61.72 748 VAL A N 1
ATOM 5715 C CA . VAL A 1 748 ? 9.779 -40.625 -32.716 1.00 61.72 748 VAL A CA 1
ATOM 5716 C C . VAL A 1 748 ? 11.004 -41.562 -32.752 1.00 61.72 748 VAL A C 1
ATOM 5718 O O . VAL A 1 748 ? 12.122 -41.150 -32.452 1.00 61.72 748 VAL A O 1
ATOM 5721 N N . GLY A 1 749 ? 10.827 -42.814 -33.193 1.00 73.94 749 GLY A N 1
ATOM 5722 C CA . GLY A 1 749 ? 11.915 -43.771 -33.409 1.00 73.94 749 GLY A CA 1
ATOM 5723 C C . GLY A 1 749 ? 12.422 -44.475 -32.149 1.00 73.94 749 GLY A C 1
ATOM 5724 O O . GLY A 1 749 ? 13.494 -45.070 -32.201 1.00 73.94 749 GLY A O 1
ATOM 5725 N N . ILE A 1 750 ? 11.673 -44.430 -31.042 1.00 68.69 750 ILE A N 1
ATOM 5726 C CA . ILE A 1 750 ? 12.015 -45.141 -29.803 1.00 68.69 750 ILE A CA 1
ATOM 5727 C C . ILE A 1 750 ? 11.337 -46.508 -29.848 1.00 68.69 750 ILE A C 1
ATOM 5729 O O . ILE A 1 750 ? 10.112 -46.608 -29.777 1.00 68.69 750 ILE A O 1
ATOM 5733 N N . THR A 1 751 ? 12.130 -47.567 -30.013 1.00 56.50 751 THR A N 1
ATOM 5734 C CA . THR A 1 751 ? 11.602 -48.903 -30.363 1.00 56.50 751 THR A CA 1
ATOM 5735 C C . THR A 1 751 ? 11.568 -49.880 -29.192 1.00 56.50 751 THR A C 1
ATOM 5737 O O . THR A 1 751 ? 10.944 -50.937 -29.291 1.00 56.50 751 THR A O 1
ATOM 5740 N N . ASN A 1 752 ? 12.170 -49.535 -28.048 1.00 71.44 752 ASN A N 1
ATOM 5741 C CA . ASN A 1 752 ? 12.023 -50.315 -26.824 1.00 71.44 752 ASN A CA 1
ATOM 5742 C C . ASN A 1 752 ? 11.981 -49.441 -25.556 1.00 71.44 752 ASN A C 1
ATOM 5744 O O . ASN A 1 752 ? 12.446 -48.306 -25.525 1.00 71.44 752 ASN A O 1
ATOM 5748 N N . VAL A 1 753 ? 11.415 -50.005 -24.485 1.00 52.88 753 VAL A N 1
ATOM 5749 C CA . VAL A 1 753 ? 11.242 -49.337 -23.180 1.00 52.88 753 VAL A CA 1
ATOM 5750 C C . VAL A 1 753 ? 12.592 -49.065 -22.486 1.00 52.88 753 VAL A C 1
ATOM 5752 O O . VAL A 1 753 ? 12.689 -48.170 -21.650 1.00 52.88 753 VAL A O 1
ATOM 5755 N N . GLY A 1 754 ? 13.654 -49.782 -22.873 1.00 59.69 754 GLY A N 1
ATOM 5756 C CA . GLY A 1 754 ? 15.013 -49.589 -22.361 1.00 59.69 754 GLY A CA 1
ATOM 5757 C C . GLY A 1 754 ? 15.670 -48.283 -22.825 1.00 59.69 754 GLY A C 1
ATOM 5758 O O . GLY A 1 754 ? 16.386 -47.661 -22.046 1.00 59.69 754 GLY A O 1
ATOM 5759 N N . GLU A 1 755 ? 15.378 -47.814 -24.042 1.00 56.31 755 GLU A N 1
ATOM 5760 C CA . GLU A 1 755 ? 15.857 -46.516 -24.550 1.00 56.31 755 GLU A CA 1
ATOM 5761 C C . GLU A 1 755 ? 15.230 -45.335 -23.794 1.00 56.31 755 GLU A C 1
ATOM 5763 O O . GLU A 1 755 ? 15.895 -44.326 -23.557 1.00 56.31 755 GLU A O 1
ATOM 5768 N N . LEU A 1 756 ? 13.980 -45.480 -23.340 1.00 50.25 756 LEU A N 1
ATOM 5769 C CA . LEU A 1 756 ? 13.294 -44.468 -22.532 1.00 50.25 756 LEU A CA 1
ATOM 5770 C C . LEU A 1 756 ? 13.887 -44.372 -21.114 1.00 50.25 756 LEU A C 1
ATOM 5772 O O . LEU A 1 756 ? 14.041 -43.276 -20.582 1.00 50.25 756 LEU A O 1
ATOM 5776 N N . ALA A 1 757 ? 14.266 -45.512 -20.524 1.00 50.03 757 ALA A N 1
ATOM 5777 C CA . ALA A 1 757 ? 14.902 -45.566 -19.206 1.00 50.03 757 ALA A CA 1
ATOM 5778 C C . ALA A 1 757 ? 16.342 -45.015 -19.220 1.00 50.03 757 ALA A C 1
ATOM 5780 O O . ALA A 1 757 ? 16.775 -44.398 -18.250 1.00 50.03 757 ALA A O 1
ATOM 5781 N N . ALA A 1 758 ? 17.073 -45.177 -20.329 1.00 48.69 758 ALA A N 1
ATOM 5782 C CA . ALA A 1 758 ? 18.419 -44.621 -20.486 1.00 48.69 758 ALA A CA 1
ATOM 5783 C C . ALA A 1 758 ? 18.426 -43.079 -20.587 1.00 48.69 758 ALA A C 1
ATOM 5785 O O . ALA A 1 758 ? 19.349 -42.436 -20.088 1.00 48.69 758 ALA A O 1
ATOM 5786 N N . LEU A 1 759 ? 17.383 -42.478 -21.174 1.00 50.81 759 LEU A N 1
ATOM 5787 C CA . LEU A 1 759 ? 17.222 -41.019 -21.273 1.00 50.81 759 LEU A CA 1
ATOM 5788 C C . LEU A 1 759 ? 16.927 -40.349 -19.920 1.00 50.81 759 LEU A C 1
ATOM 5790 O O . LEU A 1 759 ? 17.387 -39.232 -19.684 1.00 50.81 759 LEU A O 1
ATOM 5794 N N . ASP A 1 760 ? 16.211 -41.032 -19.023 1.00 41.00 760 ASP A N 1
ATOM 5795 C CA . ASP A 1 760 ? 15.838 -40.495 -17.704 1.00 41.00 760 ASP A CA 1
ATOM 5796 C C . ASP A 1 760 ? 17.007 -40.583 -16.696 1.00 41.00 760 ASP A C 1
ATOM 5798 O O . ASP A 1 760 ? 17.246 -39.664 -15.912 1.00 41.00 760 ASP A O 1
ATOM 5802 N N . VAL A 1 761 ? 17.831 -41.639 -16.785 1.00 46.97 761 VAL A N 1
ATOM 5803 C CA . VAL A 1 761 ? 19.032 -41.810 -15.940 1.00 46.97 761 VAL A CA 1
ATOM 5804 C C . VAL A 1 761 ? 20.141 -40.809 -16.302 1.00 46.97 761 VAL A C 1
ATOM 5806 O O . VAL A 1 761 ? 20.810 -40.288 -15.409 1.00 46.97 761 VAL A O 1
ATOM 5809 N N . SER A 1 762 ? 20.314 -40.454 -17.582 1.00 44.47 762 SER A N 1
ATOM 5810 C CA . SER A 1 762 ? 21.283 -39.418 -17.983 1.00 44.47 762 SER A CA 1
ATOM 5811 C C . SER A 1 762 ? 20.867 -37.995 -17.584 1.00 44.47 762 SER A C 1
ATOM 5813 O O . SER A 1 762 ? 21.735 -37.143 -17.404 1.00 44.47 762 SER A O 1
ATOM 5815 N N . ALA A 1 763 ? 19.573 -37.725 -17.384 1.00 43.75 763 ALA A N 1
ATOM 5816 C CA . ALA A 1 763 ? 19.096 -36.426 -16.905 1.00 43.75 763 ALA A CA 1
ATOM 5817 C C . ALA A 1 763 ? 19.349 -36.212 -15.398 1.00 43.75 763 ALA A C 1
ATOM 5819 O O . ALA A 1 763 ? 19.457 -35.069 -14.951 1.00 43.75 763 ALA A O 1
ATOM 5820 N N . SER A 1 764 ? 19.492 -37.290 -14.613 1.00 35.56 764 SER A N 1
ATOM 5821 C CA . SER A 1 764 ? 19.682 -37.208 -13.158 1.00 35.56 764 SER A CA 1
ATOM 5822 C C . SER A 1 764 ? 21.150 -37.131 -12.710 1.00 35.56 764 SER A C 1
ATOM 5824 O O . SER A 1 764 ? 21.395 -36.859 -11.535 1.00 35.56 764 SER A O 1
ATOM 5826 N N . GLN A 1 765 ? 22.126 -37.371 -13.597 1.00 38.16 765 GLN A N 1
ATOM 5827 C CA . GLN A 1 765 ? 23.556 -37.421 -13.238 1.00 38.16 765 GLN A CA 1
ATOM 5828 C C . GLN A 1 765 ? 24.373 -36.170 -13.598 1.00 38.16 765 GLN A C 1
ATOM 5830 O O . GLN A 1 765 ? 25.555 -36.114 -13.279 1.00 38.16 765 GLN A O 1
ATOM 5835 N N . GLY A 1 766 ? 23.765 -35.124 -14.164 1.00 40.88 766 GLY A N 1
ATOM 5836 C CA . GLY A 1 766 ? 24.433 -33.822 -14.300 1.00 40.88 766 GLY A CA 1
ATOM 5837 C C . GLY A 1 766 ? 25.642 -33.793 -15.245 1.00 40.88 766 GLY A C 1
ATOM 5838 O O . GLY A 1 766 ? 26.441 -32.862 -15.162 1.00 40.88 766 GLY A O 1
ATOM 5839 N N . ASP A 1 767 ? 25.764 -34.756 -16.159 1.00 35.53 767 ASP A N 1
ATOM 5840 C CA . ASP A 1 767 ? 26.725 -34.689 -17.258 1.00 35.53 767 ASP A CA 1
ATOM 5841 C C . ASP A 1 767 ? 26.167 -33.796 -18.372 1.00 35.53 767 ASP A C 1
ATOM 5843 O O . ASP A 1 767 ? 25.113 -34.061 -18.946 1.00 35.53 767 ASP A O 1
ATOM 5847 N N . THR A 1 768 ? 26.873 -32.716 -18.705 1.00 44.5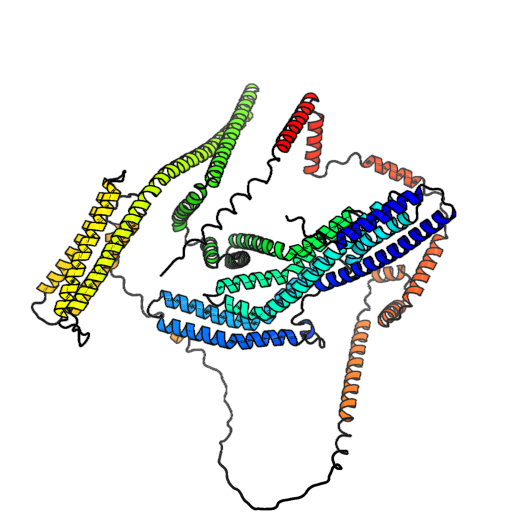3 768 THR A N 1
ATOM 5848 C CA . THR A 1 768 ? 26.416 -31.700 -19.671 1.00 44.53 768 THR A CA 1
ATOM 5849 C C . THR A 1 768 ? 26.622 -32.074 -21.145 1.00 44.53 768 THR A C 1
ATOM 5851 O O . THR A 1 768 ? 26.270 -31.282 -22.012 1.00 44.53 768 THR A O 1
ATOM 5854 N N . ASN A 1 769 ? 27.149 -33.264 -21.458 1.00 47.72 769 ASN A N 1
ATOM 5855 C CA . ASN A 1 769 ? 27.539 -33.654 -22.825 1.00 47.72 769 ASN A CA 1
ATOM 5856 C C . ASN A 1 769 ? 26.698 -34.727 -23.578 1.00 47.72 769 ASN A C 1
ATOM 5858 O O . ASN A 1 769 ? 27.010 -34.968 -24.746 1.00 47.72 769 ASN A O 1
ATOM 5862 N N . PRO A 1 770 ? 25.622 -35.358 -23.055 1.00 41.28 770 PRO A N 1
ATOM 5863 C CA . PRO A 1 770 ? 24.812 -36.297 -23.850 1.00 41.28 770 PRO A CA 1
ATOM 5864 C C . PRO A 1 770 ? 23.692 -35.623 -24.675 1.00 41.28 770 PRO A C 1
ATOM 5866 O O . PRO A 1 770 ? 23.202 -36.195 -25.653 1.00 41.28 770 PRO A O 1
ATOM 5869 N N . LEU A 1 771 ? 23.306 -34.386 -24.340 1.00 44.59 771 LEU A N 1
ATOM 5870 C CA . LEU A 1 771 ? 22.298 -33.615 -25.088 1.00 44.59 771 LEU A CA 1
ATOM 5871 C C . LEU A 1 771 ? 22.843 -33.051 -26.410 1.00 44.59 771 LEU A C 1
ATOM 5873 O O . LEU A 1 771 ? 22.103 -32.949 -27.388 1.00 44.59 771 LEU A O 1
ATOM 5877 N N . GLU A 1 772 ? 24.142 -32.754 -26.473 1.00 45.28 772 GLU A N 1
ATOM 5878 C CA . GLU A 1 772 ? 24.781 -32.207 -27.674 1.00 45.28 772 GLU A CA 1
ATOM 5879 C C . GLU A 1 772 ? 24.959 -33.274 -28.768 1.00 45.28 772 GLU A C 1
ATOM 5881 O O . GLU A 1 772 ? 24.709 -33.002 -29.942 1.00 45.28 772 GLU A O 1
ATOM 5886 N N . SER A 1 773 ? 25.258 -34.526 -28.396 1.00 48.41 773 SER A N 1
ATOM 5887 C CA . SER A 1 773 ? 25.384 -35.638 -29.355 1.00 48.41 773 SER A CA 1
ATOM 5888 C C . SER A 1 773 ? 24.033 -36.081 -29.935 1.00 48.41 773 SER A C 1
ATOM 5890 O O . SER A 1 773 ? 23.944 -36.472 -31.102 1.00 48.41 773 SER A O 1
ATOM 5892 N N . THR A 1 774 ? 22.957 -35.951 -29.153 1.00 49.44 774 THR A N 1
ATOM 5893 C CA . THR A 1 774 ? 21.588 -36.246 -29.598 1.00 49.44 774 THR A CA 1
ATOM 5894 C C . THR A 1 774 ? 21.054 -35.132 -30.503 1.00 49.44 774 THR A C 1
ATOM 5896 O O . THR A 1 774 ? 20.481 -35.419 -31.554 1.00 49.44 774 THR A O 1
ATOM 5899 N N . ALA A 1 775 ? 21.327 -33.862 -30.178 1.00 54.31 775 ALA A N 1
ATOM 5900 C CA . ALA A 1 775 ? 20.993 -32.724 -31.036 1.00 54.31 775 ALA A CA 1
ATOM 5901 C C . ALA A 1 775 ? 21.778 -32.736 -32.363 1.00 54.31 775 ALA A C 1
ATOM 5903 O O . ALA A 1 775 ? 21.209 -32.440 -33.414 1.00 54.31 775 ALA A O 1
ATOM 5904 N N . GLN A 1 776 ? 23.052 -33.151 -32.348 1.00 57.34 776 GLN A N 1
ATOM 5905 C CA . GLN A 1 776 ? 23.850 -33.335 -33.567 1.00 57.34 776 GLN A CA 1
ATOM 5906 C C . GLN A 1 776 ? 23.323 -34.483 -34.438 1.00 57.34 776 GLN A C 1
ATOM 5908 O O . GLN A 1 776 ? 23.217 -34.310 -35.650 1.00 57.34 776 GLN A O 1
ATOM 5913 N N . ARG A 1 777 ? 22.898 -35.613 -33.850 1.00 55.62 777 ARG A N 1
ATOM 5914 C CA . ARG A 1 777 ? 22.262 -36.714 -34.604 1.00 55.62 777 ARG A CA 1
ATOM 5915 C C . ARG A 1 777 ? 20.906 -36.335 -35.203 1.00 55.62 777 ARG A C 1
ATOM 5917 O O . ARG A 1 777 ? 20.588 -36.787 -36.300 1.00 55.62 777 ARG A O 1
ATOM 5924 N N . ILE A 1 778 ? 20.117 -35.513 -34.511 1.00 63.81 778 ILE A N 1
ATOM 5925 C CA . ILE A 1 778 ? 18.830 -35.016 -35.021 1.00 63.81 778 ILE A CA 1
ATOM 5926 C C . ILE A 1 778 ? 19.056 -34.014 -36.161 1.00 63.81 778 ILE A C 1
ATOM 5928 O O . ILE A 1 778 ? 18.413 -34.137 -37.200 1.00 63.81 778 ILE A O 1
ATOM 5932 N N . ASN A 1 779 ? 20.020 -33.097 -36.031 1.00 55.12 779 ASN A N 1
ATOM 5933 C CA . ASN A 1 779 ? 20.376 -32.171 -37.112 1.00 55.12 779 ASN A CA 1
ATOM 5934 C C . ASN A 1 779 ? 20.979 -32.883 -38.331 1.00 55.12 779 ASN A C 1
ATOM 5936 O O . ASN A 1 779 ? 20.675 -32.502 -39.458 1.00 55.12 779 ASN A O 1
ATOM 5940 N N . GLN A 1 780 ? 21.772 -33.938 -38.129 1.00 59.44 780 GLN A N 1
ATOM 5941 C CA . GLN A 1 780 ? 22.336 -34.730 -39.224 1.00 59.44 780 GLN A CA 1
ATOM 5942 C C . GLN A 1 780 ? 21.245 -35.501 -39.986 1.00 59.44 780 GLN A C 1
ATOM 5944 O O . GLN A 1 780 ? 21.225 -35.478 -41.213 1.00 59.44 780 GLN A O 1
ATOM 5949 N N . LYS A 1 781 ? 20.261 -36.082 -39.281 1.00 57.66 781 LYS A N 1
ATOM 5950 C CA . LYS A 1 781 ? 19.098 -36.722 -39.923 1.00 57.66 781 LYS A CA 1
ATOM 5951 C C . LYS A 1 781 ? 18.153 -35.729 -40.604 1.00 57.66 781 LYS A C 1
ATOM 5953 O O . LYS A 1 781 ? 17.529 -36.088 -41.597 1.00 57.66 781 LYS A O 1
ATOM 5958 N N . HIS A 1 782 ? 18.048 -34.493 -40.109 1.00 49.75 782 HIS A N 1
ATOM 5959 C CA . HIS A 1 782 ? 17.281 -33.449 -40.795 1.00 49.75 782 HIS A CA 1
ATOM 5960 C C . HIS A 1 782 ? 17.976 -32.989 -42.085 1.00 49.75 782 HIS A C 1
ATOM 5962 O O . HIS A 1 782 ? 17.314 -32.838 -43.105 1.00 49.75 782 HIS A O 1
ATOM 5968 N N . GLN A 1 783 ? 19.309 -32.879 -42.080 1.00 49.19 783 GLN A N 1
ATOM 5969 C CA . GLN A 1 783 ? 20.096 -32.554 -43.276 1.00 49.19 783 GLN A CA 1
ATOM 5970 C C . GLN A 1 783 ? 20.083 -33.671 -44.332 1.00 49.19 783 GLN A C 1
ATOM 5972 O O . GLN A 1 783 ? 20.113 -33.381 -45.524 1.00 49.19 783 GLN A O 1
ATOM 5977 N N . GLU A 1 784 ? 19.995 -34.937 -43.918 1.00 48.22 784 GLU A N 1
ATOM 5978 C CA . GLU A 1 784 ? 19.853 -36.076 -44.838 1.00 48.22 784 GLU A CA 1
ATOM 5979 C C . GLU A 1 784 ? 18.429 -36.199 -45.417 1.00 48.22 784 GLU A C 1
ATOM 5981 O O . GLU A 1 784 ? 18.267 -36.685 -46.535 1.00 48.22 784 GLU A O 1
ATOM 5986 N N . ALA A 1 785 ? 17.404 -35.714 -44.706 1.00 45.84 785 ALA A N 1
ATOM 5987 C CA . ALA A 1 785 ? 16.020 -35.680 -45.189 1.00 45.84 785 ALA A CA 1
ATOM 5988 C C . ALA A 1 785 ? 15.751 -34.530 -46.182 1.00 45.84 785 ALA A C 1
ATOM 5990 O O . ALA A 1 785 ? 14.944 -34.697 -47.095 1.00 45.84 785 ALA A O 1
ATOM 5991 N N . ASP A 1 786 ? 16.463 -33.405 -46.057 1.00 41.94 786 ASP A N 1
ATOM 5992 C CA . ASP A 1 786 ? 16.347 -32.246 -46.958 1.00 41.94 786 ASP A CA 1
ATOM 5993 C C . ASP A 1 786 ? 17.161 -32.394 -48.266 1.00 41.94 786 ASP A C 1
ATOM 5995 O O . ASP A 1 786 ? 17.058 -31.559 -49.164 1.00 41.94 786 ASP A O 1
ATOM 5999 N N . ALA A 1 787 ? 17.952 -33.466 -48.412 1.00 39.25 787 ALA A N 1
ATOM 6000 C CA . ALA A 1 787 ? 18.767 -33.740 -49.602 1.00 39.25 787 ALA A CA 1
ATOM 6001 C C . ALA A 1 787 ? 18.063 -34.602 -50.676 1.00 39.25 787 ALA A C 1
ATOM 6003 O O . ALA A 1 787 ? 18.659 -34.890 -51.716 1.00 39.25 787 ALA A O 1
ATOM 6004 N N . ALA A 1 788 ? 16.810 -35.014 -50.459 1.00 35.44 788 ALA A N 1
ATOM 6005 C CA . ALA A 1 788 ? 16.046 -35.835 -51.400 1.00 35.44 788 ALA A CA 1
ATOM 6006 C C . ALA A 1 788 ? 14.911 -35.028 -52.057 1.00 35.44 788 ALA A C 1
ATOM 6008 O O . ALA A 1 788 ? 13.752 -35.100 -51.655 1.00 35.44 788 ALA A O 1
ATOM 6009 N N . ASP A 1 789 ? 15.263 -34.269 -53.094 1.00 45.75 789 ASP A N 1
ATOM 6010 C CA . ASP A 1 789 ? 14.318 -33.629 -54.016 1.00 45.75 789 ASP A CA 1
ATOM 6011 C C . ASP A 1 789 ? 13.904 -34.625 -55.129 1.00 45.75 789 ASP A C 1
ATOM 6013 O O . ASP A 1 789 ? 14.702 -35.490 -55.509 1.00 45.75 789 ASP A O 1
ATOM 6017 N N . PRO A 1 790 ? 12.677 -34.525 -55.688 1.00 47.53 790 PRO A N 1
ATOM 6018 C CA . PRO A 1 790 ? 12.510 -33.541 -56.753 1.00 47.53 790 PRO A CA 1
ATOM 6019 C C . PRO A 1 790 ? 11.200 -32.737 -56.697 1.00 47.53 790 PRO A C 1
ATOM 6021 O O . PRO A 1 790 ? 10.099 -33.239 -56.943 1.00 47.53 790 PRO A O 1
ATOM 6024 N N . ILE A 1 791 ? 11.358 -31.423 -56.536 1.00 36.44 791 ILE A N 1
ATOM 6025 C CA . ILE A 1 791 ? 10.433 -30.386 -56.992 1.00 36.44 791 ILE A CA 1
ATOM 6026 C C . ILE A 1 791 ? 10.463 -30.298 -58.526 1.00 36.44 791 ILE A C 1
ATOM 6028 O O . ILE A 1 791 ? 11.373 -29.727 -59.119 1.00 36.44 791 ILE A O 1
ATOM 6032 N N . ALA A 1 792 ? 9.400 -30.778 -59.168 1.00 40.50 792 ALA A N 1
ATOM 6033 C CA . ALA A 1 792 ? 8.895 -30.235 -60.431 1.00 40.50 792 ALA A CA 1
ATOM 6034 C C . ALA A 1 792 ? 7.451 -30.720 -60.639 1.00 40.50 792 ALA A C 1
ATOM 6036 O O . ALA A 1 792 ? 7.260 -31.771 -61.236 1.00 40.50 792 ALA A O 1
ATOM 6037 N N . ASN A 1 793 ? 6.457 -30.010 -60.071 1.00 40.56 793 ASN A N 1
ATOM 6038 C CA . ASN A 1 793 ? 5.074 -29.871 -60.602 1.00 40.56 793 ASN A CA 1
ATOM 6039 C C . ASN A 1 793 ? 4.027 -29.305 -59.614 1.00 40.56 793 ASN A C 1
ATOM 6041 O O . ASN A 1 793 ? 2.899 -29.053 -60.019 1.00 40.56 793 ASN A O 1
ATOM 6045 N N . ILE A 1 794 ? 4.347 -29.029 -58.344 1.00 42.75 794 ILE A N 1
ATOM 6046 C CA . ILE A 1 794 ? 3.314 -28.633 -57.351 1.00 42.75 794 ILE A CA 1
ATOM 6047 C C . ILE A 1 794 ? 3.085 -27.102 -57.261 1.00 42.75 794 ILE A C 1
ATOM 6049 O O . ILE A 1 794 ? 2.151 -26.633 -56.609 1.00 42.75 794 ILE A O 1
ATOM 6053 N N . SER A 1 795 ? 3.880 -26.274 -57.947 1.00 47.62 795 SER A N 1
ATOM 6054 C CA . SER A 1 795 ? 3.822 -24.812 -57.776 1.00 47.62 795 SER A CA 1
ATOM 6055 C C . SER A 1 795 ? 2.730 -24.084 -58.575 1.00 47.62 795 SER A C 1
ATOM 6057 O O . SER A 1 795 ? 2.430 -22.942 -58.237 1.00 47.62 795 SER A O 1
ATOM 6059 N N . GLN A 1 796 ? 2.079 -24.699 -59.573 1.00 46.94 796 GLN A N 1
ATOM 6060 C CA . GLN A 1 796 ? 1.022 -24.017 -60.348 1.00 46.94 796 GLN A CA 1
ATOM 6061 C C . GLN A 1 796 ? -0.403 -24.235 -59.815 1.00 46.94 796 GLN A C 1
ATOM 6063 O O . GLN A 1 796 ? -1.211 -23.303 -59.866 1.00 46.94 796 GLN A O 1
ATOM 6068 N N . ASP A 1 797 ? -0.709 -25.390 -59.221 1.00 46.53 797 ASP A N 1
ATOM 6069 C CA . ASP A 1 797 ? -2.070 -25.672 -58.740 1.00 46.53 797 ASP A CA 1
ATOM 6070 C C . ASP A 1 797 ? -2.390 -24.960 -57.418 1.00 46.53 797 ASP A C 1
ATOM 6072 O O . ASP A 1 797 ? -3.484 -24.413 -57.253 1.00 46.53 797 ASP A O 1
ATOM 6076 N N . ARG A 1 798 ? -1.400 -24.795 -56.527 1.00 47.81 798 ARG A N 1
ATOM 6077 C CA . ARG A 1 798 ? -1.563 -24.001 -55.292 1.00 47.81 798 ARG A CA 1
ATOM 6078 C C . ARG A 1 798 ? -1.766 -22.505 -55.547 1.00 47.81 798 ARG A C 1
ATOM 6080 O O . ARG A 1 798 ? -2.445 -21.838 -54.768 1.00 47.81 798 ARG A O 1
ATOM 6087 N N . LEU A 1 799 ? -1.226 -21.969 -56.644 1.00 50.28 799 LEU A N 1
ATOM 6088 C CA . LEU A 1 799 ? -1.437 -20.568 -57.032 1.00 50.28 799 LEU A CA 1
ATOM 6089 C C . LEU A 1 799 ? -2.833 -20.329 -57.634 1.00 50.28 799 LEU A C 1
ATOM 6091 O O . LEU A 1 799 ? -3.385 -19.236 -57.485 1.00 50.28 799 LEU A O 1
ATOM 6095 N N . ARG A 1 800 ? -3.452 -21.346 -58.251 1.00 49.72 800 ARG A N 1
ATOM 6096 C CA . ARG A 1 800 ? -4.857 -21.285 -58.695 1.00 49.72 800 ARG A CA 1
ATOM 6097 C C . ARG A 1 800 ? -5.845 -21.449 -57.541 1.00 49.72 800 ARG A C 1
ATOM 6099 O O . ARG A 1 800 ? -6.883 -20.792 -57.531 1.00 49.72 800 ARG A O 1
ATOM 6106 N N . GLU A 1 801 ? -5.500 -22.237 -56.531 1.00 54.16 801 GLU A N 1
ATOM 6107 C CA . GLU A 1 801 ? -6.346 -22.428 -55.351 1.00 54.16 801 GLU A CA 1
ATOM 6108 C C . GLU A 1 801 ? -6.375 -21.175 -54.452 1.00 54.16 801 GLU A C 1
ATOM 6110 O O . GLU A 1 801 ? -7.451 -20.731 -54.040 1.00 54.16 801 GLU A O 1
ATOM 6115 N N . LEU A 1 802 ? -5.226 -20.514 -54.258 1.00 55.25 802 LEU A N 1
ATOM 6116 C CA . LEU A 1 802 ? -5.125 -19.268 -53.484 1.00 55.25 802 LEU A CA 1
ATOM 6117 C C . LEU A 1 802 ? -5.798 -18.064 -54.169 1.00 55.25 802 LEU A C 1
ATOM 6119 O O . LEU A 1 802 ? -6.353 -17.204 -53.481 1.00 55.25 802 LEU A O 1
ATOM 6123 N N . SER A 1 803 ? -5.827 -18.008 -55.507 1.00 51.25 803 SER A N 1
ATOM 6124 C CA . SER A 1 803 ? -6.561 -16.950 -56.222 1.00 51.25 803 SER A CA 1
ATOM 6125 C C . SER A 1 803 ? -8.083 -17.153 -56.167 1.00 51.25 803 SER A C 1
ATOM 6127 O O . SER A 1 803 ? -8.829 -16.174 -56.081 1.00 51.25 803 SER A O 1
ATOM 6129 N N . SER A 1 804 ? -8.551 -18.406 -56.098 1.00 49.06 804 SER A N 1
ATOM 6130 C CA . SER A 1 804 ? -9.975 -18.726 -55.916 1.00 49.06 804 SER A CA 1
ATOM 6131 C C . SER A 1 804 ? -10.489 -18.389 -54.505 1.00 49.06 804 SER A C 1
ATOM 6133 O O . SER A 1 804 ? -11.611 -17.901 -54.354 1.00 49.06 804 SER A O 1
ATOM 6135 N N . GLN A 1 805 ? -9.650 -18.540 -53.470 1.00 46.50 805 GLN A N 1
ATOM 6136 C CA . GLN A 1 805 ? -10.000 -18.186 -52.087 1.00 46.50 805 GLN A CA 1
ATOM 6137 C C . GLN A 1 805 ? -10.027 -16.668 -51.848 1.00 46.50 805 GLN A C 1
ATOM 6139 O O . GLN A 1 805 ? -10.846 -16.181 -51.064 1.00 46.50 805 GLN A O 1
ATOM 6144 N N . ALA A 1 806 ? -9.212 -15.897 -52.576 1.00 43.88 806 ALA A N 1
ATOM 6145 C CA . ALA A 1 806 ? -9.243 -14.435 -52.525 1.00 43.88 806 ALA A CA 1
ATOM 6146 C C . ALA A 1 806 ? -10.543 -13.839 -53.110 1.00 43.88 806 ALA A C 1
ATOM 6148 O O . ALA A 1 806 ? -10.972 -12.767 -52.684 1.00 43.88 806 ALA A O 1
ATOM 6149 N N . HIS A 1 807 ? -11.216 -14.541 -54.032 1.00 39.56 807 HIS A N 1
ATOM 6150 C CA . HIS A 1 807 ? -12.492 -14.098 -54.614 1.00 39.56 807 HIS A CA 1
ATOM 6151 C C . HIS A 1 807 ? -13.737 -14.454 -53.779 1.00 39.56 807 HIS A C 1
ATOM 6153 O O . HIS A 1 807 ? -14.806 -13.905 -54.030 1.00 39.56 807 HIS A O 1
ATOM 6159 N N . GLN A 1 808 ? -13.622 -15.309 -52.754 1.00 41.84 808 GLN A N 1
ATOM 6160 C CA . GLN A 1 808 ? -14.745 -15.655 -51.864 1.00 41.84 808 GLN A CA 1
ATOM 6161 C C . GLN A 1 808 ? -14.814 -14.814 -50.574 1.00 41.84 808 GLN A C 1
ATOM 6163 O O . GLN A 1 808 ? -15.819 -14.860 -49.862 1.00 41.84 808 GLN A O 1
ATOM 6168 N N . GLN A 1 809 ? -13.797 -14.002 -50.262 1.00 38.12 809 GLN A N 1
ATOM 6169 C CA . GLN A 1 809 ? -13.802 -13.146 -49.063 1.00 38.12 809 GLN A CA 1
ATOM 6170 C C . GLN A 1 809 ? -14.495 -11.783 -49.247 1.00 38.12 809 GLN A C 1
ATOM 6172 O O . GLN A 1 809 ? -14.725 -11.080 -48.264 1.00 38.12 809 GLN A O 1
ATOM 6177 N N . THR A 1 810 ? -14.914 -11.416 -50.460 1.00 38.50 810 THR A N 1
ATOM 6178 C CA . THR A 1 810 ? -15.631 -10.155 -50.740 1.00 38.50 810 THR A CA 1
ATOM 6179 C C . THR A 1 810 ? -17.147 -10.218 -50.514 1.00 38.50 810 THR A C 1
ATOM 6181 O O . THR A 1 810 ? -17.825 -9.199 -50.645 1.00 38.50 810 THR A O 1
ATOM 6184 N N . THR A 1 811 ? -17.698 -11.357 -50.079 1.00 42.66 811 THR A N 1
ATOM 6185 C CA . THR A 1 811 ? -19.121 -11.491 -49.715 1.00 42.66 811 THR A CA 1
ATOM 6186 C C . THR A 1 811 ? -19.309 -12.221 -48.381 1.00 42.66 811 THR A C 1
ATOM 6188 O O . THR A 1 811 ? -19.842 -13.328 -48.334 1.00 42.66 811 THR A O 1
ATOM 6191 N N . ARG A 1 812 ? -18.902 -11.609 -47.260 1.00 42.69 812 ARG A N 1
ATOM 6192 C CA . ARG A 1 812 ? -19.356 -12.023 -45.918 1.00 42.69 812 ARG A CA 1
ATOM 6193 C C . ARG A 1 812 ? -20.163 -10.915 -45.245 1.00 42.69 812 ARG A C 1
ATOM 6195 O O . ARG A 1 812 ? -19.748 -9.762 -45.194 1.00 42.69 812 ARG A O 1
ATOM 6202 N N . ALA A 1 813 ? -21.344 -11.289 -44.755 1.00 50.44 813 ALA A N 1
ATOM 6203 C CA . ALA A 1 813 ? -22.236 -10.430 -43.986 1.00 50.44 813 ALA A CA 1
ATOM 6204 C C . ALA A 1 813 ? -21.617 -10.075 -42.614 1.00 50.44 813 ALA A C 1
ATOM 6206 O O . ALA A 1 813 ? -20.904 -10.905 -42.045 1.00 50.44 813 ALA A O 1
ATOM 6207 N N . PRO A 1 814 ? -21.879 -8.868 -42.073 1.00 55.78 814 PRO A N 1
ATOM 6208 C CA . PRO A 1 814 ? -21.253 -8.394 -40.840 1.00 55.78 814 PRO A CA 1
ATOM 6209 C C . PRO A 1 814 ? -21.660 -9.253 -39.635 1.00 55.78 814 PRO A C 1
ATOM 6211 O O . PRO A 1 814 ? -22.843 -9.462 -39.377 1.00 55.78 814 PRO A O 1
ATOM 6214 N N . THR A 1 815 ? -20.675 -9.722 -38.868 1.00 52.56 815 THR A N 1
ATOM 6215 C CA . THR A 1 815 ? -20.868 -10.655 -37.743 1.00 52.56 815 THR A CA 1
ATOM 6216 C C . THR A 1 815 ? -21.086 -9.968 -36.391 1.00 52.56 815 THR A C 1
ATOM 6218 O O . THR A 1 815 ? -21.154 -10.648 -35.368 1.00 52.56 815 THR A O 1
ATOM 6221 N N . SER A 1 816 ? -21.229 -8.633 -36.328 1.00 68.12 816 SER A N 1
ATOM 6222 C CA . SER A 1 816 ? -21.621 -7.967 -35.076 1.00 68.12 816 SER A CA 1
ATOM 6223 C C . SER A 1 816 ? -22.503 -6.713 -35.244 1.00 68.12 816 SER A C 1
ATOM 6225 O O . SER A 1 816 ? -22.272 -5.901 -36.145 1.00 68.12 816 SER A O 1
ATOM 6227 N N . PRO A 1 817 ? -23.446 -6.453 -34.307 1.00 63.62 817 PRO A N 1
ATOM 6228 C CA . PRO A 1 817 ? -24.295 -5.249 -34.305 1.00 63.62 817 PRO A CA 1
ATOM 6229 C C . PRO A 1 817 ? -23.531 -3.914 -34.200 1.00 63.62 817 PRO A C 1
ATOM 6231 O O . PRO A 1 817 ? -24.085 -2.843 -34.467 1.00 63.62 817 PRO A O 1
ATOM 6234 N N . LYS A 1 818 ? -22.264 -3.944 -33.764 1.00 64.25 818 LYS A N 1
ATOM 6235 C CA . LYS A 1 818 ? -21.386 -2.763 -33.722 1.00 64.25 818 LYS A CA 1
ATOM 6236 C C . LYS A 1 818 ? -20.814 -2.442 -35.100 1.00 64.25 818 LYS A C 1
ATOM 6238 O O . LYS A 1 818 ? -20.751 -1.274 -35.472 1.00 64.25 818 LYS A O 1
ATOM 6243 N N . GLU A 1 819 ? -20.442 -3.469 -35.848 1.00 63.38 819 GLU A N 1
ATOM 6244 C CA . GLU A 1 819 ? -19.876 -3.342 -37.188 1.00 63.38 819 GLU A CA 1
ATOM 6245 C C . GLU A 1 819 ? -20.942 -2.901 -38.197 1.00 63.38 819 GLU A C 1
ATOM 6247 O O . GLU A 1 819 ? -20.717 -1.977 -38.976 1.00 63.38 819 GLU A O 1
ATOM 6252 N N . GLU A 1 820 ? -22.165 -3.423 -38.068 1.00 68.94 820 GLU A N 1
ATOM 6253 C CA . GLU A 1 820 ? -23.309 -2.967 -38.859 1.00 68.94 820 GLU A CA 1
ATOM 6254 C C . GLU A 1 820 ? -23.656 -1.491 -38.585 1.00 68.94 820 GLU A C 1
ATOM 6256 O O . GLU A 1 820 ? -23.943 -0.736 -39.513 1.00 68.94 820 GLU A O 1
ATOM 6261 N N . ASN A 1 821 ? -23.557 -1.027 -37.332 1.00 69.62 821 ASN A N 1
ATOM 6262 C CA . ASN A 1 821 ? -23.771 0.385 -36.996 1.00 69.62 821 ASN A CA 1
ATOM 6263 C C . ASN A 1 821 ? -22.680 1.311 -37.547 1.00 69.62 821 ASN A C 1
ATOM 6265 O O . ASN A 1 821 ? -22.993 2.436 -37.943 1.00 69.62 821 ASN A O 1
ATOM 6269 N N . ASN A 1 822 ? -21.427 0.855 -37.604 1.00 70.06 822 ASN A N 1
ATOM 6270 C CA . ASN A 1 822 ? -20.332 1.625 -38.196 1.00 70.06 822 ASN A CA 1
ATOM 6271 C C . ASN A 1 822 ? -20.489 1.726 -39.720 1.00 70.06 822 ASN A C 1
ATOM 6273 O O . ASN A 1 822 ? -20.450 2.828 -40.261 1.00 70.06 822 ASN A O 1
ATOM 6277 N N . ILE A 1 823 ? -20.816 0.618 -40.394 1.00 75.44 823 ILE A N 1
ATOM 6278 C CA . ILE A 1 823 ? -21.108 0.602 -41.838 1.00 75.44 823 ILE A CA 1
ATOM 6279 C C . ILE A 1 823 ? -22.331 1.478 -42.158 1.00 75.44 823 ILE A C 1
ATOM 6281 O O . ILE A 1 823 ? -22.367 2.183 -43.170 1.00 75.44 823 ILE A O 1
ATOM 6285 N N . ARG A 1 824 ? -23.347 1.480 -41.286 1.00 72.81 824 ARG A N 1
ATOM 6286 C CA . ARG A 1 824 ? -24.546 2.313 -41.450 1.00 72.81 824 ARG A CA 1
ATOM 6287 C C . ARG A 1 824 ? -24.254 3.802 -41.241 1.00 72.81 824 ARG A C 1
ATOM 6289 O O . ARG A 1 824 ? -24.866 4.618 -41.929 1.00 72.81 824 ARG A O 1
ATOM 6296 N N . ARG A 1 825 ? -23.315 4.158 -40.356 1.00 71.25 825 ARG A N 1
ATOM 6297 C CA . ARG A 1 825 ? -22.817 5.535 -40.186 1.00 71.25 825 ARG A CA 1
ATOM 6298 C C . ARG A 1 825 ? -22.053 6.014 -41.416 1.00 71.25 825 ARG A C 1
ATOM 6300 O O . ARG A 1 825 ? -22.399 7.063 -41.949 1.00 71.25 825 ARG A O 1
ATOM 6307 N N . ASP A 1 826 ? -21.136 5.203 -41.933 1.00 73.12 826 ASP A N 1
ATOM 6308 C CA . ASP A 1 826 ? -20.357 5.537 -43.132 1.00 73.12 826 ASP A CA 1
ATOM 6309 C C . ASP A 1 826 ? -21.236 5.701 -44.377 1.00 73.12 826 ASP A C 1
ATOM 6311 O O . ASP A 1 826 ? -21.010 6.588 -45.204 1.00 73.12 826 ASP A O 1
ATOM 6315 N N . ARG A 1 827 ? -22.295 4.891 -44.505 1.00 78.00 827 ARG A N 1
ATOM 6316 C CA . ARG A 1 827 ? -23.286 5.055 -45.580 1.00 78.00 827 ARG A CA 1
ATOM 6317 C C . ARG A 1 827 ? -24.138 6.315 -45.422 1.00 78.00 827 ARG A C 1
ATOM 6319 O O . ARG A 1 827 ? -24.567 6.858 -46.437 1.00 78.00 827 ARG A O 1
ATOM 6326 N N . MET A 1 828 ? -24.401 6.776 -44.196 1.00 71.25 828 MET A N 1
ATOM 6327 C CA . MET A 1 828 ? -25.098 8.050 -43.974 1.00 71.25 828 MET A CA 1
ATOM 6328 C C . MET A 1 828 ? -24.191 9.241 -44.263 1.00 71.25 828 MET A C 1
ATOM 6330 O O . MET A 1 828 ? -24.639 10.181 -44.913 1.00 71.25 828 MET A O 1
ATOM 6334 N N . ASP A 1 829 ? -22.918 9.175 -43.873 1.00 68.75 829 ASP A N 1
ATOM 6335 C CA . ASP A 1 829 ? -21.975 10.244 -44.180 1.00 68.75 829 ASP A CA 1
ATOM 6336 C C . ASP A 1 829 ? -21.728 10.337 -45.690 1.00 68.75 829 ASP A C 1
ATOM 6338 O O . ASP A 1 829 ? -21.699 11.445 -46.213 1.00 68.75 829 ASP A O 1
ATOM 6342 N N . LYS A 1 830 ? -21.629 9.216 -46.425 1.00 74.44 830 LYS A N 1
ATOM 6343 C CA . LYS A 1 830 ? -21.494 9.226 -47.900 1.00 74.44 830 LYS A CA 1
ATOM 6344 C C . LYS A 1 830 ? -22.732 9.738 -48.651 1.00 74.44 830 LYS A C 1
ATOM 6346 O O . LYS A 1 830 ? -22.600 10.103 -49.812 1.00 74.44 830 LYS A O 1
ATOM 6351 N N . LYS A 1 831 ? -23.910 9.765 -48.018 1.00 71.94 831 LYS A N 1
ATOM 6352 C CA . LYS A 1 831 ? -25.150 10.321 -48.594 1.00 71.94 831 LYS A CA 1
ATOM 6353 C C . LYS A 1 831 ? -25.418 11.769 -48.175 1.00 71.94 831 LYS A C 1
ATOM 6355 O O . LYS A 1 831 ? -26.445 12.324 -48.555 1.00 71.94 831 LYS A O 1
ATOM 6360 N N . MET A 1 832 ? -24.541 12.360 -47.367 1.00 72.69 832 MET A N 1
ATOM 6361 C CA . MET A 1 832 ? -24.677 13.741 -46.925 1.00 72.69 832 MET A CA 1
ATOM 6362 C C . MET A 1 832 ? -24.167 14.677 -48.022 1.00 72.69 832 MET A C 1
ATOM 6364 O O . MET A 1 832 ? -23.046 14.508 -48.501 1.00 72.69 832 MET A O 1
ATOM 6368 N N . ASP A 1 833 ? -25.009 15.637 -48.402 1.00 79.06 833 ASP A N 1
ATOM 6369 C CA . ASP A 1 833 ? -24.725 16.669 -49.401 1.00 79.06 833 ASP A CA 1
ATOM 6370 C C . ASP A 1 833 ? -23.364 17.347 -49.109 1.00 79.06 833 ASP A C 1
ATOM 6372 O O . ASP A 1 833 ? -23.114 17.696 -47.942 1.00 79.06 833 ASP A O 1
ATOM 6376 N N . PRO A 1 834 ? -22.443 17.476 -50.086 1.00 73.81 834 PRO A N 1
ATOM 6377 C CA . PRO A 1 834 ? -21.106 18.044 -49.882 1.00 73.81 834 PRO A CA 1
ATOM 6378 C C . PRO A 1 834 ? -21.100 19.394 -49.146 1.00 73.81 834 PRO A C 1
ATOM 6380 O O . PRO A 1 834 ? -20.253 19.589 -48.270 1.00 73.81 834 PRO A O 1
ATOM 6383 N N . ASP A 1 835 ? -22.094 20.255 -49.373 1.00 68.00 835 ASP A N 1
ATOM 6384 C CA . ASP A 1 835 ? -22.213 21.557 -48.697 1.00 68.00 835 ASP A CA 1
ATOM 6385 C C . ASP A 1 835 ? -22.526 21.414 -47.194 1.00 68.00 835 ASP A C 1
ATOM 6387 O O . ASP A 1 835 ? -22.049 22.170 -46.338 1.00 68.00 835 ASP A O 1
ATOM 6391 N N . VAL A 1 836 ? -23.269 20.368 -46.822 1.00 70.00 836 VAL A N 1
ATOM 6392 C CA . VAL A 1 836 ? -23.564 20.038 -45.420 1.00 70.00 836 VAL A CA 1
ATOM 6393 C C . VAL A 1 836 ? -22.333 19.439 -44.737 1.00 70.00 836 VAL A C 1
ATOM 6395 O O . VAL A 1 836 ? -22.075 19.739 -43.568 1.00 70.00 836 VAL A O 1
ATOM 6398 N N . ARG A 1 837 ? -21.525 18.652 -45.459 1.00 72.38 837 ARG A N 1
ATOM 6399 C CA . ARG A 1 837 ? -20.225 18.159 -44.968 1.00 72.38 837 ARG A CA 1
ATOM 6400 C C . ARG A 1 837 ? -19.248 19.302 -44.706 1.00 72.38 837 ARG A C 1
ATOM 6402 O O . ARG A 1 837 ? -18.611 19.308 -43.653 1.00 72.38 837 ARG A O 1
ATOM 6409 N N . GLN A 1 838 ? -19.187 20.280 -45.605 1.00 68.81 838 GLN A N 1
ATOM 6410 C CA . GLN A 1 838 ? -18.283 21.423 -45.492 1.00 68.81 838 GLN A CA 1
ATOM 6411 C C . GLN A 1 838 ? -18.684 22.373 -44.349 1.00 68.81 838 GLN A C 1
ATOM 6413 O O . GLN A 1 838 ? -17.823 22.826 -43.590 1.00 68.81 838 GLN A O 1
ATOM 6418 N N . SER A 1 839 ? -19.987 22.594 -44.124 1.00 69.75 839 SER A N 1
ATOM 6419 C CA . SER A 1 839 ? -20.448 23.393 -42.974 1.00 69.75 839 SER A CA 1
ATOM 6420 C C . SER A 1 839 ? -20.238 22.681 -41.629 1.00 69.75 839 SER A C 1
ATOM 6422 O O . SER A 1 839 ? -19.976 23.323 -40.608 1.00 69.75 839 SER A O 1
ATOM 6424 N N . LYS A 1 840 ? -20.303 21.342 -41.603 1.00 73.62 840 LYS A N 1
ATOM 6425 C CA . LYS A 1 840 ? -20.043 20.544 -40.397 1.00 73.62 840 LYS A CA 1
ATOM 6426 C C . LYS A 1 840 ? -18.555 20.541 -40.040 1.00 73.62 840 LYS A C 1
ATOM 6428 O O . LYS A 1 840 ? -18.230 20.727 -38.869 1.00 73.62 840 LYS A O 1
ATOM 6433 N N . SER A 1 841 ? -17.660 20.435 -41.028 1.00 71.94 841 SER A N 1
ATOM 6434 C CA . SER A 1 841 ? -16.213 20.551 -40.798 1.00 71.94 841 SER A CA 1
ATOM 6435 C C . SER A 1 841 ? -15.796 21.969 -40.397 1.00 71.94 841 SER A C 1
ATOM 6437 O O . SER A 1 841 ? -14.966 22.119 -39.503 1.00 71.94 841 SER A O 1
ATOM 6439 N N . GLN A 1 842 ? -16.407 23.015 -40.972 1.00 70.50 842 GLN A N 1
ATOM 6440 C CA . GLN A 1 842 ? -16.180 24.403 -40.539 1.00 70.50 842 GLN A CA 1
ATOM 6441 C C . GLN A 1 842 ? -16.665 24.653 -39.105 1.00 70.50 842 GLN A C 1
ATOM 6443 O O . GLN A 1 842 ? -15.968 25.303 -38.328 1.00 70.50 842 GLN A O 1
ATOM 6448 N N . ASN A 1 843 ? -17.817 24.102 -38.715 1.00 67.50 843 ASN A N 1
ATOM 6449 C CA . ASN A 1 843 ? -18.321 24.239 -37.347 1.00 67.50 843 ASN A CA 1
ATOM 6450 C C . ASN A 1 843 ? -17.476 23.463 -36.323 1.00 67.50 843 ASN A C 1
ATOM 6452 O O . ASN A 1 843 ? -17.255 23.963 -35.220 1.00 67.50 843 ASN A O 1
ATOM 6456 N N . GLU A 1 844 ? -16.957 22.281 -36.670 1.00 69.12 844 GLU A N 1
ATOM 6457 C CA . GLU A 1 844 ? -16.027 21.540 -35.804 1.00 69.12 844 GLU A CA 1
ATOM 6458 C C . GLU A 1 844 ? -14.661 22.231 -35.682 1.00 69.12 844 GLU A C 1
ATOM 6460 O O . GLU A 1 844 ? -14.081 22.246 -34.593 1.00 69.12 844 GLU A O 1
ATOM 6465 N N . PHE A 1 845 ? -14.173 22.860 -36.756 1.00 69.75 845 PHE A N 1
ATOM 6466 C CA . PHE A 1 845 ? -12.944 23.656 -36.743 1.00 69.75 845 PHE A CA 1
ATOM 6467 C C . PHE A 1 845 ? -13.091 24.915 -35.870 1.00 69.75 845 PHE A C 1
ATOM 6469 O O . PHE A 1 845 ? -12.302 25.121 -34.950 1.00 69.75 845 PHE A O 1
ATOM 6476 N N . MET A 1 846 ? -14.179 25.674 -36.045 1.00 64.25 846 MET A N 1
ATOM 6477 C CA . MET A 1 846 ? -14.502 26.858 -35.232 1.00 64.25 846 MET A CA 1
ATOM 6478 C C . MET A 1 846 ? -14.727 26.514 -33.750 1.00 64.25 846 MET A C 1
ATOM 6480 O O . MET A 1 846 ? -14.430 27.312 -32.859 1.00 64.25 846 MET A O 1
ATOM 6484 N N . MET A 1 847 ? -15.246 25.318 -33.451 1.00 63.94 847 MET A N 1
ATOM 6485 C CA . MET A 1 847 ? -15.422 24.850 -32.075 1.00 63.94 847 MET A CA 1
ATOM 6486 C C . MET A 1 847 ? -14.092 24.418 -31.437 1.00 63.94 847 MET A C 1
ATOM 6488 O O . MET A 1 847 ? -13.898 24.656 -30.245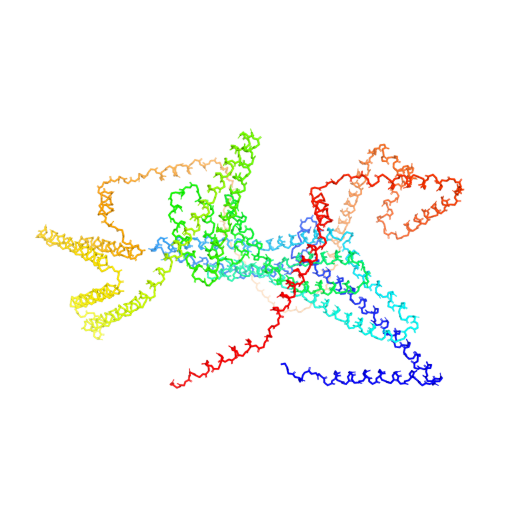 1.00 63.94 847 MET A O 1
ATOM 6492 N N . LYS A 1 848 ? -13.161 23.844 -32.214 1.00 64.81 848 LYS A N 1
ATOM 6493 C CA . LYS A 1 848 ? -11.800 23.522 -31.754 1.00 64.81 848 LYS A CA 1
ATOM 6494 C C . LYS A 1 848 ? -10.948 24.775 -31.536 1.00 64.81 848 LYS A C 1
ATOM 6496 O O . LYS A 1 848 ? -10.298 24.858 -30.499 1.00 64.81 848 LYS A O 1
ATOM 6501 N N . GLU A 1 849 ? -11.027 25.783 -32.407 1.00 60.03 849 GLU A N 1
ATOM 6502 C CA . GLU A 1 849 ? -10.365 27.084 -32.187 1.00 60.03 849 GLU A CA 1
ATOM 6503 C C . GLU A 1 849 ? -10.899 27.807 -30.942 1.00 60.03 849 GLU A C 1
ATOM 6505 O O . GLU A 1 849 ? -10.126 28.324 -30.134 1.00 60.03 849 GLU A O 1
ATOM 6510 N N . ARG A 1 850 ? -12.220 27.777 -30.712 1.00 57.31 850 ARG A N 1
ATOM 6511 C CA . ARG A 1 850 ? -12.825 28.370 -29.506 1.00 57.31 850 ARG A CA 1
ATOM 6512 C C . ARG A 1 850 ? -12.450 27.650 -28.210 1.00 57.31 850 ARG A C 1
ATOM 6514 O O . ARG A 1 850 ? -12.511 28.275 -27.153 1.00 57.31 850 ARG A O 1
ATOM 6521 N N . MET A 1 851 ? -12.078 26.370 -28.267 1.00 53.06 851 MET A N 1
ATOM 6522 C CA . MET A 1 851 ? -11.577 25.640 -27.097 1.00 53.06 851 MET A CA 1
ATOM 6523 C C . MET A 1 851 ? -10.065 25.806 -26.901 1.00 53.06 851 MET A C 1
ATOM 6525 O O . MET A 1 851 ? -9.627 25.892 -25.758 1.00 53.06 851 MET A O 1
ATOM 6529 N N . ALA A 1 852 ? -9.287 25.953 -27.977 1.00 47.88 852 ALA A N 1
ATOM 6530 C CA . ALA A 1 852 ? -7.851 26.227 -27.896 1.00 47.88 852 ALA A CA 1
ATOM 6531 C C . ALA A 1 852 ? -7.537 27.651 -27.384 1.00 47.88 852 ALA A C 1
ATOM 6533 O O . ALA A 1 852 ? -6.546 27.854 -26.689 1.00 47.88 852 ALA A O 1
ATOM 6534 N N . GLY A 1 853 ? -8.410 28.636 -27.638 1.00 40.25 853 GLY A N 1
ATOM 6535 C CA . GLY A 1 853 ? -8.243 30.018 -27.156 1.00 40.25 853 GLY A CA 1
ATOM 6536 C C . GLY A 1 853 ? -8.584 30.266 -25.676 1.00 40.25 853 GLY A C 1
ATOM 6537 O O . GLY A 1 853 ? -8.449 31.394 -25.203 1.00 40.25 853 GLY A O 1
ATOM 6538 N N . ALA A 1 854 ? -9.044 29.254 -24.930 1.00 40.88 854 ALA A N 1
ATOM 6539 C CA . ALA A 1 854 ? -9.466 29.407 -23.532 1.00 40.88 854 ALA A CA 1
ATOM 6540 C C . ALA A 1 854 ? -8.383 29.041 -22.492 1.00 40.88 854 ALA A C 1
ATOM 6542 O O . ALA A 1 854 ? -8.584 29.291 -21.302 1.00 40.88 854 ALA A O 1
ATOM 6543 N N . GLU A 1 855 ? -7.228 28.516 -22.913 1.00 38.19 855 GLU A N 1
ATOM 6544 C CA . GLU A 1 855 ? -6.144 28.061 -22.027 1.00 38.19 855 GLU A CA 1
ATOM 6545 C C . GLU A 1 855 ? -4.845 28.861 -22.216 1.00 38.19 855 GLU A C 1
ATOM 6547 O O . GLU A 1 855 ? -3.781 28.319 -22.476 1.00 38.19 855 GLU A O 1
ATOM 6552 N N . HIS A 1 856 ? -4.900 30.182 -22.036 1.00 43.62 856 HIS A N 1
ATOM 6553 C CA . HIS A 1 856 ? -3.701 30.959 -21.702 1.00 43.62 856 HIS A CA 1
ATOM 6554 C C . HIS A 1 856 ? -4.062 32.142 -20.793 1.00 43.62 856 HIS A C 1
ATOM 6556 O O . HIS A 1 856 ? -4.262 33.276 -21.222 1.00 43.62 856 HIS A O 1
ATOM 6562 N N . LYS A 1 857 ? -4.137 31.874 -19.485 1.00 38.03 857 LYS A N 1
ATOM 6563 C CA . LYS A 1 857 ? -3.942 32.888 -18.439 1.00 38.03 857 LYS A CA 1
ATOM 6564 C C . LYS A 1 857 ? -2.809 32.412 -17.539 1.00 38.03 857 LYS A C 1
ATOM 6566 O O . LYS A 1 857 ? -2.852 31.303 -17.017 1.00 38.03 857 LYS A O 1
ATOM 6571 N N . SER A 1 858 ? -1.775 33.238 -17.436 1.00 41.12 858 SER A N 1
ATOM 6572 C CA . SER A 1 858 ? -0.502 32.926 -16.793 1.00 41.12 858 SER A CA 1
ATOM 6573 C C . SER A 1 858 ? -0.644 32.591 -15.297 1.00 41.12 858 SER A C 1
ATOM 6575 O O . SER A 1 858 ? -1.397 33.258 -14.578 1.00 41.12 858 SER A O 1
ATOM 6577 N N . PRO A 1 859 ? 0.127 31.620 -14.774 1.00 39.81 859 PRO A N 1
ATOM 6578 C CA . PRO A 1 859 ? 0.190 31.319 -13.351 1.00 39.81 859 PRO A CA 1
ATOM 6579 C C . PRO A 1 859 ? 1.242 32.211 -12.676 1.00 39.81 859 PRO A C 1
ATOM 6581 O O . PRO A 1 859 ? 2.286 31.741 -12.245 1.00 39.81 859 PRO A O 1
ATOM 6584 N N . THR A 1 860 ? 1.001 33.523 -12.607 1.00 36.72 860 THR A N 1
ATOM 6585 C CA . THR A 1 860 ? 1.914 34.467 -11.918 1.00 36.72 860 THR A CA 1
ATOM 6586 C C . THR A 1 860 ? 1.229 35.405 -10.922 1.00 36.72 860 THR A C 1
ATOM 6588 O O . THR A 1 860 ? 1.888 36.251 -10.334 1.00 36.72 860 THR A O 1
ATOM 6591 N N . LYS A 1 861 ? -0.071 35.228 -10.639 1.00 37.34 861 LYS A N 1
ATOM 6592 C CA . LYS A 1 861 ? -0.813 36.043 -9.648 1.00 37.34 861 LYS A CA 1
ATOM 6593 C C . LYS A 1 861 ? -1.300 35.301 -8.395 1.00 37.34 861 LYS A C 1
ATOM 6595 O O . LYS A 1 861 ? -2.011 35.891 -7.595 1.00 37.34 861 LYS A O 1
ATOM 6600 N N . TYR A 1 862 ? -0.907 34.041 -8.190 1.00 37.81 862 TYR A N 1
ATOM 6601 C CA . TYR A 1 862 ? -1.342 33.247 -7.024 1.00 37.81 862 TYR A CA 1
ATOM 6602 C C . TYR A 1 862 ? -0.293 33.078 -5.913 1.00 37.81 862 TYR A C 1
ATOM 6604 O O . TYR A 1 862 ? -0.628 32.545 -4.863 1.00 37.81 862 TYR A O 1
ATOM 6612 N N . PHE A 1 863 ? 0.939 33.567 -6.099 1.00 35.56 863 PHE A N 1
ATOM 6613 C CA . PHE A 1 863 ? 2.011 33.458 -5.094 1.00 35.56 863 PHE A CA 1
ATOM 6614 C C . PHE A 1 863 ? 2.290 34.748 -4.302 1.00 35.56 863 PHE A C 1
ATOM 6616 O O . PHE A 1 863 ? 3.131 34.726 -3.413 1.00 35.56 863 PHE A O 1
ATOM 6623 N N . ALA A 1 864 ? 1.581 35.850 -4.577 1.00 39.41 864 ALA A N 1
ATOM 6624 C CA . ALA A 1 864 ? 1.776 37.118 -3.862 1.00 39.41 864 ALA A CA 1
ATOM 6625 C C . ALA A 1 864 ? 0.924 37.258 -2.583 1.00 39.41 864 ALA A C 1
ATOM 6627 O O . ALA A 1 864 ? 1.287 38.031 -1.714 1.00 39.41 864 ALA A O 1
ATOM 6628 N N . ASN A 1 865 ? -0.147 36.472 -2.415 1.00 38.12 865 ASN A N 1
ATOM 6629 C CA . ASN A 1 865 ? -1.084 36.624 -1.286 1.00 38.12 865 ASN A CA 1
ATOM 6630 C C . ASN A 1 865 ? -0.946 35.529 -0.209 1.00 38.12 865 ASN A C 1
ATOM 6632 O O . ASN A 1 865 ? -1.881 35.302 0.550 1.00 38.12 865 ASN A O 1
ATOM 6636 N N . ILE A 1 866 ? 0.169 34.791 -0.184 1.00 42.38 866 ILE A N 1
ATOM 6637 C CA . ILE A 1 866 ? 0.440 33.753 0.837 1.00 42.38 866 ILE A CA 1
ATOM 6638 C C . ILE A 1 866 ? 1.692 34.098 1.670 1.00 42.38 866 ILE A C 1
ATOM 6640 O O . ILE A 1 866 ? 1.956 33.449 2.670 1.00 42.38 866 ILE A O 1
ATOM 6644 N N . LEU A 1 867 ? 2.426 35.158 1.312 1.00 38.81 867 LEU A N 1
ATOM 6645 C CA . LEU A 1 867 ? 3.606 35.629 2.052 1.00 38.81 867 LEU A CA 1
ATOM 6646 C C . LEU A 1 867 ? 3.363 36.920 2.857 1.00 38.81 867 LEU A C 1
ATOM 6648 O O . LEU A 1 867 ? 4.293 37.405 3.483 1.00 38.81 867 LEU A O 1
ATOM 6652 N N . GLU A 1 868 ? 2.137 37.456 2.880 1.00 38.72 868 GLU A N 1
ATOM 6653 C CA . GLU A 1 868 ? 1.763 38.606 3.733 1.00 38.72 868 GLU A CA 1
ATOM 6654 C C . GLU A 1 868 ? 1.086 38.199 5.060 1.00 38.72 868 GLU A C 1
ATOM 6656 O O . GLU A 1 868 ? 0.933 39.042 5.933 1.00 38.72 868 GLU A O 1
ATOM 6661 N N . ASP A 1 869 ? 0.748 36.917 5.261 1.00 36.69 869 ASP A N 1
ATOM 6662 C CA . ASP A 1 869 ? 0.057 36.431 6.476 1.00 36.69 869 ASP A CA 1
ATOM 6663 C C . ASP A 1 869 ? 1.001 35.810 7.538 1.00 36.69 869 ASP A C 1
ATOM 6665 O O . ASP A 1 869 ? 0.537 35.408 8.605 1.00 36.69 869 ASP A O 1
ATOM 6669 N N . GLU A 1 870 ? 2.321 35.727 7.298 1.00 40.34 870 GLU A N 1
ATOM 6670 C CA . GLU A 1 870 ? 3.283 35.175 8.281 1.00 40.34 870 GLU A CA 1
ATOM 6671 C C . GLU A 1 870 ? 4.001 36.237 9.143 1.00 40.34 870 GLU A C 1
ATOM 6673 O O . GLU A 1 870 ? 4.543 35.892 10.193 1.00 40.34 870 GLU A O 1
ATOM 6678 N N . ASP A 1 871 ? 3.915 37.530 8.803 1.00 37.56 871 ASP A N 1
ATOM 6679 C CA . ASP A 1 871 ? 4.579 38.609 9.562 1.00 37.56 871 ASP A CA 1
ATOM 6680 C C . ASP A 1 871 ? 3.715 39.226 10.688 1.00 37.56 871 ASP A C 1
ATOM 6682 O O . ASP A 1 871 ? 4.213 40.007 11.504 1.00 37.56 871 ASP A O 1
ATOM 6686 N N . GLU A 1 872 ? 2.442 38.832 10.825 1.00 41.16 872 GLU A N 1
ATOM 6687 C CA . GLU A 1 872 ? 1.546 39.321 11.894 1.00 41.16 872 GLU A CA 1
ATOM 6688 C C . GLU A 1 872 ? 1.525 38.450 13.169 1.00 41.16 872 GLU A C 1
ATOM 6690 O O . GLU A 1 872 ? 0.917 38.835 14.168 1.00 41.16 872 GLU A O 1
ATOM 6695 N N . GLN A 1 873 ? 2.238 37.313 13.207 1.00 40.19 873 GLN A N 1
ATOM 6696 C CA . GLN A 1 873 ? 2.308 36.442 14.399 1.00 40.19 873 GLN A CA 1
ATOM 6697 C C . GLN A 1 873 ? 3.554 36.621 15.287 1.00 40.19 873 GLN A C 1
ATOM 6699 O O . GLN A 1 873 ? 3.651 35.956 16.318 1.00 40.19 873 GLN A O 1
ATOM 6704 N N . GLN A 1 874 ? 4.474 37.543 14.970 1.00 38.88 874 GLN A N 1
ATOM 6705 C CA . GLN A 1 874 ? 5.674 37.804 15.794 1.00 38.88 874 GLN A CA 1
ATOM 6706 C C . GLN A 1 874 ? 5.733 39.189 16.469 1.00 38.88 874 GLN A C 1
ATOM 6708 O O . GLN A 1 874 ? 6.756 39.554 17.045 1.00 38.88 874 GLN A O 1
ATOM 6713 N N . ARG A 1 875 ? 4.635 39.955 16.500 1.00 38.16 875 ARG A N 1
ATOM 6714 C CA . ARG A 1 875 ? 4.541 41.210 17.275 1.00 38.16 875 ARG A CA 1
ATOM 6715 C C . ARG A 1 875 ? 3.377 41.175 18.262 1.00 38.16 875 ARG A C 1
ATOM 6717 O O . ARG A 1 875 ? 2.329 41.764 18.032 1.00 38.16 875 ARG A O 1
ATOM 6724 N N . GLY A 1 876 ? 3.571 40.487 19.381 1.00 37.78 876 GLY A N 1
ATOM 6725 C CA . GLY A 1 876 ? 2.579 40.438 20.456 1.00 37.78 876 GLY A CA 1
ATOM 6726 C C . GLY A 1 876 ? 3.093 39.733 21.703 1.00 37.78 876 GLY A C 1
ATOM 6727 O O . GLY A 1 876 ? 2.553 38.705 22.090 1.00 37.78 876 GLY A O 1
ATOM 6728 N N . GLY A 1 877 ? 4.157 40.258 22.308 1.00 35.03 877 GLY A N 1
ATOM 6729 C CA . GLY A 1 877 ? 4.709 39.736 23.557 1.00 35.03 877 GLY A CA 1
ATOM 6730 C C . GLY A 1 877 ? 5.719 40.702 24.159 1.00 35.03 877 GLY A C 1
ATOM 6731 O O . GLY A 1 877 ? 6.920 40.503 24.016 1.00 35.03 877 GLY A O 1
ATOM 6732 N N . GLY A 1 878 ? 5.224 41.772 24.781 1.00 43.81 878 GLY A N 1
ATOM 6733 C CA . GLY A 1 878 ? 6.012 42.677 25.609 1.00 43.81 878 GLY A CA 1
ATOM 6734 C C . GLY A 1 878 ? 5.442 42.727 27.026 1.00 43.81 878 GLY A C 1
ATOM 6735 O O . GLY A 1 878 ? 4.249 42.969 27.173 1.00 43.81 878 GLY A O 1
ATOM 6736 N N . ALA A 1 879 ? 6.337 42.514 27.994 1.00 38.28 879 ALA A N 1
ATOM 6737 C CA . ALA A 1 879 ? 6.335 42.976 29.387 1.00 38.28 879 ALA A CA 1
ATOM 6738 C C . ALA A 1 879 ? 5.122 42.665 30.292 1.00 38.28 879 ALA A C 1
ATOM 6740 O O . ALA A 1 879 ? 4.119 43.369 30.259 1.00 38.28 879 ALA A O 1
ATOM 6741 N N . GLU A 1 880 ? 5.296 41.682 31.183 1.00 34.94 880 GLU A N 1
ATOM 6742 C CA . GLU A 1 880 ? 5.423 41.872 32.646 1.00 34.94 880 GLU A CA 1
ATOM 6743 C C . GLU A 1 880 ? 6.129 40.661 33.272 1.00 34.94 880 GLU A C 1
ATOM 6745 O O . GLU A 1 880 ? 5.840 39.520 32.834 1.00 34.94 880 GLU A O 1
#

Secondary structure (DSSP, 8-state):
--TT-S-HHHHHHHHHHHHHHHHHHHHHHS--HHHHHHHHHHHHHHHHHHHHHHHHHHHHHHHHHHHHHHHHH----SS-SGGGTSTT----HHHHHHHHHHHHHHHHHHHHHHHHHHHHHHHGGGSHHHHHHHHHHHHHHHHHHHHHHHHHHHHHHHHHHHHHHHHHHHHHH-SSTTTTTHHHHHHHHHHHHHHHHHHHHSS-HHHHHHHHHHHHHHHHHHHHHHHHHHHHHHHHHHHHHHHHHHHHHHHHHHHSTTTHHHHHHHHHHHHHHHHHHHHHHHHHHHHHHHHHHH-TTSHHHHHHHHHHHHHHHHHHHHHHHHHHHHHHHHHHHHHHS-SHHHHHHHHHHHHHTT--HHHHHHHHHHHH--SS-HHHHHHHHHHHHHHHHHHHHTSHHHHHHHHHHHHHHHHHHHHHHHHHHHHHHHHHHHHHTT-HHHHHHHHHHHHHHHHHHHHHHHHHHHHHHHHHHHHHHHHHHHHHHHHHHHHHHHHHHHHHHHHHHHHHHHHHHB-TTT-SBS-HHHHHHHHHHHHHHHHHHHHHHHHHHHHHHHHSSS-HHHHHHHHHHHHHHHHHHHHHHHHHHHHHHHS--STTSHHHHHHHHHHHHHHHHHHHHHHHHHHTTS---PPPTHHHHHHHHHHHS-PPPPPTTTTTHHHHTTSS-----PPPPP-PPP---------------------SSSSSSSSHHHHHHHHHHHHHHHHHHHHHHHHHHHHHT-----HHHHHHHHHTT--SHHHHHHHHHHHHS--SSHHHHHHHHHHHHHHHHTT-----SSTTHHHHHHHHHHTTTT----SSHHHHHHHHHHHHHHTS-HHHHHHHHHHHHHHHHHHHTT----S-SSSSSSSSSSTTSSS-----

Sequence (880 aa):
MNKRIINPTFKVLVALTLAVVLLAQTASAANWGSMGALISWFFYFITKILGLLVLAIFGIIKVMLDFFVYFLAMNPVIVDMSSSLGPGCTPSPSIVKIMGYFLMLLYPFWIVAITFNLAYFIFATLTPAKRVKAKNILQRLIMGMIFASVSPYVIQLFLLIEQGMLFMIIGATFTPPCSVVTGPITGALTYQVDPFYIMLTKDTAQLHGWAIYGYWVLTTWLLIFLLLATFVALFRYLAVLFIAVLFPFVIFLYSLETTRQLGRELMKLSLTWIFVPVLQAVLLAIGVSALTTLGGGSLVAIFLLFAMCGWMIMAPFILGGVFNAIGGVVSAVGMMVPGKWGLVLTAVGGLMQGKKASAIAASALKGGVSSQLGSMRSEAARVGMNKLGAKAMKTKPGKAIAKRAKNYHRGKANNAKAQAANYRTQAQSARASGNTARADSLDKKADRMDKKREKHVKSARAWDTAQSRMEKNSTWSLGSRSIDKQYQGKLSDVERERGEALKKARADNTDATTGRIRDPKKYRDDVAKVNDTFDNKRLATQKAHVDALANGGHTKKALRQQAQYHEEGTREVRANRNDELRGHAAARGGAGGGAAERRQIESRYDQKQQAVDQAFDRGRGQGPRVWQGDAANQKLDDYERGQPAPDATAATAAREAARDLDGNYGAPVPTPPPGTPPHHPGHMGGEAGMLSDQAATAYAAGDQANGDRLSDEAASKRQEAASKRAEADRLEGKTNMTPEERKALEAVGITNVGELAALDVSASQGDTNPLESTAQRINQKHQEADAADPIANISQDRLRELSSQAHQQTTRAPTSPKEENNIRRDRMDKKMDPDVRQSKSQNEFMMKERMAGAEHKSPTKYFANILEDEDEQQRGGGAE